Protein AF-V6HFZ4-F1 (afdb_monomer_lite)

Organism: NCBI:txid1049790

InterPro domains:
  IPR003615 HNH nuclease [PF13395] (368-417)
  IPR049465 CRISPR-associated endonuclease Cas9, alpha-helical lobe [PF21069] (20-249)

Radius of gyration: 40.61 Å; chains: 1; bounding box: 100×77×112 Å

Structure (mmCIF, N/CA/C/O backbone):
data_AF-V6HFZ4-F1
#
_entry.id   AF-V6HFZ4-F1
#
loop_
_atom_site.group_PDB
_atom_site.id
_atom_site.type_symbol
_atom_site.label_atom_id
_atom_site.label_alt_id
_atom_site.label_comp_id
_atom_site.label_asym_id
_atom_site.label_entity_id
_atom_site.label_seq_id
_atom_site.pdbx_PDB_ins_code
_atom_site.Cartn_x
_atom_site.Cartn_y
_atom_site.Cartn_z
_atom_site.occupancy
_atom_site.B_iso_or_equiv
_atom_site.auth_seq_id
_atom_site.auth_comp_id
_atom_site.auth_asym_id
_atom_site.auth_atom_id
_atom_site.pdbx_PDB_model_num
ATOM 1 N N . MET A 1 1 ? -16.846 11.298 42.045 1.00 61.78 1 MET A N 1
ATOM 2 C CA . MET A 1 1 ? -15.952 12.138 42.865 1.00 61.78 1 MET A CA 1
ATOM 3 C C . MET A 1 1 ? -15.802 13.552 42.299 1.00 61.78 1 MET A C 1
ATOM 5 O O . MET A 1 1 ? -14.779 14.173 42.524 1.00 61.78 1 MET A O 1
ATOM 9 N N . ASP A 1 2 ? -16.772 14.065 41.538 1.00 72.12 2 ASP A N 1
ATOM 10 C CA . ASP A 1 2 ? -16.707 15.423 40.982 1.00 72.12 2 ASP A CA 1
ATOM 11 C C . ASP A 1 2 ? -17.628 16.312 41.834 1.00 72.12 2 ASP A C 1
ATOM 13 O O . ASP A 1 2 ? -18.833 16.293 41.585 1.00 72.12 2 ASP A O 1
ATOM 17 N N . PRO A 1 3 ? -17.122 16.993 42.885 1.00 71.94 3 PRO A N 1
ATOM 18 C CA . PRO A 1 3 ? -17.957 17.796 43.787 1.00 71.94 3 PRO A CA 1
ATOM 19 C C . PRO A 1 3 ? -18.568 19.017 43.086 1.00 71.94 3 PRO A C 1
ATOM 21 O O . PRO A 1 3 ? -19.569 19.554 43.547 1.00 71.94 3 PRO A O 1
ATOM 24 N N . TRP A 1 4 ? -17.989 19.410 41.951 1.00 81.56 4 TRP A N 1
ATOM 25 C CA . TRP A 1 4 ? -18.422 20.523 41.111 1.00 81.56 4 TRP A CA 1
ATOM 26 C C . TRP A 1 4 ? -19.419 20.091 40.033 1.00 81.56 4 TRP A C 1
ATOM 28 O O . TRP A 1 4 ? -19.969 20.926 39.316 1.00 81.56 4 TRP A O 1
ATOM 38 N N . SER A 1 5 ? -19.647 18.779 39.893 1.00 81.69 5 SER A N 1
ATOM 39 C CA . SER A 1 5 ? -20.602 18.183 38.958 1.00 81.69 5 SER A CA 1
ATOM 40 C C . SER A 1 5 ? -20.500 18.740 37.528 1.00 81.69 5 SER A C 1
ATOM 42 O O . SER A 1 5 ? -21.497 18.770 36.808 1.00 81.69 5 SER A O 1
ATOM 44 N N . LEU A 1 6 ? -19.311 19.153 37.064 1.00 80.50 6 LEU A N 1
ATOM 45 C CA . LEU A 1 6 ? -19.141 19.936 35.828 1.00 80.50 6 LEU A CA 1
ATOM 46 C C . LEU A 1 6 ? -19.661 19.206 34.585 1.00 80.50 6 LEU A C 1
ATOM 48 O O . LEU A 1 6 ? -20.187 19.820 33.660 1.00 80.50 6 LEU A O 1
ATOM 52 N N . ARG A 1 7 ? -19.564 17.872 34.563 1.00 72.94 7 ARG A N 1
ATOM 53 C CA . ARG A 1 7 ? -20.151 17.057 33.483 1.00 72.94 7 ARG A CA 1
ATOM 54 C C . ARG A 1 7 ? -21.678 17.003 33.521 1.00 72.94 7 ARG A C 1
ATOM 56 O O . ARG A 1 7 ? -22.288 16.818 32.471 1.00 72.94 7 ARG A O 1
ATOM 63 N N . LEU A 1 8 ? -22.278 17.089 34.708 1.00 72.12 8 LEU A N 1
ATOM 64 C CA . LEU A 1 8 ? -23.730 17.097 34.896 1.00 72.12 8 LEU A CA 1
ATOM 65 C C . LEU A 1 8 ? -24.312 18.482 34.591 1.00 72.12 8 LEU A C 1
ATOM 67 O O . LEU A 1 8 ? -25.359 18.537 33.955 1.00 72.12 8 LEU A O 1
ATOM 71 N N . GLN A 1 9 ? -23.600 19.570 34.914 1.00 71.94 9 GLN A N 1
ATOM 72 C CA . GLN A 1 9 ? -23.996 20.951 34.581 1.00 71.94 9 GLN A CA 1
ATOM 73 C C . GLN A 1 9 ? -24.325 21.121 33.090 1.00 71.94 9 GLN A C 1
ATOM 75 O O . GLN A 1 9 ? -25.380 21.636 32.713 1.00 71.94 9 GLN A O 1
ATOM 80 N N . GLY A 1 10 ? -23.444 20.624 32.216 1.00 63.91 10 GLY A N 1
ATOM 81 C CA . GLY A 1 10 ? -23.644 20.667 30.766 1.00 63.91 10 GLY A CA 1
ATOM 82 C C . GLY A 1 10 ? -24.819 19.836 30.259 1.00 63.91 10 GLY A C 1
ATOM 83 O O . GLY A 1 10 ? -25.435 20.196 29.256 1.00 63.91 10 GLY A O 1
ATOM 84 N N . LYS A 1 11 ? -25.139 18.731 30.941 1.00 63.31 11 LYS A N 1
ATOM 85 C CA . LYS A 1 11 ? -26.280 17.872 30.598 1.00 63.31 11 LYS A CA 1
ATOM 86 C C . LYS A 1 11 ? -27.601 18.480 31.064 1.00 63.31 11 LYS A C 1
ATOM 88 O O . LYS A 1 11 ? -28.540 18.532 30.275 1.00 63.31 11 LYS A O 1
ATOM 93 N N . ALA A 1 12 ? -27.639 19.020 32.283 1.00 59.69 12 ALA A N 1
ATOM 94 C CA . ALA A 1 12 ? -28.817 19.660 32.860 1.00 59.69 12 ALA A CA 1
ATOM 95 C C . ALA A 1 12 ? -29.322 20.824 31.984 1.00 59.69 12 ALA A C 1
ATOM 97 O O . ALA A 1 12 ? -30.485 20.825 31.593 1.00 59.69 12 ALA A O 1
ATOM 98 N N . LYS A 1 13 ? -28.444 21.742 31.539 1.00 54.28 13 LYS A N 1
ATOM 99 C CA . LYS A 1 13 ? -28.825 22.858 30.637 1.00 54.28 13 LYS A CA 1
ATOM 100 C C . LYS A 1 13 ? -29.370 22.403 29.267 1.00 54.28 13 LYS A C 1
ATOM 102 O O . LYS A 1 13 ? -30.162 23.122 28.661 1.00 54.28 13 LYS A O 1
ATOM 107 N N . LYS A 1 14 ? -28.950 21.240 28.749 1.00 48.03 14 LYS A N 1
ATOM 108 C CA . LYS A 1 14 ? -29.333 20.736 27.411 1.00 48.03 14 LYS A CA 1
ATOM 109 C C . LYS A 1 14 ? -30.643 19.939 27.425 1.00 48.03 14 LYS A C 1
ATOM 111 O O . LYS A 1 14 ? -31.408 20.005 26.465 1.00 48.03 14 LYS A O 1
ATOM 116 N N . GLU A 1 15 ? -30.902 19.200 28.502 1.00 45.22 15 GLU A N 1
ATOM 117 C CA . GLU A 1 15 ? -32.034 18.268 28.618 1.00 45.22 15 GLU A CA 1
ATOM 118 C C . GLU A 1 15 ? -33.313 18.919 29.168 1.00 45.22 15 GLU A C 1
ATOM 120 O O . GLU A 1 15 ? -34.401 18.460 28.829 1.00 45.22 15 GLU A O 1
ATOM 125 N N . ILE A 1 16 ? -33.218 20.065 29.864 1.00 40.50 16 ILE A N 1
ATOM 126 C CA . ILE A 1 16 ? -34.384 20.881 30.279 1.00 40.50 16 ILE A CA 1
ATOM 127 C C . ILE A 1 16 ? -35.267 21.299 29.079 1.00 40.50 16 ILE A C 1
ATOM 129 O O . ILE A 1 16 ? -36.454 21.558 29.246 1.00 40.50 16 ILE A O 1
ATOM 133 N N . LYS A 1 17 ? -34.736 21.297 27.845 1.00 35.31 17 LYS A N 1
ATOM 134 C CA . LYS A 1 17 ? -35.502 21.589 26.618 1.00 35.31 17 LYS A CA 1
ATOM 135 C C . LYS A 1 17 ? -36.078 20.357 25.899 1.00 35.31 17 LYS A C 1
ATOM 137 O O . LYS A 1 17 ? -36.886 20.540 24.997 1.00 35.31 17 LYS A O 1
ATOM 142 N N . THR A 1 18 ? -35.683 19.122 26.238 1.00 34.88 18 THR A N 1
ATOM 143 C CA . THR A 1 18 ? -36.119 17.904 25.513 1.00 34.88 18 THR A CA 1
ATOM 144 C C . THR A 1 18 ? -36.121 16.630 26.387 1.00 34.88 18 THR A C 1
ATOM 146 O O . THR A 1 18 ? -35.253 15.769 26.242 1.00 34.88 18 THR A O 1
ATOM 149 N N . THR A 1 19 ? -37.178 16.449 27.197 1.00 38.59 19 THR A N 1
ATOM 150 C CA . THR A 1 19 ? -37.585 15.219 27.942 1.00 38.59 19 THR A CA 1
ATOM 151 C C . THR A 1 19 ? -36.626 14.642 29.010 1.00 38.59 19 THR A C 1
ATOM 153 O O . THR A 1 19 ? -35.408 14.702 28.889 1.00 38.59 19 THR A O 1
ATOM 156 N N . GLU A 1 20 ? -37.223 14.045 30.053 1.00 43.88 20 GLU A N 1
ATOM 157 C CA . GLU A 1 20 ? -36.659 13.555 31.331 1.00 43.88 20 GLU A CA 1
ATOM 158 C C . GLU A 1 20 ? -35.597 12.426 31.224 1.00 43.88 20 GLU A C 1
ATOM 160 O O . GLU A 1 20 ? -35.924 11.241 31.318 1.00 43.88 20 GLU A O 1
ATOM 165 N N . SER A 1 21 ? -34.305 12.754 31.082 1.00 46.66 21 SER A N 1
ATOM 166 C CA . SER A 1 21 ? -33.201 11.764 31.154 1.00 46.66 21 SER A CA 1
ATOM 167 C C . SER A 1 21 ? -32.282 11.864 32.379 1.00 46.66 21 SER A C 1
ATOM 169 O O . SER A 1 21 ? -31.552 10.911 32.659 1.00 46.66 21 SER A O 1
ATOM 171 N N . LEU A 1 22 ? -32.337 12.953 33.150 1.00 54.38 22 LEU A N 1
ATOM 172 C CA . LEU A 1 22 ? -31.628 13.089 34.429 1.00 54.38 22 LEU A CA 1
ATOM 173 C C . LEU A 1 22 ? -32.573 12.785 35.593 1.00 54.38 22 LEU A C 1
ATOM 175 O O . LEU A 1 22 ? -33.722 13.226 35.597 1.00 54.38 22 LEU A O 1
ATOM 179 N N . SER A 1 23 ? -32.098 12.043 36.598 1.00 62.12 23 SER A N 1
ATOM 180 C CA . SER A 1 23 ? -32.887 11.835 37.816 1.00 62.12 23 SER A CA 1
ATOM 181 C C . SER A 1 23 ? -33.080 13.168 38.553 1.00 62.12 23 SER A C 1
ATOM 183 O O . SER A 1 23 ? -32.221 14.050 38.472 1.00 62.12 23 SER A O 1
ATOM 185 N N . LYS A 1 24 ? -34.167 13.318 39.329 1.00 67.19 24 LYS A N 1
ATOM 186 C CA . LYS A 1 24 ? -34.349 14.483 40.226 1.00 67.19 24 LYS A CA 1
ATOM 187 C C . LYS A 1 24 ? -33.112 14.714 41.102 1.00 67.19 24 LYS A C 1
ATOM 189 O O . LYS A 1 24 ? -32.713 15.847 41.337 1.00 67.19 24 LYS A O 1
ATOM 194 N N . THR A 1 25 ? -32.462 13.630 41.515 1.00 71.06 25 THR A N 1
ATOM 195 C CA . THR A 1 25 ? -31.232 13.643 42.308 1.00 71.06 25 THR A CA 1
ATOM 196 C C . THR A 1 25 ? -30.029 14.197 41.538 1.00 71.06 25 THR A C 1
ATOM 198 O O . THR A 1 25 ? -29.188 14.866 42.129 1.00 71.06 25 THR A O 1
ATOM 201 N N . ASP A 1 26 ? -29.921 13.941 40.232 1.00 68.75 26 ASP A N 1
ATOM 202 C CA . ASP A 1 26 ? -28.838 14.476 39.396 1.00 68.75 26 ASP A CA 1
ATOM 203 C C . ASP A 1 26 ? -29.050 15.956 39.063 1.00 68.75 26 ASP A C 1
ATOM 205 O O . ASP A 1 26 ? -28.082 16.716 39.026 1.00 68.75 26 ASP A O 1
ATOM 209 N N . LEU A 1 27 ? -30.306 16.371 38.862 1.00 71.81 27 LEU A N 1
ATOM 210 C CA . LEU A 1 27 ? -30.671 17.778 38.687 1.00 71.81 27 LEU A CA 1
ATOM 211 C C . LEU A 1 27 ? -30.392 18.581 39.959 1.00 71.81 27 LEU A C 1
ATOM 213 O O . LEU A 1 27 ? -29.770 19.636 39.871 1.00 71.81 27 LEU A O 1
ATOM 217 N N . GLN A 1 28 ? -30.753 18.046 41.130 1.00 76.88 28 GLN A N 1
ATOM 218 C CA . GLN A 1 28 ? -30.432 18.673 42.412 1.00 76.88 28 GLN A CA 1
ATOM 219 C C . GLN A 1 28 ? -28.918 18.805 42.602 1.00 76.88 28 GLN A C 1
ATOM 221 O O . GLN A 1 28 ? -28.428 19.888 42.885 1.00 76.88 28 GLN A O 1
ATOM 226 N N . LYS A 1 29 ? -28.148 17.741 42.336 1.00 79.31 29 LYS A N 1
ATOM 227 C CA . LYS A 1 29 ? -26.677 17.787 42.417 1.00 79.31 29 LYS A CA 1
ATOM 228 C C . LYS A 1 29 ? -26.045 18.803 41.470 1.00 79.31 29 LYS A C 1
ATOM 230 O O . LYS A 1 29 ? -25.008 19.370 41.806 1.00 79.31 29 LYS A O 1
ATOM 235 N N . ALA A 1 30 ? -26.611 18.993 40.278 1.00 80.06 30 ALA A N 1
ATOM 236 C CA . ALA A 1 30 ? -26.171 20.042 39.367 1.00 80.06 30 ALA A CA 1
ATOM 237 C C . ALA A 1 30 ? -26.539 21.426 39.924 1.00 80.06 30 ALA A C 1
ATOM 239 O O . ALA A 1 30 ? -25.683 22.298 39.972 1.00 80.06 30 ALA A O 1
ATOM 240 N N . SER A 1 31 ? -27.754 21.620 40.432 1.00 80.38 31 SER A N 1
ATOM 241 C CA . SER A 1 31 ? -28.154 22.889 41.052 1.00 80.38 31 SER A CA 1
ATOM 242 C C . SER A 1 31 ? -27.264 23.252 42.247 1.00 80.38 31 SER A C 1
ATOM 244 O O . SER A 1 31 ? -26.671 24.325 42.265 1.00 80.38 31 SER A O 1
ATOM 246 N N . ASP A 1 32 ? -27.071 22.327 43.189 1.00 83.62 32 ASP A N 1
ATOM 247 C CA . ASP A 1 32 ? -26.247 22.539 44.387 1.00 83.62 32 ASP A CA 1
ATOM 248 C C . ASP A 1 32 ? -24.792 22.858 44.026 1.00 83.62 32 ASP A C 1
ATOM 250 O O . ASP A 1 32 ? -24.134 23.679 44.662 1.00 83.62 32 ASP A O 1
ATOM 254 N N . ALA A 1 33 ? -24.260 22.192 43.000 1.00 84.25 33 ALA A N 1
ATOM 255 C CA . ALA A 1 33 ? -22.911 22.461 42.529 1.00 84.25 33 ALA A CA 1
ATOM 256 C C . ALA A 1 33 ? -22.806 23.801 41.788 1.00 84.25 33 ALA A C 1
ATOM 258 O O . ALA A 1 33 ? -21.741 24.406 41.822 1.00 84.25 33 ALA A O 1
ATOM 259 N N . TYR A 1 34 ? -23.872 24.263 41.126 1.00 84.12 34 TYR A N 1
ATOM 260 C CA . TYR A 1 34 ? -23.897 25.572 40.472 1.00 84.12 34 TYR A CA 1
ATOM 261 C C . TYR A 1 34 ? -23.824 26.683 41.517 1.00 84.12 34 TYR A C 1
ATOM 263 O O . TYR A 1 34 ? -22.957 27.544 41.412 1.00 84.12 34 TYR A O 1
ATOM 271 N N . GLU A 1 35 ? -24.653 26.605 42.561 1.00 84.44 35 GLU A N 1
ATOM 272 C CA . GLU A 1 35 ? -24.649 27.582 43.657 1.00 84.44 35 GLU A CA 1
ATOM 273 C C . GLU A 1 35 ? -23.298 27.619 44.380 1.00 84.44 35 GLU A C 1
ATOM 275 O O . GLU A 1 35 ? -22.733 28.689 44.572 1.00 84.44 35 GLU A O 1
ATOM 280 N N . LYS A 1 36 ? -22.682 26.460 44.649 1.00 85.56 36 LYS A N 1
ATOM 281 C CA . LYS A 1 36 ? -21.321 26.407 45.218 1.00 85.56 36 LYS A CA 1
ATOM 282 C C . LYS A 1 36 ? -20.261 27.069 44.340 1.00 85.56 36 LYS A C 1
ATOM 284 O O . LYS A 1 36 ? -19.291 27.611 44.857 1.00 85.56 36 LYS A O 1
ATOM 289 N N . ILE A 1 37 ? -20.389 26.973 43.015 1.00 86.88 37 ILE A N 1
ATOM 290 C CA . ILE A 1 37 ? -19.472 27.661 42.097 1.00 86.88 37 ILE A CA 1
ATOM 291 C C . ILE A 1 37 ? -19.775 29.161 42.108 1.00 86.88 37 ILE A C 1
ATOM 293 O O . ILE A 1 37 ? -18.831 29.939 42.169 1.00 86.88 37 ILE A O 1
ATOM 297 N N . LYS A 1 38 ? -21.057 29.548 42.130 1.00 86.25 38 LYS A N 1
ATOM 298 C CA . LYS A 1 38 ? -21.535 30.937 42.190 1.00 86.25 38 LYS A CA 1
ATOM 299 C C . LYS A 1 38 ? -21.098 31.678 43.457 1.00 86.25 38 LYS A C 1
ATOM 301 O O . LYS A 1 38 ? -20.813 32.870 43.412 1.00 86.25 38 LYS A O 1
ATOM 306 N N . GLU A 1 39 ? -21.010 30.979 44.584 1.00 87.38 39 GLU A N 1
ATOM 307 C CA . GLU A 1 39 ? -20.476 31.531 45.835 1.00 87.38 39 GLU A CA 1
ATOM 308 C C . GLU A 1 39 ? -18.978 31.878 45.734 1.00 87.38 39 GLU A C 1
ATOM 310 O O . GLU A 1 39 ? -18.503 32.772 46.430 1.00 87.38 39 GLU A O 1
ATOM 315 N N . ILE A 1 40 ? -18.229 31.190 44.863 1.00 87.62 40 ILE A N 1
ATOM 316 C CA . ILE A 1 40 ? -16.777 31.371 44.684 1.00 87.62 40 ILE A CA 1
ATOM 317 C C . ILE A 1 40 ? -16.468 32.315 43.517 1.00 87.62 40 ILE A C 1
ATOM 319 O O . ILE A 1 40 ? -15.549 33.129 43.584 1.00 87.62 40 ILE A O 1
ATOM 323 N N . LEU A 1 41 ? -17.206 32.162 42.422 1.00 79.81 41 LEU A N 1
ATOM 324 C CA . LEU A 1 41 ? -17.080 32.895 41.173 1.00 79.81 41 LEU A CA 1
ATOM 325 C C . LEU A 1 41 ? -18.384 33.656 40.987 1.00 79.81 41 LEU A C 1
ATOM 327 O O . LEU A 1 41 ? -19.436 33.031 40.976 1.00 79.81 41 LEU A O 1
ATOM 331 N N . SER A 1 42 ? -18.338 34.975 40.802 1.00 86.00 42 SER A N 1
ATOM 332 C CA . SER A 1 42 ? -19.540 35.780 40.542 1.00 86.00 42 SER A CA 1
ATOM 333 C C . SER A 1 42 ? -20.468 35.127 39.495 1.00 86.00 42 SER A C 1
ATOM 335 O O . SER A 1 42 ? -20.034 34.317 38.674 1.00 86.00 42 SER A O 1
ATOM 337 N N . GLU A 1 43 ? -21.757 35.473 39.473 1.00 79.75 43 GLU A N 1
ATOM 338 C CA . GLU A 1 43 ? -22.726 34.830 38.568 1.00 79.75 43 GLU A CA 1
ATOM 339 C C . GLU A 1 43 ? -22.292 34.841 37.090 1.00 79.75 43 GLU A C 1
ATOM 341 O O . GLU A 1 43 ? -22.364 33.816 36.408 1.00 79.75 43 GLU A O 1
ATOM 346 N N . SER A 1 44 ? -21.751 35.971 36.623 1.00 81.50 44 SER A N 1
ATOM 347 C CA . SER A 1 44 ? -21.202 36.111 35.269 1.00 81.50 44 SER A CA 1
ATOM 348 C C . SER A 1 44 ? -20.023 35.161 35.018 1.00 81.50 44 SER A C 1
ATOM 350 O O . SER A 1 44 ? -19.966 34.491 33.982 1.00 81.50 44 SER A O 1
ATOM 352 N N . ASP A 1 45 ? -19.095 35.059 35.971 1.00 86.25 45 ASP A N 1
ATOM 353 C CA . ASP A 1 45 ? -17.903 34.214 35.844 1.00 86.25 45 ASP A CA 1
ATOM 354 C C . ASP A 1 45 ? -18.251 32.725 35.922 1.00 86.25 45 ASP A C 1
ATOM 356 O O . ASP A 1 45 ? -17.673 31.909 35.199 1.00 86.25 45 ASP A O 1
ATOM 360 N N . THR A 1 46 ? -19.244 32.366 36.737 1.00 84.44 46 THR A N 1
ATOM 361 C CA . THR A 1 46 ? -19.777 31.002 36.836 1.00 84.44 46 THR A CA 1
ATOM 362 C C . THR A 1 46 ? -20.339 30.531 35.499 1.00 84.44 46 THR A C 1
ATOM 364 O O . THR A 1 46 ? -20.010 29.436 35.026 1.00 84.44 46 THR A O 1
ATOM 367 N N . ASP A 1 47 ? -21.130 31.368 34.829 1.00 82.50 47 ASP A N 1
ATOM 368 C CA . ASP A 1 47 ? -21.695 31.034 33.525 1.00 82.50 47 ASP A CA 1
ATOM 369 C C . ASP A 1 47 ? -20.619 30.889 32.438 1.00 82.50 47 ASP A C 1
ATOM 371 O O . ASP A 1 47 ? -20.679 29.965 31.615 1.00 82.50 47 ASP A O 1
ATOM 375 N N . GLN A 1 48 ? -19.603 31.759 32.438 1.00 83.75 48 GLN A N 1
ATOM 376 C CA . GLN A 1 48 ? -18.458 31.641 31.530 1.00 83.75 48 GLN A CA 1
ATOM 377 C C . GLN A 1 48 ? -17.636 30.375 31.804 1.00 83.75 48 GLN A C 1
ATOM 379 O O . GLN A 1 48 ? -17.283 29.648 30.868 1.00 83.75 48 GLN A O 1
ATOM 384 N N . PHE A 1 49 ? -17.379 30.061 33.074 1.00 86.00 49 PHE A N 1
ATOM 385 C CA . PHE A 1 49 ? -16.646 28.869 33.485 1.00 86.00 49 PHE A CA 1
ATOM 386 C C . PHE A 1 49 ? -17.370 27.583 33.066 1.00 86.00 49 PHE A C 1
ATOM 388 O O . PHE A 1 49 ? -16.754 26.668 32.511 1.00 86.00 49 PHE A O 1
ATOM 395 N N . ILE A 1 50 ? -18.694 27.526 33.228 1.00 84.31 50 ILE A N 1
ATOM 396 C CA . ILE A 1 50 ? -19.504 26.385 32.782 1.00 84.31 50 ILE A CA 1
ATOM 397 C C . ILE A 1 50 ? -19.511 26.273 31.253 1.00 84.31 50 ILE A C 1
ATOM 399 O O . ILE A 1 50 ? -19.392 25.164 30.721 1.00 84.31 50 ILE A O 1
ATOM 403 N N . LYS A 1 51 ? -19.594 27.392 30.516 1.00 82.56 51 LYS A N 1
ATOM 404 C CA . LYS A 1 51 ? -19.448 27.392 29.047 1.00 82.56 51 LYS A CA 1
ATOM 405 C C . LYS A 1 51 ? -18.094 26.808 28.622 1.00 82.56 51 LYS A C 1
ATOM 407 O O . LYS A 1 51 ? -18.055 25.947 27.737 1.00 82.56 51 LYS A O 1
ATOM 412 N N . LEU A 1 52 ? -17.003 27.206 29.280 1.00 84.38 52 LEU A N 1
ATOM 413 C CA . LEU A 1 52 ? -15.661 26.670 29.036 1.00 84.38 52 LEU A CA 1
ATOM 414 C C . LEU A 1 52 ? -15.576 25.167 29.346 1.00 84.38 52 LEU A C 1
ATOM 416 O O . LEU A 1 52 ? -15.088 24.397 28.516 1.00 84.38 52 LEU A O 1
ATOM 420 N N . ALA A 1 53 ? -16.084 24.730 30.501 1.00 84.88 53 ALA A N 1
ATOM 421 C CA . ALA A 1 53 ? -16.095 23.323 30.903 1.00 84.88 53 ALA A CA 1
ATOM 422 C C . ALA A 1 53 ? -16.884 22.447 29.912 1.00 84.88 53 ALA A C 1
ATOM 424 O O . ALA A 1 53 ? -16.444 21.353 29.544 1.00 84.88 53 ALA A O 1
ATOM 425 N N . ASN A 1 54 ? -18.015 22.948 29.412 1.00 79.50 54 ASN A N 1
ATOM 426 C CA . ASN A 1 54 ? -18.808 22.266 28.393 1.00 79.50 54 ASN A CA 1
ATOM 427 C C . ASN A 1 54 ? -18.034 22.116 27.082 1.00 79.50 54 ASN A C 1
ATOM 429 O O . ASN A 1 54 ? -17.974 21.012 26.535 1.00 79.50 54 ASN A O 1
ATOM 433 N N . ARG A 1 55 ? -17.381 23.185 26.608 1.00 79.50 55 ARG A N 1
ATOM 434 C CA . ARG A 1 55 ? -16.512 23.129 25.423 1.00 79.50 55 ARG A CA 1
ATOM 435 C C . ARG A 1 55 ? -15.366 22.132 25.612 1.00 79.50 55 ARG A C 1
ATOM 437 O O . ARG A 1 55 ? -15.127 21.314 24.727 1.00 79.50 55 ARG A O 1
ATOM 444 N N . TYR A 1 56 ? -14.720 22.130 26.780 1.00 84.81 56 TYR A N 1
ATOM 445 C CA . TYR A 1 56 ? -13.669 21.169 27.124 1.00 84.81 56 TYR A CA 1
ATOM 446 C C . TYR A 1 56 ? -14.157 19.722 26.982 1.00 84.81 56 TYR A C 1
ATOM 448 O O . TYR A 1 56 ? -13.516 18.914 26.311 1.00 84.81 56 TYR A O 1
ATOM 456 N N . TYR A 1 57 ? -15.307 19.379 27.569 1.00 80.94 57 TYR A N 1
ATOM 457 C CA . TYR A 1 57 ? -15.820 18.009 27.513 1.00 80.94 57 TYR A CA 1
ATOM 458 C C . TYR A 1 57 ? -16.333 17.599 26.127 1.00 80.94 57 TYR A C 1
ATOM 460 O O . TYR A 1 57 ? -16.214 16.420 25.777 1.00 80.94 57 TYR A O 1
ATOM 468 N N . LEU A 1 58 ? -16.843 18.546 25.333 1.00 75.06 58 LEU A N 1
ATOM 469 C CA . LEU A 1 58 ? -17.179 18.322 23.925 1.00 75.06 58 LEU A CA 1
ATOM 470 C C . LEU A 1 58 ? -15.922 17.982 23.111 1.00 75.06 58 LEU A C 1
ATOM 472 O O . LEU A 1 58 ? -15.872 16.924 22.485 1.00 75.06 58 LEU A O 1
ATOM 476 N N . GLU A 1 59 ? -14.861 18.788 23.210 1.00 76.56 59 GLU A N 1
ATOM 477 C CA . GLU A 1 59 ? -13.601 18.513 22.506 1.00 76.56 59 GLU A CA 1
ATOM 478 C C . GLU A 1 59 ? -12.929 17.213 22.996 1.00 76.56 59 GLU A C 1
ATOM 480 O O . GLU A 1 59 ? -12.404 16.442 22.193 1.00 76.56 59 GLU A O 1
ATOM 485 N N . VAL A 1 60 ? -13.002 16.888 24.295 1.00 78.50 60 VAL A N 1
ATOM 486 C CA . VAL A 1 60 ? -12.551 15.587 24.835 1.00 78.50 60 VAL A CA 1
ATOM 487 C C . VAL A 1 60 ? -13.290 14.420 24.184 1.00 78.50 60 VAL A C 1
ATOM 489 O O . VAL A 1 60 ? -12.674 13.384 23.904 1.00 78.50 60 VAL A O 1
ATOM 492 N N . ALA A 1 61 ? -14.602 14.547 23.973 1.00 71.94 61 ALA A N 1
ATOM 493 C CA . ALA A 1 61 ? -15.390 13.520 23.303 1.00 71.94 61 ALA A CA 1
ATOM 494 C C . ALA A 1 61 ? -14.944 13.357 21.842 1.00 71.94 61 ALA A C 1
ATOM 496 O O . ALA A 1 61 ? -14.763 12.223 21.391 1.00 71.94 61 ALA A O 1
ATOM 497 N N . ASP A 1 62 ? -14.666 14.459 21.145 1.00 71.00 62 ASP A N 1
ATOM 498 C CA . ASP A 1 62 ? -14.157 14.437 19.773 1.00 71.00 62 ASP A CA 1
ATOM 499 C C . ASP A 1 62 ? -12.759 13.822 19.675 1.00 71.00 62 ASP A C 1
ATOM 501 O O . ASP A 1 62 ? -12.520 12.992 18.795 1.00 71.00 62 ASP A O 1
ATOM 505 N N . ILE A 1 63 ? -11.844 14.131 20.603 1.00 74.19 63 ILE A N 1
ATOM 506 C CA . ILE A 1 63 ? -10.507 13.512 20.655 1.00 74.19 63 ILE A CA 1
ATOM 507 C C . ILE A 1 63 ? -10.626 12.004 20.878 1.00 74.19 63 ILE A C 1
ATOM 509 O O . ILE A 1 63 ? -9.967 11.222 20.193 1.00 74.19 63 ILE A O 1
ATOM 513 N N . LYS A 1 64 ? -11.496 11.568 21.799 1.00 72.00 64 LYS A N 1
ATOM 514 C CA . LYS A 1 64 ? -11.728 10.138 22.072 1.00 72.00 64 LYS A CA 1
ATOM 515 C C . LYS A 1 64 ? -12.328 9.397 20.878 1.00 72.00 64 LYS A C 1
ATOM 517 O O . LYS A 1 64 ? -12.012 8.226 20.686 1.00 72.00 64 LYS A O 1
ATOM 522 N N . LYS A 1 65 ? -13.156 10.073 20.078 1.00 65.38 65 LYS A N 1
ATOM 523 C CA . LYS A 1 65 ? -13.681 9.566 18.800 1.00 65.38 65 LYS A CA 1
ATOM 524 C C . LYS A 1 65 ? -12.663 9.680 17.654 1.00 65.38 65 LYS A C 1
ATOM 526 O O . LYS A 1 65 ? -12.909 9.173 16.566 1.00 65.38 65 LYS A O 1
ATOM 531 N N . GLY A 1 66 ? -11.527 10.343 17.885 1.00 64.94 66 GLY A N 1
ATOM 532 C CA . GLY A 1 66 ? -10.513 10.634 16.875 1.00 64.94 66 GLY A CA 1
ATOM 533 C C . GLY A 1 66 ? -10.939 11.692 15.850 1.00 64.94 66 GLY A C 1
ATOM 534 O O . GLY A 1 66 ? -10.273 11.853 14.834 1.00 64.94 66 GLY A O 1
ATOM 535 N N . MET A 1 67 ? -12.028 12.418 16.091 1.00 62.28 67 MET A N 1
ATOM 536 C CA . MET A 1 67 ? -12.566 13.446 15.190 1.00 62.28 67 MET A CA 1
ATOM 537 C C . MET A 1 67 ? -11.916 14.815 15.399 1.00 62.28 67 MET A C 1
ATOM 539 O O . MET A 1 67 ? -12.154 15.745 14.632 1.00 62.28 67 MET A O 1
ATOM 543 N N . TRP A 1 68 ? -11.088 14.947 16.429 1.00 70.12 68 TRP A N 1
ATOM 544 C CA . TRP A 1 68 ? -10.377 16.177 16.729 1.00 70.12 68 TRP A CA 1
ATOM 545 C C . TRP A 1 68 ? -9.300 16.501 15.683 1.00 70.12 68 TRP A C 1
ATOM 547 O O . TRP A 1 68 ? -8.547 15.623 15.247 1.00 70.12 68 TRP A O 1
ATOM 557 N N . LEU A 1 69 ? -9.210 17.778 15.304 1.00 60.75 69 LEU A N 1
ATOM 558 C CA . LEU A 1 69 ? -8.148 18.314 14.458 1.00 60.75 69 LEU A CA 1
ATOM 559 C C . LEU A 1 69 ? -7.411 19.423 15.213 1.00 60.75 69 LEU A C 1
ATOM 561 O O . LEU A 1 69 ? -8.065 20.317 15.747 1.00 60.75 69 LEU A O 1
ATOM 565 N N . PRO A 1 70 ? -6.069 19.411 15.227 1.00 60.53 70 PRO A N 1
ATOM 566 C CA . PRO A 1 70 ? -5.322 20.547 15.735 1.00 60.53 70 PRO A CA 1
ATOM 567 C C . PRO A 1 70 ? -5.545 21.755 14.819 1.00 60.53 70 PRO A C 1
ATOM 569 O O . PRO A 1 70 ? -5.502 21.620 13.591 1.00 60.53 70 PRO A O 1
ATOM 572 N N . THR A 1 71 ? -5.713 22.937 15.408 1.00 54.81 71 THR A N 1
ATOM 573 C CA . THR A 1 71 ? -5.599 24.216 14.699 1.00 54.81 71 THR A CA 1
ATOM 574 C C . THR A 1 71 ? -4.253 24.244 13.966 1.00 54.81 71 THR A C 1
ATOM 576 O O . THR A 1 71 ? -3.234 23.819 14.517 1.00 54.81 71 THR A O 1
ATOM 579 N N . ALA A 1 72 ? -4.252 24.641 12.689 1.00 47.66 72 ALA A N 1
ATOM 580 C CA . ALA A 1 72 ? -3.089 24.497 11.815 1.00 47.66 72 ALA A CA 1
ATOM 581 C C . ALA A 1 72 ? -1.825 25.119 12.457 1.00 47.66 72 ALA A C 1
ATOM 583 O O . ALA A 1 72 ? -1.829 26.313 12.755 1.00 47.66 72 ALA A O 1
ATOM 584 N N . PRO A 1 73 ? -0.729 24.353 12.638 1.00 38.56 73 PRO A N 1
ATOM 585 C CA . PRO A 1 73 ? 0.476 24.818 13.337 1.00 38.56 73 PRO A CA 1
ATOM 586 C C . PRO A 1 73 ? 1.232 25.950 12.619 1.00 38.56 73 PRO A C 1
ATOM 588 O O . PRO A 1 73 ? 2.185 26.492 13.170 1.00 38.56 73 PRO A O 1
ATOM 591 N N . GLU A 1 74 ? 0.825 26.318 11.401 1.00 40.59 74 GLU A N 1
ATOM 592 C CA . GLU A 1 74 ? 1.429 27.412 10.633 1.00 40.59 74 GLU A CA 1
ATOM 593 C C . GLU A 1 74 ? 0.923 28.797 11.065 1.00 40.59 74 GLU A C 1
ATOM 595 O O . GLU A 1 74 ? 1.608 29.789 10.834 1.00 40.59 74 GLU A O 1
ATOM 600 N N . ARG A 1 75 ? -0.200 28.884 11.792 1.00 38.91 75 ARG A N 1
ATOM 601 C CA . ARG A 1 75 ? -0.609 30.130 12.453 1.00 38.91 75 ARG A CA 1
ATOM 602 C C . ARG A 1 75 ? 0.013 30.170 13.844 1.00 38.91 75 ARG A C 1
ATOM 604 O O . ARG A 1 75 ? -0.615 29.804 14.835 1.00 38.91 75 ARG A O 1
ATOM 611 N N . LYS A 1 76 ? 1.282 30.583 13.929 1.00 37.00 76 LYS A N 1
ATOM 612 C CA . LYS A 1 76 ? 1.861 31.020 15.210 1.00 37.00 76 LYS A CA 1
ATOM 613 C C . LYS A 1 76 ? 0.891 32.031 15.830 1.00 37.00 76 LYS A C 1
ATOM 615 O O . LYS A 1 76 ? 0.441 32.937 15.137 1.00 37.00 76 LYS A O 1
ATOM 620 N N . HIS A 1 77 ? 0.626 31.914 17.129 1.00 39.19 77 HIS A N 1
ATOM 621 C CA . HIS A 1 77 ? -0.254 32.784 17.931 1.00 39.19 77 HIS A CA 1
ATOM 622 C C . HIS A 1 77 ? 0.002 34.311 17.825 1.00 39.19 77 HIS A C 1
ATOM 624 O O . HIS A 1 77 ? -0.688 35.080 18.483 1.00 39.19 77 HIS A O 1
ATOM 630 N N . LYS A 1 78 ? 0.976 34.770 17.028 1.00 34.19 78 LYS A N 1
ATOM 631 C CA . LYS A 1 78 ? 1.336 36.182 16.855 1.00 34.19 78 LYS A CA 1
ATOM 632 C C . LYS A 1 78 ? 0.591 36.908 15.725 1.00 34.19 78 LYS A C 1
ATOM 634 O O . LYS A 1 78 ? 0.625 38.129 15.713 1.00 34.19 78 LYS A O 1
ATOM 639 N N . GLU A 1 79 ? -0.105 36.207 14.828 1.00 34.00 79 GLU A N 1
ATOM 640 C CA . GLU A 1 79 ? -0.819 36.830 13.693 1.00 34.00 79 GLU A CA 1
ATOM 641 C C . GLU A 1 79 ? -2.249 36.294 13.548 1.00 34.00 79 GLU A C 1
ATOM 643 O O . GLU A 1 79 ? -2.657 35.789 12.504 1.00 34.00 79 GLU A O 1
ATOM 648 N N . ILE A 1 80 ? -3.040 36.381 14.616 1.00 35.44 80 ILE A N 1
ATOM 649 C CA . ILE A 1 80 ? -4.496 36.376 14.458 1.00 35.44 80 ILE A CA 1
ATOM 650 C C . ILE A 1 80 ? -4.891 37.854 14.376 1.00 35.44 80 ILE A C 1
ATOM 652 O O . ILE A 1 80 ? -4.759 38.549 15.387 1.00 35.44 80 ILE A O 1
ATOM 656 N N . PRO A 1 81 ? -5.305 38.384 13.208 1.00 31.30 81 PRO A N 1
ATOM 657 C CA . PRO A 1 81 ? -5.810 39.748 13.150 1.00 31.30 81 PRO A CA 1
ATOM 658 C C . PRO A 1 81 ? -6.968 39.880 14.144 1.00 31.30 81 PRO A C 1
ATOM 660 O O . PRO A 1 81 ? -7.856 39.024 14.190 1.00 31.30 81 PRO A O 1
ATOM 663 N N . LYS A 1 82 ? -6.940 40.942 14.963 1.00 33.81 82 LYS A N 1
ATOM 664 C CA . LYS A 1 82 ? -7.932 41.214 16.022 1.00 33.81 82 LYS A CA 1
ATOM 665 C C . LYS A 1 82 ? -9.385 41.166 15.517 1.00 33.81 82 LYS A C 1
ATOM 667 O O . LYS A 1 82 ? -10.285 40.932 16.308 1.00 33.81 82 LYS A O 1
ATOM 672 N N . SER A 1 83 ? -9.606 41.287 14.207 1.00 33.31 83 SER A N 1
ATOM 673 C CA . SER A 1 83 ? -10.910 41.163 13.548 1.00 33.31 83 SER A CA 1
ATOM 674 C C . SER A 1 83 ? -11.518 39.749 13.532 1.00 33.31 83 SER A C 1
ATOM 676 O O . SER A 1 83 ? -12.642 39.599 13.072 1.00 33.31 83 SER A O 1
ATOM 678 N N . ILE A 1 84 ? -10.810 38.707 13.993 1.00 33.09 84 ILE A N 1
ATOM 679 C CA . ILE A 1 84 ? -11.317 37.314 14.053 1.00 33.09 84 ILE A CA 1
ATOM 680 C C . ILE A 1 84 ? -11.703 36.910 15.498 1.00 33.09 84 ILE A C 1
ATOM 682 O O . ILE A 1 84 ? -12.217 35.818 15.742 1.00 33.09 84 ILE A O 1
ATOM 686 N N . ALA A 1 85 ? -11.495 37.795 16.475 1.00 26.08 85 ALA A N 1
ATOM 687 C CA . ALA A 1 85 ? -11.726 37.539 17.894 1.00 26.08 85 ALA A CA 1
ATOM 688 C C . ALA A 1 85 ? -13.022 38.199 18.400 1.00 26.08 85 ALA A C 1
ATOM 690 O O . ALA A 1 85 ? -12.983 39.008 19.319 1.00 26.08 85 ALA A O 1
ATOM 691 N N . HIS A 1 86 ? -14.169 37.847 17.815 1.00 26.50 86 HIS A N 1
ATOM 692 C CA . HIS A 1 86 ? -15.474 38.160 18.402 1.00 26.50 86 HIS A CA 1
ATOM 693 C C . HIS A 1 86 ? -16.279 36.870 18.621 1.00 26.50 86 HIS A C 1
ATOM 695 O O . HIS A 1 86 ? -16.596 36.142 17.685 1.00 26.50 86 HIS A O 1
ATOM 701 N N . GLU A 1 87 ? -16.452 36.571 19.909 1.00 30.48 87 GLU A N 1
ATOM 702 C CA . GLU A 1 87 ? -17.437 35.771 20.663 1.00 30.48 87 GLU A CA 1
ATOM 703 C C . GLU A 1 87 ? -18.082 34.470 20.139 1.00 30.48 87 GLU A C 1
ATOM 705 O O . GLU A 1 87 ? -18.634 33.743 20.960 1.00 30.48 87 GLU A O 1
ATOM 710 N N . GLU A 1 88 ? -17.933 34.045 18.883 1.00 34.06 88 GLU A N 1
ATOM 711 C CA . GLU A 1 88 ? -18.589 32.810 18.398 1.00 34.06 88 GLU A CA 1
ATOM 712 C C . GLU A 1 88 ? -17.703 31.874 17.559 1.00 34.06 88 GLU A C 1
ATOM 714 O O . GLU A 1 88 ? -18.177 30.868 17.028 1.00 34.06 88 GLU A O 1
ATOM 719 N N . ASN A 1 89 ? -16.389 32.117 17.481 1.00 37.75 89 ASN A N 1
ATOM 720 C CA . ASN A 1 89 ? -15.491 31.235 16.728 1.00 37.75 89 ASN A CA 1
ATOM 721 C C . ASN A 1 89 ? -15.227 29.899 17.458 1.00 37.75 89 ASN A C 1
ATOM 723 O O . ASN A 1 89 ? -14.282 29.732 18.241 1.00 37.75 89 ASN A O 1
ATOM 727 N N . GLN A 1 90 ? -16.055 28.903 17.130 1.00 46.72 90 GLN A N 1
ATOM 728 C CA . GLN A 1 90 ? -15.876 27.477 17.442 1.00 46.72 90 GLN A CA 1
ATOM 729 C C . GLN A 1 90 ? -14.599 26.865 16.814 1.00 46.72 90 GLN A C 1
ATOM 731 O O . GLN A 1 90 ? -14.264 25.721 17.109 1.00 46.72 90 GLN A O 1
ATOM 736 N N . ASP A 1 91 ? -13.852 27.622 16.001 1.00 49.91 91 ASP A N 1
ATOM 737 C CA . ASP A 1 91 ? -12.739 27.127 15.175 1.00 49.91 91 ASP A CA 1
ATOM 738 C C . ASP A 1 91 ? -11.360 27.061 15.864 1.00 49.91 91 ASP A C 1
ATOM 740 O O . ASP A 1 91 ? -10.413 26.508 15.298 1.00 49.91 91 ASP A O 1
ATOM 744 N N . ILE A 1 92 ? -11.205 27.585 17.087 1.00 61.41 92 ILE A N 1
ATOM 745 C CA . ILE A 1 92 ? -9.947 27.477 17.854 1.00 61.41 92 ILE A CA 1
ATOM 746 C C . ILE A 1 92 ? -10.066 26.337 18.868 1.00 61.41 92 ILE A C 1
ATOM 748 O O . ILE A 1 92 ? -10.857 26.419 19.801 1.00 61.41 92 ILE A O 1
ATOM 752 N N . SER A 1 93 ? -9.284 25.268 18.724 1.00 71.69 93 SER A N 1
ATOM 753 C CA . SER A 1 93 ? -9.315 24.173 19.703 1.00 71.69 93 SER A CA 1
ATOM 754 C C . SER A 1 93 ? -8.760 24.602 21.069 1.00 71.69 93 SER A C 1
ATOM 756 O O . SER A 1 93 ? -7.739 25.286 21.137 1.00 71.69 93 SER A O 1
ATOM 758 N N . LEU A 1 94 ? -9.390 24.134 22.155 1.00 80.38 94 LEU A N 1
ATOM 759 C CA . LEU A 1 94 ? -8.859 24.224 23.524 1.00 80.38 94 LEU A CA 1
ATOM 760 C C . LEU A 1 94 ? -7.633 23.323 23.755 1.00 80.38 94 LEU A C 1
ATOM 762 O O . LEU A 1 94 ? -6.881 23.517 24.710 1.00 80.38 94 LEU A O 1
ATOM 766 N N . PHE A 1 95 ? -7.438 22.311 22.910 1.00 80.06 95 PHE A N 1
ATOM 767 C CA . PHE A 1 95 ? -6.373 21.325 23.039 1.00 80.06 95 PHE A CA 1
ATOM 768 C C . PHE A 1 95 ? -5.240 21.574 22.042 1.00 80.06 95 PHE A C 1
ATOM 770 O O . PHE A 1 95 ? -5.419 22.119 20.957 1.00 80.06 95 PHE A O 1
ATOM 777 N N . HIS A 1 96 ? -4.049 21.089 22.381 1.00 78.69 96 HIS A N 1
ATOM 778 C CA . HIS A 1 96 ? -2.927 20.983 21.454 1.00 78.69 96 HIS A CA 1
ATOM 779 C C . HIS A 1 96 ? -2.185 19.664 21.679 1.00 78.69 96 HIS A C 1
ATOM 781 O O . HIS A 1 96 ? -2.266 19.042 22.741 1.00 78.69 96 HIS A O 1
ATOM 787 N N . LYS A 1 97 ? -1.447 19.205 20.662 1.00 77.62 97 LYS A N 1
ATOM 788 C CA . LYS A 1 97 ? -0.597 18.018 20.809 1.00 77.62 97 LYS A CA 1
ATOM 789 C C . LYS A 1 97 ? 0.643 18.382 21.616 1.00 77.62 97 LYS A C 1
ATOM 791 O O . LYS A 1 97 ? 1.366 19.291 21.228 1.00 77.62 97 LYS A O 1
ATOM 796 N N . CYS A 1 98 ? 0.938 17.600 22.655 1.00 83.88 98 CYS A N 1
ATOM 797 C CA . CYS A 1 98 ? 2.152 17.754 23.464 1.00 83.88 98 CYS A CA 1
ATOM 798 C C . CYS A 1 98 ? 3.434 17.772 22.605 1.00 83.88 98 CYS A C 1
ATOM 800 O O . CYS A 1 98 ? 4.336 18.557 22.873 1.00 83.88 98 CYS A O 1
ATOM 802 N N . ASN A 1 99 ? 3.519 16.933 21.559 1.00 79.19 99 ASN A N 1
ATOM 803 C CA . ASN A 1 99 ? 4.627 16.864 20.585 1.00 79.19 99 ASN A CA 1
ATOM 804 C C . ASN A 1 99 ? 6.050 16.725 21.172 1.00 79.19 99 ASN A C 1
ATOM 806 O O . ASN A 1 99 ? 7.034 16.741 20.430 1.00 79.19 99 ASN A O 1
ATOM 810 N N . THR A 1 100 ? 6.190 16.515 22.480 1.00 86.31 100 THR A N 1
ATOM 811 C CA . THR A 1 100 ? 7.468 16.218 23.119 1.00 86.31 100 THR A CA 1
ATOM 812 C C . THR A 1 100 ? 7.923 14.810 22.744 1.00 86.31 100 THR A C 1
ATOM 814 O O . THR A 1 100 ? 7.155 13.847 22.816 1.00 86.31 100 THR A O 1
ATOM 817 N N . LYS A 1 101 ? 9.199 14.675 22.365 1.00 83.81 101 LYS A N 1
ATOM 818 C CA . LYS A 1 101 ? 9.797 13.381 22.020 1.00 83.81 101 LYS A CA 1
ATOM 819 C C . LYS A 1 101 ? 9.698 12.413 23.199 1.00 83.81 101 LYS A C 1
ATOM 821 O O . LYS A 1 101 ? 9.988 12.750 24.345 1.00 83.81 101 LYS A O 1
ATOM 826 N N . THR A 1 102 ? 9.315 11.182 22.903 1.00 85.88 102 THR A N 1
ATOM 827 C CA . THR A 1 102 ? 9.200 10.110 23.889 1.00 85.88 102 THR A CA 1
ATOM 828 C C . THR A 1 102 ? 10.562 9.478 24.164 1.00 85.88 102 THR A C 1
ATOM 830 O O . THR A 1 102 ? 11.335 9.248 23.234 1.00 85.88 102 THR A O 1
ATOM 833 N N . GLY A 1 103 ? 10.856 9.153 25.425 1.00 82.19 103 GLY A N 1
ATOM 834 C CA . GLY A 1 103 ? 12.074 8.422 25.789 1.00 82.19 103 GLY A CA 1
ATOM 835 C C . GLY A 1 103 ? 12.066 6.974 25.281 1.00 82.19 103 GLY A C 1
ATOM 836 O O . GLY A 1 103 ? 11.003 6.399 25.020 1.00 82.19 103 GLY A O 1
ATOM 837 N N . SER A 1 104 ? 13.249 6.369 25.133 1.00 87.44 104 SER A N 1
ATOM 838 C CA . SER A 1 104 ? 13.345 4.938 24.817 1.00 87.44 104 SER A CA 1
ATOM 839 C C . SER A 1 104 ? 12.794 4.105 25.974 1.00 87.44 104 SER A C 1
ATOM 841 O O . SER A 1 104 ? 12.929 4.482 27.142 1.00 87.44 104 SER A O 1
ATOM 843 N N . LYS A 1 105 ? 12.212 2.939 25.671 1.00 85.44 105 LYS A N 1
ATOM 844 C CA . LYS A 1 105 ? 11.699 2.039 26.719 1.00 85.44 105 LYS A CA 1
ATOM 845 C C . LYS A 1 105 ? 12.787 1.641 27.721 1.00 85.44 105 LYS A C 1
ATOM 847 O O . LYS A 1 105 ? 12.500 1.510 28.903 1.00 85.44 105 LYS A O 1
ATOM 852 N N . LYS A 1 106 ? 14.041 1.521 27.261 1.00 84.19 106 LYS A N 1
ATOM 853 C CA . LYS A 1 106 ? 15.212 1.231 28.104 1.00 84.19 106 LYS A CA 1
ATOM 854 C C . LYS A 1 106 ? 15.464 2.321 29.150 1.00 84.19 106 LYS A C 1
ATOM 856 O O . LYS A 1 106 ? 15.712 1.993 30.302 1.00 84.19 106 LYS A O 1
ATOM 861 N N . LYS A 1 107 ? 15.373 3.602 28.770 1.00 83.31 107 LYS A N 1
ATOM 862 C CA . LYS A 1 107 ? 15.578 4.729 29.699 1.00 83.31 107 LYS A CA 1
ATOM 863 C C . LYS A 1 107 ? 14.435 4.887 30.707 1.00 83.31 107 LYS A C 1
ATOM 865 O O . LYS A 1 107 ? 14.667 5.380 31.799 1.00 83.31 107 LYS A O 1
ATOM 870 N N . ASN A 1 108 ? 13.229 4.444 30.354 1.00 83.94 108 ASN A N 1
ATOM 871 C CA . ASN A 1 108 ? 12.025 4.585 31.182 1.00 83.94 108 ASN A CA 1
ATOM 872 C C . ASN A 1 108 ? 11.623 3.287 31.901 1.00 83.94 108 ASN A C 1
ATOM 874 O O . ASN A 1 108 ? 10.481 3.153 32.341 1.00 83.94 108 ASN A O 1
ATOM 878 N N . LEU A 1 109 ? 12.522 2.304 31.974 1.00 87.81 109 LEU A N 1
ATOM 879 C CA . LEU A 1 109 ? 12.185 0.957 32.417 1.00 87.81 109 LEU A CA 1
ATOM 880 C C . LEU A 1 109 ? 11.660 0.918 33.858 1.00 87.81 109 LEU A C 1
ATOM 882 O O . LEU A 1 109 ? 10.632 0.289 34.096 1.00 87.81 109 LEU A O 1
ATOM 886 N N . SER A 1 110 ? 12.316 1.621 34.784 1.00 89.25 110 SER A N 1
ATOM 887 C CA . SER A 1 110 ? 11.903 1.689 36.192 1.00 89.25 110 SER A CA 1
ATOM 888 C C . SER A 1 110 ? 10.472 2.202 36.332 1.00 89.25 110 SER A C 1
ATOM 890 O O . SER A 1 110 ? 9.652 1.590 37.011 1.00 89.25 110 SER A O 1
ATOM 892 N N . SER A 1 111 ? 10.123 3.264 35.603 1.00 85.12 111 SER A N 1
ATOM 893 C CA . SER A 1 111 ? 8.761 3.798 35.571 1.00 85.12 111 SER A CA 1
ATOM 894 C C . SER A 1 111 ? 7.775 2.840 34.902 1.00 85.12 111 SER A C 1
ATOM 896 O O . SER A 1 111 ? 6.630 2.748 35.328 1.00 85.12 111 SER A O 1
ATOM 898 N N . LEU A 1 112 ? 8.165 2.129 33.840 1.00 86.50 112 LEU A N 1
ATOM 899 C CA . LEU A 1 112 ? 7.281 1.172 33.162 1.00 86.50 112 LEU A CA 1
ATOM 900 C C . LEU A 1 112 ? 6.958 -0.034 34.050 1.00 86.50 112 LEU A C 1
ATOM 902 O O . LEU A 1 112 ? 5.797 -0.425 34.122 1.00 86.50 112 LEU A O 1
ATOM 906 N N . VAL A 1 113 ? 7.958 -0.582 34.741 1.00 90.56 113 VAL A N 1
ATOM 907 C CA . VAL A 1 113 ? 7.787 -1.677 35.706 1.00 90.56 113 VAL A CA 1
ATOM 908 C C . VAL A 1 113 ? 6.996 -1.197 36.922 1.00 90.56 113 VAL A C 1
ATOM 910 O O . VAL A 1 113 ? 6.018 -1.835 37.304 1.00 90.56 113 VAL A O 1
ATOM 913 N N . GLY A 1 114 ? 7.341 -0.024 37.461 1.00 88.50 114 GLY A N 1
ATOM 914 C CA . GLY A 1 114 ? 6.616 0.606 38.565 1.00 88.50 114 GLY A CA 1
ATOM 915 C C . GLY A 1 114 ? 5.132 0.818 38.268 1.00 88.50 114 GLY A C 1
ATOM 916 O O . GLY A 1 114 ? 4.291 0.543 39.112 1.00 88.50 114 GLY A O 1
ATOM 917 N N . ASN A 1 115 ? 4.778 1.186 37.033 1.00 83.88 115 ASN A N 1
ATOM 918 C CA . ASN A 1 115 ? 3.378 1.316 36.617 1.00 83.88 115 ASN A CA 1
ATOM 919 C C . ASN A 1 115 ? 2.597 -0.009 36.618 1.00 83.88 115 ASN A C 1
ATOM 921 O O . ASN A 1 115 ? 1.388 0.019 36.819 1.00 83.88 115 ASN A O 1
ATOM 925 N N . VAL A 1 116 ? 3.246 -1.151 36.364 1.00 87.31 116 VAL A N 1
ATOM 926 C CA . VAL A 1 116 ? 2.581 -2.469 36.411 1.00 87.31 116 VAL A CA 1
ATOM 927 C C . VAL A 1 116 ? 2.378 -2.922 37.855 1.00 87.31 116 VAL A C 1
ATOM 929 O O . VAL A 1 116 ? 1.357 -3.520 38.180 1.00 87.31 116 VAL A O 1
ATOM 932 N N . LEU A 1 117 ? 3.345 -2.617 38.718 1.00 89.00 117 LEU A N 1
ATOM 933 C CA . LEU A 1 117 ? 3.335 -2.986 40.135 1.00 89.00 117 LEU A CA 1
ATOM 934 C C . LEU A 1 117 ? 2.626 -1.957 41.029 1.00 89.00 117 LEU A C 1
ATOM 936 O O . LEU A 1 117 ? 2.448 -2.207 42.215 1.00 89.00 117 LEU A O 1
ATOM 940 N N . ASN A 1 118 ? 2.234 -0.815 40.459 1.00 83.56 118 ASN A N 1
ATOM 941 C CA . ASN A 1 118 ? 1.722 0.356 41.164 1.00 83.56 118 ASN A CA 1
ATOM 942 C C . ASN A 1 118 ? 2.664 0.871 42.274 1.00 83.56 118 ASN A C 1
ATOM 944 O O . ASN A 1 118 ? 2.235 1.189 43.378 1.00 83.56 118 ASN A O 1
ATOM 948 N N . VAL A 1 119 ? 3.963 0.962 41.972 1.00 85.19 119 VAL A N 1
ATOM 949 C CA . VAL A 1 119 ? 4.992 1.505 42.875 1.00 85.19 119 VAL A CA 1
ATOM 950 C C . VAL A 1 119 ? 5.897 2.498 42.149 1.00 85.19 119 VAL A C 1
ATOM 952 O O . VAL A 1 119 ? 6.092 2.420 40.932 1.00 85.19 119 VAL A O 1
ATOM 955 N N . LYS A 1 120 ? 6.503 3.422 42.897 1.00 85.88 120 LYS A N 1
ATOM 956 C CA . LYS A 1 120 ? 7.494 4.368 42.373 1.00 85.88 120 LYS A CA 1
ATOM 957 C C . LYS A 1 120 ? 8.892 3.952 42.822 1.00 85.88 120 LYS A C 1
ATOM 959 O O . LYS A 1 120 ? 9.269 4.168 43.967 1.00 85.88 120 LYS A O 1
ATOM 964 N N . PHE A 1 121 ? 9.664 3.368 41.912 1.00 88.06 121 PHE A N 1
ATOM 965 C CA . PHE A 1 121 ? 11.036 2.960 42.207 1.00 88.06 121 PHE A CA 1
ATOM 966 C C . PHE A 1 121 ? 12.000 4.153 42.284 1.00 88.06 121 PHE A C 1
ATOM 968 O O . PHE A 1 121 ? 11.990 5.018 41.404 1.00 88.06 121 PHE A O 1
ATOM 975 N N . SER A 1 122 ? 12.889 4.138 43.281 1.00 88.44 122 SER A N 1
ATOM 976 C CA . SER A 1 122 ? 14.177 4.837 43.203 1.00 88.44 122 SER A CA 1
ATOM 977 C C . SER A 1 122 ? 15.138 4.074 42.280 1.00 88.44 122 SER A C 1
ATOM 979 O O . SER A 1 122 ? 14.873 2.932 41.894 1.00 88.44 122 SER A O 1
ATOM 981 N N . GLN A 1 123 ? 16.258 4.699 41.908 1.00 86.62 123 GLN A N 1
ATOM 982 C CA . GLN A 1 123 ? 17.268 4.055 41.063 1.00 86.62 123 GLN A CA 1
ATOM 983 C C . GLN A 1 123 ? 17.801 2.767 41.719 1.00 86.62 123 GLN A C 1
ATOM 985 O O . GLN A 1 123 ? 17.814 1.719 41.072 1.00 86.62 123 GLN A O 1
ATOM 990 N N . ASP A 1 124 ? 18.143 2.828 43.007 1.00 90.88 124 ASP A N 1
ATOM 991 C CA . ASP A 1 124 ? 18.726 1.707 43.755 1.00 90.88 124 ASP A CA 1
ATOM 992 C C . ASP A 1 124 ? 17.703 0.599 44.017 1.00 90.88 124 ASP A C 1
ATOM 994 O O . ASP A 1 124 ? 17.970 -0.575 43.754 1.00 90.88 124 ASP A O 1
ATOM 998 N N . ALA A 1 125 ? 16.482 0.965 44.427 1.00 92.00 125 ALA A N 1
ATOM 999 C CA . ALA A 1 125 ? 15.402 -0.001 44.626 1.00 92.00 125 ALA A CA 1
ATOM 1000 C C . ALA A 1 125 ? 15.079 -0.756 43.330 1.00 92.00 125 ALA A C 1
ATOM 1002 O O . ALA A 1 125 ? 14.759 -1.944 43.363 1.00 92.00 125 ALA A O 1
ATOM 1003 N N . PHE A 1 126 ? 15.188 -0.088 42.177 1.00 94.56 126 PHE A N 1
ATOM 1004 C CA . PHE A 1 126 ? 14.972 -0.736 40.892 1.00 94.56 126 PHE A CA 1
ATOM 1005 C C . PHE A 1 126 ? 16.091 -1.719 40.526 1.00 94.56 126 PHE A C 1
ATOM 1007 O O . PHE A 1 126 ? 15.794 -2.807 40.037 1.00 94.56 126 PHE A O 1
ATOM 1014 N N . GLN A 1 127 ? 17.361 -1.377 40.771 1.00 93.31 127 GLN A N 1
ATOM 1015 C CA . GLN A 1 127 ? 18.469 -2.314 40.539 1.00 93.31 127 GLN A CA 1
ATOM 1016 C C . GLN A 1 127 ? 18.348 -3.548 41.437 1.00 93.31 127 GLN A C 1
ATOM 1018 O O . GLN A 1 127 ? 18.444 -4.674 40.948 1.00 93.31 127 GLN A O 1
ATOM 1023 N N . ASN A 1 128 ? 18.016 -3.350 42.714 1.00 94.25 128 ASN A N 1
ATOM 1024 C CA . ASN A 1 128 ? 17.764 -4.448 43.645 1.00 94.25 128 ASN A CA 1
ATOM 1025 C C . ASN A 1 128 ? 16.585 -5.315 43.188 1.00 94.25 128 ASN A C 1
ATOM 1027 O O . ASN A 1 128 ? 16.682 -6.541 43.184 1.00 94.25 128 ASN A O 1
ATOM 1031 N N . PHE A 1 129 ? 15.498 -4.703 42.712 1.00 96.06 129 PHE A N 1
ATOM 1032 C CA . PHE A 1 129 ? 14.374 -5.439 42.138 1.00 96.06 129 PHE A CA 1
ATOM 1033 C C . PHE A 1 129 ? 14.788 -6.317 40.944 1.00 96.06 129 PHE A C 1
ATOM 1035 O O . PHE A 1 129 ? 14.339 -7.457 40.846 1.00 96.06 129 PHE A O 1
ATOM 1042 N N . LEU A 1 130 ? 15.660 -5.833 40.050 1.00 94.44 130 LEU A N 1
ATOM 1043 C CA . LEU A 1 130 ? 16.145 -6.620 38.907 1.00 94.44 130 LEU A CA 1
ATOM 1044 C C . LEU A 1 130 ? 16.976 -7.838 39.331 1.00 94.44 130 LEU A C 1
ATOM 1046 O O . LEU A 1 130 ? 16.886 -8.884 38.689 1.00 94.44 130 LEU A O 1
ATOM 1050 N N . ILE A 1 131 ? 17.745 -7.727 40.415 1.00 95.00 131 ILE A N 1
ATOM 1051 C CA . ILE A 1 131 ? 18.470 -8.863 40.997 1.00 95.00 131 ILE A CA 1
ATOM 1052 C C . ILE A 1 131 ? 17.459 -9.891 41.525 1.00 95.00 131 ILE A C 1
ATOM 1054 O O . ILE A 1 131 ? 17.470 -11.050 41.097 1.00 95.00 131 ILE A O 1
ATOM 1058 N N . LEU A 1 132 ? 16.514 -9.445 42.362 1.00 94.62 132 LEU A N 1
ATOM 1059 C CA . LEU A 1 132 ? 15.465 -10.283 42.966 1.00 94.62 132 LEU A CA 1
ATOM 1060 C C . LEU A 1 132 ? 14.537 -10.928 41.917 1.00 94.62 132 LEU A C 1
ATOM 1062 O O . LEU A 1 132 ? 14.030 -12.028 42.120 1.00 94.62 132 LEU A O 1
ATOM 1066 N N . TRP A 1 133 ? 14.351 -10.291 40.759 1.00 95.62 133 TRP A N 1
ATOM 1067 C CA . TRP A 1 133 ? 13.604 -10.842 39.623 1.00 95.62 133 TRP A CA 1
ATOM 1068 C C . TRP A 1 133 ? 14.217 -12.144 39.078 1.00 95.62 133 TRP A C 1
ATOM 1070 O O . TRP A 1 133 ? 13.510 -13.016 38.563 1.00 95.62 133 TRP A O 1
ATOM 1080 N N . THR A 1 134 ? 15.538 -12.290 39.189 1.00 94.50 134 THR A N 1
ATOM 1081 C CA . THR A 1 134 ? 16.279 -13.468 38.713 1.00 94.50 134 THR A CA 1
ATOM 1082 C C . THR A 1 134 ? 16.673 -14.442 39.822 1.00 94.50 134 THR A C 1
ATOM 1084 O O . THR A 1 134 ? 17.034 -15.580 39.517 1.00 94.50 134 THR A O 1
ATOM 1087 N N . GLU A 1 135 ? 16.539 -14.034 41.086 1.00 94.38 135 GLU A N 1
ATOM 1088 C CA . GLU A 1 135 ? 16.785 -14.860 42.270 1.00 94.38 135 GLU A CA 1
ATOM 1089 C C . GLU A 1 135 ? 15.857 -16.086 42.290 1.00 94.38 135 GLU A C 1
ATOM 1091 O O . GLU A 1 135 ? 14.654 -15.998 42.018 1.00 94.38 135 GLU A O 1
ATOM 1096 N N . LYS A 1 136 ? 16.424 -17.255 42.602 1.00 94.06 136 LYS A N 1
ATOM 1097 C CA . LYS A 1 136 ? 15.667 -18.504 42.748 1.00 94.06 136 LYS A CA 1
ATOM 1098 C C . LYS A 1 136 ? 14.989 -18.531 44.115 1.00 94.06 136 LYS A C 1
ATOM 1100 O O . LYS A 1 136 ? 15.640 -18.250 45.114 1.00 94.06 136 LYS A O 1
ATOM 1105 N N . PHE A 1 137 ? 13.709 -18.890 44.153 1.00 91.38 137 PHE A N 1
ATOM 1106 C CA . PHE A 1 137 ? 12.931 -18.932 45.400 1.00 91.38 137 PHE A CA 1
ATOM 1107 C C . PHE A 1 137 ? 11.981 -20.136 45.506 1.00 91.38 137 PHE A C 1
ATOM 1109 O O . PHE A 1 137 ? 11.526 -20.447 46.599 1.00 91.38 137 PHE A O 1
ATOM 1116 N N . ASP A 1 138 ? 11.694 -20.824 44.398 1.00 80.12 138 ASP A N 1
ATOM 1117 C CA . ASP A 1 138 ? 10.851 -22.026 44.358 1.00 80.12 138 ASP A CA 1
ATOM 1118 C C . ASP A 1 138 ? 11.634 -23.146 43.658 1.00 80.12 138 ASP A C 1
ATOM 1120 O O . ASP A 1 138 ? 11.579 -23.328 42.437 1.00 80.12 138 ASP A O 1
ATOM 1124 N N . GLY A 1 139 ? 12.509 -23.813 44.417 1.00 86.69 139 GLY A N 1
ATOM 1125 C CA . GLY A 1 139 ? 13.478 -24.769 43.883 1.00 86.69 139 GLY A CA 1
ATOM 1126 C C . GLY A 1 139 ? 14.432 -24.125 42.867 1.00 86.69 139 GLY A C 1
ATOM 1127 O O . GLY A 1 139 ? 15.258 -23.279 43.206 1.00 86.69 139 GLY A O 1
ATOM 1128 N N . ARG A 1 140 ? 14.342 -24.530 41.591 1.00 87.19 140 ARG A N 1
ATOM 1129 C CA . ARG A 1 140 ? 15.147 -23.951 40.495 1.00 87.19 140 ARG A CA 1
ATOM 1130 C C . ARG A 1 140 ? 14.486 -22.738 39.826 1.00 87.19 140 ARG A C 1
ATOM 1132 O O . ARG A 1 140 ? 15.105 -22.148 38.938 1.00 87.19 140 ARG A O 1
ATOM 1139 N N . SER A 1 141 ? 13.273 -22.368 40.235 1.00 91.81 141 SER A N 1
ATOM 1140 C CA . SER A 1 141 ? 12.484 -21.307 39.615 1.00 91.81 141 SER A CA 1
ATOM 1141 C C . SER A 1 141 ? 12.723 -19.934 40.251 1.00 91.81 141 SER A C 1
ATOM 1143 O O . SER A 1 141 ? 12.800 -19.783 41.470 1.00 91.81 141 SER A O 1
ATOM 1145 N N . SER A 1 142 ? 12.813 -18.922 39.389 1.00 96.19 142 SER A N 1
ATOM 1146 C CA . SER A 1 142 ? 12.807 -17.485 39.696 1.00 96.19 142 SER A CA 1
ATOM 1147 C C . SER A 1 142 ? 11.571 -16.794 39.114 1.00 96.19 142 SER A C 1
ATOM 1149 O O . SER A 1 142 ? 10.902 -17.363 38.241 1.00 96.19 142 SER A O 1
ATOM 1151 N N . LEU A 1 143 ? 11.298 -15.548 39.527 1.00 96.06 143 LEU A N 1
ATOM 1152 C CA . LEU A 1 143 ? 10.197 -14.739 38.978 1.00 96.06 143 LEU A CA 1
ATOM 1153 C C . LEU A 1 143 ? 10.299 -14.641 37.452 1.00 96.06 143 LEU A C 1
ATOM 1155 O O . LEU A 1 143 ? 9.312 -14.849 36.750 1.00 96.06 143 LEU A O 1
ATOM 1159 N N . ASN A 1 144 ? 11.514 -14.445 36.935 1.00 96.19 144 ASN A N 1
ATOM 1160 C CA . ASN A 1 144 ? 11.793 -14.461 35.504 1.00 96.19 144 ASN A CA 1
ATOM 1161 C C . ASN A 1 144 ? 11.349 -15.766 34.818 1.00 96.19 144 ASN A C 1
ATOM 1163 O O . ASN A 1 144 ? 10.693 -15.728 33.780 1.00 96.19 144 ASN A O 1
ATOM 1167 N N . SER A 1 145 ? 11.700 -16.926 35.384 1.00 96.06 145 SER A N 1
ATOM 1168 C CA . SER A 1 145 ? 11.372 -18.229 34.784 1.00 96.06 145 SER A CA 1
ATOM 1169 C C . SER A 1 145 ? 9.872 -18.546 34.821 1.00 96.06 145 SER A C 1
ATOM 1171 O O . SER A 1 145 ? 9.331 -19.069 33.846 1.00 96.06 145 SER A O 1
ATOM 1173 N N . LEU A 1 146 ? 9.184 -18.177 35.908 1.00 96.25 146 LEU A N 1
ATOM 1174 C CA . LEU A 1 146 ? 7.738 -18.360 36.040 1.00 96.25 146 LEU A CA 1
ATOM 1175 C C . LEU A 1 146 ? 6.990 -17.436 35.075 1.00 96.25 146 LEU A C 1
ATOM 1177 O O . LEU A 1 146 ? 6.097 -17.884 34.357 1.00 96.25 146 LEU A O 1
ATOM 1181 N N . ALA A 1 147 ? 7.407 -16.171 34.992 1.00 96.12 147 ALA A N 1
ATOM 1182 C CA . ALA A 1 147 ? 6.821 -15.190 34.090 1.00 96.12 147 ALA A CA 1
ATOM 1183 C C . ALA A 1 147 ? 7.054 -15.539 32.609 1.00 96.12 147 ALA A C 1
ATOM 1185 O O . ALA A 1 147 ? 6.142 -15.387 31.795 1.00 96.12 147 ALA A O 1
ATOM 1186 N N . LYS A 1 148 ? 8.228 -16.093 32.272 1.00 95.88 148 LYS A N 1
ATOM 1187 C CA . LYS A 1 148 ? 8.507 -16.671 30.950 1.00 95.88 148 LYS A CA 1
ATOM 1188 C C . LYS A 1 148 ? 7.523 -17.793 30.612 1.00 95.88 148 LYS A C 1
ATOM 1190 O O . LYS A 1 148 ? 6.897 -17.749 29.559 1.00 95.88 148 LYS A O 1
ATOM 1195 N N . SER A 1 149 ? 7.343 -18.755 31.522 1.00 94.50 149 SER A N 1
ATOM 1196 C CA . SER A 1 149 ? 6.410 -19.871 31.315 1.00 94.50 149 SER A CA 1
ATOM 1197 C C . SER A 1 149 ? 4.966 -19.397 31.129 1.00 94.50 149 SER A C 1
ATOM 1199 O O . SER A 1 149 ? 4.230 -20.008 30.358 1.00 94.50 149 SER A O 1
ATOM 1201 N N . ILE A 1 150 ? 4.552 -18.330 31.822 1.00 94.75 150 ILE A N 1
ATOM 1202 C CA . ILE A 1 150 ? 3.229 -17.718 31.634 1.00 94.75 150 ILE A CA 1
ATOM 1203 C C . ILE A 1 150 ? 3.105 -17.144 30.218 1.00 94.75 150 ILE A C 1
ATOM 1205 O O . ILE A 1 150 ? 2.116 -17.412 29.538 1.00 94.75 150 ILE A O 1
ATOM 1209 N N . GLU A 1 151 ? 4.095 -16.375 29.757 1.00 94.38 151 GLU A N 1
ATOM 1210 C CA . GLU A 1 151 ? 4.043 -15.723 28.444 1.00 94.38 151 GLU A CA 1
ATOM 1211 C C . GLU A 1 151 ? 4.098 -16.714 27.274 1.00 94.38 151 GLU A C 1
ATOM 1213 O O . GLU A 1 151 ? 3.372 -16.545 26.291 1.00 94.38 151 GLU A O 1
ATOM 1218 N N . GLU A 1 152 ? 4.909 -17.769 27.377 1.00 93.12 152 GLU A N 1
ATOM 1219 C CA . GLU A 1 152 ? 5.009 -18.810 26.346 1.00 93.12 152 GLU A CA 1
ATOM 1220 C C . GLU A 1 152 ? 3.655 -19.492 26.105 1.00 93.12 152 GLU A C 1
ATOM 1222 O O . GLU A 1 152 ? 3.219 -19.593 24.962 1.00 93.12 152 GLU A O 1
ATOM 1227 N N . ILE A 1 153 ? 2.932 -19.856 27.168 1.00 90.12 153 ILE A N 1
ATOM 1228 C CA . ILE A 1 153 ? 1.604 -20.480 27.051 1.00 90.12 153 ILE A CA 1
ATOM 1229 C C . ILE A 1 153 ? 0.561 -19.453 26.580 1.00 90.12 153 ILE A C 1
ATOM 1231 O O . ILE A 1 153 ? -0.220 -19.715 25.662 1.00 90.12 153 ILE A O 1
ATOM 1235 N N . ARG A 1 154 ? 0.571 -18.245 27.161 1.00 90.19 154 ARG A N 1
ATOM 1236 C CA . ARG A 1 154 ? -0.395 -17.177 26.852 1.00 90.19 154 ARG A CA 1
ATOM 1237 C C . ARG A 1 154 ? -0.326 -16.718 25.394 1.00 90.19 154 ARG A C 1
ATOM 1239 O O . ARG A 1 154 ? -1.350 -16.364 24.816 1.00 90.19 154 ARG A O 1
ATOM 1246 N N . SER A 1 155 ? 0.874 -16.651 24.819 1.00 84.38 155 SER A N 1
ATOM 1247 C CA . SER A 1 155 ? 1.097 -16.107 23.473 1.00 84.38 155 SER A CA 1
ATOM 1248 C C . SER A 1 155 ? 0.664 -17.046 22.342 1.00 84.38 155 SER A C 1
ATOM 1250 O O . SER A 1 155 ? 0.356 -16.564 21.252 1.00 84.38 155 SER A O 1
ATOM 1252 N N . ILE A 1 156 ? 0.597 -18.357 22.598 1.00 77.69 156 ILE A N 1
ATOM 1253 C CA . ILE A 1 156 ? 0.193 -19.376 21.615 1.00 77.69 156 ILE A CA 1
ATOM 1254 C C . ILE A 1 156 ? -1.337 -19.450 21.477 1.00 77.69 156 ILE A C 1
ATOM 1256 O O . ILE A 1 156 ? -1.856 -19.747 20.400 1.00 77.69 156 ILE A O 1
ATOM 1260 N N . GLN A 1 157 ? -2.075 -19.153 22.547 1.00 73.94 157 GLN A N 1
ATOM 1261 C CA . GLN A 1 157 ? -3.529 -19.290 22.580 1.00 73.94 157 GLN A CA 1
ATOM 1262 C C . GLN A 1 157 ? -4.261 -18.046 22.049 1.00 73.94 157 GLN A C 1
ATOM 1264 O O . GLN A 1 157 ? -4.181 -16.955 22.617 1.00 73.94 157 GLN A O 1
ATOM 1269 N N . ASN A 1 158 ? -5.066 -18.222 20.996 1.00 64.50 158 ASN A N 1
ATOM 1270 C CA . ASN A 1 158 ? -5.841 -17.135 20.380 1.00 64.50 158 ASN A CA 1
ATOM 1271 C C . ASN A 1 158 ? -6.931 -16.554 21.303 1.00 64.50 158 ASN A C 1
ATOM 1273 O O . ASN A 1 158 ? -7.274 -15.377 21.177 1.00 64.50 158 ASN A O 1
ATOM 1277 N N . GLU A 1 159 ? -7.471 -17.350 22.233 1.00 72.62 159 GLU A N 1
ATOM 1278 C CA . GLU A 1 159 ? -8.567 -16.954 23.128 1.00 72.62 159 GLU A CA 1
ATOM 1279 C C . GLU A 1 159 ? -8.233 -17.149 24.617 1.00 72.62 159 GLU A C 1
ATOM 1281 O O . GLU A 1 159 ? -9.129 -17.330 25.440 1.00 72.62 159 GLU A O 1
ATOM 1286 N N . PHE A 1 160 ? -6.953 -17.015 24.987 1.00 81.81 160 PHE A N 1
ATOM 1287 C CA . PHE A 1 160 ? -6.450 -17.231 26.353 1.00 81.81 160 PHE A CA 1
ATOM 1288 C C . PHE A 1 160 ? -7.316 -16.596 27.462 1.00 81.81 160 PHE A C 1
ATOM 1290 O O . PHE A 1 160 ? -7.573 -17.224 28.480 1.00 81.81 160 PHE A O 1
ATOM 1297 N N . VAL A 1 161 ? -7.815 -15.362 27.272 1.00 78.12 161 VAL A N 1
ATOM 1298 C CA . VAL A 1 161 ? -8.688 -14.665 28.254 1.00 78.12 161 VAL A CA 1
ATOM 1299 C C . VAL A 1 161 ? -9.885 -15.522 28.658 1.00 78.12 161 VAL A C 1
ATOM 1301 O O . VAL A 1 161 ? -10.311 -15.530 29.812 1.00 78.12 161 VAL A O 1
ATOM 1304 N N . VAL A 1 162 ? -10.455 -16.206 27.678 1.00 70.81 162 VAL A N 1
ATOM 1305 C CA . VAL A 1 162 ? -11.679 -16.979 27.814 1.00 70.81 162 VAL A CA 1
ATOM 1306 C C . VAL A 1 162 ? -11.348 -18.301 28.472 1.00 70.81 162 VAL A C 1
ATOM 1308 O O . VAL A 1 162 ? -11.985 -18.644 29.461 1.00 70.81 162 VAL A O 1
ATOM 1311 N N . GLU A 1 163 ? -10.345 -19.009 27.959 1.00 79.50 163 GLU A N 1
ATOM 1312 C CA . GLU A 1 163 ? -9.893 -20.280 28.528 1.00 79.50 163 GLU A CA 1
ATOM 1313 C C . GLU A 1 163 ? -9.504 -20.111 30.000 1.00 79.50 163 GLU A C 1
ATOM 1315 O O . GLU A 1 163 ? -9.946 -20.876 30.856 1.00 79.50 163 GLU A O 1
ATOM 1320 N N . TYR A 1 164 ? -8.787 -19.031 30.317 1.00 84.12 164 TYR A N 1
ATOM 1321 C CA . TYR A 1 164 ? -8.436 -18.663 31.684 1.00 84.12 164 TYR A CA 1
ATOM 1322 C C . TYR A 1 164 ? -9.676 -18.356 32.539 1.00 84.12 164 TYR A C 1
ATOM 1324 O O . TYR A 1 164 ? -9.772 -18.811 33.674 1.00 84.12 164 TYR A O 1
ATOM 1332 N N . SER A 1 165 ? -10.676 -17.651 31.995 1.00 76.00 165 SER A N 1
ATOM 1333 C CA . SER A 1 165 ? -11.934 -17.376 32.711 1.00 76.00 165 SER A CA 1
ATOM 1334 C C . SER A 1 165 ? -12.741 -18.652 32.989 1.00 76.00 165 SER A C 1
ATOM 1336 O O . SER A 1 165 ? -13.293 -18.805 34.078 1.00 76.00 165 SER A O 1
ATOM 1338 N N . ILE A 1 166 ? -12.799 -19.582 32.029 1.00 77.69 166 ILE A N 1
ATOM 1339 C CA . ILE A 1 166 ? -13.459 -20.888 32.188 1.00 77.69 166 ILE A CA 1
ATOM 1340 C C . ILE A 1 166 ? -12.747 -21.703 33.266 1.00 77.69 166 ILE A C 1
ATOM 1342 O O . ILE A 1 166 ? -13.404 -22.276 34.134 1.00 77.69 166 ILE A O 1
ATOM 1346 N N . LEU A 1 167 ? -11.413 -21.719 33.247 1.00 83.69 167 LEU A N 1
ATOM 1347 C CA . LEU A 1 167 ? -10.619 -22.388 34.268 1.00 83.69 167 LEU A CA 1
ATOM 1348 C C . LEU A 1 167 ? -10.930 -21.841 35.668 1.00 83.69 167 LEU A C 1
ATOM 1350 O O . LEU A 1 167 ? -11.165 -22.629 36.578 1.00 83.69 167 LEU A O 1
ATOM 1354 N N . LEU A 1 168 ? -10.987 -20.516 35.847 1.00 82.25 168 LEU A N 1
ATOM 1355 C CA . LEU A 1 168 ? -11.328 -19.916 37.143 1.00 82.25 168 LEU A CA 1
ATOM 1356 C C . LEU A 1 168 ? -12.711 -20.367 37.645 1.00 82.25 168 LEU A C 1
ATOM 1358 O O . LEU A 1 168 ? -12.873 -20.621 38.838 1.00 82.25 168 LEU A O 1
ATOM 1362 N N . LYS A 1 169 ? -13.697 -20.519 36.748 1.00 76.75 169 LYS A N 1
ATOM 1363 C CA . LYS A 1 169 ? -15.021 -21.065 37.099 1.00 76.75 169 LYS A CA 1
ATOM 1364 C C . LYS A 1 169 ? -14.943 -22.536 37.509 1.00 76.75 169 LYS A C 1
ATOM 1366 O O . LYS A 1 169 ? -15.531 -22.910 38.518 1.00 76.75 169 LYS A O 1
ATOM 1371 N N . LYS A 1 170 ? -14.191 -23.353 36.769 1.00 80.81 170 LYS A N 1
ATOM 1372 C CA . LYS A 1 170 ? -13.969 -24.771 37.093 1.00 80.81 170 LYS A CA 1
ATOM 1373 C C . LYS A 1 170 ? -13.273 -24.957 38.440 1.00 80.81 170 LYS A C 1
ATOM 1375 O O . LYS A 1 170 ? -13.692 -25.799 39.222 1.00 80.81 170 LYS A O 1
ATOM 1380 N N . ILE A 1 171 ? -12.280 -24.121 38.748 1.00 83.31 171 ILE A N 1
ATOM 1381 C CA . ILE A 1 171 ? -11.597 -24.115 40.050 1.00 83.31 171 ILE A CA 1
ATOM 1382 C C . ILE A 1 171 ? -12.590 -23.837 41.183 1.00 83.31 171 ILE A C 1
ATOM 1384 O O . ILE A 1 171 ? -12.593 -24.575 42.162 1.00 83.31 171 ILE A O 1
ATOM 1388 N N . LYS A 1 172 ? -13.477 -22.840 41.035 1.00 80.44 172 LYS A N 1
ATOM 1389 C CA . LYS A 1 172 ? -14.525 -22.550 42.034 1.00 80.44 172 LYS A CA 1
ATOM 1390 C C . LYS A 1 172 ? -15.496 -23.720 42.248 1.00 80.44 172 LYS A C 1
ATOM 1392 O O . LYS A 1 172 ? -16.021 -23.863 43.343 1.00 80.44 172 LYS A O 1
ATOM 1397 N N . LYS A 1 173 ? -15.727 -24.541 41.219 1.00 79.06 173 LYS A N 1
ATOM 1398 C CA . LYS A 1 173 ? -16.585 -25.737 41.274 1.00 79.06 173 LYS A CA 1
ATOM 1399 C C . LYS A 1 173 ? -15.852 -27.019 41.697 1.00 79.06 173 LYS A C 1
ATOM 1401 O O . LYS A 1 173 ? -16.487 -28.056 41.817 1.00 79.06 173 LYS A O 1
ATOM 1406 N N . GLY A 1 174 ? -14.530 -26.976 41.888 1.00 81.19 174 GLY A N 1
ATOM 1407 C CA . GLY A 1 174 ? -13.712 -28.163 42.176 1.00 81.19 174 GLY A CA 1
ATOM 1408 C C . GLY A 1 174 ? -13.414 -29.064 40.964 1.00 81.19 174 GLY A C 1
ATOM 1409 O O . GLY A 1 174 ? -12.783 -30.105 41.114 1.00 81.19 174 GLY A O 1
ATOM 1410 N N . GLU A 1 175 ? -13.795 -28.664 39.749 1.00 81.75 175 GLU A N 1
ATOM 1411 C CA . GLU A 1 175 ? -13.687 -29.452 38.509 1.00 81.75 175 GLU A CA 1
ATOM 1412 C C . GLU A 1 175 ? -12.341 -29.216 37.785 1.00 81.75 175 GLU A C 1
ATOM 1414 O O . GLU A 1 175 ? -12.288 -28.741 36.645 1.00 81.75 175 GLU A O 1
ATOM 1419 N N . ILE A 1 176 ? -11.218 -29.472 38.462 1.00 81.56 176 ILE A N 1
ATOM 1420 C CA . ILE A 1 176 ? -9.883 -29.074 37.981 1.00 81.56 176 ILE A CA 1
ATOM 1421 C C . ILE A 1 176 ? -9.203 -30.189 37.177 1.00 81.56 176 ILE A C 1
ATOM 1423 O O . ILE A 1 176 ? -8.869 -31.242 37.717 1.00 81.56 176 ILE A O 1
ATOM 1427 N N . ASP A 1 177 ? -8.857 -29.897 35.922 1.00 80.12 177 ASP A N 1
ATOM 1428 C CA . ASP A 1 177 ? -7.884 -30.688 35.164 1.00 80.12 177 ASP A CA 1
ATOM 1429 C C . ASP A 1 177 ? -6.460 -30.162 35.408 1.00 80.12 177 ASP A C 1
ATOM 1431 O O . ASP A 1 177 ? -6.041 -29.143 34.853 1.00 80.12 177 ASP A O 1
ATOM 1435 N N . LYS A 1 178 ? -5.703 -30.875 36.250 1.00 81.75 178 LYS A N 1
ATOM 1436 C CA . LYS A 1 178 ? -4.330 -30.503 36.628 1.00 81.75 178 LYS A CA 1
ATOM 1437 C C . LYS A 1 178 ? -3.311 -30.656 35.490 1.00 81.75 178 LYS A C 1
ATOM 1439 O O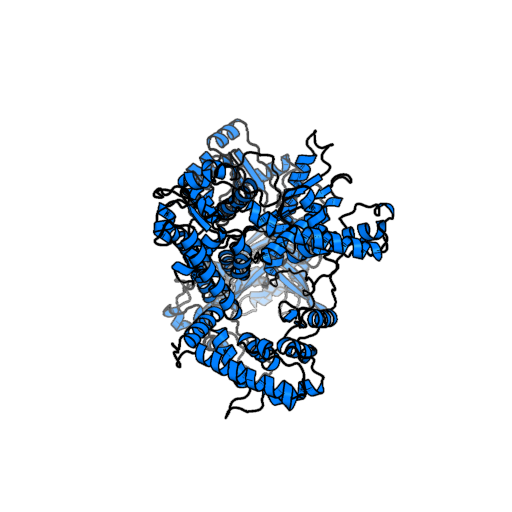 . LYS A 1 178 ? -2.205 -30.140 35.624 1.00 81.75 178 LYS A O 1
ATOM 1444 N N . LYS A 1 179 ? -3.650 -31.348 34.393 1.00 81.19 179 LYS A N 1
ATOM 1445 C CA . LYS A 1 179 ? -2.765 -31.512 33.224 1.00 81.19 179 LYS A CA 1
ATOM 1446 C C . LYS A 1 179 ? -2.887 -30.364 32.217 1.00 81.19 179 LYS A C 1
ATOM 1448 O O . LYS A 1 179 ? -2.109 -30.308 31.271 1.00 81.19 179 LYS A O 1
ATOM 1453 N N . ASN A 1 180 ? -3.834 -29.448 32.412 1.00 82.81 180 ASN A N 1
ATOM 1454 C CA . ASN A 1 180 ? -4.089 -28.341 31.498 1.00 82.81 180 ASN A CA 1
ATOM 1455 C C . ASN A 1 180 ? -2.987 -27.258 31.569 1.00 82.81 180 ASN A C 1
ATOM 1457 O O . ASN A 1 180 ? -2.672 -26.746 32.645 1.00 82.81 180 ASN A O 1
ATOM 1461 N N . ASP A 1 181 ? -2.448 -26.833 30.422 1.00 85.62 181 ASP A N 1
ATOM 1462 C CA . ASP A 1 181 ? -1.422 -25.777 30.349 1.00 85.62 181 ASP A CA 1
ATOM 1463 C C . ASP A 1 181 ? -1.886 -24.436 30.950 1.00 85.62 181 ASP A C 1
ATOM 1465 O O . ASP A 1 181 ? -1.113 -23.726 31.597 1.00 85.62 181 ASP A O 1
ATOM 1469 N N . VAL A 1 182 ? -3.170 -24.092 30.821 1.00 86.94 182 VAL A N 1
ATOM 1470 C CA . VAL A 1 182 ? -3.764 -22.890 31.428 1.00 86.94 182 VAL A CA 1
ATOM 1471 C C . VAL A 1 182 ? -3.807 -23.012 32.957 1.00 86.94 182 VAL A C 1
ATOM 1473 O O . VAL A 1 182 ? -3.646 -22.013 33.662 1.00 86.94 182 VAL A O 1
ATOM 1476 N N . TYR A 1 183 ? -3.949 -24.230 33.498 1.00 90.00 183 TYR A N 1
ATOM 1477 C CA . TYR A 1 183 ? -3.854 -24.474 34.942 1.00 90.00 183 TYR A CA 1
ATOM 1478 C C . TYR A 1 183 ? -2.439 -24.226 35.466 1.00 90.00 183 TYR A C 1
ATOM 1480 O O . TYR A 1 183 ? -2.267 -23.567 36.494 1.00 90.00 183 TYR A O 1
ATOM 1488 N N . LYS A 1 184 ? -1.415 -24.629 34.708 1.00 90.56 184 LYS A N 1
ATOM 1489 C CA . LYS A 1 184 ? -0.020 -24.277 35.007 1.00 90.56 184 LYS A CA 1
ATOM 1490 C C . LYS A 1 184 ? 0.195 -22.757 35.022 1.00 90.56 184 LYS A C 1
ATOM 1492 O O . LYS A 1 184 ? 0.885 -22.244 35.903 1.00 90.56 184 LYS A O 1
ATOM 1497 N N . VAL A 1 185 ? -0.434 -22.013 34.105 1.00 91.88 185 VAL A N 1
ATOM 1498 C CA . VAL A 1 185 ? -0.399 -20.537 34.110 1.00 91.88 185 VAL A CA 1
ATOM 1499 C C . VAL A 1 185 ? -1.031 -19.954 35.376 1.00 91.88 185 VAL A C 1
ATOM 1501 O O . VAL A 1 185 ? -0.457 -19.041 35.971 1.00 91.88 185 VAL A O 1
ATOM 1504 N N . TYR A 1 186 ? -2.175 -20.482 35.815 1.00 92.31 186 TYR A N 1
ATOM 1505 C CA . TYR A 1 186 ? -2.818 -20.073 37.068 1.00 92.31 186 TYR A CA 1
ATOM 1506 C C . TYR A 1 186 ? -1.902 -20.303 38.282 1.00 92.31 186 TYR A C 1
ATOM 1508 O O . TYR A 1 186 ? -1.675 -19.376 39.061 1.00 92.31 186 TYR A O 1
ATOM 1516 N N . GLN A 1 187 ? -1.296 -21.490 38.399 1.00 92.62 187 GLN A N 1
ATOM 1517 C CA . GLN A 1 187 ? -0.361 -21.802 39.488 1.00 92.62 187 GLN A CA 1
ATOM 1518 C C . GLN A 1 187 ? 0.854 -20.868 39.491 1.00 92.62 187 GLN A C 1
ATOM 1520 O O . GLN A 1 187 ? 1.203 -20.294 40.523 1.00 92.62 187 GLN A O 1
ATOM 1525 N N . ASN A 1 188 ? 1.476 -20.670 38.327 1.00 94.50 188 ASN A N 1
ATOM 1526 C CA . ASN A 1 188 ? 2.628 -19.782 38.194 1.00 94.50 188 ASN A CA 1
ATOM 1527 C C . ASN A 1 188 ? 2.263 -18.323 38.487 1.00 94.50 188 ASN A C 1
ATOM 1529 O O . ASN A 1 188 ? 3.100 -17.587 39.006 1.00 94.50 188 ASN A O 1
ATOM 1533 N N . THR A 1 189 ? 1.034 -17.905 38.172 1.00 94.38 189 THR A N 1
ATOM 1534 C CA . THR A 1 189 ? 0.521 -16.565 38.485 1.00 94.38 189 THR A CA 1
ATOM 1535 C C . THR A 1 189 ? 0.467 -16.366 39.993 1.00 94.38 189 THR A C 1
ATOM 1537 O O . THR A 1 189 ? 1.102 -15.441 40.483 1.00 94.38 189 THR A O 1
ATOM 1540 N N . ILE A 1 190 ? -0.185 -17.272 40.730 1.00 93.19 190 ILE A N 1
ATOM 1541 C CA . ILE A 1 190 ? -0.291 -17.193 42.197 1.00 93.19 190 ILE A CA 1
ATOM 1542 C C . ILE A 1 190 ? 1.092 -17.114 42.845 1.00 93.19 190 ILE A C 1
ATOM 1544 O O . ILE A 1 190 ? 1.369 -16.152 43.561 1.00 93.19 190 ILE A O 1
ATOM 1548 N N . LYS A 1 191 ? 1.976 -18.065 42.515 1.00 94.56 191 LYS A N 1
ATOM 1549 C CA . LYS A 1 191 ? 3.347 -18.121 43.045 1.00 94.56 191 LYS A CA 1
ATOM 1550 C C . LYS A 1 191 ? 4.127 -16.837 42.772 1.00 94.56 191 LYS A C 1
ATOM 1552 O O . LYS A 1 191 ? 4.799 -16.301 43.650 1.00 94.56 191 LYS A O 1
ATOM 1557 N N . SER A 1 192 ? 4.036 -16.330 41.543 1.00 95.06 192 SER A N 1
ATOM 1558 C CA . SER A 1 192 ? 4.742 -15.111 41.147 1.00 95.06 192 SER A CA 1
ATOM 1559 C C . SER A 1 192 ? 4.196 -13.889 41.877 1.00 95.06 192 SER A C 1
ATOM 1561 O O . SER A 1 192 ? 4.968 -13.037 42.303 1.00 95.06 192 SER A O 1
ATOM 1563 N N . SER A 1 193 ? 2.877 -13.794 42.043 1.00 94.00 193 SER A N 1
ATOM 1564 C CA . SER A 1 193 ? 2.245 -12.678 42.743 1.00 94.00 193 SER A CA 1
ATOM 1565 C C . SER A 1 193 ? 2.547 -12.687 44.239 1.00 94.00 193 SER A C 1
ATOM 1567 O O . SER A 1 193 ? 2.800 -11.630 44.799 1.00 94.00 193 SER A O 1
ATOM 1569 N N . GLU A 1 194 ? 2.581 -13.850 44.887 1.00 93.62 194 GLU A N 1
ATOM 1570 C CA . GLU A 1 194 ? 2.994 -13.964 46.297 1.00 93.62 194 GLU A CA 1
ATOM 1571 C C . GLU A 1 194 ? 4.436 -13.512 46.485 1.00 93.62 194 GLU A C 1
ATOM 1573 O O . GLU A 1 194 ? 4.717 -12.649 47.316 1.00 93.62 194 GLU A O 1
ATOM 1578 N N . ARG A 1 195 ? 5.345 -14.003 45.636 1.00 94.38 195 ARG A N 1
ATOM 1579 C CA . ARG A 1 195 ? 6.746 -13.590 45.698 1.00 94.38 195 ARG A CA 1
ATOM 1580 C C . ARG A 1 195 ? 6.939 -12.109 45.374 1.00 94.38 195 ARG A C 1
ATOM 1582 O O . ARG A 1 195 ? 7.775 -11.468 46.001 1.00 94.38 195 ARG A O 1
ATOM 1589 N N . LEU A 1 196 ? 6.201 -11.552 44.412 1.00 94.56 196 LEU A N 1
ATOM 1590 C CA . LEU A 1 196 ? 6.268 -10.122 44.091 1.00 94.56 196 LEU A CA 1
ATOM 1591 C C . LEU A 1 196 ? 5.811 -9.258 45.267 1.00 94.56 196 LEU A C 1
ATOM 1593 O O . LEU A 1 196 ? 6.471 -8.272 45.577 1.00 94.56 196 LEU A O 1
ATOM 1597 N N . GLU A 1 197 ? 4.716 -9.626 45.930 1.00 94.12 197 GLU A N 1
ATOM 1598 C CA . GLU A 1 197 ? 4.243 -8.914 47.118 1.00 94.12 197 GLU A CA 1
ATOM 1599 C C . GLU A 1 197 ? 5.280 -8.960 48.244 1.00 94.12 197 GLU A C 1
ATOM 1601 O O . GLU A 1 197 ? 5.625 -7.912 48.792 1.00 94.12 197 GLU A O 1
ATOM 1606 N N . GLN A 1 198 ? 5.840 -10.143 48.507 1.00 92.94 198 GLN A N 1
ATOM 1607 C CA . GLN A 1 198 ? 6.907 -10.334 49.484 1.00 92.94 198 GLN A CA 1
ATOM 1608 C C . GLN A 1 198 ? 8.130 -9.456 49.171 1.00 92.94 198 GLN A C 1
ATOM 1610 O O . GLN A 1 198 ? 8.615 -8.713 50.020 1.00 92.94 198 GLN A O 1
ATOM 1615 N N . VAL A 1 199 ? 8.617 -9.497 47.925 1.00 93.69 199 VAL A N 1
ATOM 1616 C CA . VAL A 1 199 ? 9.766 -8.699 47.475 1.00 93.69 199 VAL A CA 1
ATOM 1617 C C . VAL A 1 199 ? 9.502 -7.204 47.649 1.00 93.69 199 VAL A C 1
ATOM 1619 O O . VAL A 1 199 ? 10.372 -6.478 48.124 1.00 93.69 199 VAL A O 1
ATOM 1622 N N . LEU A 1 200 ? 8.313 -6.726 47.283 1.00 93.62 200 LEU A N 1
ATOM 1623 C CA . LEU A 1 200 ? 7.997 -5.303 47.353 1.00 93.62 200 LEU A CA 1
ATOM 1624 C C . LEU A 1 200 ? 7.849 -4.808 48.799 1.00 93.62 200 LEU A C 1
ATOM 1626 O O . LEU A 1 200 ? 8.380 -3.745 49.115 1.00 93.62 200 LEU A O 1
ATOM 1630 N N . LYS A 1 201 ? 7.170 -5.564 49.670 1.00 92.62 201 LYS A N 1
ATOM 1631 C CA . LYS A 1 201 ? 6.936 -5.173 51.070 1.00 92.62 201 LYS A CA 1
ATOM 1632 C C . LYS A 1 201 ? 8.169 -5.396 51.942 1.00 92.62 201 LYS A C 1
ATOM 1634 O O . LYS A 1 201 ? 8.692 -4.452 52.522 1.00 92.62 201 LYS A O 1
ATOM 1639 N N . GLU A 1 202 ? 8.655 -6.632 52.000 1.00 91.12 202 GLU A N 1
ATOM 1640 C CA . GLU A 1 202 ? 9.662 -7.060 52.980 1.00 91.12 202 GLU A CA 1
ATOM 1641 C C . GLU A 1 202 ? 11.087 -6.716 52.543 1.00 91.12 202 GLU A C 1
ATOM 1643 O O . GLU A 1 202 ? 11.925 -6.373 53.370 1.00 91.12 202 GLU A O 1
ATOM 1648 N N . ARG A 1 203 ? 11.387 -6.810 51.239 1.00 90.31 203 ARG A N 1
ATOM 1649 C CA . ARG A 1 203 ? 12.766 -6.662 50.727 1.00 90.31 203 ARG A CA 1
ATOM 1650 C C . ARG A 1 203 ? 13.057 -5.264 50.185 1.00 90.31 203 ARG A C 1
ATOM 1652 O O . ARG A 1 203 ? 14.215 -4.864 50.153 1.00 90.31 203 ARG A O 1
ATOM 1659 N N . LEU A 1 204 ? 12.030 -4.540 49.734 1.00 91.50 204 LEU A N 1
ATOM 1660 C CA . LEU A 1 204 ? 12.157 -3.202 49.139 1.00 91.50 204 LEU A CA 1
ATOM 1661 C C . LEU A 1 204 ? 11.437 -2.097 49.936 1.00 91.50 204 LEU A C 1
ATOM 1663 O O . LEU A 1 204 ? 11.595 -0.927 49.597 1.00 91.50 204 LEU A O 1
ATOM 1667 N N . GLY A 1 205 ? 10.684 -2.441 50.989 1.00 88.69 205 GLY A N 1
ATOM 1668 C CA . GLY A 1 205 ? 10.130 -1.481 51.950 1.00 88.69 205 GLY A CA 1
ATOM 1669 C C . GLY A 1 205 ? 8.915 -0.674 51.475 1.00 88.69 205 GLY A C 1
ATOM 1670 O O . GLY A 1 205 ? 8.624 0.380 52.043 1.00 88.69 205 GLY A O 1
ATOM 1671 N N . PHE A 1 206 ? 8.194 -1.117 50.440 1.00 87.88 206 PHE A N 1
ATOM 1672 C CA . PHE A 1 206 ? 6.977 -0.432 49.993 1.00 87.88 206 PHE A CA 1
ATOM 1673 C C . PHE A 1 206 ? 5.794 -0.725 50.932 1.00 87.88 206 PHE A C 1
ATOM 1675 O O . PHE A 1 206 ? 5.387 -1.873 51.087 1.00 87.88 206 PHE A O 1
ATOM 1682 N N . GLN A 1 207 ? 5.193 0.324 51.502 1.00 78.62 207 GLN A N 1
ATOM 1683 C CA . GLN A 1 207 ? 4.117 0.206 52.501 1.00 78.62 207 GLN A CA 1
ATOM 1684 C C . GLN A 1 207 ? 2.739 -0.122 51.886 1.00 78.62 207 GLN A C 1
ATOM 1686 O O . GLN A 1 207 ? 1.998 -0.947 52.409 1.00 78.62 207 GLN A O 1
ATOM 1691 N N . ASN A 1 208 ? 2.416 0.452 50.719 1.00 73.75 208 ASN A N 1
ATOM 1692 C CA . ASN A 1 208 ? 1.082 0.367 50.099 1.00 73.75 208 ASN A CA 1
ATOM 1693 C C . ASN A 1 208 ? 1.052 -0.558 48.870 1.00 73.75 208 ASN A C 1
ATOM 1695 O O . ASN A 1 208 ? 0.654 -0.157 47.775 1.00 73.75 208 ASN A O 1
ATOM 1699 N N . VAL A 1 209 ? 1.513 -1.802 49.026 1.00 81.62 209 VAL A N 1
ATOM 1700 C CA . VAL A 1 209 ? 1.518 -2.795 47.937 1.00 81.62 209 VAL A CA 1
ATOM 1701 C C . VAL A 1 209 ? 0.218 -3.591 47.950 1.00 81.62 209 VAL A C 1
ATOM 1703 O O . VAL A 1 209 ? -0.080 -4.285 48.921 1.00 81.62 209 VAL A O 1
ATOM 1706 N N . SER A 1 210 ? -0.523 -3.548 46.840 1.00 81.81 210 SER A N 1
ATOM 1707 C CA . SER A 1 210 ? -1.710 -4.381 46.637 1.00 81.81 210 SER A CA 1
ATOM 1708 C C . SER A 1 210 ? -1.442 -5.464 45.596 1.00 81.81 210 SER A C 1
ATOM 1710 O O . SER A 1 210 ? -1.173 -5.174 44.428 1.00 81.81 210 SER A O 1
ATOM 1712 N N . LYS A 1 211 ? -1.589 -6.731 46.001 1.00 82.88 211 LYS A N 1
ATOM 1713 C CA . LYS A 1 211 ? -1.463 -7.898 45.113 1.00 82.88 211 LYS A CA 1
ATOM 1714 C C . LYS A 1 211 ? -2.431 -7.824 43.920 1.00 82.88 211 LYS A C 1
ATOM 1716 O O . LYS A 1 211 ? -2.135 -8.357 42.855 1.00 82.88 211 LYS A O 1
ATOM 1721 N N . SER A 1 212 ? -3.559 -7.117 44.054 1.00 79.00 212 SER A N 1
ATOM 1722 C CA . SER A 1 212 ? -4.593 -6.986 43.011 1.00 79.00 212 SER A CA 1
ATOM 1723 C C . SER A 1 212 ? -4.080 -6.444 41.663 1.00 79.00 212 SER A C 1
ATOM 1725 O O . SER A 1 212 ? -4.595 -6.843 40.618 1.00 79.00 212 SER A O 1
ATOM 1727 N N . TYR A 1 213 ? -3.025 -5.617 41.648 1.00 79.31 213 TYR A N 1
ATOM 1728 C CA . TYR A 1 213 ? -2.462 -5.041 40.414 1.00 79.31 213 TYR A CA 1
ATOM 1729 C C . TYR A 1 213 ? -1.717 -6.056 39.538 1.00 79.31 213 TYR A C 1
ATOM 1731 O O . TYR A 1 213 ? -1.676 -5.930 38.308 1.00 79.31 213 TYR A O 1
ATOM 1739 N N . PHE A 1 214 ? -1.126 -7.077 40.157 1.00 88.06 214 PHE A N 1
ATOM 1740 C CA . PHE A 1 214 ? -0.268 -8.048 39.478 1.00 88.06 214 PHE A CA 1
ATOM 1741 C C . PHE A 1 214 ? -0.656 -9.509 39.734 1.00 88.06 214 PHE A C 1
ATOM 1743 O O . PHE A 1 214 ? 0.020 -10.403 39.229 1.00 88.06 214 PHE A O 1
ATOM 1750 N N . ASN A 1 215 ? -1.770 -9.773 40.430 1.00 89.50 215 ASN A N 1
ATOM 1751 C CA . ASN A 1 215 ? -2.373 -11.106 40.572 1.00 89.50 215 ASN A CA 1
ATOM 1752 C C . ASN A 1 215 ? -3.138 -11.556 39.329 1.00 89.50 215 ASN A C 1
ATOM 1754 O O . ASN A 1 215 ? -4.302 -11.952 39.386 1.00 89.50 215 ASN A O 1
ATOM 1758 N N . ASN A 1 216 ? -2.507 -11.420 38.170 1.00 89.44 216 ASN A N 1
ATOM 1759 C CA . ASN A 1 216 ? -3.069 -11.862 36.911 1.00 89.44 216 ASN A CA 1
ATOM 1760 C C . ASN A 1 216 ? -1.939 -12.186 35.919 1.00 89.44 216 ASN A C 1
ATOM 1762 O O . ASN A 1 216 ? -0.877 -11.552 35.952 1.00 89.44 216 ASN A O 1
ATOM 1766 N N . PRO A 1 217 ? -2.169 -13.134 34.996 1.00 90.88 217 PRO A N 1
ATOM 1767 C CA . PRO A 1 217 ? -1.140 -13.580 34.063 1.00 90.88 217 PRO A CA 1
ATOM 1768 C C . PRO A 1 217 ? -0.677 -12.474 33.105 1.00 90.88 217 PRO A C 1
ATOM 1770 O O . PRO A 1 217 ? 0.455 -12.519 32.633 1.00 90.88 217 PRO A O 1
ATOM 1773 N N . TYR A 1 218 ? -1.503 -11.458 32.824 1.00 90.88 218 TYR A N 1
ATOM 1774 C CA . TYR A 1 218 ? -1.151 -10.375 31.898 1.00 90.88 218 TYR A CA 1
ATOM 1775 C C . TYR A 1 218 ? -0.131 -9.409 32.487 1.00 90.88 218 TYR A C 1
ATOM 1777 O O . TYR A 1 218 ? 0.826 -9.066 31.799 1.00 90.88 218 TYR A O 1
ATOM 1785 N N . SER A 1 219 ? -0.308 -8.987 33.741 1.00 91.00 219 SER A N 1
ATOM 1786 C CA . SER A 1 219 ? 0.647 -8.117 34.430 1.00 91.00 219 SER A CA 1
ATOM 1787 C C . SER A 1 219 ? 2.004 -8.811 34.555 1.00 91.00 219 SER A C 1
ATOM 1789 O O . SER A 1 219 ? 3.028 -8.215 34.235 1.00 91.00 219 SER A O 1
ATOM 1791 N N . ILE A 1 220 ? 2.029 -10.095 34.926 1.00 95.25 220 ILE A N 1
ATOM 1792 C CA . ILE A 1 220 ? 3.281 -10.858 35.055 1.00 95.25 220 ILE A CA 1
ATOM 1793 C C . ILE A 1 220 ? 3.956 -11.067 33.692 1.00 95.25 220 ILE A C 1
ATOM 1795 O O . ILE A 1 220 ? 5.156 -10.828 33.550 1.00 95.25 220 ILE A O 1
ATOM 1799 N N . ALA A 1 221 ? 3.192 -11.431 32.660 1.00 93.69 221 ALA A N 1
ATOM 1800 C CA . ALA A 1 221 ? 3.694 -11.502 31.289 1.00 93.69 221 ALA A CA 1
ATOM 1801 C C . ALA A 1 221 ? 4.230 -10.149 30.789 1.00 93.69 221 ALA A C 1
ATOM 1803 O O . ALA A 1 221 ? 5.243 -10.079 30.089 1.00 93.69 221 ALA A O 1
ATOM 1804 N N . GLN A 1 222 ? 3.565 -9.048 31.149 1.00 91.81 222 GLN A N 1
ATOM 1805 C CA . GLN A 1 222 ? 4.020 -7.702 30.827 1.00 91.81 222 GLN A CA 1
ATOM 1806 C C . GLN A 1 222 ? 5.347 -7.384 31.525 1.00 91.81 222 GLN A C 1
ATOM 1808 O O . GLN A 1 222 ? 6.222 -6.806 30.885 1.00 91.81 222 GLN A O 1
ATOM 1813 N N . LEU A 1 223 ? 5.528 -7.785 32.788 1.00 94.50 223 LEU A N 1
ATOM 1814 C CA . LEU A 1 223 ? 6.803 -7.653 33.501 1.00 94.50 223 LEU A CA 1
ATOM 1815 C C . LEU A 1 223 ? 7.914 -8.443 32.809 1.00 94.50 223 LEU A C 1
ATOM 1817 O O . LEU A 1 223 ? 8.979 -7.881 32.578 1.00 94.50 223 LEU A O 1
ATOM 1821 N N . TYR A 1 224 ? 7.661 -9.685 32.392 1.00 95.25 224 TYR A N 1
ATOM 1822 C CA . TYR A 1 224 ? 8.632 -10.473 31.624 1.00 95.25 224 TYR A CA 1
ATOM 1823 C C . TYR A 1 224 ? 9.049 -9.775 30.325 1.00 95.25 224 TYR A C 1
ATOM 1825 O O . TYR A 1 224 ? 10.237 -9.567 30.082 1.00 95.25 224 TYR A O 1
ATOM 1833 N N . ASN A 1 225 ? 8.075 -9.330 29.530 1.00 91.69 225 ASN A N 1
ATOM 1834 C CA . ASN A 1 225 ? 8.330 -8.608 28.284 1.00 91.69 225 ASN A CA 1
ATOM 1835 C C . ASN A 1 225 ? 9.047 -7.265 28.509 1.00 91.69 225 ASN A C 1
ATOM 1837 O O . ASN A 1 225 ? 9.828 -6.823 27.667 1.00 91.69 225 ASN A O 1
ATOM 1841 N N . LEU A 1 226 ? 8.785 -6.596 29.636 1.00 90.94 226 LEU A N 1
ATOM 1842 C CA . LEU A 1 226 ? 9.482 -5.372 30.009 1.00 90.94 226 LEU A CA 1
ATOM 1843 C C . LEU A 1 226 ? 10.888 -5.651 30.523 1.00 90.94 226 LEU A C 1
ATOM 1845 O O . LEU A 1 226 ? 11.765 -4.859 30.232 1.00 90.94 226 LEU A O 1
ATOM 1849 N N . ILE A 1 227 ? 11.139 -6.697 31.300 1.00 91.94 227 ILE A N 1
ATOM 1850 C CA . ILE A 1 227 ? 12.409 -6.865 32.018 1.00 91.94 227 ILE A CA 1
ATOM 1851 C C . ILE A 1 227 ? 13.400 -7.710 31.213 1.00 91.94 227 ILE A C 1
ATOM 1853 O O . ILE A 1 227 ? 14.569 -7.328 31.118 1.00 91.94 227 ILE A O 1
ATOM 1857 N N . SER A 1 228 ? 12.920 -8.796 30.605 1.00 89.38 228 SER A N 1
ATOM 1858 C CA . SER A 1 228 ? 13.731 -9.941 30.175 1.00 89.38 228 SER A CA 1
ATOM 1859 C C . SER A 1 228 ? 13.797 -10.164 28.659 1.00 89.38 228 SER A C 1
ATOM 1861 O O . SER A 1 228 ? 14.558 -11.018 28.210 1.00 89.38 228 SER A O 1
ATOM 1863 N N . VAL A 1 229 ? 13.016 -9.426 27.866 1.00 88.50 229 VAL A N 1
ATOM 1864 C CA . VAL A 1 229 ? 13.000 -9.492 26.390 1.00 88.50 229 VAL A CA 1
ATOM 1865 C C . VAL A 1 229 ? 13.630 -8.220 25.804 1.00 88.50 229 VAL A C 1
ATOM 1867 O O . VAL A 1 229 ? 13.684 -7.189 26.478 1.00 88.50 229 VAL A O 1
ATOM 1870 N N . ASP A 1 230 ? 14.129 -8.261 24.562 1.00 72.81 230 ASP A N 1
ATOM 1871 C CA . ASP A 1 230 ? 14.660 -7.066 23.892 1.00 72.81 230 ASP A CA 1
ATOM 1872 C C . ASP A 1 230 ? 13.580 -5.973 23.734 1.00 72.81 230 ASP A C 1
ATOM 1874 O O . ASP A 1 230 ? 12.482 -6.193 23.221 1.00 72.81 230 ASP A O 1
ATOM 1878 N N . ARG A 1 231 ? 13.911 -4.760 24.191 1.00 69.69 231 ARG A N 1
ATOM 1879 C CA . ARG A 1 231 ? 12.997 -3.619 24.371 1.00 69.69 231 ARG A CA 1
ATOM 1880 C C . ARG A 1 231 ? 13.231 -2.519 23.343 1.00 69.69 231 ARG A C 1
ATOM 1882 O O . ARG A 1 231 ? 13.225 -1.329 23.688 1.00 69.69 231 ARG A O 1
ATOM 1889 N N . SER A 1 232 ? 13.462 -2.879 22.090 1.00 75.81 232 SER A N 1
ATOM 1890 C CA . SER A 1 232 ? 13.598 -1.873 21.040 1.00 75.81 232 SER A CA 1
ATOM 1891 C C . SER A 1 232 ? 12.351 -0.960 20.968 1.00 75.81 232 SER A C 1
ATOM 1893 O O . SER A 1 232 ? 11.209 -1.348 21.255 1.00 75.81 232 SER A O 1
ATOM 1895 N N . GLY A 1 233 ? 12.586 0.319 20.659 1.00 82.06 233 GLY A N 1
ATOM 1896 C CA . GLY A 1 233 ? 11.545 1.337 20.492 1.00 82.06 233 GLY A CA 1
ATOM 1897 C C . GLY A 1 233 ? 11.342 2.307 21.665 1.00 82.06 233 GLY A C 1
ATOM 1898 O O . GLY A 1 233 ? 12.091 2.357 22.646 1.00 82.06 233 GLY A O 1
ATOM 1899 N N . PHE A 1 234 ? 10.302 3.128 21.527 1.00 85.25 234 PHE A N 1
ATOM 1900 C CA . PHE A 1 234 ? 10.015 4.270 22.396 1.00 85.25 234 PHE A CA 1
ATOM 1901 C C . PHE A 1 234 ? 8.727 4.075 23.205 1.00 85.25 234 PHE A C 1
ATOM 1903 O O . PHE A 1 234 ? 7.848 3.293 22.823 1.00 85.25 234 PHE A O 1
ATOM 1910 N N . SER A 1 235 ? 8.619 4.774 24.338 1.00 84.12 235 SER A N 1
ATOM 1911 C CA . SER A 1 235 ? 7.348 4.920 25.061 1.00 84.12 235 SER A CA 1
ATOM 1912 C C . SER A 1 235 ? 6.302 5.603 24.168 1.00 84.12 235 SER A C 1
ATOM 1914 O O . SER A 1 235 ? 6.648 6.373 23.281 1.00 84.12 235 SER A O 1
ATOM 1916 N N . LYS A 1 236 ? 5.007 5.346 24.400 1.00 79.81 236 LYS A N 1
ATOM 1917 C CA . LYS A 1 236 ? 3.919 5.988 23.628 1.00 79.81 236 LYS A CA 1
ATOM 1918 C C . LYS A 1 236 ? 3.683 7.456 23.998 1.00 79.81 236 LYS A C 1
ATOM 1920 O O . LYS A 1 236 ? 3.132 8.199 23.198 1.00 79.81 236 LYS A O 1
ATOM 1925 N N . VAL A 1 237 ? 4.058 7.843 25.214 1.00 84.69 237 VAL A N 1
ATOM 1926 C CA . VAL A 1 237 ? 3.877 9.186 25.777 1.00 84.69 237 VAL A CA 1
ATOM 1927 C C . VAL A 1 237 ? 5.221 9.721 26.267 1.00 84.69 237 VAL A C 1
ATOM 1929 O O . VAL A 1 237 ? 6.139 8.939 26.539 1.00 84.69 237 VAL A O 1
ATOM 1932 N N . CYS A 1 238 ? 5.364 11.047 26.331 1.00 86.50 238 CYS A N 1
ATOM 1933 C CA . CYS A 1 238 ? 6.560 11.674 26.890 1.00 86.50 238 CYS A CA 1
ATOM 1934 C C . CYS A 1 238 ? 6.617 11.459 28.413 1.00 86.50 238 CYS A C 1
ATOM 1936 O O . CYS A 1 238 ? 5.638 11.022 29.021 1.00 86.50 238 CYS A O 1
ATOM 1938 N N . ARG A 1 239 ? 7.765 11.759 29.031 1.00 83.00 239 ARG A N 1
ATOM 1939 C CA . ARG A 1 239 ? 7.980 11.530 30.468 1.00 83.00 239 ARG A CA 1
ATOM 1940 C C . ARG A 1 239 ? 6.958 12.277 31.336 1.00 83.00 239 ARG A C 1
ATOM 1942 O O . ARG A 1 239 ? 6.334 11.647 32.178 1.00 83.00 239 ARG A O 1
ATOM 1949 N N . SER A 1 240 ? 6.723 13.561 31.071 1.00 86.00 240 SER A N 1
ATOM 1950 C CA . SER A 1 240 ? 5.773 14.382 31.836 1.00 86.00 240 SER A CA 1
ATOM 1951 C C . SER A 1 240 ? 4.342 13.843 31.744 1.00 86.00 240 SER A C 1
ATOM 1953 O O . SER A 1 240 ? 3.689 13.630 32.760 1.00 86.00 240 SER A O 1
ATOM 1955 N N . CYS A 1 241 ? 3.880 13.502 30.534 1.00 87.38 241 CYS A N 1
ATOM 1956 C CA . CYS A 1 241 ? 2.584 12.845 30.348 1.00 87.38 241 CYS A CA 1
ATOM 1957 C C . CYS A 1 241 ? 2.520 11.477 31.041 1.00 87.38 241 CYS A C 1
ATOM 1959 O O . CYS A 1 241 ? 1.453 11.057 31.484 1.00 87.38 241 CYS A O 1
ATOM 1961 N N . GLN A 1 242 ? 3.629 10.737 31.115 1.00 84.50 242 GLN A N 1
ATOM 1962 C CA . GLN A 1 242 ? 3.674 9.453 31.814 1.00 84.50 242 GLN A CA 1
ATOM 1963 C C . GLN A 1 242 ? 3.515 9.631 33.329 1.00 84.50 242 GLN A C 1
ATOM 1965 O O . GLN A 1 242 ? 2.751 8.884 33.935 1.00 84.50 242 GLN A O 1
ATOM 1970 N N . GLU A 1 243 ? 4.196 10.615 33.917 1.00 82.25 243 GLU A N 1
ATOM 1971 C CA . GLU A 1 243 ? 4.115 10.944 35.346 1.00 82.25 243 GLU A CA 1
ATOM 1972 C C . GLU A 1 243 ? 2.712 11.445 35.730 1.00 82.25 243 GLU A C 1
ATOM 1974 O O . GLU A 1 243 ? 2.125 10.946 36.689 1.00 82.25 243 GLU A O 1
ATOM 1979 N N . GLU A 1 244 ? 2.106 12.325 34.930 1.00 87.50 244 GLU A N 1
ATOM 1980 C CA . GLU A 1 244 ? 0.727 12.773 35.166 1.00 87.50 244 GLU A CA 1
ATOM 1981 C C . GLU A 1 244 ? -0.277 11.618 35.032 1.00 87.50 244 GLU A C 1
ATOM 1983 O O . GLU A 1 244 ? -1.167 11.458 35.862 1.00 87.50 244 GLU A O 1
ATOM 1988 N N . ASN A 1 245 ? -0.137 10.765 34.010 1.00 86.56 245 ASN A N 1
ATOM 1989 C CA . ASN A 1 245 ? -1.011 9.599 33.861 1.00 86.56 245 ASN A CA 1
ATOM 1990 C C . ASN A 1 245 ? -0.843 8.579 34.991 1.00 86.56 245 ASN A C 1
ATOM 1992 O O . ASN A 1 245 ? -1.808 7.871 35.286 1.00 86.56 245 ASN A O 1
ATOM 1996 N N . HIS A 1 246 ? 0.345 8.485 35.593 1.00 80.31 246 HIS A N 1
ATOM 1997 C CA . HIS A 1 246 ? 0.570 7.676 36.787 1.00 80.31 246 HIS A CA 1
ATOM 1998 C C . HIS A 1 246 ? -0.242 8.234 37.958 1.00 80.31 246 HIS A C 1
ATOM 2000 O O . HIS A 1 246 ? -1.088 7.513 38.472 1.00 80.31 246 HIS A O 1
ATOM 2006 N N . TRP A 1 247 ? -0.100 9.531 38.264 1.00 84.25 247 TRP A N 1
ATOM 2007 C CA . TRP A 1 247 ? -0.892 10.208 39.300 1.00 84.25 247 TRP A CA 1
ATOM 2008 C C . TRP A 1 247 ? -2.404 10.039 39.083 1.00 84.25 247 TRP A C 1
ATOM 2010 O O . TRP A 1 247 ? -3.102 9.545 39.959 1.00 84.25 247 TRP A O 1
ATOM 2020 N N . ARG A 1 248 ? -2.902 10.306 37.867 1.00 86.62 248 ARG A N 1
ATOM 2021 C CA . ARG A 1 248 ? -4.323 10.119 37.511 1.00 86.62 248 ARG A CA 1
ATOM 2022 C C . ARG A 1 248 ? -4.821 8.693 37.777 1.00 86.62 248 ARG A C 1
ATOM 2024 O O . ARG A 1 248 ? -5.995 8.507 38.076 1.00 86.62 248 ARG A O 1
ATOM 2031 N N . SER A 1 249 ? -3.950 7.694 37.625 1.00 80.00 249 SER A N 1
ATOM 2032 C CA . SER A 1 249 ? -4.294 6.274 37.776 1.00 80.00 249 SER A CA 1
ATOM 2033 C C . SER A 1 249 ? -4.116 5.747 39.202 1.00 80.00 249 SER A C 1
ATOM 2035 O O . SER A 1 249 ? -4.500 4.604 39.449 1.00 80.00 249 SER A O 1
ATOM 2037 N N . THR A 1 250 ? -3.551 6.538 40.119 1.00 75.12 250 THR A N 1
ATOM 2038 C CA . THR A 1 250 ? -3.460 6.192 41.541 1.00 75.12 250 THR A CA 1
ATOM 2039 C C . THR A 1 250 ? -4.865 5.971 42.089 1.00 75.12 250 THR A C 1
ATOM 2041 O O . THR A 1 250 ? -5.770 6.762 41.808 1.00 75.12 250 THR A O 1
ATOM 2044 N N . LEU A 1 251 ? -5.064 4.883 42.834 1.00 74.00 251 LEU A N 1
ATOM 2045 C CA . LEU A 1 251 ? -6.345 4.609 43.476 1.00 74.00 251 LEU A CA 1
ATOM 2046 C C . LEU A 1 251 ? -6.456 5.404 44.777 1.00 74.00 251 LEU A C 1
ATOM 2048 O O . LEU A 1 251 ? -5.491 5.500 45.533 1.00 74.00 251 LEU A O 1
ATOM 2052 N N . ILE A 1 252 ? -7.637 5.954 45.018 1.00 75.31 252 ILE A N 1
ATOM 2053 C CA . ILE A 1 252 ? -8.055 6.517 46.296 1.00 75.31 252 ILE A CA 1
ATOM 2054 C C . ILE A 1 252 ? -9.271 5.747 46.792 1.00 75.31 252 ILE A C 1
ATOM 2056 O O . ILE A 1 252 ? -10.099 5.310 45.987 1.00 75.31 252 ILE A O 1
ATOM 2060 N N . ASP A 1 253 ? -9.360 5.567 48.104 1.00 72.69 253 ASP A N 1
ATOM 2061 C CA . ASP A 1 253 ? -10.512 4.923 48.719 1.00 72.69 253 ASP A CA 1
ATOM 2062 C C . ASP A 1 253 ? -11.713 5.864 48.689 1.00 72.69 253 ASP A C 1
ATOM 2064 O O . ASP A 1 253 ? -11.614 7.064 48.944 1.00 72.69 253 ASP A O 1
ATOM 2068 N N . THR A 1 254 ? -12.855 5.305 48.307 1.00 68.75 254 THR A N 1
ATOM 2069 C CA . THR A 1 254 ? -14.125 6.018 48.192 1.00 68.75 254 THR A CA 1
ATOM 2070 C C . THR A 1 254 ? -15.230 5.145 48.761 1.00 68.75 254 THR A C 1
ATOM 2072 O O . THR A 1 254 ? -15.069 3.928 48.854 1.00 68.75 254 THR A O 1
ATOM 2075 N N . ASP A 1 255 ? -16.403 5.727 49.000 1.00 60.09 255 ASP A N 1
ATOM 2076 C CA . ASP A 1 255 ? -17.610 4.995 49.416 1.00 60.09 255 ASP A CA 1
ATOM 2077 C C . ASP A 1 255 ? -18.034 3.893 48.421 1.00 60.09 255 ASP A C 1
ATOM 2079 O O . ASP A 1 255 ? -18.876 3.052 48.720 1.00 60.09 255 ASP A O 1
ATOM 2083 N N . ARG A 1 256 ? -17.465 3.890 47.207 1.00 53.91 256 ARG A N 1
ATOM 2084 C CA . ARG A 1 256 ? -17.691 2.892 46.148 1.00 53.91 256 ARG A CA 1
ATOM 2085 C C . ARG A 1 256 ? -16.490 1.960 45.946 1.00 53.91 256 ARG A C 1
ATOM 2087 O O . ARG A 1 256 ? -16.369 1.346 44.886 1.00 53.91 256 ARG A O 1
ATOM 2094 N N . GLY A 1 257 ? -15.588 1.898 46.924 1.00 63.59 257 GLY A N 1
ATOM 2095 C CA . GLY A 1 257 ? -14.314 1.187 46.857 1.00 63.59 257 GLY A CA 1
ATOM 2096 C C . GLY A 1 257 ? -13.194 1.989 46.176 1.00 63.59 257 GLY A C 1
ATOM 2097 O O . GLY A 1 257 ? -13.372 3.171 45.863 1.00 63.59 257 GLY A O 1
ATOM 2098 N N . PRO A 1 258 ? -12.030 1.363 45.930 1.00 65.56 258 PRO A N 1
ATOM 2099 C CA . PRO A 1 258 ? -10.869 2.027 45.343 1.00 65.56 258 PRO A CA 1
ATOM 2100 C C . PRO A 1 258 ? -11.149 2.531 43.919 1.00 65.56 258 PRO A C 1
ATOM 2102 O O . PRO A 1 258 ? -11.449 1.744 43.017 1.00 65.56 258 PRO A O 1
ATOM 2105 N N . GLN A 1 259 ? -11.019 3.839 43.680 1.00 70.56 259 GLN A N 1
ATOM 2106 C CA . GLN A 1 259 ? -11.197 4.449 42.356 1.00 70.56 259 GLN A CA 1
ATOM 2107 C C . GLN A 1 259 ? -9.979 5.258 41.931 1.00 70.56 259 GLN A C 1
ATOM 2109 O O . GLN A 1 259 ? -9.317 5.888 42.746 1.00 70.56 259 GLN A O 1
ATOM 2114 N N . ALA A 1 260 ? -9.691 5.272 40.628 1.00 77.19 260 ALA A N 1
ATOM 2115 C CA . ALA A 1 260 ? -8.635 6.120 40.088 1.00 77.19 260 ALA A CA 1
ATOM 2116 C C . ALA A 1 260 ? -8.972 7.600 40.312 1.00 77.19 260 ALA A C 1
ATOM 2118 O O . ALA A 1 260 ? -10.114 8.012 40.091 1.00 77.19 260 ALA A O 1
ATOM 2119 N N . GLN A 1 261 ? -7.970 8.399 40.680 1.00 82.62 261 GLN A N 1
ATOM 2120 C CA . GLN A 1 261 ? -8.132 9.837 40.912 1.00 82.62 261 GLN A CA 1
ATOM 2121 C C . GLN A 1 261 ? -8.750 10.563 39.710 1.00 82.62 261 GLN A C 1
ATOM 2123 O O . GLN A 1 261 ? -9.624 11.414 39.872 1.00 82.62 261 GLN A O 1
ATOM 2128 N N . ALA A 1 262 ? -8.327 10.222 38.489 1.00 85.56 262 ALA A N 1
ATOM 2129 C CA . ALA A 1 262 ? -8.870 10.806 37.271 1.00 85.56 262 ALA A CA 1
ATOM 2130 C C . ALA A 1 262 ? -8.728 9.880 36.055 1.00 85.56 262 ALA A C 1
ATOM 2132 O O . ALA A 1 262 ? -7.911 8.963 35.995 1.00 85.56 262 ALA A O 1
ATOM 2133 N N . SER A 1 263 ? -9.487 10.164 34.995 1.00 82.94 263 SER A N 1
ATOM 2134 C CA . SER A 1 263 ? -9.223 9.529 33.703 1.00 82.94 263 SER A CA 1
ATOM 2135 C C . SER A 1 263 ? -7.856 9.957 33.166 1.00 82.94 263 SER A C 1
ATOM 2137 O O . SER A 1 263 ? -7.510 11.139 33.256 1.00 82.94 263 SER A O 1
ATOM 2139 N N . LYS A 1 264 ? -7.133 9.020 32.538 1.00 84.69 264 LYS A N 1
ATOM 2140 C CA . LYS A 1 264 ? -5.908 9.304 31.775 1.00 84.69 264 LYS A CA 1
ATOM 2141 C C . LYS A 1 264 ? -6.126 10.423 30.756 1.00 84.69 264 LYS A C 1
ATOM 2143 O O . LYS A 1 264 ? -7.241 10.618 30.262 1.00 84.69 264 LYS A O 1
ATOM 2148 N N . GLN A 1 265 ? -5.043 11.123 30.436 1.00 87.62 265 GLN A N 1
ATOM 2149 C CA . GLN A 1 265 ? -5.027 12.162 29.414 1.00 87.62 265 GLN A CA 1
ATOM 2150 C C . GLN A 1 265 ? -5.570 11.625 28.086 1.00 87.62 265 GLN A C 1
ATOM 2152 O O . GLN A 1 265 ? -5.318 10.479 27.700 1.00 87.62 265 GLN A O 1
ATOM 2157 N N . VAL A 1 266 ? -6.319 12.470 27.380 1.00 83.06 266 VAL A N 1
ATOM 2158 C CA . VAL A 1 266 ? -6.754 12.169 26.017 1.00 83.06 266 VAL A CA 1
ATOM 2159 C C . VAL A 1 266 ? -5.549 12.137 25.079 1.00 83.06 266 VAL A C 1
ATOM 2161 O O . VAL A 1 266 ? -4.571 12.854 25.274 1.00 83.06 266 VAL A O 1
ATOM 2164 N N . SER A 1 267 ? -5.607 11.290 24.056 1.00 77.06 267 SER A N 1
ATOM 2165 C CA . SER A 1 267 ? -4.531 11.167 23.073 1.00 77.06 267 SER A CA 1
ATOM 2166 C C . SER A 1 267 ? -5.118 11.131 21.676 1.00 77.06 267 SER A C 1
ATOM 2168 O O . SER A 1 267 ? -6.083 10.406 21.436 1.00 77.06 267 SER A O 1
ATOM 2170 N N . ASP A 1 268 ? -4.525 11.900 20.766 1.00 71.56 268 ASP A N 1
ATOM 2171 C CA . ASP A 1 268 ? -4.885 11.852 19.358 1.00 71.56 268 ASP A CA 1
ATOM 2172 C C . ASP A 1 268 ? -4.082 10.754 18.656 1.00 71.56 268 ASP A C 1
ATOM 2174 O O . ASP A 1 268 ? -2.849 10.787 18.631 1.00 71.56 268 ASP A O 1
ATOM 2178 N N . THR A 1 269 ? -4.773 9.778 18.074 1.00 62.88 269 THR A N 1
ATOM 2179 C CA . THR A 1 269 ? -4.131 8.673 17.354 1.00 62.88 269 THR A CA 1
ATOM 2180 C C . THR A 1 269 ? -4.411 8.752 15.855 1.00 62.88 269 THR A C 1
ATOM 2182 O O . THR A 1 269 ? -5.483 9.175 15.421 1.00 62.88 269 THR A O 1
ATOM 2185 N N . GLY A 1 270 ? -3.435 8.323 15.050 1.00 60.34 270 GLY A N 1
ATOM 2186 C CA . GLY A 1 270 ? -3.697 7.810 13.704 1.00 60.34 270 GLY A CA 1
ATOM 2187 C C . GLY A 1 270 ? -2.797 8.355 12.600 1.00 60.34 270 GLY A C 1
ATOM 2188 O O . GLY A 1 270 ? -3.142 9.336 11.956 1.00 60.34 270 GLY A O 1
ATOM 2189 N N . ARG A 1 271 ? -1.702 7.639 12.323 1.00 58.34 271 ARG A N 1
ATOM 2190 C CA . ARG A 1 271 ? -1.189 7.371 10.969 1.00 58.34 271 ARG A CA 1
ATOM 2191 C C . ARG A 1 271 ? -0.989 5.852 10.892 1.00 58.34 271 ARG A C 1
ATOM 2193 O O . ARG A 1 271 ? -0.450 5.301 11.856 1.00 58.34 271 ARG A O 1
ATOM 2200 N N . PRO A 1 272 ? -1.403 5.156 9.820 1.00 59.25 272 PRO A N 1
ATOM 2201 C CA . PRO A 1 272 ? -1.029 3.763 9.618 1.00 59.25 272 PRO A CA 1
ATOM 2202 C C . PRO A 1 272 ? 0.497 3.633 9.676 1.00 59.25 272 PRO A C 1
ATOM 2204 O O . PRO A 1 272 ? 1.208 4.421 9.056 1.00 59.25 272 PRO A O 1
ATOM 2207 N N . PHE A 1 273 ? 1.013 2.648 10.417 1.00 60.06 273 PHE A N 1
ATOM 2208 C CA . PHE A 1 273 ? 2.461 2.386 10.483 1.00 60.06 273 PHE A CA 1
ATOM 2209 C C . PHE A 1 273 ? 3.048 1.994 9.121 1.00 60.06 273 PHE A C 1
ATOM 2211 O O . PHE A 1 273 ? 4.244 2.126 8.881 1.00 60.06 273 PHE A O 1
ATOM 2218 N N . ASP A 1 274 ? 2.191 1.519 8.226 1.00 72.81 274 ASP A N 1
ATOM 2219 C CA . ASP A 1 274 ? 2.531 1.134 6.872 1.00 72.81 274 ASP A CA 1
ATOM 2220 C C . ASP A 1 274 ? 2.565 2.346 5.930 1.00 72.81 274 ASP A C 1
ATOM 2222 O O . ASP A 1 274 ? 1.536 2.955 5.630 1.00 72.81 274 ASP A O 1
ATOM 2226 N N . GLY A 1 275 ? 3.761 2.669 5.432 1.00 77.56 275 GLY A N 1
ATOM 2227 C CA . GLY A 1 275 ? 3.973 3.779 4.508 1.00 77.56 275 GLY A CA 1
ATOM 2228 C C . GLY A 1 275 ? 3.266 3.610 3.160 1.00 77.56 275 GLY A C 1
ATOM 2229 O O . GLY A 1 275 ? 2.745 4.595 2.641 1.00 77.56 275 GLY A O 1
ATOM 2230 N N . GLN A 1 276 ? 3.193 2.389 2.615 1.00 78.12 276 GLN A N 1
ATOM 2231 C CA . GLN A 1 276 ? 2.506 2.145 1.339 1.00 78.12 276 GLN A CA 1
ATOM 2232 C C . GLN A 1 276 ? 1.001 2.357 1.489 1.00 78.12 276 GLN A C 1
ATOM 2234 O O . GLN A 1 276 ? 0.389 3.043 0.671 1.00 78.12 276 GLN A O 1
ATOM 2239 N N . LEU A 1 277 ? 0.423 1.836 2.575 1.00 81.75 277 LEU A N 1
ATOM 2240 C CA . LEU A 1 277 ? -0.983 2.060 2.887 1.00 81.75 277 LEU A CA 1
ATOM 2241 C C . LEU A 1 277 ? -1.274 3.544 3.135 1.00 81.75 277 LEU A C 1
ATOM 2243 O O . LEU A 1 277 ? -2.241 4.072 2.597 1.00 81.75 277 LEU A O 1
ATOM 2247 N N . ALA A 1 278 ? -0.427 4.242 3.896 1.00 81.81 278 ALA A N 1
ATOM 2248 C CA . ALA A 1 278 ? -0.600 5.673 4.129 1.00 81.81 278 ALA A CA 1
ATOM 2249 C C . ALA A 1 278 ? -0.603 6.469 2.811 1.00 81.81 278 ALA A C 1
ATOM 2251 O O . ALA A 1 278 ? -1.489 7.292 2.608 1.00 81.81 278 ALA A O 1
ATOM 2252 N N . MET A 1 279 ? 0.322 6.176 1.887 1.00 82.62 279 MET A N 1
ATOM 2253 C CA . MET A 1 279 ? 0.365 6.815 0.565 1.00 82.62 279 MET A CA 1
ATOM 2254 C C . MET A 1 279 ? -0.880 6.518 -0.277 1.00 82.62 279 MET A C 1
ATOM 2256 O O . MET A 1 279 ? -1.385 7.410 -0.960 1.00 82.62 279 MET A O 1
ATOM 2260 N N . LEU A 1 280 ? -1.376 5.279 -0.234 1.00 83.69 280 LEU A N 1
ATOM 2261 C CA . LEU A 1 280 ? -2.597 4.889 -0.932 1.00 83.69 280 LEU A CA 1
ATOM 2262 C C . LEU A 1 280 ? -3.812 5.643 -0.378 1.00 83.69 280 LEU A C 1
ATOM 2264 O O . LEU A 1 280 ? -4.547 6.249 -1.153 1.00 83.69 280 LEU A O 1
ATOM 2268 N N . LEU A 1 281 ? -3.989 5.674 0.946 1.00 86.06 281 LEU A N 1
ATOM 2269 C CA . LEU A 1 281 ? -5.081 6.404 1.598 1.00 86.06 281 LEU A CA 1
ATOM 2270 C C . LEU A 1 281 ? -4.986 7.912 1.352 1.00 86.06 281 LEU A C 1
ATOM 2272 O O . LEU A 1 281 ? -6.003 8.549 1.096 1.00 86.06 281 LEU A O 1
ATOM 2276 N N . ASP A 1 282 ? -3.777 8.481 1.362 1.00 86.81 282 ASP A N 1
ATOM 2277 C CA . ASP A 1 282 ? -3.554 9.888 1.021 1.00 86.81 282 ASP A CA 1
ATOM 2278 C C . ASP A 1 282 ? -3.992 10.193 -0.417 1.00 86.81 282 ASP A C 1
ATOM 2280 O O . ASP A 1 282 ? -4.604 11.230 -0.682 1.00 86.81 282 ASP A O 1
ATOM 2284 N N . ARG A 1 283 ? -3.700 9.283 -1.353 1.00 86.81 283 ARG A N 1
ATOM 2285 C CA . ARG A 1 283 ? -4.086 9.423 -2.756 1.00 86.81 283 ARG A CA 1
ATOM 2286 C C . ARG A 1 283 ? -5.590 9.234 -2.965 1.00 86.81 283 ARG A C 1
ATOM 2288 O O . ARG A 1 283 ? -6.167 10.003 -3.729 1.00 86.81 283 ARG A O 1
ATOM 2295 N N . ILE A 1 284 ? -6.209 8.273 -2.276 1.00 88.12 284 ILE A N 1
ATOM 2296 C CA . ILE A 1 284 ? -7.667 8.069 -2.262 1.00 88.12 284 ILE A CA 1
ATOM 2297 C C . ILE A 1 284 ? -8.357 9.330 -1.733 1.00 88.12 284 ILE A C 1
ATOM 2299 O O . ILE A 1 284 ? -9.222 9.878 -2.409 1.00 88.12 284 ILE A O 1
ATOM 2303 N N . ALA A 1 285 ? -7.925 9.843 -0.575 1.00 88.88 285 ALA A N 1
ATOM 2304 C CA . ALA A 1 285 ? -8.468 11.066 0.011 1.00 88.88 285 ALA A CA 1
ATOM 2305 C C . ALA A 1 285 ? -8.366 12.255 -0.952 1.00 88.88 285 ALA A C 1
ATOM 2307 O O . ALA A 1 285 ? -9.322 13.010 -1.108 1.00 88.88 285 ALA A O 1
ATOM 2308 N N . PHE A 1 286 ? -7.222 12.405 -1.626 1.00 88.38 286 PHE A N 1
ATOM 2309 C CA . PHE A 1 286 ? -7.023 13.459 -2.616 1.00 88.38 286 PHE A CA 1
ATOM 2310 C C . PHE A 1 286 ? -8.008 13.369 -3.786 1.00 88.38 286 PHE A C 1
ATOM 2312 O O . PHE A 1 286 ? -8.596 14.384 -4.150 1.00 88.38 286 PHE A O 1
ATOM 2319 N N . GLU A 1 287 ? -8.203 12.186 -4.377 1.00 87.94 287 GLU A N 1
ATOM 2320 C CA . GLU A 1 287 ? -9.136 12.035 -5.501 1.00 87.94 287 GLU A CA 1
ATOM 2321 C C . GLU A 1 287 ? -10.598 12.211 -5.065 1.00 87.94 287 GLU A C 1
ATOM 2323 O O . GLU A 1 287 ? -11.341 12.903 -5.758 1.00 87.94 287 GLU A O 1
ATOM 2328 N N . ILE A 1 288 ? -10.993 11.705 -3.887 1.00 89.06 288 ILE A N 1
ATOM 2329 C CA . ILE A 1 288 ? -12.334 11.943 -3.317 1.00 89.06 288 ILE A CA 1
ATOM 2330 C C . ILE A 1 288 ? -12.598 13.447 -3.181 1.00 89.06 288 ILE A C 1
ATOM 2332 O O . ILE A 1 288 ? -13.608 13.950 -3.670 1.00 89.06 288 ILE A O 1
ATOM 2336 N N . VAL A 1 289 ? -11.673 14.181 -2.551 1.00 87.50 289 VAL A N 1
ATOM 2337 C CA . VAL A 1 289 ? -11.827 15.626 -2.330 1.00 87.50 289 VAL A CA 1
ATOM 2338 C C . VAL A 1 289 ? -11.828 16.397 -3.643 1.00 87.50 289 VAL A C 1
ATOM 2340 O O . VAL A 1 289 ? -12.623 17.317 -3.807 1.00 87.50 289 VAL A O 1
ATOM 2343 N N . LYS A 1 290 ? -10.989 16.006 -4.606 1.00 86.38 290 LYS A N 1
ATOM 2344 C CA . LYS A 1 290 ? -10.964 16.622 -5.935 1.00 86.38 290 LYS A CA 1
ATOM 2345 C C . LYS A 1 290 ? -12.306 16.473 -6.660 1.00 86.38 290 LYS A C 1
ATOM 2347 O O . LYS A 1 290 ? -12.786 17.451 -7.224 1.00 86.38 290 LYS A O 1
ATOM 2352 N N . LEU A 1 291 ? -12.909 15.283 -6.654 1.00 87.06 291 LEU A N 1
ATOM 2353 C CA . LEU A 1 291 ? -14.213 15.055 -7.290 1.00 87.06 291 LEU A CA 1
ATOM 2354 C C . LEU A 1 291 ? -15.326 15.822 -6.577 1.00 87.06 291 LEU A C 1
ATOM 2356 O O . LEU A 1 291 ? -16.105 16.511 -7.230 1.00 87.06 291 LEU A O 1
ATOM 2360 N N . LYS A 1 292 ? -15.358 15.753 -5.241 1.00 86.12 292 LYS A N 1
ATOM 2361 C CA . LYS A 1 292 ? -16.364 16.455 -4.439 1.00 86.12 292 LYS A CA 1
ATOM 2362 C C . LYS A 1 292 ? -16.261 17.973 -4.605 1.00 86.12 292 LYS A C 1
ATOM 2364 O O . LYS A 1 292 ? -17.276 18.651 -4.657 1.00 86.12 292 LYS A O 1
ATOM 2369 N N . ARG A 1 293 ? -15.049 18.508 -4.768 1.00 80.94 293 ARG A N 1
ATOM 2370 C CA . ARG A 1 293 ? -14.826 19.920 -5.099 1.00 80.94 293 ARG A CA 1
ATOM 2371 C C . ARG A 1 293 ? -15.470 20.304 -6.432 1.00 80.94 293 ARG A C 1
ATOM 2373 O O . ARG A 1 293 ? -16.206 21.278 -6.467 1.00 80.94 293 ARG A O 1
ATOM 2380 N N . ILE A 1 294 ? -15.224 19.537 -7.496 1.00 83.69 294 ILE A N 1
ATOM 2381 C CA . ILE A 1 294 ? -15.819 19.797 -8.821 1.00 83.69 294 ILE A CA 1
ATOM 2382 C C . ILE A 1 294 ? -17.353 19.777 -8.738 1.00 83.69 294 ILE A C 1
ATOM 2384 O O . ILE A 1 294 ? -18.027 20.569 -9.390 1.00 83.69 294 ILE A O 1
ATOM 2388 N N . GLU A 1 295 ? -17.916 18.874 -7.936 1.00 84.38 295 GLU A N 1
ATOM 2389 C CA . GLU A 1 295 ? -19.356 18.805 -7.681 1.00 84.38 295 GLU A CA 1
ATOM 2390 C C . GLU A 1 295 ? -19.875 20.057 -6.960 1.00 84.38 295 GLU A C 1
ATOM 2392 O O . GLU A 1 295 ? -20.840 20.659 -7.422 1.00 84.38 295 GLU A O 1
ATOM 2397 N N . ILE A 1 296 ? -19.201 20.501 -5.894 1.00 78.88 296 ILE A N 1
ATOM 2398 C CA . ILE A 1 296 ? -19.549 21.732 -5.166 1.00 78.88 296 ILE A CA 1
ATOM 2399 C C . ILE A 1 296 ? -19.458 22.955 -6.090 1.00 78.88 296 ILE A C 1
ATOM 2401 O O . ILE A 1 296 ? -20.392 23.746 -6.145 1.00 78.88 296 ILE A O 1
ATOM 2405 N N . GLU A 1 297 ? -18.385 23.092 -6.872 1.00 77.69 297 GLU A N 1
ATOM 2406 C CA . GLU A 1 297 ? -18.211 24.191 -7.838 1.00 77.69 297 GLU A CA 1
ATOM 2407 C C . GLU A 1 297 ? -19.341 24.223 -8.885 1.00 77.69 297 GLU A C 1
ATOM 2409 O O . GLU A 1 297 ? -19.847 25.292 -9.237 1.00 77.69 297 GLU A O 1
ATOM 2414 N N . ARG A 1 298 ? -19.794 23.055 -9.358 1.00 80.06 298 ARG A N 1
ATOM 2415 C CA . ARG A 1 298 ? -20.949 22.948 -10.268 1.00 80.06 298 ARG A CA 1
ATOM 2416 C C . ARG A 1 298 ? -22.261 23.349 -9.601 1.00 80.06 298 ARG A C 1
ATOM 2418 O O . ARG A 1 298 ? -23.066 24.036 -10.217 1.00 80.06 298 ARG A O 1
ATOM 2425 N N . LEU A 1 299 ? -22.478 22.947 -8.350 1.00 76.25 299 LEU A N 1
ATOM 2426 C CA . LEU A 1 299 ? -23.669 23.344 -7.595 1.00 76.25 299 LEU A CA 1
ATOM 2427 C C . LEU A 1 299 ? -23.709 24.862 -7.377 1.00 76.25 299 LEU A C 1
ATOM 2429 O O . LEU A 1 299 ? -24.761 25.477 -7.532 1.00 76.25 299 LEU A O 1
ATOM 2433 N N . LEU A 1 300 ? -22.556 25.470 -7.088 1.00 73.56 300 LEU A N 1
ATOM 2434 C CA . LEU A 1 300 ? -22.427 26.908 -6.844 1.00 73.56 300 LEU A CA 1
ATOM 2435 C C . LEU A 1 300 ? -22.462 27.764 -8.118 1.00 73.56 300 LEU A C 1
ATOM 2437 O O . LEU A 1 300 ? -22.716 28.959 -8.029 1.00 73.56 300 LEU A O 1
ATOM 2441 N N . SER A 1 301 ? -22.215 27.205 -9.302 1.00 70.56 301 SER A N 1
ATOM 2442 C CA . SER A 1 301 ? -22.276 27.956 -10.571 1.00 70.56 301 SER A CA 1
ATOM 2443 C C . SER A 1 301 ? -23.686 28.034 -11.175 1.00 70.56 301 SER A C 1
ATOM 2445 O O . SER A 1 301 ? -23.922 28.836 -12.079 1.00 70.56 301 SER A O 1
ATOM 2447 N N . ASN A 1 302 ? -24.648 27.261 -10.663 1.00 66.88 302 ASN A N 1
ATOM 2448 C CA . ASN A 1 302 ? -26.044 27.320 -11.097 1.00 66.88 302 ASN A CA 1
ATOM 2449 C C . ASN A 1 302 ? -26.770 28.532 -10.481 1.00 66.88 302 ASN A C 1
ATOM 2451 O O . ASN A 1 302 ? -26.708 28.727 -9.276 1.00 66.88 302 ASN A O 1
ATOM 2455 N N . LYS A 1 303 ? -27.511 29.305 -11.295 1.00 51.28 303 LYS A N 1
ATOM 2456 C CA . LYS A 1 303 ? -28.080 30.660 -11.042 1.00 51.28 303 LYS A CA 1
ATOM 2457 C C . LYS A 1 303 ? -28.890 30.926 -9.741 1.00 51.28 303 LYS A C 1
ATOM 2459 O O . LYS A 1 303 ? -29.308 32.060 -9.544 1.00 51.28 303 LYS A O 1
ATOM 2464 N N . ASN A 1 304 ? -29.075 29.960 -8.838 1.00 55.16 304 ASN A N 1
ATOM 2465 C CA . ASN A 1 304 ? -29.767 30.108 -7.540 1.00 55.16 304 ASN A CA 1
ATOM 2466 C C . ASN A 1 304 ? -28.828 30.020 -6.313 1.00 55.16 304 ASN A C 1
ATOM 2468 O O . ASN A 1 304 ? -29.285 29.908 -5.177 1.00 55.16 304 ASN A O 1
ATOM 2472 N N . SER A 1 305 ? -27.515 30.043 -6.526 1.00 55.75 305 SER A N 1
ATOM 2473 C CA . SER A 1 305 ? -26.482 29.734 -5.529 1.00 55.75 305 SER A CA 1
ATOM 2474 C C . SER A 1 305 ? -25.996 30.912 -4.674 1.00 55.75 305 SER A C 1
ATOM 2476 O O . SER A 1 305 ? -25.260 30.690 -3.716 1.00 55.75 305 SER A O 1
ATOM 2478 N N . SER A 1 306 ? -26.431 32.149 -4.941 1.00 57.09 306 SER A N 1
ATOM 2479 C CA . SER A 1 306 ? -26.044 33.345 -4.167 1.00 57.09 306 SER A CA 1
ATOM 2480 C C . SER A 1 306 ? -26.576 33.381 -2.724 1.00 57.09 306 SER A C 1
ATOM 2482 O O . SER A 1 306 ? -26.216 34.282 -1.974 1.00 57.09 306 SER A O 1
ATOM 2484 N N . LYS A 1 307 ? -27.405 32.406 -2.321 1.00 62.66 307 LYS A N 1
ATOM 2485 C CA . LYS A 1 307 ? -27.959 32.253 -0.960 1.00 62.66 307 LYS A CA 1
ATOM 2486 C C . LYS A 1 307 ? -27.330 31.113 -0.147 1.00 62.66 307 LYS A C 1
ATOM 2488 O O . LYS A 1 307 ? -27.749 30.870 0.980 1.00 62.66 307 LYS A O 1
ATOM 2493 N N . ILE A 1 308 ? -26.387 30.359 -0.718 1.00 68.44 308 ILE A N 1
ATOM 2494 C CA . ILE A 1 308 ? -25.772 29.220 -0.027 1.00 68.44 308 ILE A CA 1
ATOM 2495 C C . ILE A 1 308 ? -24.572 29.734 0.770 1.00 68.44 308 ILE A C 1
ATOM 2497 O O . ILE A 1 308 ? -23.524 30.013 0.198 1.00 68.44 308 ILE A O 1
ATOM 2501 N N . GLU A 1 309 ? -24.728 29.850 2.088 1.00 68.31 309 GLU A N 1
ATOM 2502 C CA . GLU A 1 309 ? -23.661 30.281 3.007 1.00 68.31 309 GLU A CA 1
ATOM 2503 C C . GLU A 1 309 ? -22.894 29.096 3.613 1.00 68.31 309 GLU A C 1
ATOM 2505 O O . GLU A 1 309 ? -21.722 29.220 3.973 1.00 68.31 309 GLU A O 1
ATOM 2510 N N . VAL A 1 310 ? -23.536 27.924 3.703 1.00 72.38 310 VAL A N 1
ATOM 2511 C CA . VAL A 1 310 ? -22.984 26.734 4.364 1.00 72.38 310 VAL A CA 1
ATOM 2512 C C . VAL A 1 310 ? -23.171 25.487 3.502 1.00 72.38 310 VAL A C 1
ATOM 2514 O O . VAL A 1 310 ? -24.266 25.215 3.016 1.00 72.38 310 VAL A O 1
ATOM 2517 N N . VAL A 1 311 ? -22.106 24.693 3.362 1.00 73.81 311 VAL A N 1
ATOM 2518 C CA . VAL A 1 311 ? -22.153 23.342 2.775 1.00 73.81 311 VAL A CA 1
ATOM 2519 C C . VAL A 1 311 ? -21.748 22.328 3.832 1.00 73.81 311 VAL A C 1
ATOM 2521 O O . VAL A 1 311 ? -20.631 22.390 4.347 1.00 73.81 311 VAL A O 1
ATOM 2524 N N . GLU A 1 312 ? -22.631 21.375 4.125 1.00 75.00 312 GLU A N 1
ATOM 2525 C CA . GLU A 1 312 ? -22.363 20.282 5.059 1.00 75.00 312 GLU A CA 1
ATOM 2526 C C . GLU A 1 312 ? -21.981 18.999 4.318 1.00 75.00 312 GLU A C 1
ATOM 2528 O O . GLU A 1 312 ? -22.702 18.534 3.436 1.00 75.00 312 GLU A O 1
ATOM 2533 N N . ILE A 1 313 ? -20.827 18.422 4.668 1.00 76.12 313 ILE A N 1
ATOM 2534 C CA . ILE A 1 313 ? -20.313 17.198 4.035 1.00 76.12 313 ILE A CA 1
ATOM 2535 C C . ILE A 1 313 ? -20.178 16.090 5.089 1.00 76.12 313 ILE A C 1
ATOM 2537 O O . ILE A 1 313 ? -19.151 16.019 5.770 1.00 76.12 313 ILE A O 1
ATOM 2541 N N . PRO A 1 314 ? -21.186 15.220 5.236 1.00 75.06 314 PRO A N 1
ATOM 2542 C CA . PRO A 1 314 ? -21.115 14.047 6.101 1.00 75.06 314 PRO A CA 1
ATOM 2543 C C . PRO A 1 314 ? -20.187 12.985 5.497 1.00 75.06 314 PRO A C 1
ATOM 2545 O O . PRO A 1 314 ? -20.148 12.788 4.279 1.00 75.06 314 PRO A O 1
ATOM 2548 N N . LEU A 1 315 ? -19.432 12.282 6.346 1.00 76.88 315 LEU A N 1
ATOM 2549 C CA . LEU A 1 315 ? -18.520 11.218 5.915 1.00 76.88 315 LEU A CA 1
ATOM 2550 C C . LEU A 1 315 ? -18.921 9.874 6.525 1.00 76.88 315 LEU A C 1
ATOM 2552 O O . LEU A 1 315 ? -18.795 9.663 7.733 1.00 76.88 315 LEU A O 1
ATOM 2556 N N . LEU A 1 316 ? -19.369 8.966 5.656 1.00 78.69 316 LEU A N 1
ATOM 2557 C CA . LEU A 1 316 ? -19.741 7.592 5.987 1.00 78.69 316 LEU A CA 1
ATOM 2558 C C . LEU A 1 316 ? -18.651 6.649 5.472 1.00 78.69 316 LEU A C 1
ATOM 2560 O O . LEU A 1 316 ? -18.334 6.659 4.282 1.00 78.69 316 LEU A O 1
ATOM 2564 N N . ILE A 1 317 ? -18.036 5.869 6.362 1.00 77.94 317 ILE A N 1
ATOM 2565 C CA . ILE A 1 317 ? -16.919 4.981 6.007 1.00 77.94 317 ILE A CA 1
ATOM 2566 C C . ILE A 1 317 ? -17.152 3.595 6.595 1.00 77.94 317 ILE A C 1
ATOM 2568 O O . ILE A 1 317 ? -17.428 3.457 7.783 1.00 77.94 317 ILE A O 1
ATOM 2572 N N . GLU A 1 318 ? -16.959 2.580 5.760 1.00 78.94 318 GLU A N 1
ATOM 2573 C CA . GLU A 1 318 ? -17.118 1.163 6.077 1.00 78.94 318 GLU A CA 1
ATOM 2574 C C . GLU A 1 318 ? -15.856 0.390 5.658 1.00 78.94 318 GLU A C 1
ATOM 2576 O O . GLU A 1 318 ? -15.205 0.737 4.673 1.00 78.94 318 GLU A O 1
ATOM 2581 N N . GLU A 1 319 ? -15.461 -0.631 6.426 1.00 76.12 319 GLU A N 1
ATOM 2582 C CA . GLU A 1 319 ? -14.294 -1.475 6.114 1.00 76.12 319 GLU A CA 1
ATOM 2583 C C . GLU A 1 319 ? -14.510 -2.927 6.563 1.00 76.12 319 GLU A C 1
ATOM 2585 O O . GLU A 1 319 ? -14.562 -3.226 7.760 1.00 76.12 319 GLU A O 1
ATOM 2590 N N . ASN A 1 320 ? -14.470 -3.871 5.618 1.00 74.88 320 ASN A N 1
ATOM 2591 C CA . ASN A 1 320 ? -14.255 -5.277 5.956 1.00 74.88 320 ASN A CA 1
ATOM 2592 C C . ASN A 1 320 ? -12.765 -5.532 6.237 1.00 74.88 320 ASN A C 1
ATOM 2594 O O . ASN A 1 320 ? -11.988 -5.856 5.340 1.00 74.88 320 ASN A O 1
ATOM 2598 N N . SER A 1 321 ? -12.376 -5.412 7.508 1.00 70.56 321 SER A N 1
ATOM 2599 C CA . SER A 1 321 ? -10.973 -5.535 7.936 1.00 70.56 321 SER A CA 1
ATOM 2600 C C . SER A 1 321 ? -10.298 -6.877 7.600 1.00 70.56 321 SER A C 1
ATOM 2602 O O . SER A 1 321 ? -9.070 -6.921 7.492 1.00 70.56 321 SER A O 1
ATOM 2604 N N . PHE A 1 322 ? -11.055 -7.971 7.435 1.00 70.81 322 PHE A N 1
ATOM 2605 C CA . PHE A 1 322 ? -10.493 -9.275 7.062 1.00 70.81 322 PHE A CA 1
ATOM 2606 C C . PHE A 1 322 ? -10.161 -9.318 5.567 1.00 70.81 322 PHE A C 1
ATOM 2608 O O . PHE A 1 322 ? -9.010 -9.600 5.222 1.00 70.81 322 PHE A O 1
ATOM 2615 N N . ASN A 1 323 ? -11.112 -8.935 4.706 1.00 73.31 323 ASN A N 1
ATOM 2616 C CA . ASN A 1 323 ? -10.880 -8.825 3.259 1.00 73.31 323 ASN A CA 1
ATOM 2617 C C . ASN A 1 323 ? -9.771 -7.817 2.962 1.00 73.31 323 ASN A C 1
ATOM 2619 O O . ASN A 1 323 ? -8.819 -8.136 2.257 1.00 73.31 323 ASN A O 1
ATOM 2623 N N . PHE A 1 324 ? -9.815 -6.653 3.613 1.00 78.62 324 PHE A N 1
ATOM 2624 C CA . PHE A 1 324 ? -8.809 -5.610 3.453 1.00 78.62 324 PHE A CA 1
ATOM 2625 C C . PHE A 1 324 ? -7.385 -6.109 3.751 1.00 78.62 324 PHE A C 1
ATOM 2627 O O . PHE A 1 324 ? -6.445 -5.817 3.013 1.00 78.62 324 PHE A O 1
ATOM 2634 N N . ARG A 1 325 ? -7.192 -6.900 4.818 1.00 76.19 325 ARG A N 1
ATOM 2635 C CA . ARG A 1 325 ? -5.874 -7.473 5.154 1.00 76.19 325 ARG A CA 1
ATOM 2636 C C . ARG A 1 325 ? -5.410 -8.508 4.136 1.00 76.19 325 ARG A C 1
ATOM 2638 O O . ARG A 1 325 ? -4.215 -8.559 3.843 1.00 76.19 325 ARG A O 1
ATOM 2645 N N . TYR A 1 326 ? -6.326 -9.336 3.643 1.00 79.19 326 TYR A N 1
ATOM 2646 C CA . TYR A 1 326 ? -6.035 -10.332 2.617 1.00 79.19 326 TYR A CA 1
ATOM 2647 C C . TYR A 1 326 ? -5.640 -9.662 1.290 1.00 79.19 326 TYR A C 1
ATOM 2649 O O . TYR A 1 326 ? -4.558 -9.928 0.767 1.00 79.19 326 TYR A O 1
ATOM 2657 N N . GLU A 1 327 ? -6.432 -8.702 0.814 1.00 77.25 327 GLU A N 1
ATOM 2658 C CA . GLU A 1 327 ? -6.160 -7.927 -0.404 1.00 77.25 327 GLU A CA 1
ATOM 2659 C C . GLU A 1 327 ? -4.870 -7.105 -0.293 1.00 77.25 327 GLU A C 1
ATOM 2661 O O . GLU A 1 327 ? -4.064 -7.058 -1.224 1.00 77.25 327 GLU A O 1
ATOM 2666 N N . LEU A 1 328 ? -4.595 -6.511 0.873 1.00 80.62 328 LEU A N 1
ATOM 2667 C CA . LEU A 1 328 ? -3.335 -5.808 1.112 1.00 80.62 328 LEU A CA 1
ATOM 2668 C C . LEU A 1 328 ? -2.127 -6.758 1.039 1.00 80.62 328 LEU A C 1
ATOM 2670 O O . LEU A 1 328 ? -1.060 -6.363 0.565 1.00 80.62 328 LEU A O 1
ATOM 2674 N N . ALA A 1 329 ? -2.270 -8.008 1.488 1.00 81.38 329 ALA A N 1
ATOM 2675 C CA . ALA A 1 329 ? -1.224 -9.021 1.362 1.00 81.38 329 ALA A CA 1
ATOM 2676 C C . ALA A 1 329 ? -0.999 -9.448 -0.100 1.00 81.38 329 ALA A C 1
ATOM 2678 O O . ALA A 1 329 ? 0.149 -9.700 -0.488 1.00 81.38 329 ALA A O 1
ATOM 2679 N N . GLU A 1 330 ? -2.061 -9.488 -0.911 1.00 77.94 330 GLU A N 1
ATOM 2680 C CA . GLU A 1 330 ? -1.985 -9.683 -2.363 1.00 77.94 330 GLU A CA 1
ATOM 2681 C C . GLU A 1 330 ? -1.238 -8.534 -3.048 1.00 77.94 330 GLU A C 1
ATOM 2683 O O . GLU A 1 330 ? -0.239 -8.779 -3.731 1.00 77.94 330 GLU A O 1
ATOM 2688 N N . LEU A 1 331 ? -1.630 -7.284 -2.777 1.00 76.56 331 LEU A N 1
ATOM 2689 C CA . LEU A 1 331 ? -0.989 -6.081 -3.323 1.00 76.56 331 LEU A CA 1
ATOM 2690 C C . LEU A 1 331 ? 0.502 -6.003 -2.979 1.00 76.56 331 LEU A C 1
ATOM 2692 O O . LEU A 1 331 ? 1.330 -5.656 -3.822 1.00 76.56 331 LEU A O 1
ATOM 2696 N N . LYS A 1 332 ? 0.859 -6.375 -1.747 1.00 78.50 332 LYS A N 1
ATOM 2697 C CA . LYS A 1 332 ? 2.250 -6.421 -1.278 1.00 78.50 332 LYS A CA 1
ATOM 2698 C C . LYS A 1 332 ? 3.034 -7.638 -1.757 1.00 78.50 332 LYS A C 1
ATOM 2700 O O . LYS A 1 332 ? 4.218 -7.740 -1.444 1.00 78.50 332 LYS A O 1
ATOM 2705 N N . LYS A 1 333 ? 2.394 -8.563 -2.481 1.00 84.50 333 LYS A N 1
ATOM 2706 C CA . LYS A 1 333 ? 2.994 -9.814 -2.967 1.00 84.50 333 LYS A CA 1
ATOM 2707 C C . LYS A 1 333 ? 3.678 -10.607 -1.846 1.00 84.50 333 LYS A C 1
ATOM 2709 O O . LYS A 1 333 ? 4.785 -11.112 -2.017 1.00 84.50 333 LYS A O 1
ATOM 2714 N N . LEU A 1 334 ? 3.019 -10.704 -0.687 1.00 83.94 334 LEU A N 1
ATOM 2715 C CA . LEU A 1 334 ? 3.529 -11.488 0.442 1.00 83.94 334 LEU A CA 1
ATOM 2716 C C . LEU A 1 334 ? 3.581 -12.991 0.110 1.00 83.94 334 LEU A C 1
ATOM 2718 O O . LEU A 1 334 ? 3.030 -13.450 -0.891 1.00 83.94 334 LEU A O 1
ATOM 2722 N N . SER A 1 335 ? 4.243 -13.777 0.963 1.00 87.62 335 SER A N 1
ATOM 2723 C CA . SER A 1 335 ? 4.389 -15.221 0.752 1.00 87.62 335 SER A CA 1
ATOM 2724 C C . SER A 1 335 ? 3.040 -15.952 0.733 1.00 87.62 335 SER A C 1
ATOM 2726 O O . SER A 1 335 ? 2.110 -15.600 1.464 1.00 87.62 335 SER A O 1
ATOM 2728 N N . LYS A 1 336 ? 2.958 -17.027 -0.065 1.00 87.44 336 LYS A N 1
ATOM 2729 C CA . LYS A 1 336 ? 1.750 -17.858 -0.213 1.00 87.44 336 LYS A CA 1
ATOM 2730 C C . LYS A 1 336 ? 1.194 -18.328 1.139 1.00 87.44 336 LYS A C 1
ATOM 2732 O O . LYS A 1 336 ? 0.026 -18.107 1.424 1.00 87.44 336 LYS A O 1
ATOM 2737 N N . LYS A 1 337 ? 2.060 -18.827 2.033 1.00 85.81 337 LYS A N 1
ATOM 2738 C CA . LYS A 1 337 ? 1.682 -19.261 3.393 1.00 85.81 337 LYS A CA 1
ATOM 2739 C C . LYS A 1 337 ? 0.938 -18.176 4.181 1.00 85.81 337 LYS A C 1
ATOM 2741 O O . LYS A 1 337 ? -0.013 -18.476 4.898 1.00 85.81 337 LYS A O 1
ATOM 2746 N N . LYS A 1 338 ? 1.370 -16.913 4.074 1.00 80.50 338 LYS A N 1
ATOM 2747 C CA . LYS A 1 338 ? 0.729 -15.808 4.798 1.00 80.50 338 LYS A CA 1
ATOM 2748 C C . LYS A 1 338 ? -0.630 -15.451 4.197 1.00 80.50 338 LYS A C 1
ATOM 2750 O O . LYS A 1 338 ? -1.554 -15.148 4.947 1.00 80.50 338 LYS A O 1
ATOM 2755 N N . LYS A 1 339 ? -0.742 -15.508 2.870 1.00 82.75 339 LYS A N 1
ATOM 2756 C CA . LYS A 1 339 ? -1.989 -15.282 2.129 1.00 82.75 339 LYS A CA 1
ATOM 2757 C C . LYS A 1 339 ? -3.031 -16.354 2.454 1.00 82.75 339 LYS A C 1
ATOM 2759 O O . LYS A 1 339 ? -4.151 -16.000 2.802 1.00 82.75 339 LYS A O 1
ATOM 2764 N N . ASP A 1 340 ? -2.636 -17.626 2.468 1.00 84.38 340 ASP A N 1
ATOM 2765 C CA . ASP A 1 340 ? -3.519 -18.751 2.809 1.00 84.38 340 ASP A CA 1
ATOM 2766 C C . ASP A 1 340 ? -4.031 -18.653 4.258 1.00 84.38 340 ASP A C 1
ATOM 2768 O O . ASP A 1 340 ? -5.218 -18.843 4.517 1.00 84.38 340 ASP A O 1
ATOM 2772 N N . GLN A 1 341 ? -3.163 -18.265 5.205 1.00 84.44 341 GLN A N 1
ATOM 2773 C CA . GLN A 1 341 ? -3.563 -18.014 6.595 1.00 84.44 341 GLN A CA 1
ATOM 2774 C C . GLN A 1 341 ? -4.631 -16.913 6.696 1.00 84.44 341 GLN A C 1
ATOM 2776 O O . GLN A 1 341 ? -5.608 -17.069 7.424 1.00 84.44 341 GLN A O 1
ATOM 2781 N N . LEU A 1 342 ? -4.441 -15.795 5.986 1.00 81.25 342 LEU A N 1
ATOM 2782 C CA . LEU A 1 342 ? -5.386 -14.676 5.995 1.00 81.25 342 LEU A CA 1
ATOM 2783 C C . LEU A 1 342 ? -6.709 -15.040 5.317 1.00 81.25 342 LEU A C 1
ATOM 2785 O O . LEU A 1 342 ? -7.759 -14.661 5.828 1.00 81.25 342 LEU A O 1
ATOM 2789 N N . LYS A 1 343 ? -6.664 -15.807 4.221 1.00 81.56 343 LYS A N 1
ATOM 2790 C CA . LYS A 1 343 ? -7.860 -16.311 3.537 1.00 81.56 343 LYS A CA 1
ATOM 2791 C C . LYS A 1 343 ? -8.710 -17.175 4.468 1.00 81.56 343 LYS A C 1
ATOM 2793 O O . LYS A 1 343 ? -9.901 -16.927 4.606 1.00 81.56 343 LYS A O 1
ATOM 2798 N N . LYS A 1 344 ? -8.084 -18.106 5.195 1.00 82.38 344 LYS A N 1
ATOM 2799 C CA . LYS A 1 344 ? -8.784 -18.926 6.192 1.00 82.38 344 LYS A CA 1
ATOM 2800 C C . LYS A 1 344 ? -9.460 -18.070 7.272 1.00 82.38 344 LYS A C 1
ATOM 2802 O O . LYS A 1 344 ? -10.588 -18.341 7.662 1.00 82.38 344 LYS A O 1
ATOM 2807 N N . SER A 1 345 ? -8.809 -16.992 7.719 1.00 75.25 345 SER A N 1
ATOM 2808 C CA . SER A 1 345 ? -9.415 -16.058 8.679 1.00 75.25 345 SER A CA 1
ATOM 2809 C C . SER A 1 345 ? -10.636 -15.306 8.128 1.00 75.25 345 SER A C 1
ATOM 2811 O O . SER A 1 345 ? -11.512 -14.954 8.914 1.00 75.25 345 SER A O 1
ATOM 2813 N N . VAL A 1 346 ? -10.700 -15.045 6.817 1.00 73.62 346 VAL A N 1
ATOM 2814 C CA . VAL A 1 346 ? -11.892 -14.474 6.157 1.00 73.62 346 VAL A CA 1
ATOM 2815 C C . VAL A 1 346 ? -13.045 -15.484 6.190 1.00 73.62 346 VAL A C 1
ATOM 2817 O O . VAL A 1 346 ? -14.140 -15.152 6.633 1.00 73.62 346 VAL A O 1
ATOM 2820 N N . GLU A 1 347 ? -12.784 -16.735 5.807 1.00 75.75 347 GLU A N 1
ATOM 2821 C CA . GLU A 1 347 ? -13.790 -17.810 5.771 1.00 75.75 347 GLU A CA 1
ATOM 2822 C C . GLU A 1 347 ? -14.354 -18.128 7.173 1.00 75.75 347 GLU A C 1
ATOM 2824 O O . GLU A 1 347 ? -15.568 -18.249 7.370 1.00 75.75 347 GLU A O 1
ATOM 2829 N N . GLU A 1 348 ? -13.484 -18.193 8.185 1.00 73.44 348 GLU A N 1
ATOM 2830 C CA . GLU A 1 348 ? -13.883 -18.362 9.589 1.00 73.44 348 GLU A CA 1
ATOM 2831 C C . GLU A 1 348 ? -14.736 -17.186 10.094 1.00 73.44 348 GLU A C 1
ATOM 2833 O O . GLU A 1 348 ? -15.651 -17.375 10.902 1.00 73.44 348 GLU A O 1
ATOM 2838 N N . PHE A 1 349 ? -14.452 -15.965 9.629 1.00 68.62 349 PHE A N 1
ATOM 2839 C CA . PHE A 1 349 ? -15.219 -14.775 9.989 1.00 68.62 349 PHE A CA 1
ATOM 2840 C C . PHE A 1 349 ? -16.644 -14.825 9.430 1.00 68.62 349 PHE A C 1
ATOM 2842 O O . PHE A 1 349 ? -17.595 -14.631 10.194 1.00 68.62 349 PHE A O 1
ATOM 2849 N N . ASP A 1 350 ? -16.798 -15.130 8.141 1.00 67.81 350 ASP A N 1
ATOM 2850 C CA . ASP A 1 350 ? -18.113 -15.226 7.496 1.00 67.81 350 ASP A CA 1
ATOM 2851 C C . ASP A 1 350 ? -18.977 -16.312 8.158 1.00 67.81 350 ASP A C 1
ATOM 2853 O O . ASP A 1 350 ? -20.158 -16.099 8.446 1.00 67.81 350 ASP A O 1
ATOM 2857 N N . THR A 1 351 ? -18.360 -17.440 8.521 1.00 71.06 351 THR A N 1
ATOM 2858 C CA . THR A 1 351 ? -19.024 -18.529 9.254 1.00 71.06 351 THR A CA 1
ATOM 2859 C C . THR A 1 351 ? -19.517 -18.071 10.632 1.00 71.06 351 THR A C 1
ATOM 2861 O O . THR A 1 351 ? -20.673 -18.297 11.000 1.00 71.06 351 THR A O 1
ATOM 2864 N N . LYS A 1 352 ? -18.674 -17.364 11.402 1.00 67.62 352 LYS A N 1
ATOM 2865 C CA . LYS A 1 352 ? -19.060 -16.834 12.722 1.00 67.62 352 LYS A CA 1
ATOM 2866 C C . LYS A 1 352 ? -20.216 -15.837 12.624 1.00 67.62 352 LYS A C 1
ATOM 2868 O O . LYS A 1 352 ? -21.104 -15.864 13.478 1.00 67.62 352 LYS A O 1
ATOM 2873 N N . LEU A 1 353 ? -20.231 -14.979 11.604 1.00 65.62 353 LEU A N 1
ATOM 2874 C CA . LEU A 1 353 ? -21.299 -13.998 11.403 1.00 65.62 353 LEU A CA 1
ATOM 2875 C C . LEU A 1 353 ? -22.651 -14.672 11.127 1.00 65.62 353 LEU A C 1
ATOM 2877 O O . LEU A 1 353 ? -23.646 -14.302 11.753 1.00 65.62 353 LEU A O 1
ATOM 2881 N N . ASN A 1 354 ? -22.673 -15.692 10.263 1.00 67.12 354 ASN A N 1
ATOM 2882 C CA . ASN A 1 354 ? -23.880 -16.478 9.992 1.00 67.12 354 ASN A CA 1
ATOM 2883 C C . ASN A 1 354 ? -24.397 -17.168 11.263 1.00 67.12 354 ASN A C 1
ATOM 2885 O O . ASN A 1 354 ? -25.574 -17.027 11.598 1.00 67.12 354 ASN A O 1
ATOM 2889 N N . SER A 1 355 ? -23.500 -17.770 12.054 1.00 74.50 355 SER A N 1
ATOM 2890 C CA . SER A 1 355 ? -23.881 -18.439 13.307 1.00 74.50 355 SER A CA 1
ATOM 2891 C C . SER A 1 355 ? -24.561 -17.496 14.312 1.00 74.50 355 SER A C 1
ATOM 2893 O O . SER A 1 355 ? -25.450 -17.904 15.055 1.00 74.50 355 SER A O 1
ATOM 2895 N N . LYS A 1 356 ? -24.180 -16.209 14.345 1.00 76.81 356 LYS A N 1
ATOM 2896 C CA . LYS A 1 356 ? -24.813 -15.207 15.217 1.00 76.81 356 LYS A CA 1
ATOM 2897 C C . LYS A 1 356 ? -26.268 -14.957 14.823 1.00 76.81 356 LYS A C 1
ATOM 2899 O O . LYS A 1 356 ? -27.122 -14.870 15.700 1.00 76.81 356 LYS A O 1
ATOM 2904 N N . GLN A 1 357 ? -26.551 -14.832 13.525 1.00 75.69 357 GLN A N 1
ATOM 2905 C CA . GLN A 1 357 ? -27.915 -14.610 13.037 1.00 75.69 357 GLN A CA 1
ATOM 2906 C C . GLN A 1 357 ? -28.820 -15.793 13.390 1.00 75.69 357 GLN A C 1
ATOM 2908 O O . GLN A 1 357 ? -29.920 -15.596 13.900 1.00 75.69 357 GLN A O 1
ATOM 2913 N N . GLU A 1 358 ? -28.329 -17.014 13.183 1.00 82.38 358 GLU A N 1
ATOM 2914 C CA . GLU A 1 358 ? -29.047 -18.245 13.522 1.00 82.38 358 GLU A CA 1
ATOM 2915 C C . GLU A 1 358 ? -29.342 -18.336 15.023 1.00 82.38 358 GLU A C 1
ATOM 2917 O O . GLU A 1 358 ? -30.476 -18.617 15.405 1.00 82.38 358 GLU A O 1
ATOM 2922 N N . ARG A 1 359 ? -28.371 -17.998 15.887 1.00 83.88 359 ARG A N 1
ATOM 2923 C CA . ARG A 1 359 ? -28.582 -17.969 17.345 1.00 83.88 359 ARG A CA 1
ATOM 2924 C C . ARG A 1 359 ? -29.660 -16.982 17.785 1.00 83.88 359 ARG A C 1
ATOM 2926 O O . ARG A 1 359 ? -30.433 -17.305 18.682 1.00 83.88 359 ARG A O 1
ATOM 2933 N N . ILE A 1 360 ? -29.713 -15.790 17.187 1.00 85.69 360 ILE A N 1
ATOM 2934 C CA . ILE A 1 360 ? -30.732 -14.785 17.531 1.00 85.69 360 ILE A CA 1
ATOM 2935 C C . ILE A 1 360 ? -32.123 -15.284 17.129 1.00 85.69 360 ILE A C 1
ATOM 2937 O O . ILE A 1 360 ? -33.050 -15.182 17.926 1.00 85.69 360 ILE A O 1
ATOM 2941 N N . LYS A 1 361 ? -32.257 -15.879 15.935 1.00 87.38 361 LYS A N 1
ATOM 2942 C CA . LYS A 1 361 ? -33.522 -16.469 15.467 1.00 87.38 361 LYS A CA 1
ATOM 2943 C C . LYS A 1 361 ? -33.985 -17.616 16.364 1.00 87.38 361 LYS A C 1
ATOM 2945 O O . LYS A 1 361 ? -35.137 -17.637 16.784 1.00 87.38 361 LYS A O 1
ATOM 2950 N N . ALA A 1 362 ? -33.073 -18.531 16.695 1.00 87.44 362 ALA A N 1
ATOM 2951 C CA . ALA A 1 362 ? -33.362 -19.674 17.556 1.00 87.44 362 ALA A CA 1
ATOM 2952 C C . ALA A 1 362 ? -33.788 -19.250 18.971 1.00 87.44 362 ALA A C 1
ATOM 2954 O O . ALA A 1 362 ? -34.616 -19.914 19.589 1.00 87.44 362 ALA A O 1
ATOM 2955 N N . ALA A 1 363 ? -33.266 -18.129 19.482 1.00 88.56 363 ALA A N 1
ATOM 2956 C CA . ALA A 1 363 ? -33.592 -17.669 20.826 1.00 88.56 363 ALA A CA 1
ATOM 2957 C C . ALA A 1 363 ? -35.061 -17.257 21.005 1.00 88.56 363 ALA A C 1
ATOM 2959 O O . ALA A 1 363 ? -35.593 -17.414 22.104 1.00 88.56 363 ALA A O 1
ATOM 2960 N N . SER A 1 364 ? -35.723 -16.801 19.937 1.00 88.69 364 SER A N 1
ATOM 2961 C CA . SER A 1 364 ? -37.159 -16.499 19.963 1.00 88.69 364 SER A CA 1
ATOM 2962 C C . SER A 1 364 ? -38.046 -17.752 19.933 1.00 88.69 364 SER A C 1
ATOM 2964 O O . SER A 1 364 ? -39.262 -17.634 20.030 1.00 88.69 364 SER A O 1
ATOM 2966 N N . ARG A 1 365 ? -37.457 -18.955 19.803 1.00 91.75 365 ARG A N 1
ATOM 2967 C CA . ARG A 1 365 ? -38.160 -20.253 19.837 1.00 91.75 365 ARG A CA 1
ATOM 2968 C C . ARG A 1 365 ? -39.373 -20.292 18.893 1.00 91.75 365 ARG A C 1
ATOM 2970 O O . ARG A 1 365 ? -40.455 -20.731 19.262 1.00 91.75 365 ARG A O 1
ATOM 2977 N N . GLU A 1 366 ? -39.168 -19.781 17.677 1.00 90.94 366 GLU A N 1
ATOM 2978 C CA . GLU A 1 366 ? -40.157 -19.674 16.588 1.00 90.94 366 GLU A CA 1
ATOM 2979 C C . GLU A 1 366 ? -41.374 -18.774 16.854 1.00 90.94 366 GLU A C 1
ATOM 2981 O O . GLU A 1 366 ? -42.205 -18.617 15.958 1.00 90.94 366 GLU A O 1
ATOM 2986 N N . LEU A 1 367 ? -41.485 -18.138 18.023 1.00 93.19 367 LEU A N 1
ATOM 2987 C CA . LEU A 1 367 ? -42.588 -17.239 18.357 1.00 93.19 367 LEU A CA 1
ATOM 2988 C C . LEU A 1 367 ? -42.164 -15.775 18.334 1.00 93.19 367 LEU A C 1
ATOM 2990 O O . LEU A 1 367 ? -41.065 -15.409 18.746 1.00 93.19 367 LEU A O 1
ATOM 2994 N N . CYS A 1 368 ? -43.065 -14.912 17.872 1.00 93.25 368 CYS A N 1
ATOM 2995 C CA . CYS A 1 368 ? -42.859 -13.478 17.944 1.00 93.25 368 CYS A CA 1
ATOM 2996 C C . CYS A 1 368 ? -42.990 -13.002 19.400 1.00 93.25 368 CYS A C 1
ATOM 2998 O O . CYS A 1 368 ? -44.050 -13.207 19.991 1.00 93.25 368 CYS A O 1
ATOM 3000 N N . PRO A 1 369 ? -41.986 -12.292 19.951 1.00 93.88 369 PRO A N 1
ATOM 3001 C CA . PRO A 1 369 ? -42.035 -11.775 21.319 1.00 93.88 369 PRO A CA 1
ATOM 3002 C C . PRO A 1 369 ? -43.169 -10.775 21.555 1.00 93.88 369 PRO A C 1
ATOM 3004 O O . PRO A 1 369 ? -43.629 -10.636 22.681 1.00 93.88 369 PRO A O 1
ATOM 3007 N N . TYR A 1 370 ? -43.624 -10.093 20.500 1.00 94.25 370 TYR A N 1
ATOM 3008 C CA . TYR A 1 370 ? -44.619 -9.020 20.587 1.00 94.25 370 TYR A CA 1
ATOM 3009 C C . TYR A 1 370 ? -46.045 -9.473 20.265 1.00 94.25 370 TYR A C 1
ATOM 3011 O O . TYR A 1 370 ? -46.988 -8.808 20.666 1.00 94.25 370 TYR A O 1
ATOM 3019 N N . THR A 1 371 ? -46.223 -10.562 19.508 1.00 91.69 371 THR A N 1
ATOM 3020 C CA . THR A 1 371 ? -47.556 -10.992 19.036 1.00 91.69 371 THR A CA 1
ATOM 3021 C C . THR A 1 371 ? -47.906 -12.437 19.379 1.00 91.69 371 THR A C 1
ATOM 3023 O O . THR A 1 371 ? -49.012 -12.873 19.069 1.00 91.69 371 THR A O 1
ATOM 3026 N N . GLY A 1 372 ? -46.960 -13.229 19.899 1.00 88.56 372 GLY A N 1
ATOM 3027 C CA . GLY A 1 372 ? -47.170 -14.643 20.235 1.00 88.56 372 GLY A CA 1
ATOM 3028 C C . GLY A 1 372 ? -47.393 -15.581 19.047 1.00 88.56 372 GLY A C 1
ATOM 3029 O O . GLY A 1 372 ? -47.488 -16.795 19.226 1.00 88.56 372 GLY A O 1
ATOM 3030 N N . LYS A 1 373 ? -47.490 -15.050 17.821 1.00 92.31 373 LYS A N 1
ATOM 3031 C CA . LYS A 1 373 ? -47.676 -15.823 16.585 1.00 92.31 373 LYS A CA 1
ATOM 3032 C C . LYS A 1 373 ? -46.358 -16.480 16.158 1.00 92.31 373 LYS A C 1
ATOM 3034 O O . LYS A 1 373 ? -45.278 -15.943 16.412 1.00 92.31 373 LYS A O 1
ATOM 3039 N N . LYS A 1 374 ? -46.442 -17.609 15.444 1.00 90.75 374 LYS A N 1
ATOM 3040 C CA . LYS A 1 374 ? -45.271 -18.235 14.806 1.00 90.75 374 LYS A CA 1
ATOM 3041 C C . LYS A 1 374 ? -44.644 -17.301 13.765 1.00 90.75 374 LYS A C 1
ATOM 3043 O O . LYS A 1 374 ? -45.358 -16.686 12.976 1.00 90.75 374 LYS A O 1
ATOM 3048 N N . ILE A 1 375 ? -43.315 -17.221 13.739 1.00 86.75 375 ILE A N 1
ATOM 3049 C CA . ILE A 1 375 ? -42.567 -16.387 12.791 1.00 86.75 375 ILE A CA 1
ATOM 3050 C C . ILE A 1 375 ? -42.275 -17.194 11.517 1.00 86.75 375 ILE A C 1
ATOM 3052 O O . ILE A 1 375 ? -41.404 -18.058 11.521 1.00 86.75 375 ILE A O 1
ATOM 3056 N N . SER A 1 376 ? -42.965 -16.893 10.412 1.00 74.94 376 SER A N 1
ATOM 3057 C CA . SER A 1 376 ? -42.647 -17.441 9.078 1.00 74.94 376 SER A CA 1
ATOM 3058 C C . SER A 1 376 ? -41.577 -16.609 8.354 1.00 74.94 376 SER A C 1
ATOM 3060 O O . SER A 1 376 ? -40.594 -17.147 7.850 1.00 74.94 376 SER A O 1
ATOM 3062 N N . LYS A 1 377 ? -41.741 -15.280 8.362 1.00 75.00 377 LYS A N 1
ATOM 3063 C CA . LYS A 1 377 ? -40.735 -14.265 8.019 1.00 75.00 377 LYS A CA 1
ATOM 3064 C C . LYS A 1 377 ? -40.693 -13.217 9.133 1.00 75.00 377 LYS A C 1
ATOM 3066 O O . LYS A 1 377 ? -41.730 -12.799 9.647 1.00 75.00 377 LYS A O 1
ATOM 3071 N N . GLY A 1 378 ? -39.496 -12.793 9.511 1.00 75.00 378 GLY A N 1
ATOM 3072 C CA . GLY A 1 378 ? -39.286 -11.888 10.637 1.00 75.00 378 GLY A CA 1
ATOM 3073 C C . GLY A 1 378 ? -37.983 -11.114 10.534 1.00 75.00 378 GLY A C 1
ATOM 3074 O O . GLY A 1 378 ? -37.114 -11.456 9.729 1.00 75.00 378 GLY A O 1
ATOM 3075 N N . GLU A 1 379 ? -37.851 -10.114 11.394 1.00 76.06 379 GLU A N 1
ATOM 3076 C CA . GLU A 1 379 ? -36.764 -9.142 11.461 1.00 76.06 379 GLU A CA 1
ATOM 3077 C C . GLU A 1 379 ? -36.051 -9.244 12.816 1.00 76.06 379 GLU A C 1
ATOM 3079 O O . GLU A 1 379 ? -36.623 -9.698 13.811 1.00 76.06 379 GLU A O 1
ATOM 3084 N N . ILE A 1 380 ? -34.777 -8.852 12.863 1.00 81.00 380 ILE A N 1
ATOM 3085 C CA . ILE A 1 380 ? -34.042 -8.736 14.128 1.00 81.00 380 ILE A CA 1
ATOM 3086 C C . ILE A 1 380 ? -34.239 -7.311 14.650 1.00 81.00 380 ILE A C 1
ATOM 3088 O O . ILE A 1 380 ? -33.659 -6.374 14.103 1.00 81.00 380 ILE A O 1
ATOM 3092 N N . ASP A 1 381 ? -35.037 -7.167 15.703 1.00 82.50 381 ASP A N 1
ATOM 3093 C CA . ASP A 1 381 ? -35.311 -5.894 16.367 1.00 82.50 381 ASP A CA 1
ATOM 3094 C C . ASP A 1 381 ? -34.301 -5.596 17.487 1.00 82.50 381 ASP A C 1
ATOM 3096 O O . ASP A 1 381 ? -33.684 -6.492 18.078 1.00 82.50 381 ASP A O 1
ATOM 3100 N N . HIS A 1 382 ? -34.165 -4.306 17.792 1.00 84.19 382 HIS A N 1
ATOM 3101 C CA . HIS A 1 382 ? -33.484 -3.788 18.965 1.00 84.19 382 HIS A CA 1
ATOM 3102 C C . HIS A 1 382 ? -34.480 -3.605 20.115 1.00 84.19 382 HIS A C 1
ATOM 3104 O O . HIS A 1 382 ? -35.325 -2.707 20.076 1.00 84.19 382 HIS A O 1
ATOM 3110 N N . ILE A 1 383 ? -34.319 -4.392 21.186 1.00 88.75 383 ILE A N 1
ATOM 3111 C CA . ILE A 1 383 ? -35.168 -4.315 22.390 1.00 88.75 383 ILE A CA 1
ATOM 3112 C C . ILE A 1 383 ? -35.230 -2.872 22.897 1.00 88.75 383 ILE A C 1
ATOM 3114 O O . ILE A 1 383 ? -36.308 -2.290 23.011 1.00 88.75 383 ILE A O 1
ATOM 3118 N N . LEU A 1 384 ? -34.057 -2.277 23.129 1.00 84.81 384 LEU A N 1
ATOM 3119 C CA . LEU A 1 384 ? -33.914 -0.844 23.343 1.00 84.81 384 LEU A CA 1
ATOM 3120 C C . LEU A 1 384 ? -33.701 -0.139 22.001 1.00 84.81 384 LEU A C 1
ATOM 3122 O O . LEU A 1 384 ? -32.686 -0.416 21.347 1.00 84.81 384 LEU A O 1
ATOM 3126 N N . PRO A 1 385 ? -34.578 0.811 21.622 1.00 77.94 385 PRO A N 1
ATOM 3127 C CA . PRO A 1 385 ? -34.486 1.515 20.350 1.00 77.94 385 PRO A CA 1
ATOM 3128 C C . PRO A 1 385 ? -33.108 2.141 20.101 1.00 77.94 385 PRO A C 1
ATOM 3130 O O . PRO A 1 385 ? -32.448 2.675 21.001 1.00 77.94 385 PRO A O 1
ATOM 3133 N N . ARG A 1 386 ? -32.667 2.120 18.840 1.00 64.94 386 ARG A N 1
ATOM 3134 C CA . ARG A 1 386 ? -31.361 2.675 18.442 1.00 64.94 386 ARG A CA 1
ATOM 3135 C C . ARG A 1 386 ? -31.262 4.163 18.720 1.00 64.94 386 ARG A C 1
ATOM 3137 O O . ARG A 1 386 ? -30.263 4.584 19.286 1.00 64.94 386 ARG A O 1
ATOM 3144 N N . SER A 1 387 ? -32.306 4.918 18.390 1.00 62.81 387 SER A N 1
ATOM 3145 C CA . SER A 1 387 ? -32.409 6.356 18.656 1.00 62.81 387 SER A CA 1
ATOM 3146 C C . SER A 1 387 ? -32.185 6.671 20.137 1.00 62.81 387 SER A C 1
ATOM 3148 O O . SER A 1 387 ? -31.412 7.565 20.481 1.00 62.81 387 SER A O 1
ATOM 3150 N N . TRP A 1 388 ? -32.774 5.863 21.020 1.00 71.06 388 TRP A N 1
ATOM 3151 C CA . TRP A 1 388 ? -32.587 5.973 22.461 1.00 71.06 388 TRP A CA 1
ATOM 3152 C C . TRP A 1 388 ? -31.142 5.662 22.874 1.00 71.06 388 TRP A C 1
ATOM 3154 O O . TRP A 1 388 ? -30.492 6.466 23.540 1.00 71.06 388 TRP A O 1
ATOM 3164 N N . THR A 1 389 ? -30.591 4.528 22.425 1.00 63.06 389 THR A N 1
ATOM 3165 C CA . THR A 1 389 ? -29.218 4.123 22.792 1.00 63.06 389 THR A CA 1
ATOM 3166 C C . THR A 1 389 ? -28.148 5.057 22.214 1.00 63.06 389 THR A C 1
ATOM 3168 O O . THR A 1 389 ? -27.171 5.357 22.895 1.00 63.06 389 THR A O 1
ATOM 3171 N N . GLN A 1 390 ? -28.343 5.597 21.011 1.00 57.69 390 GLN A N 1
ATOM 3172 C CA . GLN A 1 390 ? -27.472 6.605 20.406 1.00 57.69 390 GLN A CA 1
ATOM 3173 C C . GLN A 1 390 ? -27.533 7.933 21.155 1.00 57.69 390 GLN A C 1
ATOM 3175 O O . GLN A 1 390 ? -26.479 8.509 21.422 1.00 57.69 390 GLN A O 1
ATOM 3180 N N . LYS A 1 391 ? -28.726 8.393 21.553 1.00 60.84 391 LYS A N 1
ATOM 3181 C CA . LYS A 1 391 ? -28.873 9.588 22.398 1.00 60.84 391 LYS A CA 1
ATOM 3182 C C . LYS A 1 391 ? -28.150 9.400 23.737 1.00 60.84 391 LYS A C 1
ATOM 3184 O O . LYS A 1 391 ? -27.426 10.291 24.170 1.00 60.84 391 LYS A O 1
ATOM 3189 N N . GLN A 1 392 ? -28.279 8.219 24.345 1.00 61.22 392 GLN A N 1
ATOM 3190 C CA . GLN A 1 392 ? -27.730 7.933 25.672 1.00 61.22 392 GLN A CA 1
ATOM 3191 C C . GLN A 1 392 ? -26.214 7.665 25.678 1.00 61.22 392 GLN A C 1
ATOM 3193 O O . GLN A 1 392 ? -25.500 8.126 26.572 1.00 61.22 392 GLN A O 1
ATOM 3198 N N . PHE A 1 393 ? -25.703 6.915 24.697 1.00 55.38 393 PHE A N 1
ATOM 3199 C CA . PHE A 1 393 ? -24.321 6.410 24.674 1.00 55.38 393 PHE A CA 1
ATOM 3200 C C . PHE A 1 393 ? -23.467 6.982 23.537 1.00 55.38 393 PHE A C 1
ATOM 3202 O O . PHE A 1 393 ? -22.269 6.706 23.467 1.00 55.38 393 PHE A O 1
ATOM 3209 N N . GLY A 1 394 ? -24.053 7.763 22.629 1.00 49.72 394 GLY A N 1
ATOM 3210 C CA . GLY A 1 394 ? -23.389 8.249 21.417 1.00 49.72 394 GLY A CA 1
ATOM 3211 C C . GLY A 1 394 ? -23.152 7.169 20.354 1.00 49.72 394 GLY A C 1
ATOM 3212 O O . GLY A 1 394 ? -22.436 7.429 19.391 1.00 49.72 394 GLY A O 1
ATOM 3213 N N . THR A 1 395 ? -23.699 5.960 20.535 1.00 52.97 395 THR A N 1
ATOM 3214 C CA . THR A 1 395 ? -23.616 4.824 19.602 1.00 52.97 395 THR A CA 1
ATOM 3215 C C . THR A 1 395 ? -24.806 3.885 19.801 1.00 52.97 395 THR A C 1
ATOM 3217 O O . THR A 1 395 ? -25.330 3.781 20.908 1.00 52.97 395 THR A O 1
ATOM 3220 N N . ALA A 1 396 ? -25.210 3.161 18.755 1.00 60.09 396 ALA A N 1
ATOM 3221 C CA . ALA A 1 396 ? -26.234 2.125 18.876 1.00 60.09 396 ALA A CA 1
ATOM 3222 C C . ALA A 1 396 ? -25.696 0.913 19.661 1.00 60.09 396 ALA A C 1
ATOM 3224 O O . ALA A 1 396 ? -24.572 0.454 19.420 1.00 60.09 396 ALA A O 1
ATOM 3225 N N . LEU A 1 397 ? -26.497 0.373 20.584 1.00 69.56 397 LEU A N 1
ATOM 3226 C CA . LEU A 1 397 ? -26.169 -0.850 21.327 1.00 69.56 397 LEU A CA 1
ATOM 3227 C C . LEU A 1 397 ? -26.450 -2.087 20.455 1.00 69.56 397 LEU A C 1
ATOM 3229 O O . LEU A 1 397 ? -27.534 -2.662 20.498 1.00 69.56 397 LEU A O 1
ATOM 3233 N N . ASN A 1 398 ? -25.450 -2.518 19.684 1.00 66.94 398 ASN A N 1
ATOM 3234 C CA . ASN A 1 398 ? -25.524 -3.687 18.788 1.00 66.94 398 ASN A CA 1
ATOM 3235 C C . ASN A 1 398 ? -25.063 -5.009 19.442 1.00 66.94 398 ASN A C 1
ATOM 3237 O O . ASN A 1 398 ? -24.623 -5.944 18.759 1.00 66.94 398 ASN A O 1
ATOM 3241 N N . ALA A 1 399 ? -25.120 -5.088 20.774 1.00 75.06 399 ALA A N 1
ATOM 3242 C CA . ALA A 1 399 ? -24.831 -6.318 21.505 1.00 75.06 399 ALA A CA 1
ATOM 3243 C C . ALA A 1 399 ? -25.915 -7.369 21.222 1.00 75.06 399 ALA A C 1
ATOM 3245 O O . ALA A 1 399 ? -27.087 -7.023 21.145 1.00 75.06 399 ALA A O 1
ATOM 3246 N N . GLU A 1 400 ? -25.546 -8.651 21.118 1.00 81.31 400 GLU A N 1
ATOM 3247 C CA . GLU A 1 400 ? -26.503 -9.753 20.872 1.00 81.31 400 GLU A CA 1
ATOM 3248 C C . GLU A 1 400 ? -27.610 -9.829 21.942 1.00 81.31 400 GLU A C 1
ATOM 3250 O O . GLU A 1 400 ? -28.723 -10.255 21.644 1.00 81.31 400 GLU A O 1
ATOM 3255 N N . ALA A 1 401 ? -27.328 -9.338 23.155 1.00 86.88 401 ALA A N 1
ATOM 3256 C CA . ALA A 1 401 ? -28.299 -9.187 24.235 1.00 86.88 401 ALA A CA 1
ATOM 3257 C C . ALA A 1 401 ? -29.415 -8.177 23.925 1.00 86.88 401 ALA A C 1
ATOM 3259 O O . ALA A 1 401 ? -30.518 -8.348 24.412 1.00 86.88 401 ALA A O 1
ATOM 3260 N N . ASN A 1 402 ? -29.151 -7.140 23.123 1.00 87.62 402 ASN A N 1
ATOM 3261 C CA . ASN A 1 402 ? -30.152 -6.144 22.724 1.00 87.62 402 ASN A CA 1
ATOM 3262 C C . ASN A 1 402 ? -30.881 -6.524 21.427 1.00 87.62 402 ASN A C 1
ATOM 3264 O O . ASN A 1 402 ? -31.697 -5.749 20.947 1.00 87.62 402 ASN A O 1
ATOM 3268 N N . LEU A 1 403 ? -30.565 -7.683 20.843 1.00 87.44 403 LEU A N 1
ATOM 3269 C CA . LEU A 1 403 ? -31.152 -8.154 19.594 1.00 87.44 403 LEU A CA 1
ATOM 3270 C C . LEU A 1 403 ? -32.135 -9.289 19.872 1.00 87.44 403 LEU A C 1
ATOM 3272 O O . LEU A 1 403 ? -31.796 -10.243 20.582 1.00 87.44 403 LEU A O 1
ATOM 3276 N N . ILE A 1 404 ? -33.323 -9.202 19.280 1.00 89.75 404 ILE A N 1
ATOM 3277 C CA . ILE A 1 404 ? -34.388 -10.199 19.402 1.00 89.75 404 ILE A CA 1
ATOM 3278 C C . ILE A 1 404 ? -35.058 -10.421 18.046 1.00 89.75 404 ILE A C 1
ATOM 3280 O O . ILE A 1 404 ? -35.199 -9.486 17.266 1.00 89.75 404 ILE A O 1
ATOM 3284 N N . TYR A 1 405 ? -35.430 -11.660 17.724 1.00 91.19 405 TYR A N 1
ATOM 3285 C CA . TYR A 1 405 ? -36.094 -11.959 16.456 1.00 91.19 405 TYR A CA 1
ATOM 3286 C C . TYR A 1 405 ? -37.612 -11.849 16.611 1.00 91.19 405 TYR A C 1
ATOM 3288 O O . TYR A 1 405 ? -38.184 -12.496 17.489 1.00 91.19 405 TYR A O 1
ATOM 3296 N N . ALA A 1 406 ? -38.260 -11.042 15.775 1.00 88.81 406 ALA A N 1
ATOM 3297 C CA . ALA A 1 406 ? -39.696 -10.793 15.825 1.00 88.81 406 ALA A CA 1
ATOM 3298 C C . ALA A 1 406 ? -40.337 -10.863 14.436 1.00 88.81 406 ALA A C 1
ATOM 3300 O O . ALA A 1 406 ? -39.661 -10.759 13.417 1.00 88.81 406 ALA A O 1
ATOM 3301 N N . SER A 1 407 ? -41.657 -11.048 14.380 1.00 86.75 407 SER A N 1
ATOM 3302 C CA . SER A 1 407 ? -42.400 -10.903 13.124 1.00 86.75 407 SER A CA 1
ATOM 3303 C C . SER A 1 407 ? -42.336 -9.452 12.635 1.00 86.75 407 SER A C 1
ATOM 3305 O O . SER A 1 407 ? -42.262 -8.531 13.451 1.00 86.75 407 SER A O 1
ATOM 3307 N N . ARG A 1 408 ? -42.394 -9.240 11.315 1.00 80.00 408 ARG A N 1
ATOM 3308 C CA . ARG A 1 408 ? -42.418 -7.891 10.722 1.00 80.00 408 ARG A CA 1
ATOM 3309 C C . ARG A 1 408 ? -43.586 -7.054 11.262 1.00 80.00 408 ARG A C 1
ATOM 3311 O O . ARG A 1 408 ? -43.374 -5.925 11.682 1.00 80.00 408 ARG A O 1
ATOM 3318 N N . GLU A 1 409 ? -44.778 -7.649 11.350 1.00 81.81 409 GLU A N 1
ATOM 3319 C CA . GLU A 1 409 ? -45.983 -7.044 11.950 1.00 81.81 409 GLU A CA 1
ATOM 3320 C C . GLU A 1 409 ? -45.727 -6.579 13.394 1.00 81.81 409 GLU A C 1
ATOM 3322 O O . GLU A 1 409 ? -45.988 -5.426 13.742 1.00 81.81 409 GLU A O 1
ATOM 3327 N N . GLY A 1 410 ? -45.168 -7.460 14.231 1.00 84.12 410 GLY A N 1
ATOM 3328 C CA . GLY A 1 410 ? -44.868 -7.143 15.626 1.00 84.12 410 GLY A CA 1
ATOM 3329 C C . GLY A 1 410 ? -43.800 -6.058 15.770 1.00 84.12 410 GLY A C 1
ATOM 3330 O O . GLY A 1 410 ? -43.949 -5.154 16.588 1.00 84.12 410 GLY A O 1
ATOM 3331 N N . ASN A 1 411 ? -42.737 -6.121 14.964 1.00 83.00 411 ASN A N 1
ATOM 3332 C CA . ASN A 1 411 ? -41.654 -5.140 14.998 1.00 83.00 411 ASN A CA 1
ATOM 3333 C C . ASN A 1 411 ? -42.128 -3.742 14.568 1.00 83.00 411 ASN A C 1
ATOM 3335 O O . ASN A 1 411 ? -41.888 -2.754 15.261 1.00 83.00 411 ASN A O 1
ATOM 3339 N N . GLN A 1 412 ? -42.865 -3.664 13.457 1.00 78.50 412 GLN A N 1
ATOM 3340 C CA . GLN A 1 412 ? -43.449 -2.414 12.966 1.00 78.50 412 GLN A CA 1
ATOM 3341 C C . GLN A 1 412 ? -44.429 -1.819 13.978 1.00 78.50 412 GLN A C 1
ATOM 3343 O O . GLN A 1 412 ? -44.398 -0.615 14.228 1.00 78.50 412 GLN A O 1
ATOM 3348 N N . SER A 1 413 ? -45.233 -2.672 14.621 1.00 81.75 413 SER A N 1
ATOM 3349 C CA . SER A 1 413 ? -46.119 -2.252 15.704 1.00 81.75 413 SER A CA 1
ATOM 3350 C C . SER A 1 413 ? -45.320 -1.657 16.861 1.00 81.75 413 SER A C 1
ATOM 3352 O O . SER A 1 413 ? -45.645 -0.563 17.312 1.00 81.75 413 SER A O 1
ATOM 3354 N N . LYS A 1 414 ? -44.239 -2.296 17.327 1.00 85.50 414 LYS A N 1
ATOM 3355 C CA . LYS A 1 414 ? -43.384 -1.742 18.391 1.00 85.50 414 LYS A CA 1
ATOM 3356 C C . LYS A 1 414 ? -42.775 -0.392 17.999 1.00 85.50 414 LYS A C 1
ATOM 3358 O O . LYS A 1 414 ? -42.897 0.584 18.751 1.00 85.50 414 LYS A O 1
ATOM 3363 N N . GLY A 1 415 ? -42.144 -0.319 16.829 1.00 77.88 415 GLY A N 1
ATOM 3364 C CA . GLY A 1 415 ? -41.439 0.867 16.351 1.00 77.88 415 GLY A CA 1
ATOM 3365 C C . GLY A 1 415 ? -40.348 1.340 17.324 1.00 77.88 415 GLY A C 1
ATOM 3366 O O . GLY A 1 415 ? -39.647 0.550 17.954 1.00 77.88 415 GLY A O 1
ATOM 3367 N N . ASN A 1 416 ? -40.218 2.659 17.494 1.00 74.19 416 ASN A N 1
ATOM 3368 C CA . ASN A 1 416 ? -39.235 3.275 18.401 1.00 74.19 416 ASN A CA 1
ATOM 3369 C C . ASN A 1 416 ? -39.688 3.332 19.875 1.00 74.19 416 ASN A C 1
ATOM 3371 O O . ASN A 1 416 ? -39.119 4.099 20.654 1.00 74.19 416 ASN A O 1
ATOM 3375 N N . ARG A 1 417 ? -40.722 2.575 20.264 1.00 81.88 417 ARG A N 1
ATOM 3376 C CA . ARG A 1 417 ? -41.218 2.544 21.646 1.00 81.88 417 ARG A CA 1
ATOM 3377 C C . ARG A 1 417 ? -40.364 1.624 22.511 1.00 81.88 417 ARG A C 1
ATOM 3379 O O . ARG A 1 417 ? -39.848 0.605 22.052 1.00 81.88 417 ARG A O 1
ATOM 3386 N N . GLU A 1 418 ? -40.227 1.993 23.776 1.00 85.38 418 GLU A N 1
ATOM 3387 C CA . GLU A 1 418 ? -39.629 1.131 24.789 1.00 85.38 418 GLU A CA 1
ATOM 3388 C C . GLU A 1 418 ? -40.704 0.192 25.329 1.00 85.38 418 GLU A C 1
ATOM 3390 O O . GLU A 1 418 ? -41.694 0.659 25.882 1.00 85.38 418 GLU A O 1
ATOM 3395 N N . TYR A 1 419 ? -40.511 -1.112 25.153 1.00 92.50 419 TYR A N 1
ATOM 3396 C CA . TYR A 1 419 ? -41.383 -2.132 25.733 1.00 92.50 419 TYR A CA 1
ATOM 3397 C C . TYR A 1 419 ? -40.850 -2.554 27.108 1.00 92.50 419 TYR A C 1
ATOM 3399 O O . TYR A 1 419 ? -39.635 -2.556 27.347 1.00 92.50 419 TYR A O 1
ATOM 3407 N N . GLY A 1 420 ? -41.766 -2.914 27.999 1.00 91.44 420 GLY A N 1
ATOM 3408 C CA . GLY A 1 420 ? -41.540 -3.631 29.246 1.00 91.44 420 GLY A CA 1
ATOM 3409 C C . GLY A 1 420 ? -41.896 -5.116 29.132 1.00 91.44 420 GLY A C 1
ATOM 3410 O O . GLY A 1 420 ? -42.292 -5.592 28.072 1.00 91.44 420 GLY A O 1
ATOM 3411 N N . LEU A 1 421 ? -41.757 -5.867 30.232 1.00 92.50 421 LEU A N 1
ATOM 3412 C CA . LEU A 1 421 ? -42.131 -7.291 30.249 1.00 92.50 421 LEU A CA 1
ATOM 3413 C C . LEU A 1 421 ? -43.630 -7.509 29.999 1.00 92.50 421 LEU A C 1
ATOM 3415 O O . LEU A 1 421 ? -43.987 -8.481 29.347 1.00 92.50 421 LEU A O 1
ATOM 3419 N N . ASN A 1 422 ? -44.480 -6.590 30.466 1.00 91.88 422 ASN A N 1
ATOM 3420 C CA . ASN A 1 422 ? -45.933 -6.646 30.265 1.00 91.88 422 ASN A CA 1
ATOM 3421 C C . ASN A 1 422 ? -46.357 -6.425 28.804 1.00 91.88 422 ASN A C 1
ATOM 3423 O O . ASN A 1 422 ? -47.480 -6.757 28.447 1.00 91.88 422 ASN A O 1
ATOM 3427 N N . ASP A 1 423 ? -45.476 -5.868 27.969 1.00 93.31 423 ASP A N 1
ATOM 3428 C CA . ASP A 1 423 ? -45.738 -5.669 26.539 1.00 93.31 423 ASP A CA 1
ATOM 3429 C C . ASP A 1 423 ? -45.350 -6.902 25.698 1.00 93.31 423 ASP A C 1
ATOM 3431 O O . ASP A 1 423 ? -45.488 -6.893 24.473 1.00 93.31 423 ASP A O 1
ATOM 3435 N N . LEU A 1 424 ? -44.807 -7.950 26.330 1.00 94.25 424 LEU A N 1
ATOM 3436 C CA . LEU A 1 424 ? -44.460 -9.210 25.676 1.00 94.25 424 LEU A CA 1
ATOM 3437 C C . LEU A 1 424 ? -45.621 -10.201 25.755 1.00 94.25 424 LEU A C 1
ATOM 3439 O O . LEU A 1 424 ? -46.343 -10.260 26.745 1.00 94.25 424 LEU A O 1
ATOM 3443 N N . ASP A 1 425 ? -45.770 -11.022 24.718 1.00 95.94 425 ASP A N 1
ATOM 3444 C CA . ASP A 1 425 ? -46.875 -11.977 24.640 1.00 95.94 425 ASP A CA 1
ATOM 3445 C C . ASP A 1 425 ? -46.734 -13.120 25.665 1.00 95.94 425 ASP A C 1
ATOM 3447 O O . ASP A 1 425 ? -45.664 -13.721 25.815 1.00 95.94 425 ASP A O 1
ATOM 3451 N N . GLU A 1 426 ? -47.834 -13.473 26.339 1.00 94.62 426 GLU A N 1
ATOM 3452 C CA . GLU A 1 426 ? -47.861 -14.517 27.372 1.00 94.62 426 GLU A CA 1
ATOM 3453 C C . GLU A 1 426 ? -47.376 -15.884 26.861 1.00 94.62 426 GLU A C 1
ATOM 3455 O O . GLU A 1 426 ? -46.698 -16.613 27.591 1.00 94.62 426 GLU A O 1
ATOM 3460 N N . LYS A 1 427 ? -47.690 -16.252 25.607 1.00 94.06 427 LYS A N 1
ATOM 3461 C CA . LYS A 1 427 ? -47.260 -17.533 25.018 1.00 94.06 427 LYS A CA 1
ATOM 3462 C C . LYS A 1 427 ? -45.759 -17.541 24.790 1.00 94.06 427 LYS A C 1
ATOM 3464 O O . LYS A 1 427 ? -45.111 -18.559 25.031 1.00 94.06 427 LYS A O 1
ATOM 3469 N N . TYR A 1 428 ? -45.212 -16.410 24.347 1.00 95.12 428 TYR A N 1
ATOM 3470 C CA . TYR A 1 428 ? -43.773 -16.236 24.209 1.00 95.12 428 TYR A CA 1
ATOM 3471 C C . TYR A 1 428 ? -43.084 -16.346 25.576 1.00 95.12 428 TYR A C 1
ATOM 3473 O O . TYR A 1 428 ? -42.179 -17.165 25.730 1.00 95.12 428 TYR A O 1
ATOM 3481 N N . LEU A 1 429 ? -43.551 -15.605 26.587 1.00 94.62 429 LEU A N 1
ATOM 3482 C CA . LEU A 1 429 ? -42.978 -15.638 27.937 1.00 94.62 429 LEU A CA 1
ATOM 3483 C C . LEU A 1 429 ? -42.991 -17.049 28.544 1.00 94.62 429 LEU A C 1
ATOM 3485 O O . LEU A 1 429 ? -41.957 -17.506 29.037 1.00 94.62 429 LEU A O 1
ATOM 3489 N N . ASN A 1 430 ? -44.107 -17.773 28.410 1.00 93.75 430 ASN A N 1
ATOM 3490 C CA . ASN A 1 430 ? -44.233 -19.144 28.902 1.00 93.75 430 ASN A CA 1
ATOM 3491 C C . ASN A 1 430 ? -43.247 -20.112 28.230 1.00 93.75 430 ASN A C 1
ATOM 3493 O O . ASN A 1 430 ? -42.698 -20.993 28.883 1.00 93.75 430 ASN A O 1
ATOM 3497 N N . ILE A 1 431 ? -42.970 -19.931 26.938 1.00 93.75 431 ILE A N 1
ATOM 3498 C CA . ILE A 1 431 ? -42.005 -20.755 26.199 1.00 93.75 431 ILE A CA 1
ATOM 3499 C C . ILE A 1 431 ? -40.547 -20.435 26.565 1.00 93.75 431 ILE A C 1
ATOM 3501 O O . ILE A 1 431 ? -39.695 -21.326 26.537 1.00 93.75 431 ILE A O 1
ATOM 3505 N N . ILE A 1 432 ? -40.238 -19.183 26.914 1.00 93.31 432 ILE A N 1
ATOM 3506 C CA . ILE A 1 432 ? -38.885 -18.787 27.327 1.00 93.31 432 ILE A CA 1
ATOM 3507 C C . ILE A 1 432 ? -38.596 -19.229 28.766 1.00 93.31 432 ILE A C 1
ATOM 3509 O O . ILE A 1 432 ? -37.553 -19.835 29.014 1.00 93.31 432 ILE A O 1
ATOM 3513 N N . PHE A 1 433 ? -39.501 -18.915 29.698 1.00 92.81 433 PHE A N 1
ATOM 3514 C CA . PHE A 1 433 ? -39.265 -19.011 31.143 1.00 92.81 433 PHE A CA 1
ATOM 3515 C C . PHE A 1 433 ? -40.027 -20.149 31.837 1.00 92.81 433 PHE A C 1
ATOM 3517 O O . PHE A 1 433 ? -39.820 -20.368 33.027 1.00 92.81 433 PHE A O 1
ATOM 3524 N N . GLY A 1 434 ? -40.902 -20.869 31.129 1.00 91.94 434 GLY A N 1
ATOM 3525 C CA . GLY A 1 434 ? -41.749 -21.920 31.709 1.00 91.94 434 GLY A CA 1
ATOM 3526 C C . GLY A 1 434 ? -42.929 -21.397 32.536 1.00 91.94 434 GLY A C 1
ATOM 3527 O O . GLY A 1 434 ? -43.613 -22.183 33.184 1.00 91.94 434 GLY A O 1
ATOM 3528 N N . THR A 1 435 ? -43.154 -20.081 32.546 1.00 91.56 435 THR A N 1
ATOM 3529 C CA . THR A 1 435 ? -44.288 -19.415 33.196 1.00 91.56 435 THR A CA 1
ATOM 3530 C C . THR A 1 435 ? -44.642 -18.136 32.440 1.00 91.56 435 THR A C 1
ATOM 3532 O O . THR A 1 435 ? -43.793 -17.561 31.758 1.00 91.56 435 THR A O 1
ATOM 3535 N N . LYS A 1 436 ? -45.888 -17.676 32.573 1.00 90.06 436 LYS A N 1
ATOM 3536 C CA . LYS A 1 436 ? -46.356 -16.377 32.066 1.00 90.06 436 LYS A CA 1
ATOM 3537 C C . LYS A 1 436 ? -46.456 -15.293 33.145 1.00 90.06 436 LYS A C 1
ATOM 3539 O O . LYS A 1 436 ? -46.739 -14.143 32.829 1.00 90.06 436 LYS A O 1
ATOM 3544 N N . GLU A 1 437 ? -46.238 -15.645 34.414 1.00 93.19 437 GLU A N 1
ATOM 3545 C CA . GLU A 1 437 ? -46.331 -14.699 35.529 1.00 93.19 437 GLU A CA 1
ATOM 3546 C C . GLU A 1 437 ? -45.136 -13.740 35.550 1.00 93.19 437 GLU A C 1
ATOM 3548 O O . GLU A 1 437 ? -44.013 -14.117 35.900 1.00 93.19 437 GLU A O 1
ATOM 3553 N N . VAL A 1 438 ? -45.390 -12.474 35.211 1.00 91.31 438 VAL A N 1
ATOM 3554 C CA . VAL A 1 438 ? -44.350 -11.447 35.048 1.00 91.31 438 VAL A CA 1
ATOM 3555 C C . VAL A 1 438 ? -43.532 -11.228 36.324 1.00 91.31 438 VAL A C 1
ATOM 3557 O O . VAL A 1 438 ? -42.312 -11.105 36.234 1.00 91.31 438 VAL A O 1
ATOM 3560 N N . ASP A 1 439 ? -44.141 -11.269 37.512 1.00 90.56 439 ASP A N 1
ATOM 3561 C CA . ASP A 1 439 ? -43.421 -11.077 38.781 1.00 90.56 439 ASP A CA 1
ATOM 3562 C C . ASP A 1 439 ? -42.425 -12.203 39.088 1.00 90.56 439 ASP A C 1
ATOM 3564 O O . ASP A 1 439 ? -41.364 -11.967 39.674 1.00 90.56 439 ASP A O 1
ATOM 3568 N N . SER A 1 440 ? -42.761 -13.436 38.702 1.00 90.88 440 SER A N 1
ATOM 3569 C CA . SER A 1 440 ? -41.875 -14.597 38.840 1.00 90.88 440 SER A CA 1
ATOM 3570 C C . SER A 1 440 ? -40.705 -14.498 37.858 1.00 90.88 440 SER A C 1
ATOM 3572 O O . SER A 1 440 ? -39.541 -14.664 38.235 1.00 90.88 440 SER A O 1
ATOM 3574 N N . ILE A 1 441 ? -41.002 -14.110 36.612 1.00 94.19 441 ILE A N 1
ATOM 3575 C CA . ILE A 1 441 ? -39.998 -13.866 35.569 1.00 94.19 441 ILE A CA 1
ATOM 3576 C C . ILE A 1 441 ? -39.045 -12.744 35.997 1.00 94.19 441 ILE A C 1
ATOM 3578 O O . ILE A 1 441 ? -37.828 -12.904 35.920 1.00 94.19 441 ILE A O 1
ATOM 3582 N N . GLN A 1 442 ? -39.574 -11.624 36.493 1.00 94.50 442 GLN A N 1
ATOM 3583 C CA . GLN A 1 442 ? -38.782 -10.477 36.926 1.00 94.50 442 GLN A CA 1
ATOM 3584 C C . GLN A 1 442 ? -37.839 -10.834 38.084 1.00 94.50 442 GLN A C 1
ATOM 3586 O O . GLN A 1 442 ? -36.681 -10.412 38.061 1.00 94.50 442 GLN A O 1
ATOM 3591 N N . ARG A 1 443 ? -38.294 -11.642 39.055 1.00 92.62 443 ARG A N 1
ATOM 3592 C CA . ARG A 1 443 ? -37.445 -12.161 40.144 1.00 92.62 443 ARG A CA 1
ATOM 3593 C C . ARG A 1 443 ? -36.302 -13.027 39.614 1.00 92.62 443 ARG A C 1
ATOM 3595 O O . ARG A 1 443 ? -35.145 -12.713 39.875 1.00 92.62 443 ARG A O 1
ATOM 3602 N N . ASN A 1 444 ? -36.601 -14.024 38.779 1.00 94.62 444 ASN A N 1
ATOM 3603 C CA . ASN A 1 444 ? -35.582 -14.888 38.166 1.00 94.62 444 ASN A CA 1
ATOM 3604 C C . ASN A 1 444 ? -34.548 -14.086 37.347 1.00 94.62 444 ASN A C 1
ATOM 3606 O O . ASN A 1 444 ? -33.337 -14.326 37.431 1.00 94.62 444 ASN A O 1
ATOM 3610 N N . ILE A 1 445 ? -35.013 -13.094 36.578 1.00 95.81 445 ILE A N 1
ATOM 3611 C CA . ILE A 1 445 ? -34.126 -12.194 35.838 1.00 95.81 445 ILE A CA 1
ATOM 3612 C C . ILE A 1 445 ? -33.233 -11.415 36.809 1.00 95.81 445 ILE A C 1
ATOM 3614 O O . ILE A 1 445 ? -32.019 -11.408 36.614 1.00 95.81 445 ILE A O 1
ATOM 3618 N N . SER A 1 446 ? -33.795 -10.791 37.849 1.00 92.75 446 SER A N 1
ATOM 3619 C CA . SER A 1 446 ? -33.027 -9.998 38.819 1.00 92.75 446 SER A CA 1
ATOM 3620 C C . SER A 1 446 ? -31.948 -10.832 39.514 1.00 92.75 446 SER A C 1
ATOM 3622 O O . SER A 1 446 ? -30.781 -10.444 39.485 1.00 92.75 446 SER A O 1
ATOM 3624 N N . ASP A 1 447 ? -32.302 -12.011 40.029 1.00 92.12 447 ASP A N 1
ATOM 3625 C CA . ASP A 1 447 ? -31.370 -12.914 40.716 1.00 92.12 447 ASP A CA 1
ATOM 3626 C C . ASP A 1 447 ? -30.223 -13.351 39.795 1.00 92.12 447 ASP A C 1
ATOM 3628 O O . ASP A 1 447 ? -29.053 -13.414 40.186 1.00 92.12 447 ASP A O 1
ATOM 3632 N N . THR A 1 448 ? -30.545 -13.613 38.524 1.00 93.06 448 THR A N 1
ATOM 3633 C CA . THR A 1 448 ? -29.543 -13.966 37.516 1.00 93.06 448 THR A CA 1
ATOM 3634 C C . THR A 1 448 ? -28.611 -12.791 37.217 1.00 93.06 448 THR A C 1
ATOM 3636 O O . THR A 1 448 ? -27.397 -12.987 37.128 1.00 93.06 448 THR A O 1
ATOM 3639 N N . ILE A 1 449 ? -29.141 -11.571 37.070 1.00 90.94 449 ILE A N 1
ATOM 3640 C CA . ILE A 1 449 ? -28.330 -10.369 36.826 1.00 90.94 449 ILE A CA 1
ATOM 3641 C C . ILE A 1 449 ? -27.413 -10.072 38.013 1.00 90.94 449 ILE A C 1
ATOM 3643 O O . ILE A 1 449 ? -26.237 -9.787 37.794 1.00 90.94 449 ILE A O 1
ATOM 3647 N N . ASP A 1 450 ? -27.907 -10.192 39.244 1.00 87.94 450 ASP A N 1
ATOM 3648 C CA . ASP A 1 450 ? -27.112 -9.952 40.450 1.00 87.94 450 ASP A CA 1
ATOM 3649 C C . ASP A 1 450 ? -25.978 -10.969 40.589 1.00 87.94 450 ASP A C 1
ATOM 3651 O O . ASP A 1 450 ? -24.828 -10.595 40.836 1.00 87.94 450 ASP A O 1
ATOM 3655 N N . ARG A 1 451 ? -26.251 -12.249 40.305 1.00 85.88 451 ARG A N 1
ATOM 3656 C CA . ARG A 1 451 ? -25.205 -13.277 40.233 1.00 85.88 451 ARG A CA 1
ATOM 3657 C C . ARG A 1 451 ? -24.148 -12.939 39.179 1.00 85.88 451 ARG A C 1
ATOM 3659 O O . ARG A 1 451 ? -22.952 -13.023 39.459 1.00 85.88 451 ARG A O 1
ATOM 3666 N N . LEU A 1 452 ? -24.569 -12.549 37.973 1.00 84.69 452 LEU A N 1
ATOM 3667 C CA . LEU A 1 452 ? -23.648 -12.190 36.889 1.00 84.69 452 LEU A CA 1
ATOM 3668 C C . LEU A 1 452 ? -22.813 -10.945 37.223 1.00 84.69 452 LEU A C 1
ATOM 3670 O O . LEU A 1 452 ? -21.641 -10.886 36.843 1.00 84.69 452 LEU A O 1
ATOM 3674 N N . ASP A 1 453 ? -23.381 -9.964 37.925 1.00 80.44 453 ASP A N 1
ATOM 3675 C CA . ASP A 1 453 ? -22.672 -8.745 38.321 1.00 80.44 453 ASP A CA 1
ATOM 3676 C C . ASP A 1 453 ? -21.592 -9.031 39.373 1.00 80.44 453 ASP A C 1
ATOM 3678 O O . ASP A 1 453 ? -20.448 -8.594 39.221 1.00 80.44 453 ASP A O 1
ATOM 3682 N N . ILE A 1 454 ? -21.895 -9.888 40.354 1.00 77.00 454 ILE A N 1
ATOM 3683 C CA . ILE A 1 454 ? -20.904 -10.406 41.310 1.00 77.00 454 ILE A CA 1
ATOM 3684 C C . ILE A 1 454 ? -19.786 -11.161 40.568 1.00 77.00 454 ILE A C 1
ATOM 3686 O O . ILE A 1 454 ? -18.594 -10.955 40.821 1.00 77.00 454 ILE A O 1
ATOM 3690 N N . GLU A 1 455 ? -20.139 -12.015 39.602 1.00 71.31 455 GLU A N 1
ATOM 3691 C CA . GLU A 1 455 ? -19.159 -12.771 38.814 1.00 71.31 455 GLU A CA 1
ATOM 3692 C C . GLU A 1 455 ? -18.251 -11.884 37.950 1.00 71.31 455 GLU A C 1
ATOM 3694 O O . GLU A 1 455 ? -17.081 -12.240 37.728 1.00 71.31 455 GLU A O 1
ATOM 3699 N N . ARG A 1 456 ? -18.748 -10.726 37.493 1.00 68.81 456 ARG A N 1
ATOM 3700 C CA . ARG A 1 456 ? -18.008 -9.774 36.648 1.00 68.81 456 ARG A CA 1
ATOM 3701 C C . ARG A 1 456 ? -16.717 -9.290 37.301 1.00 68.81 456 ARG A C 1
ATOM 3703 O O . ARG A 1 456 ? -15.741 -9.034 36.596 1.00 68.81 456 ARG A O 1
ATOM 3710 N N . GLY A 1 457 ? -16.674 -9.211 38.633 1.00 59.88 457 GLY A N 1
ATOM 3711 C CA . GLY A 1 457 ? -15.464 -8.850 39.381 1.00 59.88 457 GLY A CA 1
ATOM 3712 C C . GLY A 1 457 ? -14.297 -9.826 39.177 1.00 59.88 457 GLY A C 1
ATOM 3713 O O . GLY A 1 457 ? -13.143 -9.464 39.384 1.00 59.88 457 GLY A O 1
ATOM 3714 N N . THR A 1 458 ? -14.580 -11.053 38.723 1.00 53.25 458 THR A N 1
ATOM 3715 C CA . THR A 1 458 ? -13.575 -12.115 38.538 1.00 53.25 458 THR A CA 1
ATOM 3716 C C . THR A 1 458 ? -13.493 -12.663 37.115 1.00 53.25 458 THR A C 1
ATOM 3718 O O . THR A 1 458 ? -12.472 -13.239 36.746 1.00 53.25 458 THR A O 1
ATOM 3721 N N . THR A 1 459 ? -14.536 -12.493 36.296 1.00 59.59 459 THR A N 1
ATOM 3722 C CA . THR A 1 459 ? -14.600 -13.064 34.944 1.00 59.59 459 THR A CA 1
ATOM 3723 C C . THR A 1 459 ? -15.209 -12.097 33.941 1.00 59.59 459 THR A C 1
ATOM 3725 O O . THR A 1 459 ? -16.129 -11.339 34.240 1.00 59.59 459 THR A O 1
ATOM 3728 N N . ARG A 1 460 ? -14.708 -12.131 32.702 1.00 65.81 460 ARG A N 1
ATOM 3729 C CA . ARG A 1 460 ? -15.313 -11.363 31.615 1.00 65.81 460 ARG A CA 1
ATOM 3730 C C . ARG A 1 460 ? -16.567 -12.084 31.126 1.00 65.81 460 ARG A C 1
ATOM 3732 O O . ARG A 1 460 ? -16.462 -13.166 30.553 1.00 65.81 460 ARG A O 1
ATOM 3739 N N . ILE A 1 461 ? -17.725 -11.452 31.283 1.00 71.12 461 ILE A N 1
ATOM 3740 C CA . ILE A 1 461 ? -18.986 -11.966 30.743 1.00 71.12 461 ILE A CA 1
ATOM 3741 C C . ILE A 1 461 ? -18.981 -11.847 29.212 1.00 71.12 461 ILE A C 1
ATOM 3743 O O . ILE A 1 461 ? -18.712 -10.783 28.644 1.00 71.12 461 ILE A O 1
ATOM 3747 N N . VAL A 1 462 ? -19.255 -12.961 28.530 1.00 74.44 462 VAL A N 1
ATOM 3748 C CA . VAL A 1 462 ? -19.397 -13.025 27.072 1.00 74.44 462 VAL A CA 1
ATOM 3749 C C . VAL A 1 462 ? -20.743 -13.669 26.759 1.00 74.44 462 VAL A C 1
ATOM 3751 O O . VAL A 1 462 ? -20.949 -14.837 27.069 1.00 74.44 462 VAL A O 1
ATOM 3754 N N . PHE A 1 463 ? -21.656 -12.888 26.175 1.00 80.25 463 PHE A N 1
ATOM 3755 C CA . PHE A 1 463 ? -23.059 -13.271 25.981 1.00 80.25 463 PHE A CA 1
ATOM 3756 C C . PHE A 1 463 ? -23.246 -14.634 25.297 1.00 80.25 463 PHE A C 1
ATOM 3758 O O . PHE A 1 463 ? -24.010 -15.455 25.783 1.00 80.25 463 PHE A O 1
ATOM 3765 N N . ASP A 1 464 ? -22.524 -14.916 24.211 1.00 75.00 464 ASP A N 1
ATOM 3766 C CA . ASP A 1 464 ? -22.649 -16.171 23.453 1.00 75.00 464 ASP A CA 1
ATOM 3767 C C . ASP A 1 464 ? -22.114 -17.410 24.195 1.00 75.00 464 ASP A C 1
ATOM 3769 O O . ASP A 1 464 ? -22.357 -18.532 23.756 1.00 75.00 464 ASP A O 1
ATOM 3773 N N . ARG A 1 465 ? -21.430 -17.214 25.329 1.00 76.19 465 ARG A N 1
ATOM 3774 C CA . ARG A 1 465 ? -20.872 -18.269 26.191 1.00 76.19 465 ARG A CA 1
ATOM 3775 C C . ARG A 1 465 ? -21.630 -18.471 27.495 1.00 76.19 465 ARG A C 1
ATOM 3777 O O . ARG A 1 465 ? -21.253 -19.341 28.278 1.00 76.19 465 ARG A O 1
ATOM 3784 N N . LEU A 1 466 ? -22.650 -17.658 27.747 1.00 82.44 466 LEU A N 1
ATOM 3785 C CA . LEU A 1 466 ? -23.550 -17.852 28.875 1.00 82.44 466 LEU A CA 1
ATOM 3786 C C . LEU A 1 466 ? -24.436 -19.079 28.639 1.00 82.44 466 LEU A C 1
ATOM 3788 O O . LEU A 1 466 ? -24.742 -19.432 27.493 1.00 82.44 466 LEU A O 1
ATOM 3792 N N . ALA A 1 467 ? -24.873 -19.716 29.727 1.00 83.00 467 ALA A N 1
ATOM 3793 C CA . ALA A 1 467 ? -25.844 -20.799 29.628 1.00 83.00 467 ALA A CA 1
ATOM 3794 C C . ALA A 1 467 ? -27.145 -20.293 28.959 1.00 83.00 467 ALA A C 1
ATOM 3796 O O . ALA A 1 467 ? -27.438 -19.098 29.031 1.00 83.00 467 ALA A O 1
ATOM 3797 N N . PRO A 1 468 ? -27.948 -21.156 28.303 1.00 86.50 468 PRO A N 1
ATOM 3798 C CA . PRO A 1 468 ? -29.186 -20.738 27.636 1.00 86.50 468 PRO A CA 1
ATOM 3799 C C . PRO A 1 468 ? -30.098 -19.862 28.510 1.00 86.50 468 PRO A C 1
ATOM 3801 O O . PRO A 1 468 ? -30.415 -18.749 28.103 1.00 86.50 468 PRO A O 1
ATOM 3804 N N . ASN A 1 469 ? -30.385 -20.293 29.743 1.00 89.50 469 ASN A N 1
ATOM 3805 C CA . ASN A 1 469 ? -31.193 -19.525 30.697 1.00 89.50 469 ASN A CA 1
ATOM 3806 C C . ASN A 1 469 ? -30.573 -18.155 31.036 1.00 89.50 469 ASN A C 1
ATOM 3808 O O . ASN A 1 469 ? -31.256 -17.140 31.057 1.00 89.50 469 ASN A O 1
ATOM 3812 N N . GLU A 1 470 ? -29.255 -18.088 31.236 1.00 90.44 470 GLU A N 1
ATOM 3813 C CA . GLU A 1 470 ? -28.566 -16.826 31.537 1.00 90.44 470 GLU A CA 1
ATOM 3814 C C . GLU A 1 470 ? -28.608 -15.845 30.360 1.00 90.44 470 GLU A C 1
ATOM 3816 O O . GLU A 1 470 ? -28.722 -14.637 30.567 1.00 90.44 470 GLU A O 1
ATOM 3821 N N . ARG A 1 471 ? -28.544 -16.351 29.120 1.00 91.69 471 ARG A N 1
ATOM 3822 C CA . ARG A 1 471 ? -28.717 -15.533 27.908 1.00 91.69 471 ARG A CA 1
ATOM 3823 C C . ARG A 1 471 ? -30.126 -14.976 27.814 1.00 91.69 471 ARG A C 1
ATOM 3825 O O . ARG A 1 471 ? -30.278 -13.798 27.489 1.00 91.69 471 ARG A O 1
ATOM 3832 N N . ASP A 1 472 ? -31.126 -15.803 28.102 1.00 93.38 472 ASP A N 1
ATOM 3833 C CA . ASP A 1 472 ? -32.521 -15.381 28.105 1.00 93.38 472 ASP A CA 1
ATOM 3834 C C . ASP A 1 472 ? -32.759 -14.328 29.191 1.00 93.38 472 ASP A C 1
ATOM 3836 O O . ASP A 1 472 ? -33.227 -13.238 28.862 1.00 93.38 472 ASP A O 1
ATOM 3840 N N . CYS A 1 473 ? -32.331 -14.558 30.436 1.00 94.88 473 CYS A N 1
ATOM 3841 C CA . CYS A 1 473 ? -32.439 -13.563 31.506 1.00 94.88 473 CYS A CA 1
ATOM 3842 C C . CYS A 1 473 ? -31.720 -12.251 31.159 1.00 94.88 473 CYS A C 1
ATOM 3844 O O . CYS A 1 473 ? -32.299 -11.175 31.294 1.00 94.88 473 CYS A O 1
ATOM 3846 N N . LEU A 1 474 ? -30.479 -12.312 30.658 1.00 92.50 474 LEU A N 1
ATOM 3847 C CA . LEU A 1 474 ? -29.696 -11.113 30.340 1.00 92.50 474 LEU A CA 1
ATOM 3848 C C . LEU A 1 474 ? -30.278 -10.307 29.169 1.00 92.50 474 LEU A C 1
ATOM 3850 O O . LEU A 1 474 ? -30.225 -9.078 29.195 1.00 92.50 474 LEU A O 1
ATOM 3854 N N . ARG A 1 475 ? -30.850 -10.975 28.158 1.00 93.44 475 ARG A N 1
ATOM 3855 C CA . ARG A 1 475 ? -31.594 -10.317 27.073 1.00 93.44 475 ARG A CA 1
ATOM 3856 C C . ARG A 1 475 ? -32.857 -9.645 27.612 1.00 93.44 475 ARG A C 1
ATOM 3858 O O . ARG A 1 475 ? -33.090 -8.469 27.340 1.00 93.44 475 ARG A O 1
ATOM 3865 N N . HIS A 1 476 ? -33.655 -10.372 28.393 1.00 96.00 476 HIS A N 1
ATOM 3866 C CA . HIS A 1 476 ? -34.954 -9.881 28.852 1.00 96.00 476 HIS A CA 1
ATOM 3867 C C . HIS A 1 476 ? -34.854 -8.845 29.981 1.00 96.00 476 HIS A C 1
ATOM 3869 O O . HIS A 1 476 ? -35.761 -8.034 30.148 1.00 96.00 476 HIS A O 1
ATOM 3875 N N . ALA A 1 477 ? -33.717 -8.765 30.677 1.00 95.00 477 ALA A N 1
ATOM 3876 C CA . ALA A 1 477 ? -33.425 -7.690 31.624 1.00 95.00 477 ALA A CA 1
ATOM 3877 C C . ALA A 1 477 ? -33.485 -6.285 30.995 1.00 95.00 477 ALA A C 1
ATOM 3879 O O . ALA A 1 477 ? -33.708 -5.305 31.703 1.00 95.00 477 ALA A O 1
ATOM 3880 N N . LEU A 1 478 ? -33.335 -6.160 29.670 1.00 92.69 478 LEU A N 1
ATOM 3881 C CA . LEU A 1 478 ? -33.466 -4.878 28.969 1.00 92.69 478 LEU A CA 1
ATOM 3882 C C . LEU A 1 478 ? -34.907 -4.336 28.952 1.00 92.69 478 LEU A C 1
ATOM 3884 O O . LEU A 1 478 ? -35.086 -3.115 28.895 1.00 92.69 478 LEU A O 1
ATOM 3888 N N . PHE A 1 479 ? -35.913 -5.206 29.088 1.00 93.75 479 PHE A N 1
ATOM 3889 C CA . PHE A 1 479 ? -37.317 -4.816 29.270 1.00 93.75 479 PHE A CA 1
ATOM 3890 C C . PHE A 1 479 ? -37.604 -4.297 30.695 1.00 93.75 479 PHE A C 1
ATOM 3892 O O . PHE A 1 479 ? -38.664 -3.734 30.944 1.00 93.75 479 PHE A O 1
ATOM 3899 N N . ILE A 1 480 ? -36.662 -4.417 31.642 1.00 92.56 480 ILE A N 1
ATOM 3900 C CA . ILE A 1 480 ? -36.824 -3.948 33.026 1.00 92.56 480 ILE A CA 1
ATOM 3901 C C . ILE A 1 480 ? -35.969 -2.696 33.250 1.00 92.56 480 ILE A C 1
ATOM 3903 O O . ILE A 1 480 ? -34.747 -2.768 33.400 1.00 92.56 480 ILE A O 1
ATOM 3907 N N . LYS A 1 481 ? -36.607 -1.519 33.314 1.00 87.06 481 LYS A N 1
ATOM 3908 C CA . LYS A 1 481 ? -35.918 -0.212 33.382 1.00 87.06 481 LYS A CA 1
ATOM 3909 C C . LYS A 1 481 ? -34.912 -0.105 34.539 1.00 87.06 481 LYS A C 1
ATOM 3911 O O . LYS A 1 481 ? -33.835 0.456 34.339 1.00 87.06 481 LYS A O 1
ATOM 3916 N N . SER A 1 482 ? -35.225 -0.670 35.707 1.00 85.12 482 SER A N 1
ATOM 3917 C CA . SER A 1 482 ? -34.360 -0.648 36.899 1.00 85.12 482 SER A CA 1
ATOM 3918 C C . SER A 1 482 ? -33.093 -1.507 36.770 1.00 85.12 482 SER A C 1
ATOM 3920 O O . SER A 1 482 ? -32.087 -1.186 37.399 1.00 85.12 482 SER A O 1
ATOM 3922 N N . LEU A 1 483 ? -33.094 -2.551 35.930 1.00 87.31 483 LEU A N 1
ATOM 3923 C CA . LEU A 1 483 ? -31.942 -3.445 35.741 1.00 87.31 483 LEU A CA 1
ATOM 3924 C C . LEU A 1 483 ? -30.990 -2.983 34.633 1.00 87.31 483 LEU A C 1
ATOM 3926 O O . LEU A 1 483 ? -29.818 -3.367 34.626 1.00 87.31 483 LEU A O 1
ATOM 3930 N N . ARG A 1 484 ? -31.452 -2.125 33.715 1.00 86.19 484 ARG A N 1
ATOM 3931 C CA . ARG A 1 484 ? -30.652 -1.636 32.578 1.00 86.19 484 ARG A CA 1
ATOM 3932 C C . ARG A 1 484 ? -29.263 -1.107 32.967 1.00 86.19 484 ARG A C 1
ATOM 3934 O O . ARG A 1 484 ? -28.318 -1.479 32.274 1.00 86.19 484 ARG A O 1
ATOM 3941 N N . PRO A 1 485 ? -29.076 -0.307 34.042 1.00 79.81 485 PRO A N 1
ATOM 3942 C CA . PRO A 1 485 ? -27.746 0.147 34.446 1.00 79.81 485 PRO A CA 1
ATOM 3943 C C . PRO A 1 485 ? -26.771 -1.012 34.679 1.00 79.81 485 PRO A C 1
ATOM 3945 O O . PRO A 1 485 ? -25.700 -1.005 34.078 1.00 79.81 485 PRO A O 1
ATOM 3948 N N . LYS A 1 486 ? -27.180 -2.038 35.445 1.00 81.75 486 LYS A N 1
ATOM 3949 C CA . LYS A 1 486 ? -26.386 -3.254 35.701 1.00 81.75 486 LYS A CA 1
ATOM 3950 C C . LYS A 1 486 ? -26.102 -4.016 34.405 1.00 81.75 486 LYS A C 1
ATOM 3952 O O . LYS A 1 486 ? -24.965 -4.396 34.144 1.00 81.75 486 LYS A O 1
ATOM 3957 N N . VAL A 1 487 ? -27.104 -4.167 33.536 1.00 83.56 487 VAL A N 1
ATOM 3958 C CA . VAL A 1 487 ? -26.948 -4.843 32.235 1.00 83.56 487 VAL A CA 1
ATOM 3959 C C . VAL A 1 487 ? -25.943 -4.120 31.334 1.00 83.56 487 VAL A C 1
ATOM 3961 O O . VAL A 1 487 ? -25.067 -4.756 30.750 1.00 83.56 487 VAL A O 1
ATOM 3964 N N . PHE A 1 488 ? -26.007 -2.791 31.221 1.00 78.56 488 PHE A N 1
ATOM 3965 C CA . PHE A 1 488 ? -25.029 -2.030 30.433 1.00 78.56 488 PHE A CA 1
ATOM 3966 C C . PHE A 1 488 ? -23.621 -2.155 30.993 1.00 78.56 488 PHE A C 1
ATOM 3968 O O . PHE A 1 488 ? -22.648 -2.195 30.243 1.00 78.56 488 PHE A O 1
ATOM 3975 N N . GLU A 1 489 ? -23.516 -2.247 32.307 1.00 75.06 489 GLU A N 1
ATOM 3976 C CA . GLU A 1 489 ? -22.274 -2.458 33.020 1.00 75.06 489 GLU A CA 1
ATOM 3977 C C . GLU A 1 489 ? -21.671 -3.849 32.732 1.00 75.06 489 GLU A C 1
ATOM 3979 O O . GLU A 1 489 ? -20.494 -3.944 32.362 1.00 75.06 489 GLU A O 1
ATOM 3984 N N . LEU A 1 490 ? -22.498 -4.900 32.724 1.00 77.62 490 LEU A N 1
ATOM 3985 C CA . LEU A 1 490 ? -22.142 -6.252 32.270 1.00 77.62 490 LEU A CA 1
ATOM 3986 C C . LEU A 1 490 ? -21.719 -6.285 30.788 1.00 77.62 490 LEU A C 1
ATOM 3988 O O . LEU A 1 490 ? -20.785 -6.999 30.413 1.00 77.62 490 LEU A O 1
ATOM 3992 N N . LEU A 1 491 ? -22.365 -5.480 29.937 1.00 71.62 491 LEU A N 1
ATOM 3993 C CA . LEU A 1 491 ? -22.109 -5.399 28.491 1.00 71.62 491 LEU A CA 1
ATOM 3994 C C . LEU A 1 491 ? -21.043 -4.353 28.103 1.00 71.62 491 LEU A C 1
ATOM 3996 O O . LEU A 1 491 ? -20.656 -4.261 26.933 1.00 71.62 491 LEU A O 1
ATOM 4000 N N . SER A 1 492 ? -20.511 -3.587 29.060 1.00 60.94 492 SER A N 1
ATOM 4001 C CA . SER A 1 492 ? -19.613 -2.437 28.839 1.00 60.94 492 SER A CA 1
ATOM 4002 C C . SER A 1 492 ? -18.338 -2.782 28.056 1.00 60.94 492 SER A C 1
ATOM 4004 O O . SER A 1 492 ? -17.829 -1.983 27.265 1.00 60.94 492 SER A O 1
ATOM 4006 N N . GLY A 1 493 ? -17.843 -4.016 28.193 1.00 55.06 493 GLY A N 1
ATOM 4007 C CA . GLY A 1 493 ? -16.702 -4.533 27.434 1.00 55.06 493 GLY A CA 1
ATOM 4008 C C . GLY A 1 493 ? -16.987 -4.821 25.952 1.00 55.06 493 GLY A C 1
ATOM 4009 O O . GLY A 1 493 ? -16.036 -4.990 25.183 1.00 55.06 493 GLY A O 1
ATOM 4010 N N . GLN A 1 494 ? -18.262 -4.896 25.556 1.00 53.88 494 GLN A N 1
ATOM 4011 C CA . GLN A 1 494 ? -18.744 -5.090 24.180 1.00 53.88 494 GLN A CA 1
ATOM 4012 C C . GLN A 1 494 ? -19.216 -3.774 23.531 1.00 53.88 494 GLN A C 1
ATOM 4014 O O . GLN A 1 494 ? -19.328 -3.695 22.312 1.00 53.88 494 GLN A O 1
ATOM 4019 N N . LEU A 1 495 ? -19.428 -2.733 24.343 1.00 46.81 495 LEU A N 1
ATOM 4020 C CA . LEU A 1 495 ? -19.991 -1.426 23.984 1.00 46.81 495 LEU A CA 1
ATOM 4021 C C . LEU A 1 495 ? -19.000 -0.417 23.372 1.00 46.81 495 LEU A C 1
ATOM 4023 O O . LEU A 1 495 ? -19.389 0.688 22.998 1.00 46.81 495 LEU A O 1
ATOM 4027 N N . LYS A 1 496 ? -17.707 -0.748 23.270 1.00 47.03 496 LYS A N 1
ATOM 4028 C CA . LYS A 1 496 ? -16.715 0.176 22.697 1.00 47.03 496 LYS A CA 1
ATOM 4029 C C . LYS A 1 496 ? -16.876 0.241 21.179 1.00 47.03 496 LYS A C 1
ATOM 4031 O O . LYS A 1 496 ? -16.552 -0.731 20.500 1.00 47.03 496 LYS A O 1
ATOM 4036 N N . ALA A 1 497 ? -17.294 1.399 20.664 1.00 41.53 497 ALA A N 1
ATOM 4037 C CA . ALA A 1 497 ? -17.229 1.717 19.241 1.00 41.53 497 ALA A CA 1
ATOM 4038 C C . ALA A 1 497 ? -15.796 1.469 18.731 1.00 41.53 497 ALA A C 1
ATOM 4040 O O . ALA A 1 497 ? -14.844 2.153 19.117 1.00 41.53 497 ALA A O 1
ATOM 4041 N N . ARG A 1 498 ? -15.628 0.422 17.918 1.00 50.78 498 ARG A N 1
ATOM 4042 C CA . ARG A 1 498 ? -14.354 0.051 17.298 1.00 50.78 498 ARG A CA 1
ATOM 4043 C C . ARG A 1 498 ? -14.184 0.868 16.023 1.00 50.78 498 ARG A C 1
ATOM 4045 O O . ARG A 1 498 ? -14.419 0.360 14.938 1.00 50.78 498 ARG A O 1
ATOM 4052 N N . VAL A 1 499 ? -13.766 2.124 16.139 1.00 53.47 499 VAL A N 1
ATOM 4053 C CA . VAL A 1 499 ? -13.276 2.842 14.954 1.00 53.47 499 VAL A CA 1
ATOM 4054 C C . VAL A 1 499 ? -11.910 2.262 14.584 1.00 53.47 499 VAL A C 1
ATOM 4056 O O . VAL A 1 499 ? -10.995 2.231 15.414 1.00 53.47 499 VAL A O 1
ATOM 4059 N N . ASN A 1 500 ? -11.764 1.761 13.356 1.00 66.81 500 ASN A N 1
ATOM 4060 C CA . ASN A 1 500 ? -10.483 1.265 12.856 1.00 66.81 500 ASN A CA 1
ATOM 4061 C C . ASN A 1 500 ? -9.531 2.450 12.599 1.00 66.81 500 ASN A C 1
ATOM 4063 O O . ASN A 1 500 ? -9.918 3.468 12.025 1.00 66.81 500 ASN A O 1
ATOM 4067 N N . GLY A 1 501 ? -8.259 2.321 12.992 1.00 72.75 501 GLY A N 1
ATOM 4068 C CA . GLY A 1 501 ? -7.238 3.347 12.754 1.00 72.75 501 GLY A CA 1
ATOM 4069 C C . GLY A 1 501 ? -7.021 3.683 11.271 1.00 72.75 501 GLY A C 1
ATOM 4070 O O . GLY A 1 501 ? -6.640 4.810 10.959 1.00 72.75 501 GLY A O 1
ATOM 4071 N N . THR A 1 502 ? -7.296 2.741 10.361 1.00 77.31 502 THR A N 1
ATOM 4072 C CA . THR A 1 502 ? -7.269 2.953 8.904 1.00 77.31 502 THR A CA 1
ATOM 4073 C C . THR A 1 502 ? -8.392 3.887 8.450 1.00 77.31 502 THR A C 1
ATOM 4075 O O . THR A 1 502 ? -8.111 4.914 7.827 1.00 77.31 502 THR A O 1
ATOM 4078 N N . GLN A 1 503 ? -9.643 3.585 8.818 1.00 77.88 503 GLN A N 1
ATOM 4079 C CA . GLN A 1 503 ? -10.808 4.427 8.516 1.00 77.88 503 GLN A CA 1
ATOM 4080 C C . GLN A 1 503 ? -10.624 5.840 9.084 1.00 77.88 503 GLN A C 1
ATOM 4082 O O . GLN A 1 503 ? -10.837 6.831 8.384 1.00 77.88 503 GLN A O 1
ATOM 4087 N N . LEU A 1 504 ? -10.148 5.934 10.330 1.00 76.56 504 LEU A N 1
ATOM 4088 C CA . LEU A 1 504 ? -9.916 7.211 10.997 1.00 76.56 504 LEU A CA 1
ATOM 4089 C C . LEU A 1 504 ? -8.881 8.076 10.268 1.00 76.56 504 LEU A C 1
ATOM 4091 O O . LEU A 1 504 ? -9.065 9.285 10.131 1.00 76.56 504 LEU A O 1
ATOM 4095 N N . TYR A 1 505 ? -7.791 7.471 9.790 1.00 80.50 505 TYR A N 1
ATOM 4096 C CA . TYR A 1 505 ? -6.772 8.196 9.034 1.00 80.50 505 TYR A CA 1
ATOM 4097 C C . TYR A 1 505 ? -7.322 8.751 7.719 1.00 80.50 505 TYR A C 1
ATOM 4099 O O . TYR A 1 505 ? -7.107 9.926 7.417 1.00 80.50 505 TYR A O 1
ATOM 4107 N N . LEU A 1 506 ? -8.062 7.931 6.964 1.00 83.62 506 LEU A N 1
ATOM 4108 C CA . LEU A 1 506 ? -8.699 8.356 5.718 1.00 83.62 506 LEU A CA 1
ATOM 4109 C C . LEU A 1 506 ? -9.662 9.527 5.964 1.00 83.62 506 LEU A C 1
ATOM 4111 O O . LEU A 1 506 ? -9.566 10.552 5.290 1.00 83.62 506 LEU A O 1
ATOM 4115 N N . ALA A 1 507 ? -10.518 9.410 6.981 1.00 79.44 507 ALA A N 1
ATOM 4116 C CA . ALA A 1 507 ? -11.469 10.442 7.386 1.00 79.44 507 ALA A CA 1
ATOM 4117 C C . ALA A 1 507 ? -10.778 11.775 7.721 1.00 79.44 507 ALA A C 1
ATOM 4119 O O . ALA A 1 507 ? -11.124 12.826 7.175 1.00 79.44 507 ALA A O 1
ATOM 4120 N N . LYS A 1 508 ? -9.737 11.727 8.566 1.00 77.44 508 LYS A N 1
ATOM 4121 C CA . LYS A 1 508 ? -8.923 12.901 8.917 1.00 77.44 508 LYS A CA 1
ATOM 4122 C C . LYS A 1 508 ? -8.276 13.529 7.693 1.00 77.44 508 LYS A C 1
ATOM 4124 O O . LYS A 1 508 ? -8.205 14.755 7.598 1.00 77.44 508 LYS A O 1
ATOM 4129 N N . ARG A 1 509 ? -7.793 12.706 6.759 1.00 82.62 509 ARG A N 1
ATOM 4130 C CA . ARG A 1 509 ? -7.124 13.196 5.557 1.00 82.62 509 ARG A CA 1
ATOM 4131 C C . ARG A 1 509 ? -8.095 13.885 4.606 1.00 82.62 509 ARG A C 1
ATOM 4133 O O . ARG A 1 509 ? -7.768 14.972 4.137 1.00 82.62 509 ARG A O 1
ATOM 4140 N N . ILE A 1 510 ? -9.278 13.308 4.386 1.00 83.06 510 ILE A N 1
ATOM 4141 C CA . ILE A 1 510 ? -10.357 13.921 3.598 1.00 83.06 510 ILE A CA 1
ATOM 4142 C C . ILE A 1 510 ? -10.741 15.271 4.208 1.00 83.06 510 ILE A C 1
ATOM 4144 O O . ILE A 1 510 ? -10.683 16.283 3.514 1.00 83.06 510 ILE A O 1
ATOM 4148 N N . ARG A 1 511 ? -11.026 15.327 5.517 1.00 77.88 511 ARG A N 1
ATOM 4149 C CA . ARG A 1 511 ? -11.376 16.588 6.193 1.00 77.88 511 ARG A CA 1
ATOM 4150 C C . ARG A 1 511 ? -10.267 17.627 6.102 1.00 77.88 511 ARG A C 1
ATOM 4152 O O . ARG A 1 511 ? -10.535 18.770 5.759 1.00 77.88 511 ARG A O 1
ATOM 4159 N N . SER A 1 512 ? -9.018 17.235 6.359 1.00 77.06 512 SER A N 1
ATOM 4160 C CA . SER A 1 512 ? -7.871 18.142 6.243 1.00 77.06 512 SER A CA 1
ATOM 4161 C C . SER A 1 512 ? -7.739 18.723 4.834 1.00 77.06 512 SER A C 1
ATOM 4163 O O . SER A 1 512 ? -7.433 19.904 4.698 1.00 77.06 512 SER A O 1
ATOM 4165 N N . LEU A 1 513 ? -7.967 17.919 3.793 1.00 79.50 513 LEU A N 1
ATOM 4166 C CA . LEU A 1 513 ? -7.914 18.372 2.405 1.00 79.50 513 LEU A CA 1
ATOM 4167 C C . LEU A 1 513 ? -9.124 19.237 2.022 1.00 79.50 513 LEU A C 1
ATOM 4169 O O . LEU A 1 513 ? -8.938 20.189 1.274 1.00 79.50 513 LEU A O 1
ATOM 4173 N N . LEU A 1 514 ? -10.328 18.957 2.531 1.00 76.56 514 LEU A N 1
ATOM 4174 C CA . LEU A 1 514 ? -11.500 19.822 2.333 1.00 76.56 514 LEU A CA 1
ATOM 4175 C C . LEU A 1 514 ? -11.267 21.210 2.947 1.00 76.56 514 LEU A C 1
ATOM 4177 O O . LEU A 1 514 ? -11.447 22.212 2.265 1.00 76.56 514 LEU A O 1
ATOM 4181 N N . LEU A 1 515 ? -10.778 21.261 4.191 1.00 71.75 515 LEU A N 1
ATOM 4182 C CA . LEU A 1 515 ? -10.505 22.512 4.908 1.00 71.75 515 LEU A CA 1
ATOM 4183 C C . LEU A 1 515 ? -9.363 23.317 4.274 1.00 71.75 515 LEU A C 1
ATOM 4185 O O . LEU A 1 515 ? -9.501 24.514 4.070 1.00 71.75 515 LEU A O 1
ATOM 4189 N N . LYS A 1 516 ? -8.252 22.670 3.885 1.00 68.25 516 LYS A N 1
ATOM 4190 C CA . LYS A 1 516 ? -7.135 23.351 3.198 1.00 68.25 516 LYS A CA 1
ATOM 4191 C C . LYS A 1 516 ? -7.522 23.982 1.859 1.00 68.25 516 LYS A C 1
ATOM 4193 O O . LYS A 1 516 ? -6.793 24.832 1.370 1.00 68.25 516 LYS A O 1
ATOM 4198 N N . ASN A 1 517 ? -8.605 23.523 1.237 1.00 61.53 517 ASN A N 1
ATOM 4199 C CA . ASN A 1 517 ? -9.062 24.032 -0.051 1.00 61.53 517 ASN A CA 1
ATOM 4200 C C . ASN A 1 517 ? -10.185 25.079 0.079 1.00 61.53 517 ASN A C 1
ATOM 4202 O O . ASN A 1 517 ? -10.677 25.523 -0.956 1.00 61.53 517 ASN A O 1
ATOM 4206 N N . GLN A 1 518 ? -10.579 25.486 1.295 1.00 59.34 518 GLN A N 1
ATOM 4207 C CA . GLN A 1 518 ? -11.587 26.538 1.499 1.00 59.34 518 GLN A CA 1
ATOM 4208 C C . GLN A 1 518 ? -11.166 27.880 0.882 1.00 59.34 518 GLN A C 1
ATOM 4210 O O . GLN A 1 518 ? -12.019 28.569 0.339 1.00 59.34 518 GLN A O 1
ATOM 4215 N N . ASP A 1 519 ? -9.864 28.193 0.842 1.00 53.59 519 ASP A N 1
ATOM 4216 C CA . ASP A 1 519 ? -9.333 29.432 0.244 1.00 53.59 519 ASP A CA 1
ATOM 4217 C C . ASP A 1 519 ? -9.651 29.592 -1.262 1.00 53.59 519 ASP A C 1
ATOM 4219 O O . ASP A 1 519 ? -9.530 30.686 -1.810 1.00 53.59 519 ASP A O 1
ATOM 4223 N N . PHE A 1 520 ? -10.045 28.513 -1.954 1.00 51.03 520 PHE A N 1
ATOM 4224 C CA . PHE A 1 520 ? -10.389 28.533 -3.383 1.00 51.03 520 PHE A CA 1
ATOM 4225 C C . PHE A 1 520 ? -11.865 28.819 -3.673 1.00 51.03 520 PHE A C 1
ATOM 4227 O O . PHE A 1 520 ? -12.208 29.081 -4.825 1.00 51.03 520 PHE A O 1
ATOM 4234 N N . ILE A 1 521 ? -12.738 28.726 -2.671 1.00 54.47 521 ILE A N 1
ATOM 4235 C CA . ILE A 1 521 ? -14.163 29.016 -2.813 1.00 54.47 521 ILE A CA 1
ATOM 4236 C C . ILE A 1 521 ? -14.378 30.420 -2.240 1.00 54.47 521 ILE A C 1
ATOM 4238 O O . ILE A 1 521 ? -13.698 30.808 -1.295 1.00 54.47 521 ILE A O 1
ATOM 4242 N N . THR A 1 522 ? -15.231 31.226 -2.873 1.00 52.81 522 THR A N 1
ATOM 4243 C CA . THR A 1 522 ? -15.498 32.633 -2.514 1.00 52.81 522 THR A CA 1
ATOM 4244 C C . THR A 1 522 ? -15.496 32.865 -0.999 1.00 52.81 522 THR A C 1
ATOM 4246 O O . THR A 1 522 ? -16.084 32.067 -0.274 1.00 52.81 522 THR A O 1
ATOM 4249 N N . LYS A 1 523 ? -14.893 33.976 -0.531 1.00 55.28 523 LYS A N 1
ATOM 4250 C CA . LYS A 1 523 ? -14.701 34.345 0.896 1.00 55.28 523 LYS A CA 1
ATOM 4251 C C . LYS A 1 523 ? -15.945 34.204 1.804 1.00 55.28 523 LYS A C 1
ATOM 4253 O O . LYS A 1 523 ? -15.797 34.253 3.018 1.00 55.28 523 LYS A O 1
ATOM 4258 N N . SER A 1 524 ? -17.140 34.070 1.232 1.00 55.94 524 SER A N 1
ATOM 4259 C CA . SER A 1 524 ? -18.442 33.967 1.894 1.00 55.94 524 SER A CA 1
ATOM 4260 C C . SER A 1 524 ? -18.975 32.541 2.125 1.00 55.94 524 SER A C 1
ATOM 4262 O O . SER A 1 524 ? -19.976 32.412 2.820 1.00 55.94 524 SER A O 1
ATOM 4264 N N . LEU A 1 525 ? -18.365 31.473 1.581 1.00 63.22 525 LEU A N 1
ATOM 4265 C CA . LEU A 1 525 ? -18.872 30.101 1.764 1.00 63.22 525 LEU A CA 1
ATOM 4266 C C . LEU A 1 525 ? -18.139 29.343 2.880 1.00 63.22 525 LEU A C 1
ATOM 4268 O O . LEU A 1 525 ? -16.932 29.115 2.802 1.00 63.22 525 LEU A O 1
ATOM 4272 N N . ILE A 1 526 ? -18.887 28.838 3.863 1.00 65.00 526 ILE A N 1
ATOM 4273 C CA . ILE A 1 526 ? -18.364 28.016 4.958 1.00 65.00 526 ILE A CA 1
ATOM 4274 C C . ILE A 1 526 ? -18.618 26.531 4.659 1.00 65.00 526 ILE A C 1
ATOM 4276 O O . ILE A 1 526 ? -19.749 26.048 4.700 1.00 65.00 526 ILE A O 1
ATOM 4280 N N . ILE A 1 527 ? -17.556 25.756 4.409 1.00 64.50 527 ILE A N 1
ATOM 4281 C CA . ILE A 1 527 ? -17.669 24.286 4.382 1.00 64.50 527 ILE A CA 1
ATOM 4282 C C . ILE A 1 527 ? -17.626 23.766 5.818 1.00 64.50 527 ILE A C 1
ATOM 4284 O O . ILE A 1 527 ? -16.576 23.811 6.463 1.00 64.50 527 ILE A O 1
ATOM 4288 N N . LYS A 1 528 ? -18.735 23.198 6.288 1.00 65.62 528 LYS A N 1
ATOM 4289 C CA . LYS A 1 528 ? -18.785 22.435 7.535 1.00 65.62 528 LYS A CA 1
ATOM 4290 C C . LYS A 1 528 ? -18.652 20.946 7.223 1.00 65.62 528 LYS A C 1
ATOM 4292 O O . LYS A 1 528 ? -19.262 20.407 6.305 1.00 65.62 528 LYS A O 1
ATOM 4297 N N . VAL A 1 529 ? -17.856 20.250 8.025 1.00 61.84 529 VAL A N 1
ATOM 4298 C CA . VAL A 1 529 ? -17.771 18.780 8.014 1.00 61.84 529 VAL A CA 1
ATOM 4299 C C . VAL A 1 529 ? -18.265 18.316 9.386 1.00 61.84 529 VAL A C 1
ATOM 4301 O O . VAL A 1 529 ? -17.436 18.063 10.265 1.00 61.84 529 VAL A O 1
ATOM 4304 N N . PRO A 1 530 ? -19.592 18.351 9.627 1.00 51.09 530 PRO A N 1
ATOM 4305 C CA . PRO A 1 530 ? -20.151 18.295 10.976 1.00 51.09 530 PRO A CA 1
ATOM 4306 C C . PRO A 1 530 ? -20.176 16.881 11.575 1.00 51.09 530 PRO A C 1
ATOM 4308 O O . PRO A 1 530 ? -20.164 16.756 12.798 1.00 51.09 530 PRO A O 1
ATOM 4311 N N . SER A 1 531 ? -20.179 15.816 10.759 1.00 58.47 531 SER A N 1
ATOM 4312 C CA . SER A 1 531 ? -20.327 14.440 11.253 1.00 58.47 531 SER A CA 1
ATOM 4313 C C . SER A 1 531 ? -19.470 13.398 10.519 1.00 58.47 531 SER A C 1
ATOM 4315 O O . SER A 1 531 ? -19.293 13.416 9.299 1.00 58.47 531 SER A O 1
ATOM 4317 N N . PHE A 1 532 ? -18.936 12.461 11.311 1.00 63.88 532 PHE A N 1
ATOM 4318 C CA . PHE A 1 532 ? -18.304 11.222 10.862 1.00 63.88 532 PHE A CA 1
ATOM 4319 C C . PHE A 1 532 ? -19.069 10.045 11.452 1.00 63.88 532 PHE A C 1
ATOM 4321 O O . PHE A 1 532 ? -19.151 9.921 12.677 1.00 63.88 532 PHE A O 1
ATOM 4328 N N . SER A 1 533 ? -19.546 9.153 10.592 1.00 61.34 533 SER A N 1
ATOM 4329 C CA . SER A 1 533 ? -20.094 7.867 11.007 1.00 61.34 533 SER A CA 1
ATOM 4330 C C . SER A 1 533 ? -19.203 6.759 10.457 1.00 61.34 533 SER A C 1
ATOM 4332 O O . SER A 1 533 ? -19.011 6.622 9.247 1.00 61.34 533 SER A O 1
ATOM 4334 N N . PHE A 1 534 ? -18.624 5.977 11.366 1.00 66.00 534 PHE A N 1
ATOM 4335 C CA . PHE A 1 534 ? -17.863 4.786 11.015 1.00 66.00 534 PHE A CA 1
ATOM 4336 C C . PHE A 1 534 ? -18.753 3.571 11.204 1.00 66.00 534 PHE A C 1
ATOM 4338 O O . PHE A 1 534 ? -19.273 3.344 12.298 1.00 66.00 534 PHE A O 1
ATOM 4345 N N . TYR A 1 535 ? -18.890 2.790 10.146 1.00 62.28 535 TYR A N 1
ATOM 4346 C CA . TYR A 1 535 ? -19.614 1.536 10.168 1.00 62.28 535 TYR A CA 1
ATOM 4347 C C . TYR A 1 535 ? -18.597 0.390 10.240 1.00 62.28 535 TYR A C 1
ATOM 4349 O O . TYR A 1 535 ? -17.433 0.520 9.833 1.00 62.28 535 TYR A O 1
ATOM 4357 N N . GLU A 1 536 ? -19.015 -0.701 10.882 1.00 59.81 536 GLU A N 1
ATOM 4358 C CA . GLU A 1 536 ? -18.291 -1.969 10.858 1.00 59.81 536 GLU A CA 1
ATOM 4359 C C . GLU A 1 536 ? -19.251 -3.028 10.295 1.00 59.81 536 GLU A C 1
ATOM 4361 O O . GLU A 1 536 ? -20.389 -3.103 10.771 1.00 59.81 536 GLU A O 1
ATOM 4366 N N . PRO A 1 537 ? -18.809 -3.935 9.401 1.00 57.34 537 PRO A N 1
ATOM 4367 C CA . PRO A 1 537 ? -19.711 -4.891 8.751 1.00 57.34 537 PRO A CA 1
ATOM 4368 C C . PRO A 1 537 ? -20.294 -5.931 9.718 1.00 57.34 537 PRO A C 1
ATOM 4370 O O . PRO A 1 537 ? -21.110 -6.763 9.333 1.00 57.34 537 PRO A O 1
ATOM 4373 N N . ARG A 1 538 ? -19.847 -5.925 10.983 1.00 52.41 538 ARG A N 1
ATOM 4374 C CA . ARG A 1 538 ? -20.338 -6.793 12.063 1.00 52.41 538 ARG A CA 1
ATOM 4375 C C . ARG A 1 538 ? -21.710 -6.385 12.597 1.00 52.41 538 ARG A C 1
ATOM 4377 O O . ARG A 1 538 ? -22.270 -7.127 13.412 1.00 52.41 538 ARG A O 1
ATOM 4384 N N . THR A 1 539 ? -22.225 -5.213 12.224 1.00 56.38 539 THR A N 1
ATOM 4385 C CA . THR A 1 539 ? -23.610 -4.861 12.542 1.00 56.38 539 THR A CA 1
ATOM 4386 C C . THR A 1 539 ? -24.531 -5.797 11.768 1.00 56.38 539 THR A C 1
ATOM 4388 O O . THR A 1 539 ? -24.268 -6.147 10.622 1.00 56.38 539 THR A O 1
ATOM 4391 N N . VAL A 1 540 ? -25.583 -6.287 12.424 1.00 56.22 540 VAL A N 1
ATOM 4392 C CA . VAL A 1 540 ? -26.494 -7.280 11.827 1.00 56.22 540 VAL A CA 1
ATOM 4393 C C . VAL A 1 540 ? -27.225 -6.704 10.604 1.00 56.22 540 VAL A C 1
ATOM 4395 O O . VAL A 1 540 ? -27.629 -7.460 9.726 1.00 56.22 540 VAL A O 1
ATOM 4398 N N . ASP A 1 541 ? -27.287 -5.377 10.511 1.00 65.69 541 ASP A N 1
ATOM 4399 C CA . ASP A 1 541 ? -28.076 -4.623 9.543 1.00 65.69 541 ASP A CA 1
ATOM 4400 C C . ASP A 1 541 ? -27.498 -4.608 8.129 1.00 65.69 541 ASP A C 1
ATOM 4402 O O . ASP A 1 541 ? -28.216 -4.944 7.199 1.00 65.69 541 ASP A O 1
ATOM 4406 N N . LEU A 1 542 ? -26.212 -4.292 7.928 1.00 71.56 542 LEU A N 1
ATOM 4407 C CA . LEU A 1 542 ? -25.650 -4.183 6.569 1.00 71.56 542 LEU A CA 1
ATOM 4408 C C . LEU A 1 542 ? -25.701 -5.516 5.793 1.00 71.56 542 LEU A C 1
ATOM 4410 O O . LEU A 1 542 ? -26.146 -5.526 4.642 1.00 71.56 542 LEU A O 1
ATOM 4414 N N . PRO A 1 543 ? -25.313 -6.667 6.383 1.00 72.44 543 PRO A N 1
ATOM 4415 C CA . PRO A 1 543 ? -25.483 -7.960 5.730 1.00 72.44 543 PRO A CA 1
ATOM 4416 C C . PRO A 1 543 ? -26.954 -8.334 5.520 1.00 72.44 543 PRO A C 1
ATOM 4418 O O . PRO A 1 543 ? -27.257 -9.003 4.536 1.00 72.44 543 PRO A O 1
ATOM 4421 N N . TYR A 1 544 ? -27.852 -7.933 6.429 1.00 72.56 544 TYR A N 1
ATOM 4422 C CA . TYR A 1 544 ? -29.290 -8.177 6.299 1.00 72.56 544 TYR A CA 1
ATOM 4423 C C . TYR A 1 544 ? -29.895 -7.365 5.154 1.00 72.56 544 TYR A C 1
ATOM 4425 O O . TYR A 1 544 ? -30.464 -7.962 4.253 1.00 72.56 544 TYR A O 1
ATOM 4433 N N . MET A 1 545 ? -29.677 -6.048 5.116 1.00 77.50 545 MET A N 1
ATOM 4434 C CA . MET A 1 545 ? -30.113 -5.166 4.027 1.00 77.50 545 MET A CA 1
ATOM 4435 C C . MET A 1 545 ? -29.633 -5.690 2.675 1.00 77.50 545 MET A C 1
ATOM 4437 O O . MET A 1 545 ? -30.373 -5.700 1.698 1.00 77.50 545 MET A O 1
ATOM 4441 N N . ARG A 1 546 ? -28.401 -6.208 2.618 1.00 80.31 546 ARG A N 1
ATOM 4442 C CA . ARG A 1 546 ? -27.876 -6.803 1.391 1.00 80.31 546 ARG A CA 1
ATOM 4443 C C . ARG A 1 546 ? -28.538 -8.135 1.014 1.00 80.31 546 ARG A C 1
ATOM 4445 O O . ARG A 1 546 ? -28.668 -8.411 -0.176 1.00 80.31 546 ARG A O 1
ATOM 4452 N N . LYS A 1 547 ? -28.947 -8.960 1.987 1.00 79.25 547 LYS A N 1
ATOM 4453 C CA . LYS A 1 547 ? -29.764 -10.165 1.740 1.00 79.25 547 LYS A CA 1
ATOM 4454 C C . LYS A 1 547 ? -31.177 -9.782 1.283 1.00 79.25 547 LYS A C 1
ATOM 4456 O O . LYS A 1 547 ? -31.648 -10.350 0.308 1.00 79.25 547 LYS A O 1
ATOM 4461 N N . GLU A 1 548 ? -31.785 -8.782 1.912 1.00 78.88 548 GLU A N 1
ATOM 4462 C CA . GLU A 1 548 ? -33.116 -8.266 1.572 1.00 78.88 548 GLU A CA 1
ATOM 4463 C C . GLU A 1 548 ? -33.154 -7.691 0.151 1.00 78.88 548 GLU A C 1
ATOM 4465 O O . GLU A 1 548 ? -34.015 -8.034 -0.654 1.00 78.88 548 GLU A O 1
ATOM 4470 N N . LEU A 1 549 ? -32.159 -6.877 -0.217 1.00 82.62 549 LEU A N 1
ATOM 4471 C CA . LEU A 1 549 ? -31.988 -6.389 -1.587 1.00 82.62 549 LEU A CA 1
ATOM 4472 C C . LEU A 1 549 ? -31.889 -7.552 -2.589 1.00 82.62 549 LEU A C 1
ATOM 4474 O O . LEU A 1 549 ? -32.423 -7.471 -3.697 1.00 82.62 549 LEU A O 1
ATOM 4478 N N . ALA A 1 550 ? -31.228 -8.643 -2.194 1.00 83.25 550 ALA A N 1
ATOM 4479 C CA . ALA A 1 550 ? -31.050 -9.821 -3.028 1.00 83.25 550 ALA A CA 1
ATOM 4480 C C . ALA A 1 550 ? -32.317 -10.683 -3.178 1.00 83.25 550 ALA A C 1
ATOM 4482 O O . ALA A 1 550 ? -32.370 -11.469 -4.119 1.00 83.25 550 ALA A O 1
ATOM 4483 N N . GLU A 1 551 ? -33.350 -10.528 -2.339 1.00 80.75 551 GLU A N 1
ATOM 4484 C CA . GLU A 1 551 ? -34.613 -11.266 -2.518 1.00 80.75 551 GLU A CA 1
ATOM 4485 C C . GLU A 1 551 ? -35.288 -10.899 -3.851 1.00 80.75 551 GLU A C 1
ATOM 4487 O O . GLU A 1 551 ? -35.674 -11.782 -4.617 1.00 80.75 551 GLU A O 1
ATOM 4492 N N . LYS A 1 552 ? -35.368 -9.599 -4.175 1.00 77.50 552 LYS A N 1
ATOM 4493 C CA . LYS A 1 552 ? -35.913 -9.101 -5.456 1.00 77.50 552 LYS A CA 1
ATOM 4494 C C . LYS A 1 552 ? -34.851 -9.003 -6.553 1.00 77.50 552 LYS A C 1
ATOM 4496 O O . LYS A 1 552 ? -35.157 -9.156 -7.736 1.00 77.50 552 LYS A O 1
ATOM 4501 N N . PHE A 1 553 ? -33.590 -8.774 -6.176 1.00 77.50 553 PHE A N 1
ATOM 4502 C CA . PHE A 1 553 ? -32.470 -8.630 -7.108 1.00 77.50 553 PHE A CA 1
ATOM 4503 C C . PHE A 1 553 ? -31.324 -9.610 -6.780 1.00 77.50 553 PHE A C 1
ATOM 4505 O O . PHE A 1 553 ? -30.270 -9.172 -6.312 1.00 77.50 553 PHE A O 1
ATOM 4512 N N . PRO A 1 554 ? -31.465 -10.924 -7.066 1.00 76.19 554 PRO A N 1
ATOM 4513 C CA . PRO A 1 554 ? -30.518 -11.968 -6.630 1.00 76.19 554 PRO A CA 1
ATOM 4514 C C . PRO A 1 554 ? -29.045 -11.704 -6.962 1.00 76.19 554 PRO A C 1
ATOM 4516 O O . PRO A 1 554 ? -28.139 -12.043 -6.206 1.00 76.19 554 PRO A O 1
ATOM 4519 N N . ASN A 1 555 ? -28.797 -11.021 -8.073 1.00 68.81 555 ASN A N 1
ATOM 4520 C CA . ASN A 1 555 ? -27.472 -10.626 -8.538 1.00 68.81 555 ASN A CA 1
ATOM 4521 C C . ASN A 1 555 ? -26.762 -9.558 -7.681 1.00 68.81 555 ASN A C 1
ATOM 4523 O O . ASN A 1 555 ? -25.568 -9.343 -7.859 1.00 68.81 555 ASN A O 1
ATOM 4527 N N . LEU A 1 556 ? -27.483 -8.839 -6.814 1.00 75.69 556 LEU A N 1
ATOM 4528 C CA . LEU A 1 556 ? -26.918 -7.836 -5.898 1.00 75.69 556 LEU A CA 1
ATOM 4529 C C . LEU A 1 556 ? -26.450 -8.462 -4.572 1.00 75.69 556 LEU A C 1
ATOM 4531 O O . LEU A 1 556 ? -25.794 -7.802 -3.753 1.00 75.69 556 LEU A O 1
ATOM 4535 N N . GLY A 1 557 ? -26.735 -9.755 -4.384 1.00 74.38 557 GLY A N 1
ATOM 4536 C CA . GLY A 1 557 ? -26.194 -10.560 -3.297 1.00 74.38 557 GLY A CA 1
ATOM 4537 C C . GLY A 1 557 ? -24.663 -10.605 -3.307 1.00 74.38 557 GLY A C 1
ATOM 4538 O O . GLY A 1 557 ? -23.999 -10.268 -4.290 1.00 74.38 557 GLY A O 1
ATOM 4539 N N . LYS A 1 558 ? -24.067 -10.999 -2.177 1.00 75.06 558 LYS A N 1
ATOM 4540 C CA . LYS A 1 558 ? -22.611 -11.190 -2.105 1.00 75.06 558 LYS A CA 1
ATOM 4541 C C . LYS A 1 558 ? -22.209 -12.423 -2.917 1.00 75.06 558 LYS A C 1
ATOM 4543 O O . LYS A 1 558 ? -22.706 -13.515 -2.663 1.00 75.06 558 LYS A O 1
ATOM 4548 N N . GLN A 1 559 ? -21.282 -12.236 -3.851 1.00 69.12 559 GLN A N 1
ATOM 4549 C CA . GLN A 1 559 ? -20.692 -13.300 -4.668 1.00 69.12 559 GLN A CA 1
ATOM 4550 C C . GLN A 1 559 ? -19.314 -13.706 -4.120 1.00 69.12 559 GLN A C 1
ATOM 4552 O O . GLN A 1 559 ? -18.690 -12.932 -3.393 1.00 69.12 559 GLN A O 1
ATOM 4557 N N . ASN A 1 560 ? -18.829 -14.906 -4.458 1.00 64.44 560 ASN A N 1
ATOM 4558 C CA . ASN A 1 560 ? -17.471 -15.352 -4.132 1.00 64.44 560 ASN A CA 1
ATOM 4559 C C . ASN A 1 560 ? -16.792 -15.938 -5.387 1.00 64.44 560 ASN A C 1
ATOM 4561 O O . ASN A 1 560 ? -17.256 -16.972 -5.873 1.00 64.44 560 ASN A O 1
ATOM 4565 N N . PRO A 1 561 ? -15.715 -15.321 -5.914 1.00 61.97 561 PRO A N 1
ATOM 4566 C CA . PRO A 1 561 ? -15.064 -14.090 -5.442 1.00 61.97 561 PRO A CA 1
ATOM 4567 C C . PRO A 1 561 ? -15.955 -12.845 -5.593 1.00 61.97 561 PRO A C 1
ATOM 4569 O O . PRO A 1 561 ? -16.839 -12.808 -6.445 1.00 61.97 561 PRO A O 1
ATOM 4572 N N . GLN A 1 562 ? -15.743 -11.830 -4.747 1.00 64.81 562 GLN A N 1
ATOM 4573 C CA . GLN A 1 562 ? -16.517 -10.585 -4.807 1.00 64.81 562 GLN A CA 1
ATOM 4574 C C . GLN A 1 562 ? -16.049 -9.716 -5.985 1.00 64.81 562 GLN A C 1
ATOM 4576 O O . GLN A 1 562 ? -14.875 -9.350 -6.019 1.00 64.81 562 GLN A O 1
ATOM 4581 N N . PRO A 1 563 ? -16.936 -9.347 -6.927 1.00 65.75 563 PRO A N 1
ATOM 4582 C CA . PRO A 1 563 ? -16.589 -8.434 -8.011 1.00 65.75 563 PRO A CA 1
ATOM 4583 C C . PRO A 1 563 ? -16.440 -6.993 -7.507 1.00 65.75 563 PRO A C 1
ATOM 4585 O O . PRO A 1 563 ? -17.074 -6.602 -6.530 1.00 65.75 563 PRO A O 1
ATOM 4588 N N . THR A 1 564 ? -15.688 -6.153 -8.224 1.00 67.50 564 THR A N 1
ATOM 4589 C CA . THR A 1 564 ? -15.507 -4.724 -7.890 1.00 67.50 564 THR A CA 1
ATOM 4590 C C . THR A 1 564 ? -16.838 -3.981 -7.650 1.00 67.50 564 THR A C 1
ATOM 4592 O O . THR A 1 564 ? -16.947 -3.187 -6.712 1.00 67.50 564 THR A O 1
ATOM 4595 N N . GLY A 1 565 ? -17.876 -4.257 -8.454 1.00 71.00 565 GLY A N 1
ATOM 4596 C CA . GLY A 1 565 ? -19.213 -3.662 -8.290 1.00 71.00 565 GLY A CA 1
ATOM 4597 C C . GLY A 1 565 ? -19.878 -3.970 -6.939 1.00 71.00 565 GLY A C 1
ATOM 4598 O O . GLY A 1 565 ? -20.664 -3.166 -6.438 1.00 71.00 565 GLY A O 1
ATOM 4599 N N . SER A 1 566 ? -19.495 -5.077 -6.293 1.00 76.69 566 SER A N 1
ATOM 4600 C CA . SER A 1 566 ? -19.965 -5.482 -4.965 1.00 76.69 566 SER A CA 1
ATOM 4601 C C . SER A 1 566 ? -19.643 -4.451 -3.879 1.00 76.69 566 SER A C 1
ATOM 4603 O O . SER A 1 566 ? -20.452 -4.252 -2.973 1.00 76.69 566 SER A O 1
ATOM 4605 N N . HIS A 1 567 ? -18.492 -3.775 -3.961 1.00 79.44 567 HIS A N 1
ATOM 4606 C CA . HIS A 1 567 ? -18.082 -2.781 -2.961 1.00 79.44 567 HIS A CA 1
ATOM 4607 C C . HIS A 1 567 ? -18.920 -1.499 -3.033 1.00 79.44 567 HIS A C 1
ATOM 4609 O O . HIS A 1 567 ? -19.143 -0.843 -2.018 1.00 79.44 567 HIS A O 1
ATOM 4615 N N . ILE A 1 568 ? -19.415 -1.156 -4.227 1.00 82.25 568 ILE A N 1
ATOM 4616 C CA . ILE A 1 568 ? -20.301 -0.003 -4.429 1.00 82.25 568 ILE A CA 1
ATOM 4617 C C . ILE A 1 568 ? -21.661 -0.274 -3.782 1.00 82.25 568 ILE A C 1
ATOM 4619 O O . ILE A 1 568 ? -22.220 0.622 -3.156 1.00 82.25 568 ILE A O 1
ATOM 4623 N N . ILE A 1 569 ? -22.161 -1.512 -3.877 1.00 82.75 569 ILE A N 1
ATOM 4624 C CA . ILE A 1 569 ? -23.400 -1.926 -3.205 1.00 82.75 569 ILE A CA 1
ATOM 4625 C C . ILE A 1 569 ? -23.245 -1.781 -1.691 1.00 82.75 569 ILE A C 1
ATOM 4627 O O . ILE A 1 569 ? -24.101 -1.172 -1.063 1.00 82.75 569 ILE A O 1
ATOM 4631 N N . ASP A 1 570 ? -22.144 -2.266 -1.103 1.00 81.75 570 ASP A N 1
ATOM 4632 C CA . ASP A 1 570 ? -21.902 -2.106 0.340 1.00 81.75 570 ASP A CA 1
ATOM 4633 C C . ASP A 1 570 ? -21.877 -0.622 0.751 1.00 81.75 570 ASP A C 1
ATOM 4635 O O . ASP A 1 570 ? -22.513 -0.246 1.734 1.00 81.75 570 ASP A O 1
ATOM 4639 N N . ALA A 1 571 ? -21.217 0.244 -0.027 1.00 84.19 571 ALA A N 1
ATOM 4640 C CA . ALA A 1 571 ? -21.203 1.686 0.231 1.00 84.19 571 ALA A CA 1
ATOM 4641 C C . ALA A 1 571 ? -22.599 2.333 0.108 1.00 84.19 571 ALA A C 1
ATOM 4643 O O . ALA A 1 571 ? -22.954 3.191 0.917 1.00 84.19 571 ALA A O 1
ATOM 4644 N N . ALA A 1 572 ? -23.412 1.905 -0.861 1.00 84.88 572 ALA A N 1
ATOM 4645 C CA . ALA A 1 572 ? -24.794 2.359 -1.010 1.00 84.88 572 ALA A CA 1
ATOM 4646 C C . ALA A 1 572 ? -25.681 1.893 0.156 1.00 84.88 572 ALA A C 1
ATOM 4648 O O . ALA A 1 572 ? -26.495 2.670 0.646 1.00 84.88 572 ALA A O 1
ATOM 4649 N N . MET A 1 573 ? -25.489 0.667 0.656 1.00 84.69 573 MET A N 1
ATOM 4650 C CA . MET A 1 573 ? -26.206 0.170 1.837 1.00 84.69 573 MET A CA 1
ATOM 4651 C C . MET A 1 573 ? -25.843 0.957 3.096 1.00 84.69 573 MET A C 1
ATOM 4653 O O . MET A 1 573 ? -26.712 1.212 3.922 1.00 84.69 573 MET A O 1
ATOM 4657 N N . VAL A 1 574 ? -24.591 1.402 3.232 1.00 81.19 574 VAL A N 1
ATOM 4658 C CA . VAL A 1 574 ? -24.182 2.303 4.322 1.00 81.19 574 VAL A CA 1
ATOM 4659 C C . VAL A 1 574 ? -24.899 3.650 4.229 1.00 81.19 574 VAL A C 1
ATOM 4661 O O . VAL A 1 574 ? -25.357 4.160 5.248 1.00 81.19 574 VAL A O 1
ATOM 4664 N N . MET A 1 575 ? -25.035 4.211 3.024 1.00 80.69 575 MET A N 1
ATOM 4665 C CA . MET A 1 575 ? -25.802 5.442 2.811 1.00 80.69 575 MET A CA 1
ATOM 4666 C C . MET A 1 575 ? -27.281 5.248 3.156 1.00 80.69 575 MET A C 1
ATOM 4668 O O . MET A 1 575 ? -27.822 6.028 3.935 1.00 80.69 575 MET A O 1
ATOM 4672 N N . ALA A 1 576 ? -27.908 4.191 2.631 1.00 79.25 576 ALA A N 1
ATOM 4673 C CA . ALA A 1 576 ? -29.296 3.843 2.930 1.00 79.25 576 ALA A CA 1
ATOM 4674 C C . ALA A 1 576 ? -29.510 3.716 4.441 1.00 79.25 576 ALA A C 1
ATOM 4676 O O . ALA A 1 576 ? -30.394 4.340 5.016 1.00 79.25 576 ALA A O 1
ATOM 4677 N N . TYR A 1 577 ? -28.617 2.987 5.110 1.00 75.44 577 TYR A N 1
ATOM 4678 C CA . TYR A 1 577 ? -28.660 2.816 6.552 1.00 75.44 577 TYR A CA 1
ATOM 4679 C C . TYR A 1 577 ? -28.572 4.156 7.292 1.00 75.44 577 TYR A C 1
ATOM 4681 O O . TYR A 1 577 ? -29.333 4.393 8.229 1.00 75.44 577 TYR A O 1
ATOM 4689 N N . ALA A 1 578 ? -27.640 5.027 6.899 1.00 72.75 578 ALA A N 1
ATOM 4690 C CA . ALA A 1 578 ? -27.412 6.304 7.565 1.00 72.75 578 ALA A CA 1
ATOM 4691 C C . ALA A 1 578 ? -28.608 7.261 7.439 1.00 72.75 578 ALA A C 1
ATOM 4693 O O . ALA A 1 578 ? -28.928 7.941 8.412 1.00 72.75 578 ALA A O 1
ATOM 4694 N N . VAL A 1 579 ? -29.271 7.274 6.277 1.00 72.25 579 VAL A N 1
ATOM 4695 C CA . VAL A 1 579 ? -30.469 8.086 6.012 1.00 72.25 579 VAL A CA 1
ATOM 4696 C C . VAL A 1 579 ? -31.673 7.570 6.804 1.00 72.25 579 VAL A C 1
ATOM 4698 O O . VAL A 1 579 ? -32.286 8.340 7.535 1.00 72.25 579 VAL A O 1
ATOM 4701 N N . GLU A 1 580 ? -31.960 6.268 6.746 1.00 66.25 580 GLU A N 1
ATOM 4702 C CA . GLU A 1 580 ? -33.152 5.676 7.381 1.00 66.25 580 GLU A CA 1
ATOM 4703 C C . GLU A 1 580 ? -33.102 5.691 8.918 1.00 66.25 580 GLU A C 1
ATOM 4705 O O . GLU A 1 580 ? -34.124 5.727 9.602 1.00 66.25 580 GLU A O 1
ATOM 4710 N N . THR A 1 581 ? -31.900 5.651 9.500 1.00 58.31 581 THR A N 1
ATOM 4711 C CA . THR A 1 581 ? -31.728 5.565 10.962 1.00 58.31 581 THR A CA 1
ATOM 4712 C C . THR A 1 581 ? -31.387 6.895 11.631 1.00 58.31 581 THR A C 1
ATOM 4714 O O . THR A 1 581 ? -31.142 6.902 12.839 1.00 58.31 581 THR A O 1
ATOM 4717 N N . ASP A 1 582 ? -31.310 7.993 10.867 1.00 54.16 582 ASP A N 1
ATOM 4718 C CA . ASP A 1 582 ? -30.777 9.299 11.302 1.00 54.16 582 ASP A CA 1
ATOM 4719 C C . ASP A 1 582 ? -29.396 9.180 11.998 1.00 54.16 582 ASP A C 1
ATOM 4721 O O . ASP A 1 582 ? -28.967 10.009 12.808 1.00 54.16 582 ASP A O 1
ATOM 4725 N N . SER A 1 583 ? -28.661 8.097 11.702 1.00 50.56 583 SER A N 1
ATOM 4726 C CA . SER A 1 583 ? -27.390 7.764 12.346 1.00 50.56 583 SER A CA 1
ATOM 4727 C C . SER A 1 583 ? -26.251 8.580 11.736 1.00 50.56 583 SER A C 1
ATOM 4729 O O . SER A 1 583 ? -25.386 8.092 11.016 1.00 50.56 583 SER A O 1
ATOM 4731 N N . GLY A 1 584 ? -26.246 9.874 12.029 1.00 46.72 584 GLY A N 1
ATOM 4732 C CA . GLY A 1 584 ? -25.251 10.812 11.510 1.00 46.72 584 GLY A CA 1
ATOM 4733 C C . GLY A 1 584 ? -25.644 12.282 11.604 1.00 46.72 584 GLY A C 1
ATOM 4734 O O . GLY A 1 584 ? -24.915 13.107 11.050 1.00 46.72 584 GLY A O 1
ATOM 4735 N N . ASN A 1 585 ? -26.763 12.607 12.274 1.00 48.47 585 ASN A N 1
ATOM 4736 C CA . ASN A 1 585 ? -27.444 13.906 12.171 1.00 48.47 585 ASN A CA 1
ATOM 4737 C C . ASN A 1 585 ? -27.737 14.274 10.706 1.00 48.47 585 ASN A C 1
ATOM 4739 O O . ASN A 1 585 ? -27.655 15.436 10.314 1.00 48.47 585 ASN A O 1
ATOM 4743 N N . LEU A 1 586 ? -28.014 13.265 9.879 1.00 51.09 586 LEU A N 1
ATOM 4744 C CA . LEU A 1 586 ? -28.334 13.429 8.471 1.00 51.09 586 LEU A CA 1
ATOM 4745 C C . LEU A 1 586 ? -29.826 13.709 8.368 1.00 51.09 586 LEU A C 1
ATOM 4747 O O . LEU A 1 586 ? -30.597 12.867 7.920 1.00 51.09 586 LEU A O 1
ATOM 4751 N N . SER A 1 587 ? -30.240 14.903 8.789 1.00 45.22 587 SER A N 1
ATOM 4752 C CA . SER A 1 587 ? -31.614 15.359 8.625 1.00 45.22 587 SER A CA 1
ATOM 4753 C C . SER A 1 587 ? -31.891 15.672 7.148 1.00 45.22 587 SER A C 1
ATOM 4755 O O . SER A 1 587 ? -32.071 16.827 6.763 1.00 45.22 587 SER A O 1
ATOM 4757 N N . PHE A 1 588 ? -31.913 14.655 6.286 1.00 42.78 588 PHE A N 1
ATOM 4758 C CA . PHE A 1 588 ? -32.337 14.777 4.892 1.00 42.78 588 PHE A CA 1
ATOM 4759 C C . PHE A 1 588 ? -33.865 14.831 4.807 1.00 42.78 588 PHE A C 1
ATOM 4761 O O . PHE A 1 588 ? -34.464 13.993 4.159 1.00 42.78 588 PHE A O 1
ATOM 4768 N N . GLY A 1 589 ? -34.514 15.788 5.473 1.00 38.38 589 GLY A N 1
ATOM 4769 C CA . GLY A 1 589 ? -35.869 16.249 5.136 1.00 38.38 589 GLY A CA 1
ATOM 4770 C C . GLY A 1 589 ? -37.046 15.254 5.042 1.00 38.38 589 GLY A C 1
ATOM 4771 O O . GLY A 1 589 ? -38.157 15.736 4.851 1.00 38.38 589 GLY A O 1
ATOM 4772 N N . SER A 1 590 ? -36.904 13.934 5.199 1.00 37.09 590 SER A N 1
ATOM 4773 C CA . SER A 1 590 ? -38.028 12.993 5.164 1.00 37.09 590 SER A CA 1
ATOM 4774 C C . SER A 1 590 ? -38.435 12.609 6.579 1.00 37.09 590 SER A C 1
ATOM 4776 O O . SER A 1 590 ? -37.919 11.679 7.201 1.00 37.09 590 SER A O 1
ATOM 4778 N N . LYS A 1 591 ? -39.411 13.358 7.092 1.00 41.38 591 LYS A N 1
ATOM 4779 C CA . LYS A 1 591 ? -40.324 12.857 8.112 1.00 41.38 591 LYS A CA 1
ATOM 4780 C C . LYS A 1 591 ? -41.248 11.845 7.438 1.00 41.38 591 LYS A C 1
ATOM 4782 O O . LYS A 1 591 ? -42.322 12.229 7.021 1.00 41.38 591 LYS A O 1
ATOM 4787 N N . ASP A 1 592 ? -40.827 10.594 7.354 1.00 38.88 592 ASP A N 1
ATOM 4788 C CA . ASP A 1 592 ? -41.760 9.479 7.486 1.00 38.88 592 ASP A CA 1
ATOM 4789 C C . ASP A 1 592 ? -41.018 8.329 8.149 1.00 38.88 592 ASP A C 1
ATOM 4791 O O . ASP A 1 592 ? -40.209 7.609 7.575 1.00 38.88 592 ASP A O 1
ATOM 4795 N N . LYS A 1 593 ? -41.234 8.245 9.459 1.00 46.31 593 LYS A N 1
ATOM 4796 C CA . LYS A 1 593 ? -40.806 7.115 10.267 1.00 46.31 593 LYS A CA 1
ATOM 4797 C C . LYS A 1 593 ? -41.611 5.906 9.787 1.00 46.31 593 LYS A C 1
ATOM 4799 O O . LYS A 1 593 ? -42.831 6.013 9.772 1.00 46.31 593 LYS A O 1
ATOM 4804 N N . SER A 1 594 ? -40.945 4.770 9.557 1.00 42.12 594 SER A N 1
ATOM 4805 C CA . SER A 1 594 ? -41.475 3.388 9.649 1.00 42.12 594 SER A CA 1
ATOM 4806 C C . SER A 1 594 ? -41.564 2.507 8.395 1.00 42.12 594 SER A C 1
ATOM 4808 O O . SER A 1 594 ? -42.049 1.382 8.522 1.00 42.12 594 SER A O 1
ATOM 4810 N N . GLU A 1 595 ? -41.019 2.880 7.237 1.00 44.56 595 GLU A N 1
ATOM 4811 C CA . GLU A 1 595 ? -40.831 1.872 6.184 1.00 44.56 595 GLU A CA 1
ATOM 4812 C C . GLU A 1 595 ? -39.552 1.071 6.476 1.00 44.56 595 GLU A C 1
ATOM 4814 O O . GLU A 1 595 ? -38.444 1.595 6.490 1.00 44.56 595 GLU A O 1
ATOM 4819 N N . GLY A 1 596 ? -39.706 -0.210 6.829 1.00 54.78 596 GLY A N 1
ATOM 4820 C CA . GLY A 1 596 ? -38.567 -1.119 6.976 1.00 54.78 596 GLY A CA 1
ATOM 4821 C C . GLY A 1 596 ? -37.753 -1.191 5.681 1.00 54.78 596 GLY A C 1
ATOM 4822 O O . GLY A 1 596 ? -38.264 -0.894 4.606 1.00 54.78 596 GLY A O 1
ATOM 4823 N N . PHE A 1 597 ? -36.493 -1.621 5.769 1.00 64.44 597 PHE A N 1
ATOM 4824 C CA . PHE A 1 597 ? -35.685 -1.847 4.572 1.00 64.44 597 PHE A CA 1
ATOM 4825 C C . PHE A 1 597 ? -36.351 -2.930 3.716 1.00 64.44 597 PHE A C 1
ATOM 4827 O O . PHE A 1 597 ? -36.353 -4.093 4.105 1.00 64.44 597 PHE A O 1
ATOM 4834 N N . ASP A 1 598 ? -36.907 -2.558 2.568 1.00 73.12 598 ASP A N 1
ATOM 4835 C CA . ASP A 1 598 ? -37.396 -3.490 1.555 1.00 73.12 598 ASP A CA 1
ATOM 4836 C C . ASP A 1 598 ? -36.521 -3.388 0.300 1.00 73.12 598 ASP A C 1
ATOM 4838 O O . ASP A 1 598 ? -35.768 -2.429 0.100 1.00 73.12 598 ASP A O 1
ATOM 4842 N N . SER A 1 599 ? -36.574 -4.399 -0.567 1.00 75.62 599 SER A N 1
ATOM 4843 C CA . SER A 1 599 ? -35.683 -4.444 -1.729 1.00 75.62 599 SER A CA 1
ATOM 4844 C C . SER A 1 599 ? -35.850 -3.245 -2.678 1.00 75.62 599 SER A C 1
ATOM 4846 O O . SER A 1 599 ? -34.897 -2.876 -3.363 1.00 75.62 599 SER A O 1
ATOM 4848 N N . GLU A 1 600 ? -37.039 -2.645 -2.763 1.00 76.69 600 GLU A N 1
ATOM 4849 C CA . GLU A 1 600 ? -37.347 -1.538 -3.667 1.00 76.69 600 GLU A CA 1
ATOM 4850 C C . GLU A 1 600 ? -36.853 -0.200 -3.116 1.00 76.69 600 GLU A C 1
ATOM 4852 O O . GLU A 1 600 ? -36.180 0.531 -3.849 1.00 76.69 600 GLU A O 1
ATOM 4857 N N . SER A 1 601 ? -37.071 0.076 -1.828 1.00 77.00 601 SER A N 1
ATOM 4858 C CA . SER A 1 601 ? -36.506 1.250 -1.149 1.00 77.00 601 SER A CA 1
ATOM 4859 C C . SER A 1 601 ? -34.973 1.229 -1.169 1.00 77.00 601 SER A C 1
ATOM 4861 O O . SER A 1 601 ? -34.345 2.210 -1.579 1.00 77.00 601 SER A O 1
ATOM 4863 N N . LEU A 1 602 ? -34.352 0.079 -0.882 1.00 80.31 602 LEU A N 1
ATOM 4864 C CA . LEU A 1 602 ? -32.893 -0.092 -0.938 1.00 80.31 602 LEU A CA 1
ATOM 4865 C C . LEU A 1 602 ? -32.307 0.128 -2.341 1.00 80.31 602 LEU A C 1
ATOM 4867 O O . LEU A 1 602 ? -31.200 0.656 -2.478 1.00 80.31 602 LEU A O 1
ATOM 4871 N N . SER A 1 603 ? -33.034 -0.252 -3.395 1.00 81.06 603 SER A N 1
ATOM 4872 C CA . SER A 1 603 ? -32.555 -0.110 -4.775 1.00 81.06 603 SER A CA 1
ATOM 4873 C C . SER A 1 603 ? -32.376 1.350 -5.215 1.00 81.06 603 SER A C 1
ATOM 4875 O O . SER A 1 603 ? -31.529 1.625 -6.067 1.00 81.06 603 SER A O 1
ATOM 4877 N N . ARG A 1 604 ? -33.097 2.299 -4.595 1.00 83.12 604 ARG A N 1
ATOM 4878 C CA . ARG A 1 604 ? -33.034 3.742 -4.909 1.00 83.12 604 ARG A CA 1
ATOM 4879 C C . ARG A 1 604 ? -31.692 4.382 -4.542 1.00 83.12 604 ARG A C 1
ATOM 4881 O O . ARG A 1 604 ? -31.323 5.396 -5.126 1.00 83.12 604 ARG A O 1
ATOM 4888 N N . PHE A 1 605 ? -30.947 3.782 -3.613 1.00 82.75 605 PHE A N 1
ATOM 4889 C CA . PHE A 1 605 ? -29.628 4.263 -3.189 1.00 82.75 605 PHE A CA 1
ATOM 4890 C C . PHE A 1 605 ? -28.488 3.813 -4.112 1.00 82.75 605 PHE A C 1
ATOM 4892 O O . PHE A 1 605 ? -27.356 4.282 -3.973 1.00 82.75 605 PHE A O 1
ATOM 4899 N N . LEU A 1 606 ? -28.751 2.897 -5.050 1.00 82.62 606 LEU A N 1
ATOM 4900 C CA . LEU A 1 606 ? -27.734 2.422 -5.982 1.00 82.62 606 LEU A CA 1
ATOM 4901 C C . LEU A 1 606 ? -27.410 3.511 -7.021 1.00 82.62 606 LEU A C 1
ATOM 4903 O O . LEU A 1 606 ? -28.320 4.035 -7.666 1.00 82.62 606 LEU A O 1
ATOM 4907 N N . PRO A 1 607 ? -26.126 3.845 -7.241 1.00 80.06 607 PRO A N 1
ATOM 4908 C CA . PRO A 1 607 ? -25.763 4.880 -8.199 1.00 80.06 607 PRO A CA 1
ATOM 4909 C C . PRO A 1 607 ? -26.084 4.466 -9.639 1.00 80.06 607 PRO A C 1
ATOM 4911 O O . PRO A 1 607 ? -25.805 3.346 -10.068 1.00 80.06 607 PRO A O 1
ATOM 4914 N N . SER A 1 608 ? -26.610 5.416 -10.412 1.00 75.19 608 SER A N 1
ATOM 4915 C CA . SER A 1 608 ? -26.893 5.257 -11.844 1.00 75.19 608 SER A CA 1
ATOM 4916 C C . SER A 1 608 ? -25.680 5.530 -12.741 1.00 75.19 608 SER A C 1
ATOM 4918 O O . SER A 1 608 ? -25.634 5.046 -13.872 1.00 75.19 608 SER A O 1
ATOM 4920 N N . ASN A 1 609 ? -24.695 6.282 -12.234 1.00 78.50 609 ASN A N 1
ATOM 4921 C CA . ASN A 1 609 ? -23.458 6.638 -12.924 1.00 78.50 609 ASN A CA 1
ATOM 4922 C C . ASN A 1 609 ? -22.252 6.258 -12.068 1.00 78.50 609 ASN A C 1
ATOM 4924 O O . ASN A 1 609 ? -22.163 6.646 -10.902 1.00 78.50 609 ASN A O 1
ATOM 4928 N N . ILE A 1 610 ? -21.320 5.508 -12.648 1.00 80.19 610 ILE A N 1
ATOM 4929 C CA . ILE A 1 610 ? -20.180 4.941 -11.938 1.00 80.19 610 ILE A CA 1
ATOM 4930 C C . ILE A 1 610 ? -18.918 5.185 -12.749 1.00 80.19 610 ILE A C 1
ATOM 4932 O O . ILE A 1 610 ? -18.728 4.638 -13.836 1.00 80.19 610 ILE A O 1
ATOM 4936 N N . GLN A 1 611 ? -18.035 5.991 -12.171 1.00 80.19 611 GLN A N 1
ATOM 4937 C CA . GLN A 1 611 ? -16.742 6.314 -12.743 1.00 80.19 611 GLN A CA 1
ATOM 4938 C C . GLN A 1 611 ? -15.643 5.491 -12.067 1.00 80.19 611 GLN A C 1
ATOM 4940 O O . GLN A 1 611 ? -15.478 5.535 -10.848 1.00 80.19 611 GLN A O 1
ATOM 4945 N N . PHE A 1 612 ? -14.851 4.788 -12.873 1.00 78.75 612 PHE A N 1
ATOM 4946 C CA . PHE A 1 612 ? -13.689 4.038 -12.412 1.00 78.75 612 PHE A CA 1
ATOM 4947 C C . PHE A 1 612 ? -12.451 4.913 -12.484 1.00 78.75 612 PHE A C 1
ATOM 4949 O O . PHE A 1 612 ? -12.075 5.414 -13.541 1.00 78.75 612 PHE A O 1
ATOM 4956 N N . LEU A 1 613 ? -11.794 5.087 -11.341 1.00 76.88 613 LEU A N 1
ATOM 4957 C CA . LEU A 1 613 ? -10.546 5.828 -11.258 1.00 76.88 613 LEU A CA 1
ATOM 4958 C C . LEU A 1 613 ? -9.411 4.871 -10.936 1.00 76.88 613 LEU A C 1
ATOM 4960 O O . LEU A 1 613 ? -9.272 4.386 -9.815 1.00 76.88 613 LEU A O 1
ATOM 4964 N N . SER A 1 614 ? -8.557 4.629 -11.928 1.00 72.81 614 SER A N 1
ATOM 4965 C CA . SER A 1 614 ? -7.315 3.901 -11.701 1.00 72.81 614 SER A CA 1
ATOM 4966 C C . SER A 1 614 ? -6.347 4.772 -10.901 1.00 72.81 614 SER A C 1
ATOM 4968 O O . SER A 1 614 ? -5.795 5.760 -11.399 1.00 72.81 614 SER A O 1
ATOM 4970 N N . ILE A 1 615 ? -6.119 4.402 -9.641 1.00 73.81 615 ILE A N 1
ATOM 4971 C CA . ILE A 1 615 ? -5.137 5.069 -8.790 1.00 73.81 615 ILE A CA 1
ATOM 4972 C C . ILE A 1 615 ? -3.737 4.602 -9.199 1.00 73.81 615 ILE A C 1
ATOM 4974 O O . ILE A 1 615 ? -3.184 3.650 -8.656 1.00 73.81 615 ILE A O 1
ATOM 4978 N N . LYS A 1 616 ? -3.152 5.301 -10.174 1.00 72.50 616 LYS A N 1
ATOM 4979 C CA . LYS A 1 616 ? -1.776 5.087 -10.635 1.00 72.50 616 LYS A CA 1
ATOM 4980 C C . LYS A 1 616 ? -0.940 6.360 -10.548 1.00 72.50 616 LYS A C 1
ATOM 4982 O O . LYS A 1 616 ? -1.457 7.479 -10.529 1.00 72.50 616 LYS A O 1
ATOM 4987 N N . SER A 1 617 ? 0.380 6.187 -10.488 1.00 71.31 617 SER A N 1
ATOM 4988 C CA . SER A 1 617 ? 1.314 7.308 -10.646 1.00 71.31 617 SER A CA 1
ATOM 4989 C C . SER A 1 617 ? 1.112 7.962 -12.017 1.00 71.31 617 SER A C 1
ATOM 4991 O O . SER A 1 617 ? 0.952 7.243 -13.003 1.00 71.31 617 SER A O 1
ATOM 4993 N N . LYS A 1 618 ? 1.156 9.298 -12.094 1.00 76.38 618 LYS A N 1
ATOM 4994 C CA . LYS A 1 618 ? 1.105 10.021 -13.377 1.00 76.38 618 LYS A CA 1
ATOM 4995 C C . LYS A 1 618 ? 2.207 9.541 -14.304 1.00 76.38 618 LYS A C 1
ATOM 4997 O O . LYS A 1 618 ? 3.330 9.353 -13.835 1.00 76.38 618 LYS A O 1
ATOM 5002 N N . ASP A 1 619 ? 1.921 9.367 -15.588 1.00 77.00 619 ASP A N 1
ATOM 5003 C CA . ASP A 1 619 ? 2.935 8.979 -16.566 1.00 77.00 619 ASP A CA 1
ATOM 5004 C C . ASP A 1 619 ? 4.059 10.016 -16.654 1.00 77.00 619 ASP A C 1
ATOM 5006 O O . ASP A 1 619 ? 3.911 11.166 -16.237 1.00 77.00 619 ASP A O 1
ATOM 5010 N N . LYS A 1 620 ? 5.232 9.585 -17.133 1.00 81.62 620 LYS A N 1
ATOM 5011 C CA . LYS A 1 620 ? 6.418 10.455 -17.216 1.00 81.62 620 LYS A CA 1
ATOM 5012 C C . LYS A 1 620 ? 6.134 11.706 -18.057 1.00 81.62 620 LYS A C 1
ATOM 5014 O O . LYS A 1 620 ? 6.632 12.771 -17.721 1.00 81.62 620 LYS A O 1
ATOM 5019 N N . THR A 1 621 ? 5.292 11.564 -19.080 1.00 80.44 621 THR A N 1
ATOM 5020 C CA . THR A 1 621 ? 4.864 12.630 -19.992 1.00 80.44 621 THR A CA 1
ATOM 5021 C C . THR A 1 621 ? 3.959 13.677 -19.350 1.00 80.44 621 THR A C 1
ATOM 5023 O O . THR A 1 621 ? 3.963 14.814 -19.796 1.00 80.44 621 THR A O 1
ATOM 5026 N N . ASP A 1 622 ? 3.239 13.323 -18.282 1.00 75.94 622 ASP A N 1
ATOM 5027 C CA . ASP A 1 622 ? 2.258 14.199 -17.618 1.00 75.94 622 ASP A CA 1
ATOM 5028 C C . ASP A 1 622 ? 2.725 14.656 -16.221 1.00 75.94 622 ASP A C 1
ATOM 5030 O O . ASP A 1 622 ? 1.982 15.272 -15.444 1.00 75.94 622 ASP A O 1
ATOM 5034 N N . SER A 1 623 ? 3.949 14.284 -15.840 1.00 79.75 623 SER A N 1
ATOM 5035 C CA . SER A 1 623 ? 4.533 14.602 -14.542 1.00 79.75 623 SER A CA 1
ATOM 5036 C C . SER A 1 623 ? 5.292 15.920 -14.607 1.00 79.75 623 SER A C 1
ATOM 5038 O O . SER A 1 623 ? 6.188 16.078 -15.425 1.00 79.75 623 SER A O 1
ATOM 5040 N N . LYS A 1 624 ? 5.042 16.813 -13.641 1.00 78.06 624 LYS A N 1
ATOM 5041 C CA . LYS A 1 624 ? 5.889 18.000 -13.413 1.00 78.06 624 LYS A CA 1
ATOM 5042 C C . LYS A 1 624 ? 7.323 17.638 -12.996 1.00 78.06 624 LYS A C 1
ATOM 5044 O O . LYS A 1 624 ? 8.217 18.467 -13.079 1.00 78.06 624 LYS A O 1
ATOM 5049 N N . TYR A 1 625 ? 7.539 16.410 -12.514 1.00 82.94 625 TYR A N 1
ATOM 5050 C CA . TYR A 1 625 ? 8.827 15.928 -12.011 1.00 82.94 625 TYR A CA 1
ATOM 5051 C C . TYR A 1 625 ? 9.184 14.578 -12.661 1.00 82.94 625 TYR A C 1
ATOM 5053 O O . TYR A 1 625 ? 9.113 13.537 -11.995 1.00 82.94 625 TYR A O 1
ATOM 5061 N N . PRO A 1 626 ? 9.516 14.545 -13.965 1.00 80.69 626 PRO A N 1
ATOM 5062 C CA . PRO A 1 626 ? 9.781 13.298 -14.690 1.00 80.69 626 PRO A CA 1
ATOM 5063 C C . PRO A 1 626 ? 11.009 12.540 -14.158 1.00 80.69 626 PRO A C 1
ATOM 5065 O O . PRO A 1 626 ? 11.034 11.314 -14.221 1.00 80.69 626 PRO A O 1
ATOM 5068 N N . TYR A 1 627 ? 11.972 13.238 -13.541 1.00 81.94 627 TYR A N 1
ATOM 5069 C CA . TYR A 1 627 ? 13.176 12.662 -12.917 1.00 81.94 627 TYR A CA 1
ATOM 5070 C C . TYR A 1 627 ? 12.903 11.791 -11.680 1.00 81.94 627 TYR A C 1
ATOM 5072 O O . TYR A 1 627 ? 13.781 11.052 -11.248 1.00 81.94 627 TYR A O 1
ATOM 5080 N N . LYS A 1 628 ? 11.696 11.850 -11.093 1.00 84.31 628 LYS A N 1
ATOM 5081 C CA . LYS A 1 628 ? 11.296 10.939 -10.002 1.00 84.31 628 LYS A CA 1
ATOM 5082 C C . LYS A 1 628 ? 10.990 9.521 -10.498 1.00 84.31 628 LYS A C 1
ATOM 5084 O O . LYS A 1 628 ? 10.737 8.636 -9.685 1.00 84.31 628 LYS A O 1
ATOM 5089 N N . LYS A 1 629 ? 10.970 9.313 -11.818 1.00 86.50 629 LYS A N 1
ATOM 5090 C CA . LYS A 1 629 ? 10.838 8.007 -12.465 1.00 86.50 629 LYS A CA 1
ATOM 5091 C C . LYS A 1 629 ? 12.160 7.630 -13.142 1.00 86.50 629 LYS A C 1
ATOM 5093 O O . LYS A 1 629 ? 12.849 8.529 -13.626 1.00 86.50 629 LYS A O 1
ATOM 5098 N N . PRO A 1 630 ? 12.500 6.331 -13.237 1.00 88.94 630 PRO A N 1
ATOM 5099 C CA . PRO A 1 630 ? 13.683 5.902 -13.974 1.00 88.94 630 PRO A CA 1
ATOM 5100 C C . PRO A 1 630 ? 13.648 6.419 -15.417 1.00 88.94 630 PRO A C 1
ATOM 5102 O O . PRO A 1 630 ? 12.614 6.378 -16.086 1.00 88.94 630 PRO A O 1
ATOM 5105 N N . LEU A 1 631 ? 14.768 6.968 -15.892 1.00 88.12 631 LEU A N 1
ATOM 5106 C CA . LEU A 1 631 ? 14.881 7.519 -17.249 1.00 88.12 631 LEU A CA 1
ATOM 5107 C C . LEU A 1 631 ? 15.314 6.469 -18.268 1.00 88.12 631 LEU A C 1
ATOM 5109 O O . LEU A 1 631 ? 14.827 6.477 -19.400 1.00 88.12 631 LEU A O 1
ATOM 5113 N N . PHE A 1 632 ? 16.193 5.570 -17.838 1.00 90.75 632 PHE A N 1
ATOM 5114 C CA . PHE A 1 632 ? 16.786 4.503 -18.625 1.00 90.75 632 PHE A CA 1
ATOM 5115 C C . PHE A 1 632 ? 16.637 3.182 -17.878 1.00 90.75 632 PHE A C 1
ATOM 5117 O O . PHE A 1 632 ? 16.546 3.167 -16.651 1.00 90.75 632 PHE A O 1
ATOM 5124 N N . LYS A 1 633 ? 16.635 2.079 -18.623 1.00 92.12 633 LYS A N 1
ATOM 5125 C CA . LYS A 1 633 ? 16.753 0.733 -18.054 1.00 92.12 633 LYS A CA 1
ATOM 5126 C C . LYS A 1 633 ? 18.206 0.474 -17.653 1.00 92.12 633 LYS A C 1
ATOM 5128 O O . LYS A 1 633 ? 19.111 1.011 -18.284 1.00 92.12 633 LYS A O 1
ATOM 5133 N N . ASP A 1 634 ? 18.433 -0.409 -16.685 1.00 87.25 634 ASP A N 1
ATOM 5134 C CA . ASP A 1 634 ? 19.781 -0.674 -16.149 1.00 87.25 634 ASP A CA 1
ATOM 5135 C C . ASP A 1 634 ? 20.751 -1.307 -17.170 1.00 87.25 634 ASP A C 1
ATOM 5137 O O . ASP A 1 634 ? 21.970 -1.192 -17.043 1.00 87.25 634 ASP A O 1
ATOM 5141 N N . GLY A 1 635 ? 20.224 -1.971 -18.205 1.00 87.94 635 GLY A N 1
ATOM 5142 C CA . GLY A 1 635 ? 21.018 -2.670 -19.217 1.00 87.94 635 GLY A CA 1
ATOM 5143 C C . GLY A 1 635 ? 21.799 -1.735 -20.149 1.00 87.94 635 GLY A C 1
ATOM 5144 O O . GLY A 1 635 ? 21.213 -0.885 -20.822 1.00 87.94 635 GLY A O 1
ATOM 5145 N N . VAL A 1 636 ? 23.113 -1.966 -20.245 1.00 92.00 636 VAL A N 1
ATOM 5146 C CA . VAL A 1 636 ? 24.028 -1.258 -21.156 1.00 92.00 636 VAL A CA 1
ATOM 5147 C C . VAL A 1 636 ? 24.268 -2.079 -22.419 1.00 92.00 636 VAL A C 1
ATOM 5149 O O . VAL A 1 636 ? 24.568 -3.273 -22.355 1.00 92.00 636 VAL A O 1
ATOM 5152 N N . PHE A 1 637 ? 24.195 -1.423 -23.571 1.00 94.19 637 PHE A N 1
ATOM 5153 C CA . PHE A 1 637 ? 24.478 -2.013 -24.873 1.00 94.19 637 PHE A CA 1
ATOM 5154 C C . PHE A 1 637 ? 25.898 -1.660 -25.323 1.00 94.19 637 PHE A C 1
ATOM 5156 O O . PHE A 1 637 ? 26.398 -0.554 -25.112 1.00 94.19 637 PHE A O 1
ATOM 5163 N N . GLY A 1 638 ? 26.565 -2.623 -25.950 1.00 92.50 638 GLY A N 1
ATOM 5164 C CA . GLY A 1 638 ? 27.868 -2.438 -26.565 1.00 92.50 638 GLY A CA 1
ATOM 5165 C C . GLY A 1 638 ? 27.728 -1.954 -28.001 1.00 92.50 638 GLY A C 1
ATOM 5166 O O . GLY A 1 638 ? 27.119 -2.620 -28.826 1.00 92.50 638 GLY A O 1
ATOM 5167 N N . GLU A 1 639 ? 28.351 -0.828 -28.319 1.00 93.31 639 GLU A N 1
ATOM 5168 C CA . GLU A 1 639 ? 28.447 -0.317 -29.691 1.00 93.31 639 GLU A CA 1
ATOM 5169 C C . GLU A 1 639 ? 29.717 -0.839 -30.374 1.00 93.31 639 GLU A C 1
ATOM 5171 O O . GLU A 1 639 ? 30.811 -0.776 -29.791 1.00 93.31 639 GLU A O 1
ATOM 5176 N N . ARG A 1 640 ? 29.580 -1.388 -31.585 1.00 93.50 640 ARG A N 1
ATOM 5177 C CA . ARG A 1 640 ? 30.658 -2.004 -32.369 1.00 93.50 640 ARG A CA 1
ATOM 5178 C C . ARG A 1 640 ? 30.567 -1.562 -33.827 1.00 93.50 640 ARG A C 1
ATOM 5180 O O . ARG A 1 640 ? 29.478 -1.375 -34.341 1.00 93.50 640 ARG A O 1
ATOM 5187 N N . PHE A 1 641 ? 31.708 -1.437 -34.489 1.00 95.19 641 PHE A N 1
ATOM 5188 C CA . PHE A 1 641 ? 31.773 -1.120 -35.913 1.00 95.19 641 PHE A CA 1
ATOM 5189 C C . PHE A 1 641 ? 32.294 -2.330 -36.673 1.00 95.19 641 PHE A C 1
ATOM 5191 O O . PHE A 1 641 ? 33.179 -3.033 -36.174 1.00 95.19 641 PHE A O 1
ATOM 5198 N N . LEU A 1 642 ? 31.753 -2.569 -37.862 1.00 95.75 642 LEU A N 1
ATOM 5199 C CA . LEU A 1 642 ? 32.339 -3.541 -38.775 1.00 95.75 642 LEU A CA 1
ATOM 5200 C C . LEU A 1 642 ? 33.692 -3.028 -39.291 1.00 95.75 642 LEU A C 1
ATOM 5202 O O . LEU A 1 642 ? 33.819 -1.831 -39.560 1.00 95.75 642 LEU A O 1
ATOM 5206 N N . PRO A 1 643 ? 34.710 -3.897 -39.409 1.00 95.06 643 PRO A N 1
ATOM 5207 C CA . PRO A 1 643 ? 35.972 -3.510 -40.017 1.00 95.06 643 PRO A CA 1
ATOM 5208 C C . PRO A 1 643 ? 35.823 -3.290 -41.524 1.00 95.06 643 PRO A C 1
ATOM 5210 O O . PRO A 1 643 ? 34.955 -3.879 -42.173 1.00 95.06 643 PRO A O 1
ATOM 5213 N N . ILE A 1 644 ? 36.731 -2.484 -42.071 1.00 95.25 644 ILE A N 1
ATOM 5214 C CA . ILE A 1 644 ? 36.922 -2.349 -43.514 1.00 95.25 644 ILE A CA 1
ATOM 5215 C C . ILE A 1 644 ? 38.040 -3.299 -43.942 1.00 95.25 644 ILE A C 1
ATOM 5217 O O . ILE A 1 644 ? 39.083 -3.367 -43.290 1.00 95.25 644 ILE A O 1
ATOM 5221 N N . LEU A 1 645 ? 37.818 -4.046 -45.017 1.00 94.69 645 LEU A N 1
ATOM 5222 C CA . LEU A 1 645 ? 38.780 -4.970 -45.601 1.00 94.69 645 LEU A CA 1
ATOM 5223 C C . LEU A 1 645 ? 39.258 -4.401 -46.934 1.00 94.69 645 LEU A C 1
ATOM 5225 O O . LEU A 1 645 ? 38.439 -4.108 -47.805 1.00 94.69 645 LEU A O 1
ATOM 5229 N N . ILE A 1 646 ? 40.571 -4.264 -47.095 1.00 92.69 646 ILE A N 1
ATOM 5230 C CA . ILE A 1 646 ? 41.174 -3.980 -48.402 1.00 92.69 646 ILE A CA 1
ATOM 5231 C C . ILE A 1 646 ? 41.726 -5.302 -48.916 1.00 92.69 646 ILE A C 1
ATOM 5233 O O . ILE A 1 646 ? 42.595 -5.889 -48.271 1.00 92.69 646 ILE A O 1
ATOM 5237 N N . ALA A 1 647 ? 41.167 -5.779 -50.024 1.00 87.75 647 ALA A N 1
ATOM 5238 C CA . ALA A 1 647 ? 41.546 -7.026 -50.672 1.00 87.75 647 ALA A CA 1
ATOM 5239 C C . ALA A 1 647 ? 42.336 -6.740 -51.956 1.00 87.75 647 ALA A C 1
ATOM 5241 O O . ALA A 1 647 ? 42.398 -5.601 -52.418 1.00 87.75 647 ALA A O 1
ATOM 5242 N N . GLU A 1 648 ? 42.910 -7.782 -52.555 1.00 79.44 648 GLU A N 1
ATOM 5243 C CA . GLU A 1 648 ? 43.596 -7.684 -53.855 1.00 79.44 648 GLU A CA 1
ATOM 5244 C C . GLU A 1 648 ? 42.690 -7.130 -54.965 1.00 79.44 648 GLU A C 1
ATOM 5246 O O . GLU A 1 648 ? 43.156 -6.419 -55.853 1.00 79.44 648 GLU A O 1
ATOM 5251 N N . LYS A 1 649 ? 41.389 -7.443 -54.891 1.00 73.81 649 LYS A N 1
ATOM 5252 C CA . LYS A 1 649 ? 40.339 -6.980 -55.802 1.00 73.81 649 LYS A CA 1
ATOM 5253 C C . LYS A 1 649 ? 39.245 -6.272 -54.998 1.00 73.81 649 LYS A C 1
ATOM 5255 O O . LYS A 1 649 ? 38.283 -6.896 -54.560 1.00 73.81 649 LYS A O 1
ATOM 5260 N N . GLY A 1 650 ? 39.424 -4.971 -54.772 1.00 84.31 650 GLY A N 1
ATOM 5261 C CA . GLY A 1 650 ? 38.393 -4.090 -54.217 1.00 84.31 650 GLY A CA 1
ATOM 5262 C C . GLY A 1 650 ? 38.361 -3.962 -52.688 1.00 84.31 650 GLY A C 1
ATOM 5263 O O . GLY A 1 650 ? 39.296 -4.312 -51.964 1.00 84.31 650 GLY A O 1
ATOM 5264 N N . LEU A 1 651 ? 37.266 -3.382 -52.192 1.00 91.75 651 LEU A N 1
ATOM 5265 C CA . LEU A 1 651 ? 37.046 -3.044 -50.784 1.00 91.75 651 LEU A CA 1
ATOM 5266 C C . LEU A 1 651 ? 35.785 -3.742 -50.268 1.00 91.75 651 LEU A C 1
ATOM 5268 O O . LEU A 1 651 ? 34.764 -3.796 -50.952 1.00 91.75 651 LEU A O 1
ATOM 5272 N N . ARG A 1 652 ? 35.842 -4.269 -49.042 1.00 93.06 652 ARG A N 1
ATOM 5273 C CA . ARG A 1 652 ? 34.718 -4.974 -48.407 1.00 93.06 652 ARG A CA 1
ATOM 5274 C C . ARG A 1 652 ? 34.475 -4.483 -46.982 1.00 93.06 652 ARG A C 1
ATOM 5276 O O . ARG A 1 652 ? 35.373 -3.950 -46.335 1.00 93.06 652 ARG A O 1
ATOM 5283 N N . VAL A 1 653 ? 33.273 -4.703 -46.461 1.00 93.81 653 VAL A N 1
ATOM 5284 C CA . VAL A 1 653 ? 32.911 -4.430 -45.060 1.00 93.81 653 VAL A CA 1
ATOM 5285 C C . VAL A 1 653 ? 32.530 -5.736 -44.377 1.00 93.81 653 VAL A C 1
ATOM 5287 O O . VAL A 1 653 ? 31.586 -6.404 -44.795 1.00 93.81 653 VAL A O 1
ATOM 5290 N N . GLY A 1 654 ? 33.260 -6.120 -43.330 1.00 94.25 654 GLY A N 1
ATOM 5291 C CA . GLY A 1 654 ? 33.027 -7.374 -42.611 1.00 94.25 654 GLY A CA 1
ATOM 5292 C C . GLY A 1 654 ? 34.269 -7.924 -41.922 1.00 94.25 654 GLY A C 1
ATOM 5293 O O . GLY A 1 654 ? 35.240 -7.205 -41.706 1.00 94.25 654 GLY A O 1
ATOM 5294 N N . TYR A 1 655 ? 34.224 -9.197 -41.528 1.00 93.50 655 TYR A N 1
ATOM 5295 C CA . TYR A 1 655 ? 35.274 -9.810 -40.699 1.00 93.50 655 TYR A CA 1
ATOM 5296 C C . TYR A 1 655 ? 36.296 -10.619 -41.509 1.00 93.50 655 TYR A C 1
ATOM 5298 O O . TYR A 1 655 ? 37.479 -10.632 -41.168 1.00 93.50 655 TYR A O 1
ATOM 5306 N N . THR A 1 656 ? 35.841 -11.287 -42.570 1.00 92.75 656 THR A N 1
ATOM 5307 C CA . THR A 1 656 ? 36.641 -12.106 -43.499 1.00 92.75 656 THR A CA 1
ATOM 5308 C C . THR A 1 656 ? 36.075 -11.957 -44.912 1.00 92.75 656 THR A C 1
ATOM 5310 O O . THR A 1 656 ? 34.960 -11.458 -45.063 1.00 92.75 656 THR A O 1
ATOM 5313 N N . LEU A 1 657 ? 36.791 -12.405 -45.949 1.00 89.88 657 LEU A N 1
ATOM 5314 C CA . LEU A 1 657 ? 36.290 -12.346 -47.332 1.00 89.88 657 LEU A CA 1
ATOM 5315 C C . LEU A 1 657 ? 34.943 -13.075 -47.497 1.00 89.88 657 LEU A C 1
ATOM 5317 O O . LEU A 1 657 ? 34.015 -12.506 -48.060 1.00 89.88 657 LEU A O 1
ATOM 5321 N N . GLU A 1 658 ? 34.799 -14.260 -46.897 1.00 90.12 658 GLU A N 1
ATOM 5322 C CA . GLU A 1 658 ? 33.557 -15.056 -46.903 1.00 90.12 658 GLU A CA 1
ATOM 5323 C C . GLU A 1 658 ? 32.422 -14.445 -46.061 1.00 90.12 658 GLU A C 1
ATOM 5325 O O . GLU A 1 658 ? 31.246 -14.700 -46.308 1.00 90.12 658 GLU A O 1
ATOM 5330 N N . ASN A 1 659 ? 32.759 -13.639 -45.048 1.00 93.75 659 ASN A N 1
ATOM 5331 C CA . ASN A 1 659 ? 31.810 -13.000 -44.134 1.00 93.75 659 ASN A CA 1
ATOM 5332 C C . ASN A 1 659 ? 31.944 -11.470 -44.193 1.00 93.75 659 ASN A C 1
ATOM 5334 O O . ASN A 1 659 ? 32.227 -10.797 -43.190 1.00 93.75 659 ASN A O 1
ATOM 5338 N N . SER A 1 660 ? 31.793 -10.937 -45.403 1.00 93.38 660 SER A N 1
ATOM 5339 C CA . SER A 1 660 ? 31.821 -9.508 -45.707 1.00 93.38 660 SER A CA 1
ATOM 5340 C C . SER A 1 660 ? 31.000 -9.183 -46.952 1.00 93.38 660 SER A C 1
ATOM 5342 O O . SER A 1 660 ? 30.781 -10.036 -47.813 1.00 93.38 660 SER A O 1
ATOM 5344 N N . LEU A 1 661 ? 30.578 -7.926 -47.053 1.00 92.88 661 LEU A N 1
ATOM 5345 C CA . LEU A 1 661 ? 29.887 -7.379 -48.216 1.00 92.88 661 LEU A CA 1
ATOM 5346 C C . LEU A 1 661 ? 30.866 -6.566 -49.060 1.00 92.88 661 LEU A C 1
ATOM 5348 O O . LEU A 1 661 ? 31.636 -5.775 -48.515 1.00 92.88 661 LEU A O 1
ATOM 5352 N N . GLU A 1 662 ? 30.833 -6.762 -50.372 1.00 90.06 662 GLU A N 1
ATOM 5353 C CA . GLU A 1 662 ? 31.602 -5.957 -51.320 1.00 90.06 662 GLU A CA 1
ATOM 5354 C C . GLU A 1 662 ? 31.021 -4.553 -51.437 1.00 90.06 662 GLU A C 1
ATOM 5356 O O . GLU A 1 662 ? 29.803 -4.376 -51.382 1.00 90.06 662 GLU A O 1
ATOM 5361 N N . VAL A 1 663 ? 31.893 -3.556 -51.575 1.00 87.50 663 VAL A N 1
ATOM 5362 C CA . VAL A 1 663 ? 31.485 -2.174 -51.805 1.00 87.50 663 VAL A CA 1
ATOM 5363 C C . VAL A 1 663 ? 31.556 -1.883 -53.300 1.00 87.50 663 VAL A C 1
ATOM 5365 O O . VAL A 1 663 ? 32.636 -1.667 -53.842 1.00 87.50 663 VAL A O 1
ATOM 5368 N N . ASN A 1 664 ? 30.393 -1.842 -53.951 1.00 75.75 664 ASN A N 1
ATOM 5369 C CA . ASN A 1 664 ? 30.260 -1.574 -55.385 1.00 75.75 664 ASN A CA 1
ATOM 5370 C C . ASN A 1 664 ? 30.199 -0.060 -55.659 1.00 75.75 664 ASN A C 1
ATOM 5372 O O . ASN A 1 664 ? 29.208 0.437 -56.198 1.00 75.75 664 ASN A O 1
ATOM 5376 N N . SER A 1 665 ? 31.208 0.703 -55.233 1.00 65.12 665 SER A N 1
ATOM 5377 C CA . SER A 1 665 ? 31.331 2.104 -55.653 1.00 65.12 665 SER A CA 1
ATOM 5378 C C . SER A 1 665 ? 32.073 2.196 -56.987 1.00 65.12 665 SER A C 1
ATOM 5380 O O . SER A 1 665 ? 33.013 1.443 -57.227 1.00 65.12 665 SER A O 1
ATOM 5382 N N . GLU A 1 666 ? 31.670 3.142 -57.844 1.00 67.31 666 GLU A N 1
ATOM 5383 C CA . GLU A 1 666 ? 32.373 3.468 -59.102 1.00 67.31 666 GLU A CA 1
ATOM 5384 C C . GLU A 1 666 ? 33.861 3.784 -58.854 1.00 67.31 666 GLU A C 1
ATOM 5386 O O . GLU A 1 666 ? 34.697 3.538 -59.718 1.00 67.31 666 GLU A O 1
ATOM 5391 N N . ASN A 1 667 ? 34.201 4.235 -57.637 1.00 69.75 667 ASN A N 1
ATOM 5392 C CA . ASN A 1 667 ? 35.564 4.319 -57.130 1.00 69.75 667 ASN A CA 1
ATOM 5393 C C . ASN A 1 667 ? 35.659 3.860 -55.646 1.00 69.75 667 ASN A C 1
ATOM 5395 O O . ASN A 1 667 ? 35.188 4.564 -54.746 1.00 69.75 667 ASN A O 1
ATOM 5399 N N . PRO A 1 668 ? 36.242 2.686 -55.329 1.00 81.00 668 PRO A N 1
ATOM 5400 C CA . PRO A 1 668 ? 36.466 2.216 -53.948 1.00 81.00 668 PRO A CA 1
ATOM 5401 C C . PRO A 1 668 ? 37.378 3.118 -53.104 1.00 81.00 668 PRO A C 1
ATOM 5403 O O . PRO A 1 668 ? 37.257 3.157 -51.875 1.00 81.00 668 PRO A O 1
ATOM 5406 N N . GLU A 1 669 ? 38.272 3.867 -53.753 1.00 86.25 669 GLU A N 1
ATOM 5407 C CA . GLU A 1 669 ? 39.181 4.806 -53.094 1.00 86.25 669 GLU A CA 1
ATOM 5408 C C . GLU A 1 669 ? 38.426 5.980 -52.460 1.00 86.25 669 GLU A C 1
ATOM 5410 O O . GLU A 1 669 ? 38.788 6.439 -51.377 1.00 86.25 669 GLU A O 1
ATOM 5415 N N . GLU A 1 670 ? 37.332 6.428 -53.077 1.00 86.31 670 GLU A N 1
ATOM 5416 C CA . GLU A 1 670 ? 36.495 7.507 -52.551 1.00 86.31 670 GLU A CA 1
ATOM 5417 C C . GLU A 1 670 ? 35.856 7.115 -51.210 1.00 86.31 670 GLU A C 1
ATOM 5419 O O . GLU A 1 670 ? 35.978 7.834 -50.215 1.00 86.31 670 GLU A O 1
ATOM 5424 N N . PHE A 1 671 ? 35.256 5.921 -51.143 1.00 88.12 671 PHE A N 1
ATOM 5425 C CA . PHE A 1 671 ? 34.707 5.373 -49.901 1.00 88.12 671 PHE A CA 1
ATOM 5426 C C . PHE A 1 671 ? 35.783 5.259 -48.810 1.00 88.12 671 PHE A C 1
ATOM 5428 O O . PHE A 1 671 ? 35.551 5.616 -47.649 1.00 88.12 671 PHE A O 1
ATOM 5435 N N . PHE A 1 672 ? 36.975 4.783 -49.182 1.00 91.19 672 PHE A N 1
ATOM 5436 C CA . PHE A 1 672 ? 38.108 4.690 -48.269 1.00 91.19 672 PHE A CA 1
ATOM 5437 C C . PHE A 1 672 ? 38.541 6.067 -47.753 1.00 91.19 672 PHE A C 1
ATOM 5439 O O . PHE A 1 672 ? 38.692 6.230 -46.544 1.00 91.19 672 PHE A O 1
ATOM 5446 N N . ASN A 1 673 ? 38.692 7.065 -48.625 1.00 90.00 673 ASN A N 1
ATOM 5447 C CA . ASN A 1 673 ? 39.148 8.405 -48.257 1.00 90.00 673 ASN A CA 1
ATOM 5448 C C . ASN A 1 673 ? 38.188 9.100 -47.281 1.00 90.00 673 ASN A C 1
ATOM 5450 O O . ASN A 1 673 ? 38.644 9.725 -46.322 1.00 90.00 673 ASN A O 1
ATOM 5454 N N . VAL A 1 674 ? 36.872 8.912 -47.447 1.00 89.81 674 VAL A N 1
ATOM 5455 C CA . VAL A 1 674 ? 35.856 9.434 -46.514 1.00 89.81 674 VAL A CA 1
ATOM 5456 C C . VAL A 1 674 ? 36.007 8.832 -45.109 1.00 89.81 674 VAL A C 1
ATOM 5458 O O . VAL A 1 674 ? 35.826 9.530 -44.107 1.00 89.81 674 VAL A O 1
ATOM 5461 N N . LEU A 1 675 ? 36.353 7.543 -45.004 1.00 91.69 675 LEU A N 1
ATOM 5462 C CA . LEU A 1 675 ? 36.512 6.855 -43.718 1.00 91.69 675 LEU A CA 1
ATOM 5463 C C . LEU A 1 675 ? 37.935 6.880 -43.149 1.00 91.69 675 LEU A C 1
ATOM 5465 O O . LEU A 1 675 ? 38.080 6.709 -41.936 1.00 91.69 675 LEU A O 1
ATOM 5469 N N . LYS A 1 676 ? 38.971 7.113 -43.965 1.00 93.56 676 LYS A N 1
ATOM 5470 C CA . LYS A 1 676 ? 40.399 7.065 -43.594 1.00 93.56 676 LYS A CA 1
ATOM 5471 C C . LYS A 1 676 ? 40.709 7.731 -42.243 1.00 93.56 676 LYS A C 1
ATOM 5473 O O . LYS A 1 676 ? 41.390 7.090 -41.439 1.00 93.56 676 LYS A O 1
ATOM 5478 N N . PRO A 1 677 ? 40.173 8.926 -41.899 1.00 93.12 677 PRO A N 1
ATOM 5479 C CA . PRO A 1 677 ? 40.452 9.577 -40.613 1.00 93.12 677 PRO A CA 1
ATOM 5480 C C . PRO A 1 677 ? 40.008 8.787 -39.371 1.00 93.12 677 PRO A C 1
ATOM 5482 O O . PRO A 1 677 ? 40.441 9.104 -38.258 1.00 93.12 677 PRO A O 1
ATOM 5485 N N . TYR A 1 678 ? 39.125 7.803 -39.541 1.00 94.44 678 TYR A N 1
ATOM 5486 C CA . TYR A 1 678 ? 38.525 6.988 -38.487 1.00 94.44 678 TYR A CA 1
ATOM 5487 C C . TYR A 1 678 ? 38.999 5.536 -38.510 1.00 94.44 678 TYR A C 1
ATOM 5489 O O . TYR A 1 678 ? 38.605 4.769 -37.635 1.00 94.44 678 TYR A O 1
ATOM 5497 N N . LEU A 1 679 ? 39.825 5.143 -39.477 1.00 94.94 679 LEU A N 1
ATOM 5498 C CA . LEU A 1 679 ? 40.353 3.790 -39.587 1.00 94.94 679 LEU A CA 1
ATOM 5499 C C . LEU A 1 679 ? 41.732 3.689 -38.935 1.00 94.94 679 LEU A C 1
ATOM 5501 O O . LEU A 1 679 ? 42.469 4.668 -38.811 1.00 94.94 679 LEU A O 1
ATOM 5505 N N . LEU A 1 680 ? 42.074 2.481 -38.501 1.00 94.81 680 LEU A N 1
ATOM 5506 C CA . LEU A 1 680 ? 43.376 2.154 -37.941 1.00 94.81 680 LEU A CA 1
ATOM 5507 C C . LEU A 1 680 ? 44.015 1.038 -38.762 1.00 94.81 680 LEU A C 1
ATOM 5509 O O . LEU A 1 680 ? 43.349 0.070 -39.116 1.00 94.81 680 LEU A O 1
ATOM 5513 N N . PHE A 1 681 ? 45.322 1.115 -38.978 1.00 92.69 681 PHE A N 1
ATOM 5514 C CA . PHE A 1 681 ? 46.129 0.011 -39.483 1.00 92.69 681 PHE A CA 1
ATOM 5515 C C . PHE A 1 681 ? 47.178 -0.337 -38.430 1.00 92.69 681 PHE A C 1
ATOM 5517 O O . PHE A 1 681 ? 47.851 0.542 -37.898 1.00 92.69 681 PHE A O 1
ATOM 5524 N N . LYS A 1 682 ? 47.268 -1.616 -38.041 1.00 87.00 682 LYS A N 1
ATOM 5525 C CA . LYS A 1 682 ? 48.149 -2.072 -36.944 1.00 87.00 682 LYS A CA 1
ATOM 5526 C C . LYS A 1 682 ? 48.018 -1.219 -35.660 1.00 87.00 682 LYS A C 1
ATOM 5528 O O . LYS A 1 682 ? 49.004 -0.920 -34.996 1.00 87.00 682 LYS A O 1
ATOM 5533 N N . ARG A 1 683 ? 46.779 -0.843 -35.303 1.00 86.88 683 ARG A N 1
ATOM 5534 C CA . ARG A 1 683 ? 46.408 0.001 -34.140 1.00 86.88 683 ARG A CA 1
ATOM 5535 C C . ARG A 1 683 ? 46.876 1.467 -34.194 1.00 86.88 683 ARG A C 1
ATOM 5537 O O . ARG A 1 683 ? 46.733 2.163 -33.193 1.00 86.88 683 ARG A O 1
ATOM 5544 N N . LYS A 1 684 ? 47.369 1.957 -35.335 1.00 91.31 684 LYS A N 1
ATOM 5545 C CA . LYS A 1 684 ? 47.746 3.364 -35.547 1.00 91.31 684 LYS A CA 1
ATOM 5546 C C . LYS A 1 684 ? 46.866 4.019 -36.623 1.00 91.31 684 LYS A C 1
ATOM 5548 O O . LYS A 1 684 ? 46.315 3.289 -37.449 1.00 91.31 684 LYS A O 1
ATOM 5553 N N . PRO A 1 685 ? 46.692 5.355 -36.618 1.00 91.62 685 PRO A N 1
ATOM 5554 C CA . PRO A 1 685 ? 46.053 6.076 -37.720 1.00 91.62 685 PRO A CA 1
ATOM 5555 C C . PRO A 1 685 ? 46.714 5.759 -39.066 1.00 91.62 685 PRO A C 1
ATOM 5557 O O . PRO A 1 685 ? 47.907 5.470 -39.125 1.00 91.62 685 PRO A O 1
ATOM 5560 N N . ILE A 1 686 ? 45.929 5.783 -40.141 1.00 91.00 686 ILE A N 1
ATOM 5561 C CA . ILE A 1 686 ? 46.415 5.439 -41.478 1.00 91.00 686 ILE A CA 1
ATOM 5562 C C . ILE A 1 686 ? 47.018 6.671 -42.153 1.00 91.00 686 ILE A C 1
ATOM 5564 O O . ILE A 1 686 ? 46.307 7.636 -42.429 1.00 91.00 686 ILE A O 1
ATOM 5568 N N . GLU A 1 687 ? 48.301 6.600 -42.492 1.00 87.19 687 GLU A N 1
ATOM 5569 C CA . GLU A 1 687 ? 49.000 7.633 -43.271 1.00 87.19 687 GLU A CA 1
ATOM 5570 C C . GLU A 1 687 ? 49.008 7.293 -44.771 1.00 87.19 687 GLU A C 1
ATOM 5572 O O . GLU A 1 687 ? 48.740 8.159 -45.605 1.00 87.19 687 GLU A O 1
ATOM 5577 N N . SER A 1 688 ? 49.183 6.012 -45.113 1.00 86.00 688 SER A N 1
ATOM 5578 C CA . SER A 1 688 ? 49.236 5.498 -46.490 1.00 86.00 688 SER A CA 1
ATOM 5579 C C . SER A 1 688 ? 47.961 5.762 -47.314 1.00 86.00 688 SER A C 1
ATOM 5581 O O . SER A 1 688 ? 46.862 5.927 -46.772 1.00 86.00 688 SER A O 1
ATOM 5583 N N . ASN A 1 689 ? 48.102 5.810 -48.641 1.00 88.75 689 ASN A N 1
ATOM 5584 C CA . ASN A 1 689 ? 46.978 5.873 -49.584 1.00 88.75 689 ASN A CA 1
ATOM 5585 C C . ASN A 1 689 ? 46.377 4.479 -49.847 1.00 88.75 689 ASN A C 1
ATOM 5587 O O . ASN A 1 689 ? 46.897 3.462 -49.377 1.00 88.75 689 ASN A O 1
ATOM 5591 N N . TYR A 1 690 ? 45.266 4.439 -50.581 1.00 88.75 690 TYR A N 1
ATOM 5592 C CA . TYR A 1 690 ? 44.528 3.207 -50.850 1.00 88.75 690 TYR A CA 1
ATOM 5593 C C . TYR A 1 690 ? 45.381 2.165 -51.602 1.00 88.75 690 TYR A C 1
ATOM 5595 O O . TYR A 1 690 ? 45.445 1.006 -51.202 1.00 88.75 690 TYR A O 1
ATOM 5603 N N . GLN A 1 691 ? 46.128 2.590 -52.619 1.00 88.50 691 GLN A N 1
ATOM 5604 C CA . GLN A 1 691 ? 46.932 1.751 -53.512 1.00 88.50 691 GLN A CA 1
ATOM 5605 C C . GLN A 1 691 ? 48.085 1.068 -52.767 1.00 88.50 691 GLN A C 1
ATOM 5607 O O . GLN A 1 691 ? 48.335 -0.121 -52.958 1.00 88.50 691 GLN A O 1
ATOM 5612 N N . THR A 1 692 ? 48.742 1.786 -51.851 1.00 89.69 692 THR A N 1
ATOM 5613 C CA . THR A 1 692 ? 49.780 1.209 -50.978 1.00 89.69 692 THR A CA 1
ATOM 5614 C C . THR A 1 692 ? 49.203 0.090 -50.108 1.00 89.69 692 THR A C 1
ATOM 5616 O O . THR A 1 692 ? 49.831 -0.949 -49.915 1.00 89.69 692 THR A O 1
ATOM 5619 N N . LEU A 1 693 ? 47.984 0.274 -49.595 1.00 90.38 693 LEU A N 1
ATOM 5620 C CA . LEU A 1 693 ? 47.313 -0.730 -48.773 1.00 90.38 693 LEU A CA 1
ATOM 5621 C C . LEU A 1 693 ? 46.866 -1.952 -49.589 1.00 90.38 693 LEU A C 1
ATOM 5623 O O . LEU A 1 693 ? 46.947 -3.069 -49.081 1.00 90.38 693 LEU A O 1
ATOM 5627 N N . VAL A 1 694 ? 46.464 -1.762 -50.850 1.00 89.56 694 VAL A N 1
ATOM 5628 C CA . VAL A 1 694 ? 46.195 -2.861 -51.794 1.00 89.56 694 VAL A CA 1
ATOM 5629 C C . VAL A 1 694 ? 47.473 -3.663 -52.067 1.00 89.56 694 VAL A C 1
ATOM 5631 O O . VAL A 1 694 ? 47.454 -4.889 -51.980 1.00 89.56 694 VAL A O 1
ATOM 5634 N N . ALA A 1 695 ? 48.610 -2.997 -52.289 1.00 89.38 695 ALA A N 1
ATOM 5635 C CA . ALA A 1 695 ? 49.899 -3.673 -52.463 1.00 89.38 695 ALA A CA 1
ATOM 5636 C C . ALA A 1 695 ? 50.329 -4.455 -51.204 1.00 89.38 695 ALA A C 1
ATOM 5638 O O . ALA A 1 695 ? 50.937 -5.521 -51.302 1.00 89.38 695 ALA A O 1
ATOM 5639 N N . PHE A 1 696 ? 50.000 -3.961 -50.004 1.00 90.88 696 PHE A N 1
ATOM 5640 C CA . PHE A 1 696 ? 50.197 -4.723 -48.767 1.00 90.88 696 PHE A CA 1
ATOM 5641 C C . PHE A 1 696 ? 49.256 -5.923 -48.657 1.00 90.88 696 PHE A C 1
ATOM 5643 O O . PHE A 1 696 ? 49.693 -6.969 -48.188 1.00 90.88 696 PHE A O 1
ATOM 5650 N N . ALA A 1 697 ? 48.001 -5.796 -49.095 1.00 89.56 697 ALA A N 1
ATOM 5651 C CA . ALA A 1 697 ? 47.049 -6.904 -49.125 1.00 89.56 697 ALA A CA 1
ATOM 5652 C C . ALA A 1 697 ? 47.516 -8.043 -50.042 1.00 89.56 697 ALA A C 1
ATOM 5654 O O . ALA A 1 697 ? 47.465 -9.192 -49.618 1.00 89.56 697 ALA A O 1
ATOM 5655 N N . GLN A 1 698 ? 48.060 -7.720 -51.221 1.00 88.38 698 GLN A N 1
ATOM 5656 C CA . GLN A 1 698 ? 48.645 -8.687 -52.168 1.00 88.38 698 GLN A CA 1
ATOM 5657 C C . GLN A 1 698 ? 49.857 -9.444 -51.602 1.00 88.38 698 GLN A C 1
ATOM 5659 O O . GLN A 1 698 ? 50.170 -10.548 -52.034 1.00 88.38 698 GLN A O 1
ATOM 5664 N N . LYS A 1 699 ? 50.570 -8.850 -50.636 1.00 88.06 699 LYS A N 1
ATOM 5665 C CA . LYS A 1 699 ? 51.712 -9.481 -49.952 1.00 88.06 699 LYS A CA 1
ATOM 5666 C C . LYS A 1 699 ? 51.314 -10.211 -48.664 1.00 88.06 699 LYS A C 1
ATOM 5668 O O . LYS A 1 699 ? 52.138 -10.923 -48.090 1.00 88.06 699 LYS A O 1
ATOM 5673 N N . ASP A 1 700 ? 50.092 -10.018 -48.165 1.00 87.50 700 ASP A N 1
ATOM 5674 C CA . ASP A 1 700 ? 49.589 -10.688 -46.964 1.00 87.50 700 ASP A CA 1
ATOM 5675 C C . ASP A 1 700 ? 49.102 -12.094 -47.330 1.00 87.50 700 ASP A C 1
ATOM 5677 O O . ASP A 1 700 ? 48.347 -12.274 -48.279 1.00 87.50 700 ASP A O 1
ATOM 5681 N N . LYS A 1 701 ? 49.475 -13.106 -46.537 1.00 86.25 701 LYS A N 1
ATOM 5682 C CA . LYS A 1 701 ? 49.095 -14.510 -46.782 1.00 86.25 701 LYS A CA 1
ATOM 5683 C C . LYS A 1 701 ? 47.580 -14.744 -46.850 1.00 86.25 701 LYS A C 1
ATOM 5685 O O . LYS A 1 701 ? 47.150 -15.779 -47.343 1.00 86.25 701 LYS A O 1
ATOM 5690 N N . ARG A 1 702 ? 46.773 -13.829 -46.306 1.00 86.69 702 ARG A N 1
ATOM 5691 C CA . ARG A 1 702 ? 45.306 -13.905 -46.332 1.00 86.69 702 ARG A CA 1
ATOM 5692 C C . ARG A 1 702 ? 44.691 -13.299 -47.598 1.00 86.69 702 ARG A C 1
ATOM 5694 O O . ARG A 1 702 ? 43.497 -13.488 -47.802 1.00 86.69 702 ARG A O 1
ATOM 5701 N N . GLY A 1 703 ? 45.452 -12.534 -48.387 1.00 87.44 703 GLY A N 1
ATOM 5702 C CA . GLY A 1 703 ? 44.958 -11.777 -49.547 1.00 87.44 703 GLY A CA 1
ATOM 5703 C C . GLY A 1 703 ? 44.155 -10.514 -49.192 1.00 87.44 703 GLY A C 1
ATOM 5704 O O . GLY A 1 703 ? 43.482 -9.931 -50.043 1.00 87.44 703 GLY A O 1
ATOM 5705 N N . TYR A 1 704 ? 44.159 -10.091 -47.921 1.00 93.00 704 TYR A N 1
ATOM 5706 C CA . TYR A 1 704 ? 43.497 -8.863 -47.473 1.00 93.00 704 TYR A CA 1
ATOM 5707 C C . TYR A 1 704 ? 44.090 -8.314 -46.172 1.00 93.00 704 TYR A C 1
ATOM 5709 O O . TYR A 1 704 ? 44.618 -9.050 -45.335 1.00 93.00 704 TYR A O 1
ATOM 5717 N N . ILE A 1 705 ? 43.925 -7.007 -45.960 1.00 93.06 705 ILE A N 1
ATOM 5718 C CA . ILE A 1 705 ? 44.216 -6.339 -44.687 1.00 93.06 705 ILE A CA 1
ATOM 5719 C C . ILE A 1 705 ? 42.929 -5.912 -43.976 1.00 93.06 705 ILE A C 1
ATOM 5721 O O . ILE A 1 705 ? 41.919 -5.606 -44.607 1.00 93.06 705 ILE A O 1
ATOM 5725 N N . VAL A 1 706 ? 42.976 -5.859 -42.643 1.00 93.38 706 VAL A N 1
ATOM 5726 C CA . VAL A 1 706 ? 41.842 -5.464 -41.792 1.00 93.38 706 VAL A CA 1
ATOM 5727 C C . VAL A 1 706 ? 42.094 -4.082 -41.205 1.00 93.38 706 VAL A C 1
ATOM 5729 O O . VAL A 1 706 ? 43.090 -3.872 -40.508 1.00 93.38 706 VAL A O 1
ATOM 5732 N N . LEU A 1 707 ? 41.154 -3.171 -41.428 1.00 95.25 707 LEU A N 1
ATOM 5733 C CA . LEU A 1 707 ? 41.169 -1.807 -40.919 1.00 95.25 707 LEU A CA 1
ATOM 5734 C C . LEU A 1 707 ? 40.037 -1.620 -39.895 1.00 95.25 707 LEU A C 1
ATOM 5736 O O . LEU A 1 707 ? 38.895 -1.334 -40.269 1.00 95.25 707 LEU A O 1
ATOM 5740 N N . PRO A 1 708 ? 40.297 -1.823 -38.590 1.00 95.19 708 PRO A N 1
ATOM 5741 C CA . PRO A 1 708 ? 39.309 -1.537 -37.557 1.00 95.19 708 PRO A CA 1
ATOM 5742 C C . PRO A 1 708 ? 39.039 -0.033 -37.424 1.00 95.19 708 PRO A C 1
ATOM 5744 O O . PRO A 1 708 ? 39.925 0.801 -37.604 1.00 95.19 708 PRO A O 1
ATOM 5747 N N . VAL A 1 709 ? 37.815 0.310 -37.022 1.00 95.44 709 VAL A N 1
ATOM 5748 C CA . VAL A 1 709 ? 37.410 1.694 -36.740 1.00 95.44 709 VAL A CA 1
ATOM 5749 C C . VAL A 1 709 ? 37.919 2.139 -35.363 1.00 95.44 709 VAL A C 1
ATOM 5751 O O . VAL A 1 709 ? 37.747 1.443 -34.358 1.00 95.44 709 VAL A O 1
ATOM 5754 N N . ASN A 1 710 ? 38.481 3.346 -35.291 1.00 93.69 710 ASN A N 1
ATOM 5755 C CA . ASN A 1 710 ? 38.766 4.068 -34.057 1.00 93.69 710 ASN A CA 1
ATOM 5756 C C . ASN A 1 710 ? 37.445 4.458 -33.369 1.00 93.69 710 ASN A C 1
ATOM 5758 O O . ASN A 1 710 ? 36.868 5.518 -33.620 1.00 93.69 710 ASN A O 1
ATOM 5762 N N . LYS A 1 711 ? 36.955 3.565 -32.502 1.00 91.00 711 LYS A N 1
ATOM 5763 C CA . LYS A 1 711 ? 35.640 3.676 -31.857 1.00 91.00 711 LYS A CA 1
ATOM 5764 C C . LYS A 1 711 ? 35.415 5.011 -31.122 1.00 91.00 711 LYS A C 1
ATOM 5766 O O . LYS A 1 711 ? 34.372 5.607 -31.376 1.00 91.00 711 LYS A O 1
ATOM 5771 N N . PRO A 1 712 ? 36.308 5.500 -30.236 1.00 87.81 712 PRO A N 1
ATOM 5772 C CA . PRO A 1 712 ? 36.104 6.790 -29.570 1.00 87.81 712 PRO A CA 1
ATOM 5773 C C . PRO A 1 712 ? 35.916 7.950 -30.553 1.00 87.81 712 PRO A C 1
ATOM 5775 O O . PRO A 1 712 ? 34.949 8.698 -30.427 1.00 87.81 712 PRO A O 1
ATOM 5778 N N . LYS A 1 713 ? 36.783 8.043 -31.572 1.00 89.50 713 LYS A N 1
ATOM 5779 C CA . LYS A 1 713 ? 36.736 9.108 -32.583 1.00 89.50 713 LYS A CA 1
ATOM 5780 C C . LYS A 1 713 ? 35.466 9.028 -33.439 1.00 89.50 713 LYS A C 1
ATOM 5782 O O . LYS A 1 713 ? 34.825 10.044 -33.692 1.00 89.50 713 LYS A O 1
ATOM 5787 N N . ALA A 1 714 ? 35.069 7.818 -33.834 1.00 90.88 714 ALA A N 1
ATOM 5788 C CA . ALA A 1 714 ? 33.845 7.587 -34.598 1.00 90.88 714 ALA A CA 1
ATOM 5789 C C . ALA A 1 714 ? 32.580 7.928 -33.792 1.00 90.88 714 ALA A C 1
ATOM 5791 O O . ALA A 1 714 ? 31.687 8.597 -34.303 1.00 90.88 714 ALA A O 1
ATOM 5792 N N . LEU A 1 715 ? 32.498 7.516 -32.521 1.00 89.69 715 LEU A N 1
ATOM 5793 C CA . LEU A 1 715 ? 31.345 7.832 -31.670 1.00 89.69 715 LEU A CA 1
ATOM 5794 C C . LEU A 1 715 ? 31.242 9.327 -31.361 1.00 89.69 715 LEU A C 1
ATOM 5796 O O . LEU A 1 715 ? 30.126 9.840 -31.284 1.00 89.69 715 LEU A O 1
ATOM 5800 N N . GLU A 1 716 ? 32.369 10.025 -31.206 1.00 87.25 716 GLU A N 1
ATOM 5801 C CA . GLU A 1 716 ? 32.383 11.480 -31.041 1.00 87.25 716 GLU A CA 1
ATOM 5802 C C . GLU A 1 716 ? 31.825 12.181 -32.285 1.00 87.25 716 GLU A C 1
ATOM 5804 O O . GLU A 1 716 ? 30.903 12.981 -32.151 1.00 87.25 716 GLU A O 1
ATOM 5809 N N . SER A 1 717 ? 32.289 11.802 -33.481 1.00 86.56 717 SER A N 1
ATOM 5810 C CA . SER A 1 717 ? 31.775 12.310 -34.764 1.00 86.56 717 SER A CA 1
ATOM 5811 C C . SER A 1 717 ? 30.266 12.066 -34.923 1.00 86.56 717 SER A C 1
ATOM 5813 O O . SER A 1 717 ? 29.507 13.019 -35.102 1.00 86.56 717 SER A O 1
ATOM 5815 N N . ILE A 1 718 ? 29.787 10.831 -34.712 1.00 86.12 718 ILE A N 1
ATOM 5816 C CA . ILE A 1 718 ? 28.350 10.499 -34.806 1.00 86.12 718 ILE A CA 1
ATOM 5817 C C . ILE A 1 718 ? 27.504 11.333 -33.832 1.00 86.12 718 ILE A C 1
ATOM 5819 O O . ILE A 1 718 ? 26.343 11.640 -34.107 1.00 86.12 718 ILE A O 1
ATOM 5823 N N . SER A 1 719 ? 28.065 11.691 -32.678 1.00 81.38 719 SER A N 1
ATOM 5824 C CA . SER A 1 719 ? 27.351 12.422 -31.632 1.00 81.38 719 SER A CA 1
ATOM 5825 C C . SER A 1 719 ? 27.214 13.926 -31.935 1.00 81.38 719 SER A C 1
ATOM 5827 O O . SER A 1 719 ? 26.326 14.573 -31.388 1.00 81.38 719 SER A O 1
ATOM 5829 N N . GLN A 1 720 ? 27.999 14.493 -32.859 1.00 75.62 720 GLN A N 1
ATOM 5830 C CA . GLN A 1 720 ? 27.953 15.926 -33.201 1.00 75.62 720 GLN A CA 1
ATOM 5831 C C . GLN A 1 720 ? 26.747 16.347 -34.068 1.00 75.62 720 GLN A C 1
ATOM 5833 O O . GLN A 1 720 ? 26.586 17.535 -34.328 1.00 75.62 720 GLN A O 1
ATOM 5838 N N . ARG A 1 721 ? 25.885 15.409 -34.499 1.00 65.50 721 ARG A N 1
ATOM 5839 C CA . ARG A 1 721 ? 24.679 15.644 -35.334 1.00 65.50 721 ARG A CA 1
ATOM 5840 C C . ARG A 1 721 ? 24.913 16.398 -36.653 1.00 65.50 721 ARG A C 1
ATOM 5842 O O . ARG A 1 721 ? 23.977 16.963 -37.207 1.00 65.50 721 ARG A O 1
ATOM 5849 N N . LYS A 1 722 ? 26.131 16.376 -37.189 1.00 68.69 722 LYS A N 1
ATOM 5850 C CA . LYS A 1 722 ? 26.409 16.899 -38.530 1.00 68.69 722 LYS A CA 1
ATOM 5851 C C . LYS A 1 722 ? 26.003 15.871 -39.585 1.00 68.69 722 LYS A C 1
ATOM 5853 O O . LYS A 1 722 ? 26.265 14.676 -39.424 1.00 68.69 722 LYS A O 1
ATOM 5858 N N . SER A 1 723 ? 25.357 16.326 -40.656 1.00 69.19 723 SER A N 1
ATOM 5859 C CA . SER A 1 723 ? 24.942 15.477 -41.781 1.00 69.19 723 SER A CA 1
ATOM 5860 C C . SER A 1 723 ? 26.094 15.266 -42.768 1.00 69.19 723 SER A C 1
ATOM 5862 O O . SER A 1 723 ? 25.971 15.541 -43.959 1.00 69.19 723 SER A O 1
ATOM 5864 N N . ASP A 1 724 ? 27.230 14.785 -42.265 1.00 82.06 724 ASP A N 1
ATOM 5865 C CA . ASP A 1 724 ? 28.415 14.558 -43.086 1.00 82.06 724 ASP A CA 1
ATOM 5866 C C . ASP A 1 724 ? 28.409 13.140 -43.701 1.00 82.06 724 ASP A C 1
ATOM 5868 O O . ASP A 1 724 ? 27.945 12.185 -43.055 1.00 82.06 724 ASP A O 1
ATOM 5872 N N . PRO A 1 725 ? 28.988 12.943 -44.904 1.00 81.88 725 PRO A N 1
ATOM 5873 C CA . PRO A 1 725 ? 29.084 11.628 -45.547 1.00 81.88 725 PRO A CA 1
ATOM 5874 C C . PRO A 1 725 ? 29.745 10.563 -44.658 1.00 81.88 725 PRO A C 1
ATOM 5876 O O . PRO A 1 725 ? 29.235 9.450 -44.534 1.00 81.88 725 PRO A O 1
ATOM 5879 N N . HIS A 1 726 ? 30.825 10.920 -43.953 1.00 86.69 726 HIS A N 1
ATOM 5880 C CA . HIS A 1 726 ? 31.525 10.005 -43.047 1.00 86.69 726 HIS A CA 1
ATOM 5881 C C . HIS A 1 726 ? 30.648 9.566 -41.863 1.00 86.69 726 HIS A C 1
ATOM 5883 O O . HIS A 1 726 ? 30.642 8.389 -41.509 1.00 86.69 726 HIS A O 1
ATOM 5889 N N . THR A 1 727 ? 29.855 10.474 -41.283 1.00 86.69 727 THR A N 1
ATOM 5890 C CA . THR A 1 727 ? 28.942 10.164 -40.169 1.00 86.69 727 THR A CA 1
ATOM 5891 C C . THR A 1 727 ? 27.854 9.185 -40.605 1.00 86.69 727 THR A C 1
ATOM 5893 O O . THR A 1 727 ? 27.527 8.253 -39.867 1.00 86.69 727 THR A O 1
ATOM 5896 N N . SER A 1 728 ? 27.328 9.359 -41.818 1.00 86.25 728 SER A N 1
ATOM 5897 C CA . SER A 1 728 ? 26.329 8.456 -42.398 1.00 86.25 728 SER A CA 1
ATOM 5898 C C . SER A 1 728 ? 26.893 7.051 -42.605 1.00 86.25 728 SER A C 1
ATOM 5900 O O . SER A 1 728 ? 26.286 6.072 -42.175 1.00 86.25 728 SER A O 1
ATOM 5902 N N . ILE A 1 729 ? 28.097 6.937 -43.175 1.00 89.06 729 ILE A N 1
ATOM 5903 C CA . ILE A 1 729 ? 28.755 5.638 -43.365 1.00 89.06 729 ILE A CA 1
ATOM 5904 C C . ILE A 1 729 ? 29.057 4.977 -42.017 1.00 89.06 729 ILE A C 1
ATOM 5906 O O . ILE A 1 729 ? 28.753 3.799 -41.840 1.00 89.06 729 ILE A O 1
ATOM 5910 N N . LEU A 1 730 ? 29.592 5.725 -41.044 1.00 91.44 730 LEU A N 1
ATOM 5911 C CA . LEU A 1 730 ? 29.873 5.210 -39.702 1.00 91.44 730 LEU A CA 1
ATOM 5912 C C . LEU A 1 730 ? 28.607 4.679 -39.009 1.00 91.44 730 LEU A C 1
ATOM 5914 O O . LEU A 1 730 ? 28.678 3.636 -38.363 1.00 91.44 730 LEU A O 1
ATOM 5918 N N . LYS A 1 731 ? 27.450 5.342 -39.164 1.00 89.06 731 LYS A N 1
ATOM 5919 C CA . LYS A 1 731 ? 26.152 4.832 -38.681 1.00 89.06 731 LYS A CA 1
ATOM 5920 C C . LYS A 1 731 ? 25.738 3.539 -39.395 1.00 89.06 731 LYS A C 1
ATOM 5922 O O . LYS A 1 731 ? 25.267 2.625 -38.729 1.00 89.06 731 LYS A O 1
ATOM 5927 N N . ASN A 1 732 ? 25.957 3.436 -40.706 1.00 89.75 732 ASN A N 1
ATOM 5928 C CA . ASN A 1 732 ? 25.586 2.259 -41.504 1.00 89.75 732 ASN A CA 1
ATOM 5929 C C . ASN A 1 732 ? 26.396 0.998 -41.151 1.00 89.75 732 ASN A C 1
ATOM 5931 O O . ASN A 1 732 ? 25.890 -0.113 -41.289 1.00 89.75 732 ASN A O 1
ATOM 5935 N N . ILE A 1 733 ? 27.645 1.157 -40.693 1.00 92.56 733 ILE A N 1
ATOM 5936 C CA . ILE A 1 733 ? 28.516 0.043 -40.270 1.00 92.56 733 ILE A CA 1
ATOM 5937 C C . ILE A 1 733 ? 28.533 -0.180 -38.745 1.00 92.56 733 ILE A C 1
ATOM 5939 O O . ILE A 1 733 ? 29.205 -1.095 -38.256 1.00 92.56 733 ILE A O 1
ATOM 5943 N N . LEU A 1 734 ? 27.824 0.661 -37.983 1.00 92.69 734 LEU A N 1
ATOM 5944 C CA . LEU A 1 734 ? 27.630 0.534 -36.541 1.00 92.69 734 LEU A CA 1
ATOM 5945 C C . LEU A 1 734 ? 26.549 -0.513 -36.259 1.00 92.69 734 LEU A C 1
ATOM 5947 O O . LEU A 1 734 ? 25.435 -0.441 -36.765 1.00 92.69 734 LEU A O 1
ATOM 5951 N N . TYR A 1 735 ? 26.848 -1.448 -35.368 1.00 93.19 735 TYR A N 1
ATOM 5952 C CA . TYR A 1 735 ? 25.877 -2.388 -34.830 1.00 93.19 735 TYR A CA 1
ATOM 5953 C C . TYR A 1 735 ? 25.991 -2.468 -33.308 1.00 93.19 735 TYR A C 1
ATOM 5955 O O . TYR A 1 735 ? 27.008 -2.131 -32.691 1.00 93.19 735 TYR A O 1
ATOM 5963 N N . THR A 1 736 ? 24.908 -2.909 -32.682 1.00 94.31 736 THR A N 1
ATOM 5964 C CA . THR A 1 736 ? 24.773 -2.968 -31.228 1.00 94.31 736 THR A CA 1
ATOM 5965 C C . THR A 1 736 ? 24.729 -4.412 -30.755 1.00 94.31 736 THR A C 1
ATOM 5967 O O . THR A 1 736 ? 24.179 -5.295 -31.415 1.00 94.31 736 THR A O 1
ATOM 5970 N N . VAL A 1 737 ? 25.345 -4.666 -29.605 1.00 94.12 737 VAL A N 1
ATOM 5971 C CA . VAL A 1 737 ? 25.358 -5.974 -28.952 1.00 94.12 737 VAL A CA 1
ATOM 5972 C C . VAL A 1 737 ? 24.902 -5.853 -27.506 1.00 94.12 737 VAL A C 1
ATOM 5974 O O . VAL A 1 737 ? 25.170 -4.858 -26.835 1.00 94.12 737 VAL A O 1
ATOM 5977 N N . SER A 1 738 ? 24.264 -6.895 -26.995 1.00 93.56 738 SER A N 1
ATOM 5978 C CA . SER A 1 738 ? 23.927 -7.032 -25.578 1.00 93.56 738 SER A CA 1
ATOM 5979 C C . SER A 1 738 ? 24.447 -8.371 -25.070 1.00 93.56 738 SER A C 1
ATOM 5981 O O . SER A 1 738 ? 24.464 -9.342 -25.823 1.00 93.56 738 SER A O 1
ATOM 5983 N N . ARG A 1 739 ? 24.909 -8.429 -23.816 1.00 91.25 739 ARG A N 1
ATOM 5984 C CA . ARG A 1 739 ? 25.253 -9.704 -23.174 1.00 91.25 739 ARG A CA 1
ATOM 5985 C C . ARG A 1 739 ? 23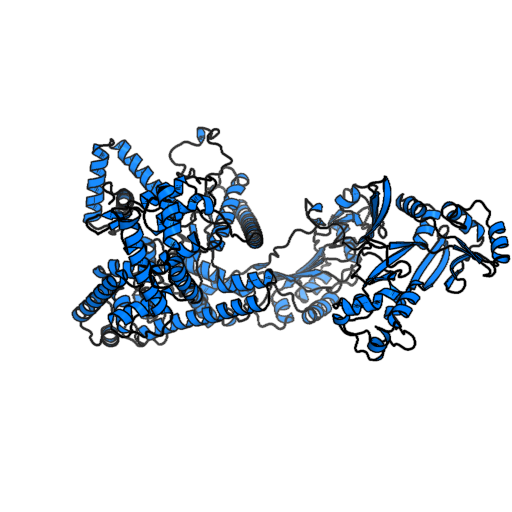.960 -10.375 -22.727 1.00 91.25 739 ARG A C 1
ATOM 5987 O O . ARG A 1 739 ? 23.257 -9.826 -21.883 1.00 91.25 739 ARG A O 1
ATOM 5994 N N . GLU A 1 740 ? 23.659 -11.539 -23.288 1.00 90.69 740 GLU A N 1
ATOM 5995 C CA . GLU A 1 740 ? 22.536 -12.368 -22.852 1.00 90.69 740 GLU A CA 1
ATOM 5996 C C . GLU A 1 740 ? 23.063 -13.507 -21.978 1.00 90.69 740 GLU A C 1
ATOM 5998 O O . GLU A 1 740 ? 24.082 -14.129 -22.292 1.00 90.69 740 GLU A O 1
ATOM 6003 N N . SER A 1 741 ? 22.394 -13.752 -20.848 1.00 90.44 741 SER A N 1
ATOM 6004 C CA . SER A 1 741 ? 22.709 -14.913 -20.018 1.00 90.44 741 SER A CA 1
ATOM 6005 C C . SER A 1 741 ? 22.399 -16.192 -20.788 1.00 90.44 741 SER A C 1
ATOM 6007 O O . SER A 1 741 ? 21.472 -16.217 -21.604 1.00 90.44 741 SER A O 1
ATOM 6009 N N . ILE A 1 742 ? 23.147 -17.260 -20.503 1.00 89.00 742 ILE A N 1
ATOM 6010 C CA . ILE A 1 742 ? 22.986 -18.549 -21.193 1.00 89.00 742 ILE A CA 1
ATOM 6011 C C . ILE A 1 742 ? 21.514 -19.005 -21.189 1.00 89.00 742 ILE A C 1
ATOM 6013 O O . ILE A 1 742 ? 20.988 -19.269 -22.274 1.00 89.00 742 ILE A O 1
ATOM 6017 N N . PRO A 1 743 ? 20.787 -18.993 -20.046 1.00 89.44 743 PRO A N 1
ATOM 6018 C CA . PRO A 1 743 ? 19.402 -19.456 -20.025 1.00 89.44 743 PRO A CA 1
ATOM 6019 C C . PRO A 1 743 ? 18.453 -18.604 -20.874 1.00 89.44 743 PRO A C 1
ATOM 6021 O O . PRO A 1 743 ? 17.508 -19.127 -21.458 1.00 89.44 743 PRO A O 1
ATOM 6024 N N . SER A 1 744 ? 18.706 -17.294 -20.974 1.00 88.25 744 SER A N 1
ATOM 6025 C CA . SER A 1 744 ? 17.833 -16.374 -21.714 1.00 88.25 744 SER A CA 1
ATOM 6026 C C . SER A 1 744 ? 17.835 -16.631 -23.221 1.00 88.25 744 SER A C 1
ATOM 6028 O O . SER A 1 744 ? 16.871 -16.275 -23.899 1.00 88.25 744 SER A O 1
ATOM 6030 N N . LEU A 1 745 ? 18.918 -17.207 -23.758 1.00 87.56 745 LEU A N 1
ATOM 6031 C CA . LEU A 1 745 ? 19.038 -17.477 -25.188 1.00 87.56 745 LEU A CA 1
ATOM 6032 C C . LEU A 1 745 ? 18.500 -18.861 -25.575 1.00 87.56 745 LEU A C 1
ATOM 6034 O O . LEU A 1 745 ? 17.906 -18.979 -26.646 1.00 87.56 745 LEU A O 1
ATOM 6038 N N . ILE A 1 746 ? 18.714 -19.880 -24.732 1.00 87.00 746 ILE A N 1
ATOM 6039 C CA . ILE A 1 746 ? 18.493 -21.293 -25.095 1.00 87.00 746 ILE A CA 1
ATOM 6040 C C . ILE A 1 746 ? 17.169 -21.890 -24.593 1.00 87.00 746 ILE A C 1
ATOM 6042 O O . ILE A 1 746 ? 16.818 -22.987 -25.023 1.00 87.00 746 ILE A O 1
ATOM 6046 N N . PHE A 1 747 ? 16.428 -21.204 -23.713 1.00 87.31 747 PHE A N 1
ATOM 6047 C CA . PHE A 1 747 ? 15.129 -21.670 -23.206 1.00 87.31 747 PHE A CA 1
ATOM 6048 C C . PHE A 1 747 ? 13.955 -20.818 -23.702 1.00 87.31 747 PHE A C 1
ATOM 6050 O O . PHE A 1 747 ? 14.046 -19.593 -23.774 1.00 87.31 747 PHE A O 1
ATOM 6057 N N . ASP A 1 748 ? 12.811 -21.467 -23.929 1.00 82.19 748 ASP A N 1
ATOM 6058 C CA . ASP A 1 748 ? 11.493 -20.830 -24.021 1.00 82.19 748 ASP A CA 1
ATOM 6059 C C . ASP A 1 748 ? 10.591 -21.362 -22.897 1.00 82.19 748 ASP A C 1
ATOM 6061 O O . ASP A 1 748 ? 10.434 -22.574 -22.746 1.00 82.19 748 ASP A O 1
ATOM 6065 N N . LYS A 1 749 ? 10.043 -20.468 -22.062 1.00 74.38 749 LYS A N 1
ATOM 6066 C CA . LYS A 1 749 ? 9.157 -20.787 -20.916 1.00 74.38 749 LYS A CA 1
ATOM 6067 C C . LYS A 1 749 ? 9.606 -22.010 -20.084 1.00 74.38 749 LYS A C 1
ATOM 6069 O O . LYS A 1 749 ? 8.780 -22.810 -19.656 1.00 74.38 749 LYS A O 1
ATOM 6074 N N . ASN A 1 750 ? 10.915 -22.109 -19.823 1.00 79.06 750 ASN A N 1
ATOM 6075 C CA . ASN A 1 750 ? 11.617 -23.169 -19.073 1.00 79.06 750 ASN A CA 1
ATOM 6076 C C . ASN A 1 750 ? 11.915 -24.480 -19.816 1.00 79.06 750 ASN A C 1
ATOM 6078 O O . ASN A 1 750 ? 12.503 -25.383 -19.223 1.00 79.06 750 ASN A O 1
ATOM 6082 N N . THR A 1 751 ? 11.573 -24.580 -21.096 1.00 81.69 751 THR A N 1
ATOM 6083 C CA . THR A 1 751 ? 11.912 -25.728 -21.948 1.00 81.69 751 THR A CA 1
ATOM 6084 C C . THR A 1 751 ? 13.064 -25.391 -22.880 1.00 81.69 751 THR A C 1
ATOM 6086 O O . THR A 1 751 ? 13.114 -24.287 -23.427 1.00 81.69 751 THR A O 1
ATOM 6089 N N . LEU A 1 752 ? 14.033 -26.305 -23.003 1.00 83.94 752 LEU A N 1
ATOM 6090 C CA . LEU A 1 752 ? 15.148 -26.138 -23.933 1.00 83.94 752 LEU A CA 1
ATOM 6091 C C . LEU A 1 752 ? 14.578 -26.036 -25.350 1.00 83.94 752 LEU A C 1
ATOM 6093 O O . LEU A 1 752 ? 13.727 -26.845 -25.727 1.00 83.94 752 LEU A O 1
ATOM 6097 N N . ILE A 1 753 ? 15.038 -25.048 -26.118 1.00 83.69 753 ILE A N 1
ATOM 6098 C CA . ILE A 1 753 ? 14.549 -24.810 -27.477 1.00 83.69 753 ILE A CA 1
ATOM 6099 C C . ILE A 1 753 ? 14.777 -26.084 -28.321 1.00 83.69 753 ILE A C 1
ATOM 6101 O O . ILE A 1 753 ? 15.925 -26.528 -28.436 1.00 83.69 753 ILE A O 1
ATOM 6105 N N . PRO A 1 754 ? 13.713 -26.707 -28.874 1.00 74.62 754 PRO A N 1
ATOM 6106 C CA . PRO A 1 754 ? 13.772 -28.047 -29.466 1.00 74.62 754 PRO A CA 1
ATOM 6107 C C . PRO A 1 754 ? 14.796 -28.236 -30.590 1.00 74.62 754 PRO A C 1
ATOM 6109 O O . PRO A 1 754 ? 15.251 -29.363 -30.814 1.00 74.62 754 PRO A O 1
ATOM 6112 N N . GLU A 1 755 ? 15.114 -27.156 -31.299 1.00 74.88 755 GLU A N 1
ATOM 6113 C CA . GLU A 1 755 ? 16.006 -27.099 -32.452 1.00 74.88 755 GLU A CA 1
ATOM 6114 C C . GLU A 1 755 ? 17.487 -27.275 -32.072 1.00 74.88 755 GLU A C 1
ATOM 6116 O O . GLU A 1 755 ? 18.262 -27.765 -32.896 1.00 74.88 755 GLU A O 1
ATOM 6121 N N . ILE A 1 756 ? 17.869 -26.968 -30.824 1.00 77.06 756 ILE A N 1
ATOM 6122 C CA . ILE A 1 756 ? 19.254 -27.057 -30.336 1.00 77.06 756 ILE A CA 1
ATOM 6123 C C . ILE A 1 756 ? 19.662 -28.534 -30.179 1.00 77.06 756 ILE A C 1
ATOM 6125 O O . ILE A 1 756 ? 19.177 -29.239 -29.295 1.00 77.06 756 ILE A O 1
ATOM 6129 N N . LYS A 1 757 ? 20.576 -29.011 -31.040 1.00 67.44 757 LYS A N 1
ATOM 6130 C CA . LYS A 1 757 ? 21.117 -30.392 -31.060 1.00 67.44 757 LYS A CA 1
ATOM 6131 C C . LYS A 1 757 ? 22.645 -30.411 -30.902 1.00 67.44 757 LYS A C 1
ATOM 6133 O O . LYS A 1 757 ? 23.315 -29.499 -31.368 1.00 67.44 757 LYS A O 1
ATOM 6138 N N . SER A 1 758 ? 23.208 -31.449 -30.272 1.00 59.09 758 SER A N 1
ATOM 6139 C CA . SER A 1 758 ? 24.596 -31.430 -29.764 1.00 59.09 758 SER A CA 1
ATOM 6140 C C . SER A 1 758 ? 25.711 -31.787 -30.755 1.00 59.09 758 SER A C 1
ATOM 6142 O O . SER A 1 758 ? 26.838 -31.382 -30.524 1.00 59.09 758 SER A O 1
ATOM 6144 N N . ASN A 1 759 ? 25.483 -32.575 -31.814 1.00 59.88 759 ASN A N 1
ATOM 6145 C CA . ASN A 1 759 ? 26.612 -33.057 -32.642 1.00 59.88 759 ASN A CA 1
ATOM 6146 C C . ASN A 1 759 ? 27.166 -31.962 -33.576 1.00 59.88 759 ASN A C 1
ATOM 6148 O O . ASN A 1 759 ? 28.354 -31.940 -33.881 1.00 59.88 759 ASN A O 1
ATOM 6152 N N . LYS A 1 760 ? 26.293 -31.036 -33.984 1.00 67.81 760 LYS A N 1
ATOM 6153 C CA . LYS A 1 760 ? 26.576 -29.713 -34.551 1.00 67.81 760 LYS A CA 1
ATOM 6154 C C . LYS A 1 760 ? 25.435 -28.826 -34.064 1.00 67.81 760 LYS A C 1
ATOM 6156 O O . LYS A 1 760 ? 24.280 -29.176 -34.310 1.00 67.81 760 LYS A O 1
ATOM 6161 N N . VAL A 1 761 ? 25.733 -27.744 -33.345 1.00 72.25 761 VAL A N 1
ATOM 6162 C CA . VAL A 1 761 ? 24.693 -26.866 -32.789 1.00 72.25 761 VAL A CA 1
ATOM 6163 C C . VAL A 1 761 ? 23.828 -26.326 -33.927 1.00 72.25 761 VAL A C 1
ATOM 6165 O O . VAL A 1 761 ? 24.274 -25.506 -34.726 1.00 72.25 761 VAL A O 1
ATOM 6168 N N . ASN A 1 762 ? 22.590 -26.809 -34.010 1.00 80.31 762 ASN A N 1
ATOM 6169 C CA . ASN A 1 762 ? 21.588 -26.279 -34.923 1.00 80.31 762 ASN A CA 1
ATOM 6170 C C . ASN A 1 762 ? 20.755 -25.237 -34.173 1.00 80.31 762 ASN A C 1
ATOM 6172 O O . ASN A 1 762 ? 20.096 -25.555 -33.191 1.00 80.31 762 ASN A O 1
ATOM 6176 N N . TRP A 1 763 ? 20.812 -23.984 -34.608 1.00 79.25 763 TRP A N 1
ATOM 6177 C CA . TRP A 1 763 ? 20.088 -22.894 -33.955 1.00 79.25 763 TRP A CA 1
ATOM 6178 C C . TRP A 1 763 ? 18.629 -22.780 -34.436 1.00 79.25 763 TRP A C 1
ATOM 6180 O O . TRP A 1 763 ? 17.818 -22.130 -33.780 1.00 79.25 763 TRP A O 1
ATOM 6190 N N . GLY A 1 764 ? 18.265 -23.403 -35.563 1.00 80.12 764 GLY A N 1
ATOM 6191 C CA . GLY A 1 764 ? 16.987 -23.169 -36.241 1.00 80.12 764 GLY A CA 1
ATOM 6192 C C . GLY A 1 764 ? 16.845 -21.734 -36.779 1.00 80.12 764 GLY A C 1
ATOM 6193 O O . GLY A 1 764 ? 17.545 -20.807 -36.364 1.00 80.12 764 GLY A O 1
ATOM 6194 N N . ASP A 1 765 ? 15.902 -21.506 -37.697 1.00 80.25 765 ASP A N 1
ATOM 6195 C CA . ASP A 1 765 ? 15.802 -20.236 -38.442 1.00 80.25 765 ASP A CA 1
ATOM 6196 C C . ASP A 1 765 ? 15.579 -19.002 -37.558 1.00 80.25 765 ASP A C 1
ATOM 6198 O O . ASP A 1 765 ? 16.040 -17.896 -37.861 1.00 80.25 765 ASP A O 1
ATOM 6202 N N . LYS A 1 766 ? 14.853 -19.170 -36.447 1.00 79.56 766 LYS A N 1
ATOM 6203 C CA . LYS A 1 766 ? 14.491 -18.072 -35.544 1.00 79.56 766 LYS A CA 1
ATOM 6204 C C . LYS A 1 766 ? 15.688 -17.567 -34.737 1.00 79.56 766 LYS A C 1
ATOM 6206 O O . LYS A 1 766 ? 15.846 -16.351 -34.613 1.00 79.56 766 LYS A O 1
ATOM 6211 N N . LEU A 1 767 ? 16.519 -18.458 -34.189 1.00 83.56 767 LEU A N 1
ATOM 6212 C CA . LEU A 1 767 ? 17.725 -18.051 -33.456 1.00 83.56 767 LEU A CA 1
ATOM 6213 C C . LEU A 1 767 ? 18.868 -17.714 -34.410 1.00 83.56 767 LEU A C 1
ATOM 6215 O O . LEU A 1 767 ? 19.637 -16.806 -34.110 1.00 83.56 767 LEU A O 1
ATOM 6219 N N . GLU A 1 768 ? 18.940 -18.345 -35.586 1.00 86.12 768 GLU A N 1
ATOM 6220 C CA . GLU A 1 768 ? 19.943 -18.006 -36.600 1.00 86.12 768 GLU A CA 1
ATOM 6221 C C . GLU A 1 768 ? 19.866 -16.519 -36.981 1.00 86.12 768 GLU A C 1
ATOM 6223 O O . GLU A 1 768 ? 20.889 -15.844 -37.104 1.00 86.12 768 GLU A O 1
ATOM 6228 N N . LYS A 1 769 ? 18.649 -15.960 -37.065 1.00 88.06 769 LYS A N 1
ATOM 6229 C CA . LYS A 1 769 ? 18.422 -14.522 -37.286 1.00 88.06 769 LYS A CA 1
ATOM 6230 C C . LYS A 1 769 ? 18.993 -13.628 -36.177 1.00 88.06 769 LYS A C 1
ATOM 6232 O O . LYS A 1 769 ? 19.377 -12.502 -36.481 1.00 88.06 769 LYS A O 1
ATOM 6237 N N . LYS A 1 770 ? 19.101 -14.098 -34.924 1.00 88.31 770 LYS A N 1
ATOM 6238 C CA . LYS A 1 770 ? 19.705 -13.320 -33.821 1.00 88.31 770 LYS A CA 1
ATOM 6239 C C . LYS A 1 770 ? 21.211 -13.118 -33.999 1.00 88.31 770 LYS A C 1
ATOM 6241 O O . LYS A 1 770 ? 21.759 -12.169 -33.453 1.00 88.31 770 LYS A O 1
ATOM 6246 N N . PHE A 1 771 ? 21.877 -13.977 -34.768 1.00 92.75 771 PHE A N 1
ATOM 6247 C CA . PHE A 1 771 ? 23.310 -13.884 -35.053 1.00 92.75 771 PHE A CA 1
ATOM 6248 C C . PHE A 1 771 ? 23.618 -13.175 -36.376 1.00 92.75 771 PHE A C 1
ATOM 6250 O O . PHE A 1 771 ? 24.745 -13.251 -36.859 1.00 92.75 771 PHE A O 1
ATOM 6257 N N . ARG A 1 772 ? 22.645 -12.485 -36.980 1.00 92.56 772 ARG A N 1
ATOM 6258 C CA . ARG A 1 772 ? 22.841 -11.724 -38.219 1.00 92.56 772 ARG A CA 1
ATOM 6259 C C . ARG A 1 772 ? 22.900 -10.231 -37.922 1.00 92.56 772 ARG A C 1
ATOM 6261 O O . ARG A 1 772 ? 22.074 -9.702 -37.184 1.00 92.56 772 ARG A O 1
ATOM 6268 N N . ILE A 1 773 ? 23.858 -9.552 -38.538 1.00 93.81 773 ILE A N 1
ATOM 6269 C CA . ILE A 1 773 ? 23.958 -8.095 -38.558 1.00 93.81 773 ILE A CA 1
ATOM 6270 C C . ILE A 1 773 ? 23.439 -7.642 -39.920 1.00 93.81 773 ILE A C 1
ATOM 6272 O O . ILE A 1 773 ? 24.035 -7.987 -40.937 1.00 93.81 773 ILE A O 1
ATOM 6276 N N . LYS A 1 774 ? 22.321 -6.913 -39.948 1.00 91.62 774 LYS A N 1
ATOM 6277 C CA . LYS A 1 774 ? 21.806 -6.297 -41.179 1.00 91.62 774 LYS A CA 1
ATOM 6278 C C . LYS A 1 774 ? 22.600 -5.028 -41.472 1.00 91.62 774 LYS A C 1
ATOM 6280 O O . LYS A 1 774 ? 22.771 -4.222 -40.560 1.00 91.62 774 LYS A O 1
ATOM 6285 N N . ILE A 1 775 ? 23.041 -4.854 -42.713 1.00 91.12 775 ILE A N 1
ATOM 6286 C CA . ILE A 1 775 ? 23.851 -3.716 -43.147 1.00 91.12 775 ILE A CA 1
ATOM 6287 C C . ILE A 1 775 ? 23.280 -3.142 -44.432 1.00 91.12 775 ILE A C 1
ATOM 6289 O O . ILE A 1 775 ? 22.996 -3.888 -45.358 1.00 91.12 775 ILE A O 1
ATOM 6293 N N . GLU A 1 776 ? 23.168 -1.819 -44.483 1.00 91.06 776 GLU A N 1
ATOM 6294 C CA . GLU A 1 776 ? 22.801 -1.060 -45.676 1.00 91.06 776 GLU A CA 1
ATOM 6295 C C . GLU A 1 776 ? 23.699 0.179 -45.732 1.00 91.06 776 GLU A C 1
ATOM 6297 O O . GLU A 1 776 ? 23.553 1.094 -44.925 1.00 91.06 776 GLU A O 1
ATOM 6302 N N . ILE A 1 777 ? 24.668 0.193 -46.647 1.00 89.44 777 ILE A N 1
ATOM 6303 C CA . ILE A 1 777 ? 25.656 1.267 -46.762 1.00 89.44 777 ILE A CA 1
ATOM 6304 C C . ILE A 1 777 ? 25.286 2.165 -47.934 1.00 89.44 777 ILE A C 1
ATOM 6306 O O . ILE A 1 777 ? 25.134 1.714 -49.073 1.00 89.44 777 ILE A O 1
ATOM 6310 N N . LYS A 1 778 ? 25.190 3.462 -47.639 1.00 87.06 778 LYS A N 1
ATOM 6311 C CA . LYS A 1 778 ? 24.993 4.528 -48.619 1.00 87.06 778 LYS A CA 1
ATOM 6312 C C . LYS A 1 778 ? 26.167 5.498 -48.608 1.00 87.06 778 LYS A C 1
ATOM 6314 O O . LYS A 1 778 ? 26.618 5.893 -47.532 1.00 87.06 778 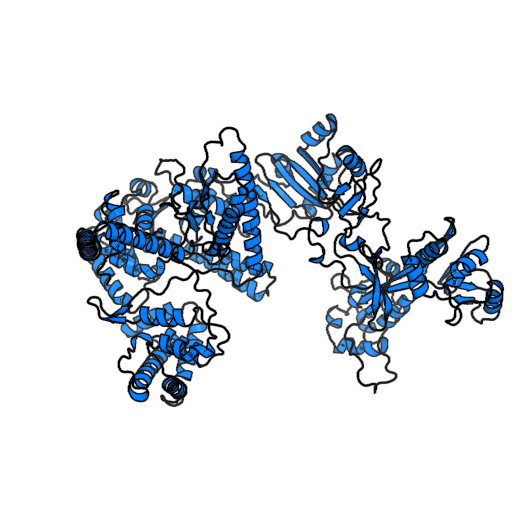LYS A O 1
ATOM 6319 N N . LEU A 1 779 ? 26.604 5.906 -49.795 1.00 84.94 779 LEU A N 1
ATOM 6320 C CA . LEU A 1 779 ? 27.562 6.985 -50.031 1.00 84.94 779 LEU A CA 1
ATOM 6321 C C . LEU A 1 779 ? 26.857 8.042 -50.891 1.00 84.94 779 LEU A C 1
ATOM 6323 O O . LEU A 1 779 ? 26.287 7.700 -51.922 1.00 84.94 779 LEU A O 1
ATOM 6327 N N . TYR A 1 780 ? 26.800 9.291 -50.417 1.00 83.06 780 TYR A N 1
ATOM 6328 C CA . TYR A 1 780 ? 26.043 10.386 -51.056 1.00 83.06 780 TYR A CA 1
ATOM 6329 C C . TYR A 1 780 ? 24.600 10.005 -51.451 1.00 83.06 780 TYR A C 1
ATOM 6331 O O . TYR A 1 780 ? 24.099 10.373 -52.506 1.00 83.06 780 TYR A O 1
ATOM 6339 N N . GLY A 1 781 ? 23.929 9.204 -50.616 1.00 78.12 781 GLY A N 1
ATOM 6340 C CA . GLY A 1 781 ? 22.568 8.717 -50.870 1.00 78.12 781 GLY A CA 1
ATOM 6341 C C . GLY A 1 781 ? 22.468 7.497 -51.798 1.00 78.12 781 GLY A C 1
ATOM 6342 O O . GLY A 1 781 ? 21.466 6.784 -51.730 1.00 78.12 781 GLY A O 1
ATOM 6343 N N . LYS A 1 782 ? 23.507 7.173 -52.581 1.00 84.38 782 LYS A N 1
ATOM 6344 C CA . LYS A 1 782 ? 23.558 5.976 -53.436 1.00 84.38 782 LYS A CA 1
ATOM 6345 C C . LYS A 1 782 ? 23.897 4.739 -52.604 1.00 84.38 782 LYS A C 1
ATOM 6347 O O . LYS A 1 782 ? 24.855 4.730 -51.831 1.00 84.38 782 LYS A O 1
ATOM 6352 N N . LYS A 1 783 ? 23.094 3.684 -52.744 1.00 88.44 783 LYS A N 1
ATOM 6353 C CA . LYS A 1 783 ? 23.292 2.395 -52.069 1.00 88.44 783 LYS A CA 1
ATOM 6354 C C . LYS A 1 783 ? 24.453 1.643 -52.727 1.00 88.44 783 LYS A C 1
ATOM 6356 O O . LYS A 1 783 ? 24.377 1.347 -53.913 1.00 88.44 783 LYS A O 1
ATOM 6361 N N . ILE A 1 784 ? 25.498 1.342 -51.956 1.00 88.44 784 ILE A N 1
ATOM 6362 C CA . ILE A 1 784 ? 26.754 0.738 -52.450 1.00 88.44 784 ILE A CA 1
ATOM 6363 C C . ILE A 1 784 ? 27.021 -0.665 -51.889 1.00 88.44 784 ILE A C 1
ATOM 6365 O O . ILE A 1 784 ? 27.820 -1.403 -52.457 1.00 88.44 784 ILE A O 1
ATOM 6369 N N . ALA A 1 785 ? 26.347 -1.046 -50.799 1.00 88.94 785 ALA A N 1
ATOM 6370 C CA . ALA A 1 785 ? 26.346 -2.409 -50.266 1.00 88.94 785 ALA A CA 1
ATOM 6371 C C . ALA A 1 785 ? 25.089 -2.656 -49.416 1.00 88.94 785 ALA A C 1
ATOM 6373 O O . ALA A 1 785 ? 24.632 -1.760 -48.703 1.00 88.94 785 ALA A O 1
ATOM 6374 N N . ASP A 1 786 ? 24.535 -3.868 -49.466 1.00 90.94 786 ASP A N 1
ATOM 6375 C CA . ASP A 1 786 ? 23.420 -4.308 -48.618 1.00 90.94 786 ASP A CA 1
ATOM 6376 C C . ASP A 1 786 ? 23.430 -5.820 -48.443 1.00 90.94 786 ASP A C 1
ATOM 6378 O O . ASP A 1 786 ? 23.810 -6.562 -49.347 1.00 90.94 786 ASP A O 1
ATOM 6382 N N . GLY A 1 787 ? 23.027 -6.269 -47.262 1.00 92.31 787 GLY A N 1
ATOM 6383 C CA . GLY A 1 787 ? 22.942 -7.680 -46.943 1.00 92.31 787 GLY A CA 1
ATOM 6384 C C . GLY A 1 787 ? 23.081 -7.954 -45.454 1.00 92.31 787 GLY A C 1
ATOM 6385 O O . GLY A 1 787 ? 22.812 -7.112 -44.591 1.00 92.31 787 GLY A O 1
ATOM 6386 N N . PHE A 1 788 ? 23.503 -9.177 -45.148 1.00 92.94 788 PHE A N 1
ATOM 6387 C CA . PHE A 1 788 ? 23.691 -9.645 -43.782 1.00 92.94 788 PHE A CA 1
ATOM 6388 C C . PHE A 1 788 ? 25.108 -10.161 -43.580 1.00 92.94 788 PHE A C 1
ATOM 6390 O O . PHE A 1 788 ? 25.637 -10.888 -44.414 1.00 92.94 788 PHE A O 1
ATOM 6397 N N . ILE A 1 789 ? 25.681 -9.844 -42.424 1.00 94.50 789 ILE A N 1
ATOM 6398 C CA . ILE A 1 789 ? 26.969 -10.371 -41.973 1.00 94.50 789 ILE A CA 1
ATOM 6399 C C . ILE A 1 789 ? 26.717 -11.273 -40.767 1.00 94.50 789 ILE A C 1
ATOM 6401 O O . ILE A 1 789 ? 25.964 -10.921 -39.853 1.00 94.50 789 ILE A O 1
ATOM 6405 N N . ARG A 1 790 ? 27.338 -12.454 -40.747 1.00 94.12 790 ARG A N 1
ATOM 6406 C CA . ARG A 1 790 ? 27.258 -13.384 -39.616 1.00 94.12 790 ARG A CA 1
ATOM 6407 C C . ARG A 1 790 ? 28.063 -12.822 -38.447 1.00 94.12 790 ARG A C 1
ATOM 6409 O O . ARG A 1 790 ? 29.246 -12.513 -38.579 1.00 94.12 790 ARG A O 1
ATOM 6416 N N . TYR A 1 791 ? 27.439 -12.720 -37.279 1.00 94.69 791 TYR A N 1
ATOM 6417 C CA . TYR A 1 791 ? 28.110 -12.289 -36.062 1.00 94.69 791 TYR A CA 1
ATOM 6418 C C . TYR A 1 791 ? 29.132 -13.347 -35.616 1.00 94.69 791 TYR A C 1
ATOM 6420 O O . TYR A 1 791 ? 28.739 -14.488 -35.352 1.00 94.69 791 TYR A O 1
ATOM 6428 N N . PRO A 1 792 ? 30.424 -12.997 -35.474 1.00 91.50 792 PRO A N 1
ATOM 6429 C CA . PRO A 1 792 ? 31.469 -13.967 -35.157 1.00 91.50 792 PRO A CA 1
ATOM 6430 C C . PRO A 1 792 ? 31.278 -14.602 -33.779 1.00 91.50 792 PRO A C 1
ATOM 6432 O O . PRO A 1 792 ? 31.591 -15.769 -33.608 1.00 91.50 792 PRO A O 1
ATOM 6435 N N . GLY A 1 793 ? 30.670 -13.900 -32.813 1.00 90.81 793 GLY A N 1
ATOM 6436 C CA . GLY A 1 793 ? 30.421 -14.466 -31.482 1.00 90.81 793 GLY A CA 1
ATOM 6437 C C . GLY A 1 793 ? 29.484 -15.679 -31.476 1.00 90.81 793 GLY A C 1
ATOM 6438 O O . GLY A 1 793 ? 29.418 -16.369 -30.464 1.00 90.81 793 GLY A O 1
ATOM 6439 N N . LYS A 1 794 ? 28.803 -15.991 -32.591 1.00 91.44 794 LYS A N 1
ATOM 6440 C CA . LYS A 1 794 ? 28.055 -17.246 -32.746 1.00 91.44 794 LYS A CA 1
ATOM 6441 C C . LYS A 1 794 ? 28.945 -18.471 -32.505 1.00 91.44 794 LYS A C 1
ATOM 6443 O O . LYS A 1 794 ? 28.496 -19.409 -31.859 1.00 91.44 794 LYS A O 1
ATOM 6448 N N . THR A 1 795 ? 30.198 -18.454 -32.962 1.00 90.25 795 THR A N 1
ATOM 6449 C CA . THR A 1 795 ? 31.112 -19.592 -32.771 1.00 90.25 795 THR A CA 1
ATOM 6450 C C . THR A 1 795 ? 31.453 -19.815 -31.302 1.00 90.25 795 THR A C 1
ATOM 6452 O O . THR A 1 795 ? 31.620 -20.953 -30.885 1.00 90.25 795 THR A O 1
ATOM 6455 N N . GLU A 1 796 ? 31.513 -18.754 -30.493 1.00 91.12 796 GLU A N 1
ATOM 6456 C CA . GLU A 1 796 ? 31.756 -18.872 -29.049 1.00 91.12 796 GLU A CA 1
ATOM 6457 C C . GLU A 1 796 ? 30.551 -19.483 -28.327 1.00 91.12 796 GLU A C 1
ATOM 6459 O O . GLU A 1 796 ? 30.715 -20.359 -27.482 1.00 91.12 796 GLU A O 1
ATOM 6464 N N . TRP A 1 797 ? 29.331 -19.119 -28.733 1.00 91.06 797 TRP A N 1
ATOM 6465 C CA . TRP A 1 797 ? 28.119 -19.794 -28.262 1.00 91.06 797 TRP A CA 1
ATOM 6466 C C . TRP A 1 797 ? 28.079 -21.275 -28.666 1.00 91.06 797 TRP A C 1
ATOM 6468 O O . TRP A 1 797 ? 27.699 -22.119 -27.857 1.00 91.06 797 TRP A O 1
ATOM 6478 N N . GLU A 1 798 ? 28.479 -21.603 -29.900 1.00 89.94 798 GLU A N 1
ATOM 6479 C CA . GLU A 1 798 ? 28.560 -22.990 -30.377 1.00 89.94 798 GLU A CA 1
ATOM 6480 C C . GLU A 1 798 ? 29.583 -23.794 -29.558 1.00 89.94 798 GLU A C 1
ATOM 6482 O O . GLU A 1 798 ? 29.254 -24.873 -29.075 1.00 89.94 798 GLU A O 1
ATOM 6487 N N . LYS A 1 799 ? 30.782 -23.245 -29.318 1.00 89.75 799 LYS A N 1
ATOM 6488 C CA . LYS A 1 799 ? 31.809 -23.863 -28.462 1.00 89.75 799 LYS A CA 1
ATOM 6489 C C . LYS A 1 799 ? 31.316 -24.082 -27.033 1.00 89.75 799 LYS A C 1
ATOM 6491 O O . LYS A 1 799 ? 31.530 -25.159 -26.490 1.00 89.75 799 LYS A O 1
ATOM 6496 N N . LEU A 1 800 ? 30.636 -23.098 -26.439 1.00 89.69 800 LEU A N 1
ATOM 6497 C CA . LEU A 1 800 ? 30.111 -23.194 -25.075 1.00 89.69 800 LEU A CA 1
ATOM 6498 C C . LEU A 1 800 ? 29.147 -24.375 -24.921 1.00 89.69 800 LEU A C 1
ATOM 6500 O O . LEU A 1 800 ? 29.275 -25.162 -23.988 1.00 89.69 800 LEU A O 1
ATOM 6504 N N . LEU A 1 801 ? 28.202 -24.536 -25.850 1.00 87.31 801 LEU A N 1
ATOM 6505 C CA . LEU A 1 801 ? 27.223 -25.629 -25.800 1.00 87.31 801 LEU A CA 1
ATOM 6506 C C . LEU A 1 801 ? 27.846 -27.016 -26.031 1.00 87.31 801 LEU A C 1
ATOM 6508 O O . LEU A 1 801 ? 27.227 -28.027 -25.701 1.00 87.31 801 LEU A O 1
ATOM 6512 N N . LEU A 1 802 ? 29.062 -27.059 -26.577 1.00 86.56 802 LEU A N 1
ATOM 6513 C CA . LEU A 1 802 ? 29.841 -28.272 -26.812 1.00 86.56 802 LEU A CA 1
ATOM 6514 C C . LEU A 1 802 ? 30.837 -28.581 -25.681 1.00 86.56 802 LEU A C 1
ATOM 6516 O O . LEU A 1 802 ? 31.562 -29.567 -25.783 1.00 86.56 802 LEU A O 1
ATOM 6520 N N . THR A 1 803 ? 30.871 -27.781 -24.609 1.00 87.31 803 THR A N 1
ATOM 6521 C CA . THR A 1 803 ? 31.707 -28.057 -23.427 1.00 87.31 803 THR A CA 1
ATOM 6522 C C . THR A 1 803 ? 31.160 -29.251 -22.640 1.00 87.31 803 THR A C 1
ATOM 6524 O O . THR A 1 803 ? 29.946 -29.462 -22.580 1.00 87.31 803 THR A O 1
ATOM 6527 N N . GLU A 1 804 ? 32.046 -30.034 -22.020 1.00 83.44 804 GLU A N 1
ATOM 6528 C CA . GLU A 1 804 ? 31.696 -31.282 -21.321 1.00 83.44 804 GLU A CA 1
ATOM 6529 C C . GLU A 1 804 ? 30.547 -31.156 -20.287 1.00 83.44 804 GLU A C 1
ATOM 6531 O O . GLU A 1 804 ? 29.663 -32.016 -20.304 1.00 83.44 804 GLU A O 1
ATOM 6536 N N . PRO A 1 805 ? 30.427 -30.073 -19.483 1.00 84.06 805 PRO A N 1
ATOM 6537 C CA . PRO A 1 805 ? 29.308 -29.906 -18.544 1.00 84.06 805 PRO A CA 1
ATOM 6538 C C . PRO A 1 805 ? 27.929 -29.746 -19.205 1.00 84.06 805 PRO A C 1
ATOM 6540 O O . PRO A 1 805 ? 26.911 -30.049 -18.586 1.00 84.06 805 PRO A O 1
ATOM 6543 N N . LEU A 1 806 ? 27.867 -29.251 -20.448 1.00 87.69 806 LEU A N 1
ATOM 6544 C CA . LEU A 1 806 ? 26.606 -28.936 -21.138 1.00 87.69 806 LEU A CA 1
ATOM 6545 C C . LEU A 1 806 ? 26.274 -29.920 -22.259 1.00 87.69 806 LEU A C 1
ATOM 6547 O O . LEU A 1 806 ? 25.101 -30.226 -22.477 1.00 87.69 806 LEU A O 1
ATOM 6551 N N . LYS A 1 807 ? 27.283 -30.446 -22.952 1.00 86.19 807 LYS A N 1
ATOM 6552 C CA . LYS A 1 807 ? 27.143 -31.272 -24.157 1.00 86.19 807 LYS A CA 1
ATOM 6553 C C . LYS A 1 807 ? 26.195 -32.455 -23.961 1.00 86.19 807 LYS A C 1
ATOM 6555 O O . LYS A 1 807 ? 25.285 -32.644 -24.769 1.00 86.19 807 LYS A O 1
ATOM 6560 N N . GLY A 1 808 ? 26.361 -33.219 -22.877 1.00 84.25 808 GLY A N 1
ATOM 6561 C CA . GLY A 1 808 ? 25.498 -34.362 -22.554 1.00 84.25 808 GLY A CA 1
ATOM 6562 C C . GLY A 1 808 ? 24.062 -33.959 -22.200 1.00 84.25 808 GLY A C 1
ATOM 6563 O O . GLY A 1 808 ? 23.107 -34.578 -22.670 1.00 84.25 808 GLY A O 1
ATOM 6564 N N . LEU A 1 809 ? 23.897 -32.877 -21.435 1.00 86.75 809 LEU A N 1
ATOM 6565 C CA . LEU A 1 809 ? 22.590 -32.384 -20.983 1.00 86.75 809 LEU A CA 1
ATOM 6566 C C . LEU A 1 809 ? 21.767 -31.780 -22.127 1.00 86.75 809 LEU A C 1
ATOM 6568 O O . LEU A 1 809 ? 20.551 -31.965 -22.194 1.00 86.75 809 LEU A O 1
ATOM 6572 N N . VAL A 1 810 ? 22.432 -31.084 -23.051 1.00 85.06 810 VAL A N 1
ATOM 6573 C CA . VAL A 1 810 ? 21.824 -30.561 -24.280 1.00 85.06 810 VAL A CA 1
ATOM 6574 C C . VAL A 1 810 ? 21.471 -31.714 -25.222 1.00 85.06 810 VAL A C 1
ATOM 6576 O O . VAL A 1 810 ? 20.353 -31.754 -25.732 1.00 85.06 810 VAL A O 1
ATOM 6579 N N . LYS A 1 811 ? 22.377 -32.689 -25.406 1.00 82.50 811 LYS A N 1
ATOM 6580 C CA . LYS A 1 811 ? 22.137 -33.883 -26.238 1.00 82.50 811 LYS A CA 1
ATOM 6581 C C . LYS A 1 811 ? 20.904 -34.664 -25.785 1.00 82.50 811 LYS A C 1
ATOM 6583 O O . LYS A 1 811 ? 20.065 -35.009 -26.612 1.00 82.50 811 LYS A O 1
ATOM 6588 N N . ASN A 1 812 ? 20.788 -34.898 -24.480 1.00 81.75 812 ASN A N 1
ATOM 6589 C CA . ASN A 1 812 ? 19.717 -35.697 -23.887 1.00 81.75 812 ASN A CA 1
ATOM 6590 C C . ASN A 1 812 ? 18.458 -34.871 -23.563 1.00 81.75 812 ASN A C 1
ATOM 6592 O O . ASN A 1 812 ? 17.499 -35.415 -23.024 1.00 81.75 812 ASN A O 1
ATOM 6596 N N . LYS A 1 813 ? 18.450 -33.564 -23.877 1.00 80.44 813 LYS A N 1
ATOM 6597 C CA . LYS A 1 813 ? 17.371 -32.612 -23.547 1.00 80.44 813 LYS A CA 1
ATOM 6598 C C . LYS A 1 813 ? 16.988 -32.592 -22.058 1.00 80.44 813 LYS A C 1
ATOM 6600 O O . LYS A 1 813 ? 15.847 -32.303 -21.710 1.00 80.44 813 LYS A O 1
ATOM 6605 N N . THR A 1 814 ? 17.945 -32.868 -21.175 1.00 84.25 814 THR A N 1
ATOM 6606 C CA . THR A 1 814 ? 17.759 -32.879 -19.714 1.00 84.25 814 THR A CA 1
ATOM 6607 C C . THR A 1 814 ? 18.195 -31.574 -19.048 1.00 84.25 814 THR A C 1
ATOM 6609 O O . THR A 1 814 ? 17.966 -31.385 -17.853 1.00 84.25 814 THR A O 1
ATOM 6612 N N . LEU A 1 815 ? 18.811 -30.652 -19.798 1.00 87.69 815 LEU A N 1
ATOM 6613 C CA . LEU A 1 815 ? 19.200 -29.341 -19.283 1.00 87.69 815 LEU A CA 1
ATOM 6614 C C . LEU A 1 815 ? 17.957 -28.515 -18.912 1.00 87.69 815 LEU A C 1
ATOM 6616 O O . LEU A 1 815 ? 17.074 -28.300 -19.740 1.00 87.69 815 LEU A O 1
ATOM 6620 N N . THR A 1 816 ? 17.914 -28.000 -17.682 1.00 88.69 816 THR A N 1
ATOM 6621 C CA . THR A 1 816 ? 16.825 -27.143 -17.182 1.00 88.69 816 THR A CA 1
ATOM 6622 C C . THR A 1 816 ? 17.362 -25.785 -16.722 1.00 88.69 816 THR A C 1
ATOM 6624 O O . THR A 1 816 ? 18.544 -25.691 -16.385 1.00 88.69 816 THR A O 1
ATOM 6627 N N . PRO A 1 817 ? 16.530 -24.726 -16.635 1.00 86.38 817 PRO A N 1
ATOM 6628 C CA . PRO A 1 817 ? 16.986 -23.422 -16.145 1.00 86.38 817 PRO A CA 1
ATOM 6629 C C . PRO A 1 817 ? 17.596 -23.481 -14.740 1.00 86.38 817 PRO A C 1
ATOM 6631 O O . PRO A 1 817 ? 18.594 -22.817 -14.486 1.00 86.38 817 PRO A O 1
ATOM 6634 N N . LYS A 1 818 ? 17.058 -24.344 -13.863 1.00 87.00 818 LYS A N 1
ATOM 6635 C CA . LYS A 1 818 ? 17.548 -24.538 -12.487 1.00 87.00 818 LYS A CA 1
ATOM 6636 C C . LYS A 1 818 ? 18.988 -25.036 -12.417 1.00 87.00 818 LYS A C 1
ATOM 6638 O O . LYS A 1 818 ? 19.655 -24.828 -11.410 1.00 87.00 818 LYS A O 1
ATOM 6643 N N . TRP A 1 819 ? 19.478 -25.686 -13.473 1.00 89.44 819 TRP A N 1
ATOM 6644 C CA . TRP A 1 819 ? 20.871 -26.120 -13.539 1.00 89.44 819 TRP A CA 1
ATOM 6645 C C . TRP A 1 819 ? 21.831 -24.935 -13.358 1.00 89.44 819 TRP A C 1
ATOM 6647 O O . TRP A 1 819 ? 22.844 -25.072 -12.676 1.00 89.44 819 TRP A O 1
ATOM 6657 N N . PHE A 1 820 ? 21.461 -23.764 -13.890 1.00 87.31 820 PHE A N 1
ATOM 6658 C CA . PHE A 1 820 ? 22.238 -22.526 -13.819 1.00 87.31 820 PHE A CA 1
ATOM 6659 C C . PHE A 1 820 ? 22.098 -21.776 -12.483 1.00 87.31 820 PHE A C 1
ATOM 6661 O O . PHE A 1 820 ? 22.789 -20.779 -12.291 1.00 87.31 820 PHE A O 1
ATOM 6668 N N . ASP A 1 821 ? 21.246 -22.239 -11.561 1.00 84.50 821 ASP A N 1
ATOM 6669 C CA . ASP A 1 821 ? 21.134 -21.669 -10.210 1.00 84.50 821 ASP A CA 1
ATOM 6670 C C . ASP A 1 821 ? 22.184 -22.266 -9.246 1.00 84.50 821 ASP A C 1
ATOM 6672 O O . ASP A 1 821 ? 22.441 -21.706 -8.179 1.00 84.50 821 ASP A O 1
ATOM 6676 N N . SER A 1 822 ? 22.810 -23.395 -9.612 1.00 86.12 822 SER A N 1
ATOM 6677 C CA . SER A 1 822 ? 23.854 -24.050 -8.814 1.00 86.12 822 SER A CA 1
ATOM 6678 C C . SER A 1 822 ? 25.231 -23.449 -9.093 1.00 86.12 822 SER A C 1
ATOM 6680 O O . SER A 1 822 ? 25.733 -23.492 -10.217 1.00 86.12 822 SER A O 1
ATOM 6682 N N . LEU A 1 823 ? 25.880 -22.938 -8.044 1.00 81.12 823 LEU A N 1
ATOM 6683 C CA . LEU A 1 823 ? 27.243 -22.409 -8.132 1.00 81.12 823 LEU A CA 1
ATOM 6684 C C . LEU A 1 823 ? 28.271 -23.481 -8.520 1.00 81.12 823 LEU A C 1
ATOM 6686 O O . LEU A 1 823 ? 29.242 -23.155 -9.195 1.00 81.12 823 LEU A O 1
ATOM 6690 N N . GLU A 1 824 ? 28.055 -24.735 -8.120 1.00 83.19 824 GLU A N 1
ATOM 6691 C CA . GLU A 1 824 ? 28.934 -25.863 -8.459 1.00 83.19 824 GLU A CA 1
ATOM 6692 C C . GLU A 1 824 ? 28.859 -26.186 -9.954 1.00 83.19 824 GLU A C 1
ATOM 6694 O O . GLU A 1 824 ? 29.883 -26.301 -10.621 1.00 83.19 824 GLU A O 1
ATOM 6699 N N . ASN A 1 825 ? 27.644 -26.221 -10.509 1.00 86.38 825 ASN A N 1
ATOM 6700 C CA . ASN A 1 825 ? 27.431 -26.423 -11.943 1.00 86.38 825 ASN A CA 1
ATOM 6701 C C . ASN A 1 825 ? 28.061 -25.298 -12.770 1.00 86.38 825 ASN A C 1
ATOM 6703 O O . ASN A 1 825 ? 28.713 -25.541 -13.784 1.00 86.38 825 ASN A O 1
ATOM 6707 N N . LEU A 1 826 ? 27.874 -24.054 -12.321 1.00 83.25 826 LEU A N 1
ATOM 6708 C CA . LEU A 1 826 ? 28.438 -22.882 -12.979 1.00 83.25 826 LEU A CA 1
ATOM 6709 C C . LEU A 1 826 ? 29.970 -22.860 -12.935 1.00 83.25 826 LEU A C 1
ATOM 6711 O O . LEU A 1 826 ? 30.583 -22.435 -13.912 1.00 83.25 826 LEU A O 1
ATOM 6715 N N . ALA A 1 827 ? 30.588 -23.349 -11.855 1.00 80.06 827 ALA A N 1
ATOM 6716 C CA . ALA A 1 827 ? 32.042 -23.474 -11.763 1.00 80.06 827 ALA A CA 1
ATOM 6717 C C . ALA A 1 827 ? 32.608 -24.402 -12.850 1.00 80.06 827 ALA A C 1
ATOM 6719 O O . ALA A 1 827 ? 33.688 -24.139 -13.368 1.00 80.06 827 ALA A O 1
ATOM 6720 N N . GLY A 1 828 ? 31.847 -25.413 -13.287 1.00 81.31 828 GLY A N 1
ATOM 6721 C CA . GLY A 1 828 ? 32.219 -26.258 -14.427 1.00 81.31 828 GLY A CA 1
ATOM 6722 C C . GLY A 1 828 ? 32.366 -25.502 -15.756 1.00 81.31 828 GLY A C 1
ATOM 6723 O O . GLY A 1 828 ? 32.986 -26.014 -16.681 1.00 81.31 828 GLY A O 1
ATOM 6724 N N . LEU A 1 829 ? 31.835 -24.279 -15.872 1.00 85.38 829 LEU A N 1
ATOM 6725 C CA . LEU A 1 829 ? 31.975 -23.434 -17.065 1.00 85.38 829 LEU A CA 1
ATOM 6726 C C . LEU A 1 829 ? 33.184 -22.490 -17.000 1.00 85.38 829 LEU A C 1
ATOM 6728 O O . LEU A 1 829 ? 33.397 -21.709 -17.930 1.00 85.38 829 LEU A O 1
ATOM 6732 N N . ASP A 1 830 ? 33.959 -22.518 -15.916 1.00 80.38 830 ASP A N 1
ATOM 6733 C CA . ASP A 1 830 ? 35.036 -21.560 -15.680 1.00 80.38 830 ASP A CA 1
ATOM 6734 C C . ASP A 1 830 ? 36.106 -21.582 -16.765 1.00 80.38 830 ASP A C 1
ATOM 6736 O O . ASP A 1 830 ? 36.494 -20.510 -17.220 1.00 80.38 830 ASP A O 1
ATOM 6740 N N . ASP A 1 831 ? 36.495 -22.755 -17.260 1.00 77.50 831 ASP A N 1
ATOM 6741 C CA . ASP A 1 831 ? 37.519 -22.887 -18.305 1.00 77.50 831 ASP A CA 1
ATOM 6742 C C . ASP A 1 831 ? 37.134 -22.184 -19.616 1.00 77.50 831 ASP A C 1
ATOM 6744 O O . ASP A 1 831 ? 37.997 -21.767 -20.385 1.00 77.50 831 ASP A O 1
ATOM 6748 N N . HIS A 1 832 ? 35.834 -22.005 -19.878 1.00 84.06 832 HIS A N 1
ATOM 6749 C CA . HIS A 1 832 ? 35.365 -21.287 -21.063 1.00 84.06 832 HIS A CA 1
ATOM 6750 C C . HIS A 1 832 ? 35.394 -19.758 -20.887 1.00 84.06 832 HIS A C 1
ATOM 6752 O O . HIS A 1 832 ? 35.488 -19.022 -21.868 1.00 84.06 832 HIS A O 1
ATOM 6758 N N . PHE A 1 833 ? 35.281 -19.252 -19.654 1.00 80.69 833 PHE A N 1
ATOM 6759 C CA . PHE A 1 833 ? 35.093 -17.819 -19.380 1.00 80.69 833 PHE A CA 1
ATOM 6760 C C . PHE A 1 833 ? 36.249 -17.156 -18.625 1.00 80.69 833 PHE A C 1
ATOM 6762 O O . PHE A 1 833 ? 36.350 -15.924 -18.636 1.00 80.69 833 PHE A O 1
ATOM 6769 N N . LYS A 1 834 ? 37.084 -17.930 -17.933 1.00 75.69 834 LYS A N 1
ATOM 6770 C CA . LYS A 1 834 ? 38.181 -17.442 -17.101 1.00 75.69 834 LYS A CA 1
ATOM 6771 C C . LYS A 1 834 ? 39.513 -17.752 -17.759 1.00 75.69 834 LYS A C 1
ATOM 6773 O O . LYS A 1 834 ? 39.739 -18.831 -18.286 1.00 75.69 834 LYS A O 1
ATOM 6778 N N . ASP A 1 835 ? 40.412 -16.785 -17.653 1.00 65.38 835 ASP A N 1
ATOM 6779 C CA . ASP A 1 835 ? 41.818 -17.002 -17.941 1.00 65.38 835 ASP A CA 1
ATOM 6780 C C . ASP A 1 835 ? 42.463 -17.734 -16.752 1.00 65.38 835 ASP A C 1
ATOM 6782 O O . ASP A 1 835 ? 42.679 -17.150 -15.677 1.00 65.38 835 ASP A O 1
ATOM 6786 N N . THR A 1 836 ? 42.696 -19.033 -16.938 1.00 63.69 836 THR A N 1
ATOM 6787 C CA . THR A 1 836 ? 43.295 -19.949 -15.957 1.00 63.69 836 THR A CA 1
ATOM 6788 C C . THR A 1 836 ? 44.826 -19.906 -15.958 1.00 63.69 836 THR A C 1
ATOM 6790 O O . THR A 1 836 ? 45.444 -20.559 -15.123 1.00 63.69 836 THR A O 1
ATOM 6793 N N . SER A 1 837 ? 45.453 -19.087 -16.816 1.00 62.97 837 SER A N 1
ATOM 6794 C CA . SER A 1 837 ? 46.916 -19.026 -16.974 1.00 62.97 837 SER A CA 1
ATOM 6795 C C . SER A 1 837 ? 47.687 -18.525 -15.745 1.00 62.97 837 SER A C 1
ATOM 6797 O O . SER A 1 837 ? 48.874 -18.808 -15.619 1.00 62.97 837 SER A O 1
ATOM 6799 N N . ASN A 1 838 ? 47.040 -17.799 -14.822 1.00 61.81 838 ASN A N 1
ATOM 6800 C CA . ASN A 1 838 ? 47.663 -17.350 -13.571 1.00 61.81 838 ASN A CA 1
ATOM 6801 C C . ASN A 1 838 ? 46.712 -17.519 -12.365 1.00 61.81 838 ASN A C 1
ATOM 6803 O O . ASN A 1 838 ? 45.927 -16.603 -12.059 1.00 61.81 838 ASN A O 1
ATOM 6807 N N . PRO A 1 839 ? 46.741 -18.688 -11.698 1.00 62.31 839 PRO A N 1
ATOM 6808 C CA . PRO A 1 839 ? 45.879 -18.999 -10.559 1.00 62.31 839 PRO A CA 1
ATOM 6809 C C . PRO A 1 839 ? 46.266 -18.259 -9.264 1.00 62.31 839 PRO A C 1
ATOM 6811 O O . PRO A 1 839 ? 45.412 -18.093 -8.396 1.00 62.31 839 PRO A O 1
ATOM 6814 N N . GLU A 1 840 ? 47.495 -17.743 -9.143 1.00 63.22 840 GLU A N 1
ATOM 6815 C CA . GLU A 1 840 ? 48.007 -17.108 -7.912 1.00 63.22 840 GLU A CA 1
ATOM 6816 C C . GLU A 1 840 ? 47.678 -15.612 -7.772 1.00 63.22 840 GLU A C 1
ATOM 6818 O O . GLU A 1 840 ? 47.922 -14.998 -6.729 1.00 63.22 840 GLU A O 1
ATOM 6823 N N . ALA A 1 841 ? 47.107 -14.994 -8.808 1.00 63.28 841 ALA A N 1
ATOM 6824 C CA . ALA A 1 841 ? 46.765 -13.577 -8.796 1.00 63.28 841 ALA A CA 1
ATOM 6825 C C . ALA A 1 841 ? 45.741 -13.238 -7.688 1.00 63.28 841 ALA A C 1
ATOM 6827 O O . ALA A 1 841 ? 44.541 -13.514 -7.800 1.00 63.28 841 ALA A O 1
ATOM 6828 N N . LYS A 1 842 ? 46.214 -12.583 -6.620 1.00 69.56 842 LYS A N 1
ATOM 6829 C CA . LYS A 1 842 ? 45.383 -12.094 -5.510 1.00 69.56 842 LYS A CA 1
ATOM 6830 C C . LYS A 1 842 ? 44.431 -10.986 -5.998 1.00 69.56 842 LYS A C 1
ATOM 6832 O O . LYS A 1 842 ? 44.773 -10.193 -6.867 1.00 69.56 842 LYS A O 1
ATOM 6837 N N . HIS A 1 843 ? 43.224 -10.934 -5.422 1.00 72.19 843 HIS A N 1
ATOM 6838 C CA . HIS A 1 843 ? 42.172 -9.926 -5.688 1.00 72.19 843 HIS A CA 1
ATOM 6839 C C . HIS A 1 843 ? 41.412 -10.043 -7.033 1.00 72.19 843 HIS A C 1
ATOM 6841 O O . HIS A 1 843 ? 40.789 -9.077 -7.484 1.00 72.19 843 HIS A O 1
ATOM 6847 N N . LYS A 1 844 ? 41.357 -11.229 -7.661 1.00 69.94 844 LYS A N 1
ATOM 6848 C CA . LYS A 1 844 ? 40.432 -11.480 -8.785 1.00 69.94 844 LYS A CA 1
ATOM 6849 C C . LYS A 1 844 ? 38.967 -11.468 -8.314 1.00 69.94 844 LYS A C 1
ATOM 6851 O O . LYS A 1 844 ? 38.606 -12.096 -7.320 1.00 69.94 844 LYS A O 1
ATOM 6856 N N . ARG A 1 845 ? 38.089 -10.773 -9.049 1.00 65.25 845 ARG A N 1
ATOM 6857 C CA . ARG A 1 845 ? 36.635 -10.796 -8.795 1.00 65.25 845 ARG A CA 1
ATOM 6858 C C . ARG A 1 845 ? 36.072 -12.187 -9.106 1.00 65.25 845 ARG A C 1
ATOM 6860 O O . ARG A 1 845 ? 36.273 -12.694 -10.207 1.00 65.25 845 ARG A O 1
ATOM 6867 N N . LYS A 1 846 ? 35.303 -12.772 -8.183 1.00 68.69 846 LYS A N 1
ATOM 6868 C CA . LYS A 1 846 ? 34.512 -13.983 -8.453 1.00 68.69 846 LYS A CA 1
ATOM 6869 C C . LYS A 1 846 ? 33.288 -13.599 -9.296 1.00 68.69 846 LYS A C 1
ATOM 6871 O O . LYS A 1 846 ? 32.478 -12.786 -8.855 1.00 68.69 846 LYS A O 1
ATOM 6876 N N . SER A 1 847 ? 33.170 -14.138 -10.511 1.00 65.31 847 SER A N 1
ATOM 6877 C CA . SER A 1 847 ? 31.972 -13.968 -11.345 1.00 65.31 847 SER A CA 1
ATOM 6878 C C . SER A 1 847 ? 31.049 -15.165 -11.164 1.00 65.31 847 SER A C 1
ATOM 6880 O O . SER A 1 847 ? 31.483 -16.292 -11.371 1.00 65.31 847 SER A O 1
ATOM 6882 N N . ASN A 1 848 ? 29.785 -14.904 -10.830 1.00 69.50 848 ASN A N 1
ATOM 6883 C CA . ASN A 1 848 ? 28.709 -15.901 -10.837 1.00 69.50 848 ASN A CA 1
ATOM 6884 C C . ASN A 1 848 ? 27.722 -15.636 -11.993 1.00 69.50 848 ASN A C 1
ATOM 6886 O O . ASN A 1 848 ? 26.589 -16.108 -11.971 1.00 69.50 848 ASN A O 1
ATOM 6890 N N . HIS A 1 849 ? 28.109 -14.808 -12.971 1.00 74.25 849 HIS A N 1
ATOM 6891 C CA . HIS A 1 849 ? 27.250 -14.415 -14.085 1.00 74.25 849 HIS A CA 1
ATOM 6892 C C . HIS A 1 849 ? 27.926 -14.741 -15.417 1.00 74.25 849 HIS A C 1
ATOM 6894 O O . HIS A 1 849 ? 28.881 -14.074 -15.822 1.00 74.25 849 HIS A O 1
ATOM 6900 N N . TYR A 1 850 ? 27.406 -15.765 -16.091 1.00 85.19 850 TYR A N 1
ATOM 6901 C CA . TYR A 1 850 ? 27.924 -16.276 -17.356 1.00 85.19 850 TYR A CA 1
ATOM 6902 C C . TYR A 1 850 ? 27.004 -15.822 -18.489 1.00 85.19 850 TYR A C 1
ATOM 6904 O O . TYR A 1 850 ? 25.817 -16.157 -18.537 1.00 85.19 850 TYR A O 1
ATOM 6912 N N . ALA A 1 851 ? 27.548 -14.991 -19.372 1.00 89.56 851 ALA A N 1
ATOM 6913 C CA . ALA A 1 851 ? 26.803 -14.362 -20.451 1.00 89.56 851 ALA A CA 1
ATOM 6914 C C . ALA A 1 851 ? 27.724 -14.098 -21.640 1.00 89.56 851 ALA A C 1
ATOM 6916 O O . ALA A 1 851 ? 28.859 -13.644 -21.470 1.00 89.56 851 ALA A O 1
ATOM 6917 N N . LEU A 1 852 ? 27.204 -14.314 -22.843 1.00 91.75 852 LEU A N 1
ATOM 6918 C CA . LEU A 1 852 ? 27.899 -14.040 -24.094 1.00 91.75 852 LEU A CA 1
ATOM 6919 C C . LEU A 1 852 ? 27.125 -12.979 -24.895 1.00 91.75 852 LEU A C 1
ATOM 6921 O O . LEU A 1 852 ? 25.918 -12.796 -24.715 1.00 91.75 852 LEU A O 1
ATOM 6925 N N . PRO A 1 853 ? 27.811 -12.195 -25.738 1.00 93.25 853 PRO A N 1
ATOM 6926 C CA . PRO A 1 853 ? 27.166 -11.153 -26.524 1.00 93.25 853 PRO A CA 1
ATOM 6927 C C . PRO A 1 853 ? 26.327 -11.726 -27.677 1.00 93.25 853 PRO A C 1
ATOM 6929 O O . PRO A 1 853 ? 26.687 -12.735 -28.282 1.00 93.25 853 PRO A O 1
ATOM 6932 N N . VAL A 1 854 ? 25.245 -11.027 -28.025 1.00 93.88 854 VAL A N 1
ATOM 6933 C CA . VAL A 1 854 ? 24.457 -11.224 -29.253 1.00 93.88 854 VAL A CA 1
ATOM 6934 C C . VAL A 1 854 ? 24.102 -9.867 -29.882 1.00 93.88 854 VAL A C 1
ATOM 6936 O O . VAL A 1 854 ? 23.940 -8.888 -29.142 1.00 93.88 854 VAL A O 1
ATOM 6939 N N . PRO A 1 855 ? 23.983 -9.765 -31.221 1.00 94.31 855 PRO A N 1
ATOM 6940 C CA . PRO A 1 855 ? 23.443 -8.585 -31.894 1.00 94.31 855 PRO A CA 1
ATOM 6941 C C . PRO A 1 855 ? 22.042 -8.241 -31.380 1.00 94.31 855 PRO A C 1
ATOM 6943 O O . PRO A 1 855 ? 21.114 -9.044 -31.474 1.00 94.31 855 PRO A O 1
ATOM 6946 N N . LYS A 1 856 ? 21.891 -7.050 -30.795 1.00 90.75 856 LYS A N 1
ATOM 6947 C CA . LYS A 1 856 ? 20.627 -6.595 -30.205 1.00 90.75 856 LYS A CA 1
ATOM 6948 C C . LYS A 1 856 ? 20.634 -5.086 -29.996 1.00 90.75 856 LYS A C 1
ATOM 6950 O O . LYS A 1 856 ? 21.508 -4.569 -29.301 1.00 90.75 856 LYS A O 1
ATOM 6955 N N . GLY A 1 857 ? 19.617 -4.416 -30.535 1.00 87.81 857 GLY A N 1
ATOM 6956 C CA . GLY A 1 857 ? 19.403 -2.980 -30.364 1.00 87.81 857 GLY A CA 1
ATOM 6957 C C . GLY A 1 857 ? 18.628 -2.617 -29.093 1.00 87.81 857 GLY A C 1
ATOM 6958 O O . GLY A 1 857 ? 17.776 -3.397 -28.649 1.00 87.81 857 GLY A O 1
ATOM 6959 N N . PRO A 1 858 ? 18.902 -1.444 -28.495 1.00 88.94 858 PRO A N 1
ATOM 6960 C CA . PRO A 1 858 ? 18.054 -0.881 -27.451 1.00 88.94 858 PRO A CA 1
ATOM 6961 C C . PRO A 1 858 ? 16.689 -0.459 -28.012 1.00 88.94 858 PRO A C 1
ATOM 6963 O O . PRO A 1 858 ? 16.567 -0.068 -29.166 1.00 88.94 858 PRO A O 1
ATOM 6966 N N . SER A 1 859 ? 15.651 -0.478 -27.175 1.00 83.19 859 SER A N 1
ATOM 6967 C CA . SER A 1 859 ? 14.356 0.110 -27.539 1.00 83.19 859 SER A CA 1
ATOM 6968 C C . SER A 1 859 ? 14.400 1.613 -27.271 1.00 83.19 859 SER A C 1
ATOM 6970 O O . SER A 1 859 ? 14.356 2.017 -26.107 1.00 83.19 859 SER A O 1
ATOM 6972 N N . GLY A 1 860 ? 14.481 2.421 -28.331 1.00 79.62 860 GLY A N 1
ATOM 6973 C CA . GLY A 1 860 ? 14.630 3.873 -28.243 1.00 79.62 860 GLY A CA 1
ATOM 6974 C C . GLY A 1 860 ? 15.959 4.260 -27.608 1.00 79.62 860 GLY A C 1
ATOM 6975 O O . GLY A 1 860 ? 15.989 4.810 -26.509 1.00 79.62 860 GLY A O 1
ATOM 6976 N N . GLY A 1 861 ? 17.055 3.880 -28.265 1.00 87.44 861 GLY A N 1
ATOM 6977 C CA . GLY A 1 861 ? 18.401 3.987 -27.713 1.00 87.44 861 GLY A CA 1
ATOM 6978 C C . GLY A 1 861 ? 18.871 5.421 -27.494 1.00 87.44 861 GLY A C 1
ATOM 6979 O O . GLY A 1 861 ? 18.698 6.280 -28.360 1.00 87.44 861 GLY A O 1
ATOM 6980 N N . PHE A 1 862 ? 19.538 5.655 -26.363 1.00 89.94 862 PHE A N 1
ATOM 6981 C CA . PHE A 1 862 ? 20.271 6.888 -26.090 1.00 89.94 862 PHE A CA 1
ATOM 6982 C C . PHE A 1 862 ? 21.718 6.594 -25.711 1.00 89.94 862 PHE A C 1
ATOM 6984 O O . PHE A 1 862 ? 21.997 5.843 -24.772 1.00 89.94 862 PHE A O 1
ATOM 6991 N N . ARG A 1 863 ? 22.639 7.227 -26.432 1.00 90.94 863 ARG A N 1
ATOM 6992 C CA . ARG A 1 863 ? 24.057 7.274 -26.108 1.00 90.94 863 ARG A CA 1
ATOM 6993 C C . ARG A 1 863 ? 24.311 8.411 -25.131 1.00 90.94 863 ARG A C 1
ATOM 6995 O O . ARG A 1 863 ? 23.947 9.557 -25.388 1.00 90.94 863 ARG A O 1
ATOM 7002 N N . ILE A 1 864 ? 24.970 8.078 -24.031 1.00 91.31 864 ILE A N 1
ATOM 7003 C CA . ILE A 1 864 ? 25.358 9.004 -22.975 1.00 91.31 864 ILE A CA 1
ATOM 7004 C C . ILE A 1 864 ? 26.880 9.105 -22.971 1.00 91.31 864 ILE A C 1
ATOM 7006 O O . ILE A 1 864 ? 27.571 8.094 -22.814 1.00 91.31 864 ILE A O 1
ATOM 7010 N N . ARG A 1 865 ? 27.395 10.325 -23.126 1.00 90.56 865 ARG A N 1
ATOM 7011 C CA . ARG A 1 865 ? 28.804 10.660 -22.919 1.00 90.56 865 ARG A CA 1
ATOM 7012 C C . ARG A 1 865 ? 29.018 11.031 -21.451 1.00 90.56 865 ARG A C 1
ATOM 7014 O O . ARG A 1 865 ? 28.394 11.961 -20.948 1.00 90.56 865 ARG A O 1
ATOM 7021 N N . ARG A 1 866 ? 29.886 10.303 -20.755 1.00 90.00 866 ARG A N 1
ATOM 7022 C CA . ARG A 1 866 ? 30.254 10.543 -19.352 1.00 90.00 866 ARG A CA 1
ATOM 7023 C C . ARG A 1 866 ? 31.754 10.755 -19.238 1.00 90.00 866 ARG A C 1
ATOM 7025 O O . ARG A 1 866 ? 32.504 10.206 -20.037 1.00 90.00 866 ARG A O 1
ATOM 7032 N N . ASN A 1 867 ? 32.172 11.494 -18.221 1.00 89.06 867 ASN A N 1
ATOM 7033 C CA . ASN A 1 867 ? 33.573 11.548 -17.829 1.00 89.06 867 ASN A CA 1
ATOM 7034 C C . ASN A 1 867 ? 33.804 10.492 -16.748 1.00 89.06 867 ASN A C 1
ATOM 7036 O O . ASN A 1 867 ? 32.997 10.362 -15.823 1.00 89.06 867 ASN A O 1
ATOM 7040 N N . SER A 1 868 ? 34.868 9.713 -16.884 1.00 88.62 868 SER A N 1
ATOM 7041 C CA . SER A 1 868 ? 35.393 8.905 -15.790 1.00 88.62 868 SER A CA 1
ATOM 7042 C C . SER A 1 868 ? 36.105 9.798 -14.766 1.00 88.62 868 SER A C 1
ATOM 7044 O O . SER A 1 868 ? 36.321 10.987 -15.007 1.00 88.62 868 SER A O 1
ATOM 7046 N N . PHE A 1 869 ? 36.440 9.240 -13.599 1.00 87.75 869 PHE A N 1
ATOM 7047 C CA . PHE A 1 869 ? 37.075 10.006 -12.517 1.00 87.75 869 PHE A CA 1
ATOM 7048 C C . PHE A 1 869 ? 38.442 10.590 -12.930 1.00 87.75 869 PHE A C 1
ATOM 7050 O O . PHE A 1 869 ? 38.832 11.646 -12.451 1.00 87.75 869 PHE A O 1
ATOM 7057 N N . ASP A 1 870 ? 39.135 9.907 -13.838 1.00 89.94 870 ASP A N 1
ATOM 7058 C CA . ASP A 1 870 ? 40.434 10.236 -14.430 1.00 89.94 870 ASP A CA 1
ATOM 7059 C C . ASP A 1 870 ? 40.314 11.083 -15.713 1.00 89.94 870 ASP A C 1
ATOM 7061 O O . ASP A 1 870 ? 41.293 11.293 -16.422 1.00 89.94 870 ASP A O 1
ATOM 7065 N N . GLY A 1 871 ? 39.117 11.593 -16.025 1.00 83.19 871 GLY A N 1
ATOM 7066 C CA . GLY A 1 871 ? 38.898 12.556 -17.107 1.00 83.19 871 GLY A CA 1
ATOM 7067 C C . GLY A 1 871 ? 38.715 11.957 -18.506 1.00 83.19 871 GLY A C 1
ATOM 7068 O O . GLY A 1 871 ? 38.487 12.707 -19.457 1.00 83.19 871 GLY A O 1
ATOM 7069 N N . TYR A 1 872 ? 38.743 10.629 -18.668 1.00 85.62 872 TYR A N 1
ATOM 7070 C CA . TYR A 1 872 ? 38.450 10.001 -19.960 1.00 85.62 872 TYR A CA 1
ATOM 7071 C C . TYR A 1 872 ? 36.957 10.048 -20.304 1.00 85.62 872 TYR A C 1
ATOM 7073 O O . TYR A 1 872 ? 36.069 9.879 -19.465 1.00 85.62 872 TYR A O 1
ATOM 7081 N N . LYS A 1 873 ? 36.661 10.225 -21.595 1.00 86.69 873 LYS A N 1
ATOM 7082 C CA . LYS A 1 873 ? 35.289 10.177 -22.112 1.00 86.69 873 LYS A CA 1
ATOM 7083 C C . LYS A 1 873 ? 34.850 8.726 -22.314 1.00 86.69 873 LYS A C 1
ATOM 7085 O O . LYS A 1 873 ? 35.442 7.987 -23.100 1.00 86.69 873 LYS A O 1
ATOM 7090 N N . VAL A 1 874 ? 33.752 8.343 -21.672 1.00 89.06 874 VAL A N 1
ATOM 7091 C CA . VAL A 1 874 ? 33.104 7.035 -21.806 1.00 89.06 874 VAL A CA 1
ATOM 7092 C C . VAL A 1 874 ? 31.755 7.206 -22.499 1.00 89.06 874 VAL A C 1
ATOM 7094 O O . VAL A 1 874 ? 30.935 8.028 -22.096 1.00 89.06 874 VAL A O 1
ATOM 7097 N N . TYR A 1 875 ? 31.506 6.396 -23.527 1.00 89.62 875 TYR A N 1
ATOM 7098 C CA . TYR A 1 875 ? 30.238 6.361 -24.256 1.00 89.62 875 TYR A CA 1
ATOM 7099 C C . TYR A 1 875 ? 29.466 5.094 -23.895 1.00 89.62 875 TYR A C 1
ATOM 7101 O O . TYR A 1 875 ? 29.979 3.982 -24.052 1.00 89.62 875 TYR A O 1
ATOM 7109 N N . GLN A 1 876 ? 28.240 5.259 -23.401 1.00 91.69 876 GLN A N 1
ATOM 7110 C CA . GLN A 1 876 ? 27.382 4.158 -22.964 1.00 91.69 876 GLN A CA 1
ATOM 7111 C C . GLN A 1 876 ? 26.006 4.270 -23.609 1.00 91.69 876 GLN A C 1
ATOM 7113 O O . GLN A 1 876 ? 25.388 5.332 -23.575 1.00 91.69 876 GLN A O 1
ATOM 7118 N N . LEU A 1 877 ? 25.522 3.167 -24.173 1.00 92.56 877 LEU A N 1
ATOM 7119 C CA . LEU A 1 877 ? 24.225 3.102 -24.832 1.00 92.56 877 LEU A CA 1
ATOM 7120 C C . LEU A 1 877 ? 23.197 2.438 -23.918 1.00 92.56 877 LEU A C 1
ATOM 7122 O O . LEU A 1 877 ? 23.407 1.314 -23.459 1.00 92.56 877 LEU A O 1
ATOM 7126 N N . TYR A 1 878 ? 22.076 3.115 -23.697 1.00 92.88 878 TYR A N 1
ATOM 7127 C CA . TYR A 1 878 ? 20.989 2.656 -22.839 1.00 92.88 878 TYR A CA 1
ATOM 7128 C C . TYR A 1 878 ? 19.659 2.601 -23.591 1.00 92.88 878 TYR A C 1
ATOM 7130 O O . TYR A 1 878 ? 19.416 3.375 -24.515 1.00 92.88 878 TYR A O 1
ATOM 7138 N N . SER A 1 879 ? 18.773 1.701 -23.159 1.00 91.69 879 SER A N 1
ATOM 7139 C CA . SER A 1 879 ? 17.352 1.762 -23.528 1.00 91.69 879 SER A CA 1
ATOM 7140 C C . SER A 1 879 ? 16.614 2.747 -22.628 1.00 91.69 879 SER A C 1
ATOM 7142 O O . SER A 1 879 ? 16.862 2.781 -21.421 1.00 91.69 879 SER A O 1
ATOM 7144 N N . VAL A 1 880 ? 15.656 3.485 -23.182 1.00 88.50 880 VAL A N 1
ATOM 7145 C CA . VAL A 1 880 ? 14.753 4.331 -22.388 1.00 88.50 880 VAL A CA 1
ATOM 7146 C C . VAL A 1 880 ? 13.803 3.463 -21.565 1.00 88.50 880 VAL A C 1
ATOM 7148 O O . VAL A 1 880 ? 13.363 2.394 -22.004 1.00 88.50 880 VAL A O 1
ATOM 7151 N N . ASP A 1 881 ? 13.485 3.928 -20.357 1.00 87.38 881 ASP A N 1
ATOM 7152 C CA . ASP A 1 881 ? 12.397 3.363 -19.563 1.00 87.38 881 ASP A CA 1
ATOM 7153 C C . ASP A 1 881 ? 11.104 4.172 -19.766 1.00 87.38 881 ASP A C 1
ATOM 7155 O O . ASP A 1 881 ? 11.023 5.351 -19.415 1.00 87.38 881 ASP A O 1
ATOM 7159 N N . GLY A 1 882 ? 10.088 3.565 -20.381 1.00 83.62 882 GLY A N 1
ATOM 7160 C CA . GLY A 1 882 ? 8.855 4.251 -20.787 1.00 83.62 882 GLY A CA 1
ATOM 7161 C C . GLY A 1 882 ? 9.011 5.122 -22.044 1.00 83.62 882 GLY A C 1
ATOM 7162 O O . GLY A 1 882 ? 9.738 4.765 -22.967 1.00 83.62 882 GLY A O 1
ATOM 7163 N N . ASN A 1 883 ? 8.294 6.250 -22.096 1.00 83.81 883 ASN A N 1
ATOM 7164 C CA . ASN A 1 883 ? 8.307 7.174 -23.236 1.00 83.81 883 ASN A CA 1
ATOM 7165 C C . ASN A 1 883 ? 9.410 8.236 -23.086 1.00 83.81 883 ASN A C 1
ATOM 7167 O O . ASN A 1 883 ? 9.504 8.880 -22.040 1.00 83.81 883 ASN A O 1
ATOM 7171 N N . SER A 1 884 ? 10.198 8.453 -24.144 1.00 84.38 884 SER A N 1
ATOM 7172 C CA . SER A 1 884 ? 11.141 9.580 -24.267 1.00 84.38 884 SER A CA 1
ATOM 7173 C C . SER A 1 884 ? 10.501 10.849 -24.836 1.00 84.38 884 SER A C 1
ATOM 7175 O O . SER A 1 884 ? 11.046 11.932 -24.659 1.00 84.38 884 SER A O 1
ATOM 7177 N N . PHE A 1 885 ? 9.344 10.723 -25.486 1.00 85.69 885 PHE A N 1
ATOM 7178 C CA . PHE A 1 885 ? 8.626 11.800 -26.173 1.00 85.69 885 PHE A CA 1
ATOM 7179 C C . PHE A 1 885 ? 7.275 12.065 -25.502 1.00 85.69 885 PHE A C 1
ATOM 7181 O O . PHE A 1 885 ? 6.692 11.134 -24.937 1.00 85.69 885 PHE A O 1
ATOM 7188 N N . HIS A 1 886 ? 6.765 13.297 -25.587 1.00 85.75 886 HIS A N 1
ATOM 7189 C CA . HIS A 1 886 ? 5.469 13.670 -24.993 1.00 85.75 886 HIS A CA 1
ATOM 7190 C C . HIS A 1 886 ? 4.403 14.128 -25.992 1.00 85.75 886 HIS A C 1
ATOM 7192 O O . HIS A 1 886 ? 3.230 14.211 -25.632 1.00 85.75 886 HIS A O 1
ATOM 7198 N N . ALA A 1 887 ? 4.793 14.468 -27.221 1.00 85.38 887 ALA A N 1
ATOM 7199 C CA . ALA A 1 887 ? 3.892 15.053 -28.206 1.00 85.38 887 ALA A CA 1
ATOM 7200 C C . ALA A 1 887 ? 4.397 14.839 -29.635 1.00 85.38 887 ALA A C 1
ATOM 7202 O O . ALA A 1 887 ? 5.559 14.484 -29.848 1.00 85.38 887 ALA A O 1
ATOM 7203 N N . PHE A 1 888 ? 3.516 15.082 -30.601 1.00 84.31 888 PHE A N 1
ATOM 7204 C CA . PHE A 1 888 ? 3.879 15.286 -32.001 1.00 84.31 888 PHE A CA 1
ATOM 7205 C C . PHE A 1 888 ? 3.829 16.774 -32.353 1.00 84.31 888 PHE A C 1
ATOM 7207 O O . PHE A 1 888 ? 2.986 17.503 -31.821 1.00 84.31 888 PHE A O 1
ATOM 7214 N N . LYS A 1 889 ? 4.717 17.202 -33.255 1.00 80.81 889 LYS A N 1
ATOM 7215 C CA . LYS A 1 889 ? 4.697 18.542 -33.848 1.00 80.81 889 LYS A CA 1
ATOM 7216 C C . LYS A 1 889 ? 3.611 18.643 -34.920 1.00 80.81 889 LYS A C 1
ATOM 7218 O O . LYS A 1 889 ? 3.482 17.743 -35.757 1.00 80.81 889 LYS A O 1
ATOM 7223 N N . ILE A 1 890 ? 2.897 19.765 -34.924 1.00 76.00 890 ILE A N 1
ATOM 7224 C CA . ILE A 1 890 ? 1.975 20.157 -35.992 1.00 76.00 890 ILE A CA 1
ATOM 7225 C C . ILE A 1 890 ? 2.541 21.433 -36.626 1.00 76.00 890 ILE A C 1
ATOM 7227 O O . ILE A 1 890 ? 2.755 22.416 -35.927 1.00 76.00 890 ILE A O 1
ATOM 7231 N N . GLU A 1 891 ? 2.849 21.397 -37.920 1.00 65.56 891 GLU A N 1
ATOM 7232 C CA . GLU A 1 891 ? 3.354 22.549 -38.682 1.00 65.56 891 GLU A CA 1
ATOM 7233 C C . GLU A 1 891 ? 2.953 22.365 -40.144 1.00 65.56 891 GLU A C 1
ATOM 7235 O O . GLU A 1 891 ? 3.343 21.375 -40.761 1.00 65.56 891 GLU A O 1
ATOM 7240 N N . ASN A 1 892 ? 2.116 23.270 -40.669 1.00 59.62 892 ASN A N 1
ATOM 7241 C CA . ASN A 1 892 ? 1.496 23.162 -42.000 1.00 59.62 892 ASN A CA 1
ATOM 7242 C C . ASN A 1 892 ? 0.896 21.766 -42.283 1.00 59.62 892 ASN A C 1
ATOM 7244 O O . ASN A 1 892 ? 0.888 21.289 -43.415 1.00 59.62 892 ASN A O 1
ATOM 7248 N N . GLY A 1 893 ? 0.427 21.095 -41.224 1.00 61.53 893 GLY A N 1
ATOM 7249 C CA . GLY A 1 893 ? -0.068 19.725 -41.241 1.00 61.53 893 GLY A CA 1
ATOM 7250 C C . GLY A 1 893 ? 0.611 18.797 -40.223 1.00 61.53 893 GLY A C 1
ATOM 7251 O O . GLY A 1 893 ? 1.419 19.204 -39.383 1.00 61.53 893 GLY A O 1
ATOM 7252 N N . TRP A 1 894 ? 0.247 17.514 -40.256 1.00 65.56 894 TRP A N 1
ATOM 7253 C CA . TRP A 1 894 ? 0.793 16.495 -39.362 1.00 65.56 894 TRP A CA 1
ATOM 7254 C C . TRP A 1 894 ? 2.160 16.047 -39.869 1.00 65.56 894 TRP A C 1
ATOM 7256 O O . TRP A 1 894 ? 2.266 15.241 -40.790 1.00 65.56 894 TRP A O 1
ATOM 7266 N N . THR A 1 895 ? 3.223 16.530 -39.229 1.00 65.62 895 THR A N 1
ATOM 7267 C CA . THR A 1 895 ? 4.601 16.216 -39.646 1.00 65.62 895 THR A CA 1
ATOM 7268 C C . THR A 1 895 ? 5.063 14.820 -39.211 1.00 65.62 895 THR A C 1
ATOM 7270 O O . THR A 1 895 ? 6.094 14.331 -39.665 1.00 65.62 895 THR A O 1
ATOM 7273 N N . GLY A 1 896 ? 4.346 14.174 -38.280 1.00 69.50 896 GLY A N 1
ATOM 7274 C CA . GLY A 1 896 ? 4.733 12.889 -37.686 1.00 69.50 896 GLY A CA 1
ATOM 7275 C C . GLY A 1 896 ? 5.980 12.937 -36.792 1.00 69.50 896 GLY A C 1
ATOM 7276 O O . GLY A 1 896 ? 6.306 11.921 -36.169 1.00 69.50 896 GLY A O 1
ATOM 7277 N N . LYS A 1 897 ? 6.643 14.096 -36.676 1.00 77.62 897 LYS A N 1
ATOM 7278 C CA . LYS A 1 897 ? 7.849 14.284 -35.866 1.00 77.62 897 LYS A CA 1
ATOM 7279 C C . LYS A 1 897 ? 7.512 14.344 -34.380 1.00 77.62 897 LYS A C 1
ATOM 7281 O O . LYS A 1 897 ? 6.562 15.006 -33.960 1.00 77.62 897 LYS A O 1
ATOM 7286 N N . THR A 1 898 ? 8.292 13.634 -33.574 1.00 83.94 898 THR A N 1
ATOM 7287 C CA . THR A 1 898 ? 8.106 13.553 -32.121 1.00 83.94 898 THR A CA 1
ATOM 7288 C C . THR A 1 898 ? 8.882 14.639 -31.387 1.00 83.94 898 THR A C 1
ATOM 7290 O O . THR A 1 898 ? 10.057 14.856 -31.678 1.00 83.94 898 THR A O 1
ATOM 7293 N N . LEU A 1 899 ? 8.255 15.239 -30.376 1.00 83.62 899 LEU A N 1
ATOM 7294 C CA . LEU A 1 899 ? 8.883 16.192 -29.462 1.00 83.62 899 LEU A CA 1
ATOM 7295 C C . LEU A 1 899 ? 9.431 15.469 -28.233 1.00 83.62 899 LEU A C 1
ATOM 7297 O O . LEU A 1 899 ? 8.710 14.727 -27.549 1.00 83.62 899 LEU A O 1
ATOM 7301 N N . LEU A 1 900 ? 10.729 15.652 -27.991 1.00 83.44 900 LEU A N 1
ATOM 7302 C CA . LEU A 1 900 ? 11.448 15.012 -26.894 1.00 83.44 900 LEU A CA 1
ATOM 7303 C C . LEU A 1 900 ? 11.016 15.613 -25.550 1.00 83.44 900 LEU A C 1
ATOM 7305 O O . LEU A 1 900 ? 10.753 16.801 -25.465 1.00 83.44 900 LEU A O 1
ATOM 7309 N N . LEU A 1 901 ? 10.949 14.819 -24.482 1.00 82.75 901 LEU A N 1
ATOM 7310 C CA . LEU A 1 901 ? 10.736 15.369 -23.139 1.00 82.75 901 LEU A CA 1
ATOM 7311 C C . LEU A 1 901 ? 11.917 16.263 -22.730 1.00 82.75 901 LEU A C 1
ATOM 7313 O O . LEU A 1 901 ? 13.065 15.840 -22.874 1.00 82.75 901 LEU A O 1
ATOM 7317 N N . ASP A 1 902 ? 11.641 17.418 -22.118 1.00 79.44 902 ASP A N 1
ATOM 7318 C CA . ASP A 1 902 ? 12.646 18.419 -21.705 1.00 79.44 902 ASP A CA 1
ATOM 7319 C C . ASP A 1 902 ? 13.831 17.823 -20.930 1.00 79.44 902 ASP A C 1
ATOM 7321 O O . ASP A 1 902 ? 14.989 18.185 -21.133 1.00 79.44 902 ASP A O 1
ATOM 7325 N N . ILE A 1 903 ? 13.570 16.824 -20.080 1.00 82.00 903 ILE A N 1
ATOM 7326 C CA . ILE A 1 903 ? 14.609 16.143 -19.295 1.00 82.00 903 ILE A CA 1
ATOM 7327 C C . ILE A 1 903 ? 15.697 15.471 -20.148 1.00 82.00 903 ILE A C 1
ATOM 7329 O O . ILE A 1 903 ? 16.818 15.290 -19.677 1.00 82.00 903 ILE A O 1
ATOM 7333 N N . TYR A 1 904 ? 15.376 15.097 -21.388 1.00 82.62 904 TYR A N 1
ATOM 7334 C CA . TYR A 1 904 ? 16.326 14.540 -22.348 1.00 82.62 904 TYR A CA 1
ATOM 7335 C C . TYR A 1 904 ? 16.855 15.599 -23.337 1.00 82.62 904 TYR A C 1
ATOM 7337 O O . TYR A 1 904 ? 17.795 15.309 -24.073 1.00 82.62 904 TYR A O 1
ATOM 7345 N N . GLN A 1 905 ? 16.287 16.809 -23.376 1.00 75.75 905 GLN A N 1
ATOM 7346 C CA . GLN A 1 905 ? 16.749 17.891 -24.257 1.00 75.75 905 GLN A CA 1
ATOM 7347 C C . GLN A 1 905 ? 17.942 18.657 -23.671 1.00 75.75 905 GLN A C 1
ATOM 7349 O O . GLN A 1 905 ? 18.853 19.048 -24.396 1.00 75.75 905 GLN A O 1
ATOM 7354 N N . ASN A 1 906 ? 17.987 18.801 -22.346 1.00 63.03 906 ASN A N 1
ATOM 7355 C CA . ASN A 1 906 ? 18.887 19.726 -21.648 1.00 63.03 906 ASN A CA 1
ATOM 7356 C C . ASN A 1 906 ? 20.369 19.289 -21.565 1.00 63.03 906 ASN A C 1
ATOM 7358 O O . ASN A 1 906 ? 21.103 19.779 -20.708 1.00 63.03 906 ASN A O 1
ATOM 7362 N N . SER A 1 907 ? 20.843 18.349 -22.392 1.00 72.12 907 SER A N 1
ATOM 7363 C CA . SER A 1 907 ? 22.227 17.861 -22.310 1.00 72.12 907 SER A CA 1
ATOM 7364 C C . SER A 1 907 ? 22.884 17.629 -23.668 1.00 72.12 907 SER A C 1
ATOM 7366 O O . SER A 1 907 ? 22.505 16.728 -24.412 1.00 72.12 907 SER A O 1
ATOM 7368 N N . GLY A 1 908 ? 23.986 18.342 -23.928 1.00 72.88 908 GLY A N 1
ATOM 7369 C CA . GLY A 1 908 ? 24.876 18.085 -25.070 1.00 72.88 908 GLY A CA 1
ATOM 7370 C C . GLY A 1 908 ? 25.674 16.775 -24.980 1.00 72.88 908 GLY A C 1
ATOM 7371 O O . GLY A 1 908 ? 26.457 16.473 -25.873 1.00 72.88 908 GLY A O 1
ATOM 7372 N N . ASN A 1 909 ? 25.500 16.002 -23.903 1.00 85.81 909 ASN A N 1
ATOM 7373 C CA . ASN A 1 909 ? 26.119 14.689 -23.706 1.00 85.81 909 ASN A CA 1
ATOM 7374 C C . ASN A 1 909 ? 25.169 13.524 -24.028 1.00 85.81 909 ASN A C 1
ATOM 7376 O O . ASN A 1 909 ? 25.528 12.365 -23.805 1.00 85.81 909 ASN A O 1
ATOM 7380 N N . LEU A 1 910 ? 23.951 13.818 -24.490 1.00 87.38 910 LEU A N 1
ATOM 7381 C CA . LEU A 1 910 ? 22.897 12.844 -24.718 1.00 87.38 910 LEU A CA 1
ATOM 7382 C C . LEU A 1 910 ? 22.480 12.834 -26.197 1.00 87.38 910 LEU A C 1
ATOM 7384 O O . LEU A 1 910 ? 22.090 13.856 -26.761 1.00 87.38 910 LEU A O 1
ATOM 7388 N N . HIS A 1 911 ? 22.545 11.659 -26.828 1.00 84.12 911 HIS A N 1
ATOM 7389 C CA . HIS A 1 911 ? 22.303 11.504 -28.266 1.00 84.12 911 HIS A CA 1
ATOM 7390 C C . HIS A 1 911 ? 21.385 10.309 -28.533 1.00 84.12 911 HIS A C 1
ATOM 7392 O O . HIS A 1 911 ? 21.701 9.192 -28.128 1.00 84.12 911 HIS A O 1
ATOM 7398 N N . SER A 1 912 ? 20.255 10.520 -29.212 1.00 81.94 912 SER A N 1
ATOM 7399 C CA . SER A 1 912 ? 19.378 9.414 -29.627 1.00 81.94 912 SER A CA 1
ATOM 7400 C C . SER A 1 912 ? 19.951 8.677 -30.843 1.00 81.94 912 SER A C 1
ATOM 7402 O O . SER A 1 912 ? 20.579 9.302 -31.697 1.00 81.94 912 SER A O 1
ATOM 7404 N N . LEU A 1 913 ? 19.749 7.357 -30.915 1.00 76.25 913 LEU A N 1
ATOM 7405 C CA . LEU A 1 913 ? 20.161 6.534 -32.062 1.00 76.25 913 LEU A CA 1
ATOM 7406 C C . LEU A 1 913 ? 19.120 6.503 -33.188 1.00 76.25 913 LEU A C 1
ATOM 7408 O O . LEU A 1 913 ? 19.505 6.486 -34.353 1.00 76.25 913 LEU A O 1
ATOM 7412 N N . ASP A 1 914 ? 17.834 6.474 -32.829 1.00 61.28 914 ASP A N 1
ATOM 7413 C CA . ASP A 1 914 ? 16.770 5.964 -33.710 1.00 61.28 914 ASP A CA 1
ATOM 7414 C C . ASP A 1 914 ? 15.771 7.033 -34.185 1.00 61.28 914 ASP A C 1
ATOM 7416 O O . ASP A 1 914 ? 14.859 6.711 -34.942 1.00 61.28 914 ASP A O 1
ATOM 7420 N N . TYR A 1 915 ? 15.885 8.283 -33.721 1.00 60.25 915 TYR A N 1
ATOM 7421 C CA . TYR A 1 915 ? 14.855 9.296 -33.960 1.00 60.25 915 TYR A CA 1
ATOM 7422 C C . TYR A 1 915 ? 15.423 10.604 -34.496 1.00 60.25 915 TYR A C 1
ATOM 7424 O O . TYR A 1 915 ? 16.256 11.238 -33.846 1.00 60.25 915 TYR A O 1
ATOM 7432 N N . ASP A 1 916 ? 14.862 11.043 -35.620 1.00 60.72 916 ASP A N 1
ATOM 7433 C CA . ASP A 1 916 ? 14.788 12.458 -35.958 1.00 60.72 916 ASP A CA 1
ATOM 7434 C C . ASP A 1 916 ? 13.727 13.080 -35.044 1.00 60.72 916 ASP A C 1
ATOM 7436 O O . ASP A 1 916 ? 12.530 12.801 -35.153 1.00 60.72 916 ASP A O 1
ATOM 7440 N N . TYR A 1 917 ? 14.177 13.860 -34.068 1.00 69.69 917 TYR A N 1
ATOM 7441 C CA . TYR A 1 917 ? 13.315 14.570 -33.131 1.00 69.69 917 TYR A CA 1
ATOM 7442 C C . TYR A 1 917 ? 13.634 16.057 -33.157 1.00 69.69 917 TYR A C 1
ATOM 7444 O O . TYR A 1 917 ? 14.760 16.457 -33.454 1.00 69.69 917 TYR A O 1
ATOM 7452 N N . GLU A 1 918 ? 12.641 16.865 -32.804 1.00 66.62 918 GLU A N 1
ATOM 7453 C CA . GLU A 1 918 ? 12.792 18.313 -32.674 1.00 66.62 918 GLU A CA 1
ATOM 7454 C C . GLU A 1 918 ? 12.703 18.732 -31.201 1.00 66.62 918 GLU A C 1
ATOM 7456 O O . GLU A 1 918 ? 12.119 18.025 -30.368 1.00 66.62 918 GLU A O 1
ATOM 7461 N N . ASN A 1 919 ? 13.342 19.859 -30.884 1.00 65.50 919 ASN A N 1
ATOM 7462 C CA . ASN A 1 919 ? 13.278 20.490 -29.565 1.00 65.50 919 ASN A CA 1
ATOM 7463 C C . ASN A 1 919 ? 11.995 21.339 -29.448 1.00 65.50 919 ASN A C 1
ATOM 7465 O O . ASN A 1 919 ? 11.358 21.647 -30.453 1.00 65.50 919 ASN A O 1
ATOM 7469 N N . THR A 1 920 ? 11.589 21.678 -28.224 1.00 59.25 920 THR A N 1
ATOM 7470 C CA . THR A 1 920 ? 10.221 22.107 -27.852 1.00 59.25 920 THR A CA 1
ATOM 7471 C C . THR A 1 920 ? 9.774 23.517 -28.287 1.00 59.25 920 THR A C 1
ATOM 7473 O O . THR A 1 920 ? 8.719 23.955 -27.839 1.00 59.25 920 THR A O 1
ATOM 7476 N N . ASP A 1 921 ? 10.491 24.216 -29.170 1.00 56.94 921 ASP A N 1
ATOM 7477 C CA . ASP A 1 921 ? 10.277 25.649 -29.483 1.00 56.94 921 ASP A CA 1
ATOM 7478 C C . ASP A 1 921 ? 9.049 25.974 -30.376 1.00 56.94 921 ASP A C 1
ATOM 7480 O O . ASP A 1 921 ? 9.067 26.932 -31.144 1.00 56.94 921 ASP A O 1
ATOM 7484 N N . ILE A 1 922 ? 7.961 25.190 -30.332 1.00 58.31 922 ILE A N 1
ATOM 7485 C CA . ILE A 1 922 ? 6.850 25.309 -31.304 1.00 58.31 922 ILE A CA 1
ATOM 7486 C C . ILE A 1 922 ? 5.476 25.488 -30.634 1.00 58.31 922 ILE A C 1
ATOM 7488 O O . ILE A 1 922 ? 5.138 24.810 -29.664 1.00 58.31 922 ILE A O 1
ATOM 7492 N N . SER A 1 923 ? 4.656 26.375 -31.214 1.00 59.75 923 SER A N 1
ATOM 7493 C CA . SER A 1 923 ? 3.350 26.844 -30.719 1.00 59.75 923 SER A CA 1
ATOM 7494 C C . SER A 1 923 ? 2.174 25.864 -30.881 1.00 59.75 923 SER A C 1
ATOM 7496 O O . SER A 1 923 ? 1.190 25.996 -30.154 1.00 59.75 923 SER A O 1
ATOM 7498 N N . GLN A 1 924 ? 2.253 24.860 -31.768 1.00 72.62 924 GLN A N 1
ATOM 7499 C CA . GLN A 1 924 ? 1.187 23.865 -31.980 1.00 72.62 924 GLN A CA 1
ATOM 7500 C C . GLN A 1 924 ? 1.679 22.418 -31.821 1.00 72.62 924 GLN A C 1
ATOM 7502 O O . GLN A 1 924 ? 2.589 21.950 -32.509 1.00 72.62 924 GLN A O 1
ATOM 7507 N N . THR A 1 925 ? 1.048 21.672 -30.904 1.00 81.56 925 THR A N 1
ATOM 7508 C CA . THR A 1 925 ? 1.431 20.288 -30.580 1.00 81.56 925 THR A CA 1
ATOM 7509 C C . THR A 1 925 ? 0.221 19.379 -30.340 1.00 81.56 925 THR A C 1
ATOM 7511 O O . THR A 1 925 ? -0.836 19.808 -29.870 1.00 81.56 925 THR A O 1
ATOM 7514 N N . ALA A 1 926 ? 0.381 18.086 -30.634 1.00 83.25 926 ALA A N 1
ATOM 7515 C CA . ALA A 1 926 ? -0.554 17.038 -30.223 1.00 83.25 926 ALA A CA 1
ATOM 7516 C C . ALA A 1 926 ? 0.032 16.235 -29.057 1.00 83.25 926 ALA A C 1
ATOM 7518 O O . ALA A 1 926 ? 0.892 15.369 -29.253 1.00 83.25 926 ALA A O 1
ATOM 7519 N N . LEU A 1 927 ? -0.438 16.520 -27.840 1.00 85.44 927 LEU A N 1
ATOM 7520 C CA . LEU A 1 927 ? -0.002 15.834 -26.622 1.00 85.44 927 LEU A CA 1
ATOM 7521 C C . LEU A 1 927 ? -0.408 14.358 -26.642 1.00 85.44 927 LEU A C 1
ATOM 7523 O O . LEU A 1 927 ? -1.545 14.018 -26.962 1.00 85.44 927 LEU A O 1
ATOM 7527 N N . PHE A 1 928 ? 0.492 13.473 -26.215 1.00 87.31 928 PHE A N 1
ATOM 7528 C CA . PHE A 1 928 ? 0.230 12.031 -26.181 1.00 87.31 928 PHE A CA 1
ATOM 7529 C C . PHE A 1 928 ? -0.913 11.639 -25.237 1.00 87.31 928 PHE A C 1
ATOM 7531 O O . PHE A 1 928 ? -1.580 10.635 -25.483 1.00 87.31 928 PHE A O 1
ATOM 7538 N N . SER A 1 929 ? -1.148 12.416 -24.180 1.00 84.81 929 SER A N 1
ATOM 7539 C CA . SER A 1 929 ? -2.185 12.165 -23.174 1.00 84.81 929 SER A CA 1
ATOM 7540 C C . SER A 1 929 ? -3.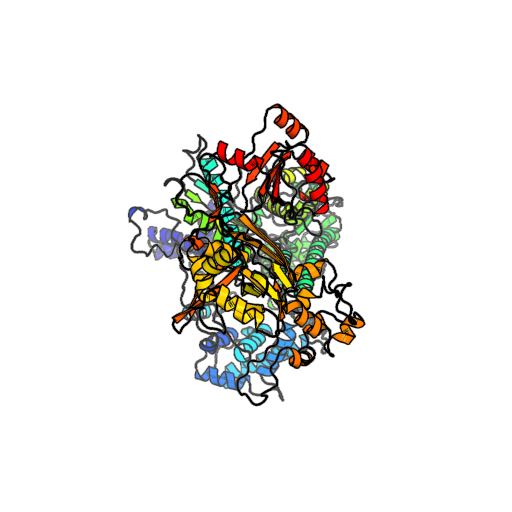541 12.806 -23.491 1.00 84.81 929 SER A C 1
ATOM 7542 O O . SER A 1 929 ? -4.530 12.485 -22.829 1.00 84.81 929 SER A O 1
ATOM 7544 N N . LYS A 1 930 ? -3.625 13.685 -24.500 1.00 87.25 930 LYS A N 1
ATOM 7545 C CA . LYS A 1 930 ? -4.871 14.368 -24.874 1.00 87.25 930 LYS A CA 1
ATOM 7546 C C . LYS A 1 930 ? -5.686 13.492 -25.829 1.00 87.25 930 LYS A C 1
ATOM 7548 O O . LYS A 1 930 ? -5.199 13.091 -26.882 1.00 87.25 930 LYS A O 1
ATOM 7553 N N . PHE A 1 931 ? -6.931 13.204 -25.451 1.00 88.44 931 PHE A N 1
ATOM 7554 C CA . PHE A 1 931 ? -7.903 12.518 -26.304 1.00 88.44 931 PHE A CA 1
ATOM 7555 C C . PHE A 1 931 ? -8.666 13.530 -27.160 1.00 88.44 931 PHE A C 1
ATOM 7557 O O . PHE A 1 931 ? -9.178 14.519 -26.638 1.00 88.44 931 PHE A O 1
ATOM 7564 N N . TYR A 1 932 ? -8.798 13.230 -28.447 1.00 87.12 932 TYR A N 1
ATOM 7565 C CA . TYR A 1 932 ? -9.540 14.013 -29.429 1.00 87.12 932 TYR A CA 1
ATOM 7566 C C . TYR A 1 932 ? -10.754 13.212 -29.893 1.00 87.12 932 TYR A C 1
ATOM 7568 O O . TYR A 1 932 ? -10.629 12.015 -30.153 1.00 87.12 932 TYR A O 1
ATOM 7576 N N . LYS A 1 933 ? -11.928 13.848 -29.959 1.00 89.81 933 LYS A N 1
ATOM 7577 C CA . LYS A 1 933 ? -13.158 13.214 -30.451 1.00 89.81 933 LYS A CA 1
ATOM 7578 C C . LYS A 1 933 ? -13.109 13.151 -31.970 1.00 89.81 933 LYS A C 1
ATOM 7580 O O . LYS A 1 933 ? -12.915 14.191 -32.581 1.00 89.81 933 LYS A O 1
ATOM 7585 N N . ILE A 1 934 ? -13.320 11.978 -32.553 1.00 87.50 934 ILE A N 1
ATOM 7586 C CA . ILE A 1 934 ? -13.427 11.826 -34.005 1.00 87.50 934 ILE A CA 1
ATOM 7587 C C . ILE A 1 934 ? -14.855 12.166 -34.439 1.00 87.50 934 ILE A C 1
ATOM 7589 O O . ILE A 1 934 ? -15.820 11.618 -33.898 1.00 87.50 934 ILE A O 1
ATOM 7593 N N . GLU A 1 935 ? -14.975 13.080 -35.392 1.00 85.88 935 GLU A N 1
ATOM 7594 C CA . GLU A 1 935 ? -16.210 13.445 -36.075 1.00 85.88 935 GLU A CA 1
ATOM 7595 C C . GLU A 1 935 ? -16.303 12.671 -37.383 1.00 85.88 935 GLU A C 1
ATOM 7597 O O . GLU A 1 935 ? -15.319 12.507 -38.104 1.00 85.88 935 GLU A O 1
ATOM 7602 N N . PHE A 1 936 ? -17.503 12.175 -37.654 1.00 84.31 936 PHE A N 1
ATOM 7603 C CA . PHE A 1 936 ? -17.831 11.398 -38.838 1.00 84.31 936 PHE A CA 1
ATOM 7604 C C . PHE A 1 936 ? -18.888 12.156 -39.640 1.00 84.31 936 PHE A C 1
ATOM 7606 O O . PHE A 1 936 ? -19.641 12.959 -39.079 1.00 84.31 936 PHE A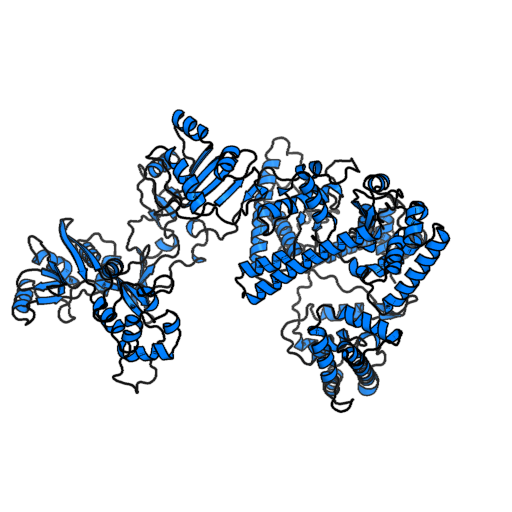 O 1
ATOM 7613 N N . SER A 1 937 ? -18.994 11.875 -40.936 1.00 85.38 937 SER A N 1
ATOM 7614 C CA . SER A 1 937 ? -20.096 12.392 -41.754 1.00 85.38 937 SER A CA 1
ATOM 7615 C C . SER A 1 937 ? -21.458 11.934 -41.208 1.00 85.38 937 SER A C 1
ATOM 7617 O O . SER A 1 937 ? -21.552 11.017 -40.383 1.00 85.38 937 SER A O 1
ATOM 7619 N N . LYS A 1 938 ? -22.553 12.565 -41.654 1.00 85.75 938 LYS A N 1
ATOM 7620 C CA . LYS A 1 938 ? -23.910 12.215 -41.190 1.00 85.75 938 LYS A CA 1
ATOM 7621 C C . LYS A 1 938 ? -24.255 10.743 -41.460 1.00 85.75 938 LYS A C 1
ATOM 7623 O O . LYS A 1 938 ? -24.790 10.079 -40.575 1.00 85.75 938 LYS A O 1
ATOM 7628 N N . GLU A 1 939 ? -23.907 10.231 -42.638 1.00 84.44 939 GLU A N 1
ATOM 7629 C CA . GLU A 1 939 ? -24.156 8.841 -43.045 1.00 84.44 939 GLU A CA 1
ATOM 7630 C C . GLU A 1 939 ? -23.336 7.843 -42.217 1.00 84.44 939 GLU A C 1
ATOM 7632 O O . GLU A 1 939 ? -23.866 6.860 -41.691 1.00 84.44 939 GLU A O 1
ATOM 7637 N N . GLU A 1 940 ? -22.047 8.123 -42.018 1.00 84.12 940 GLU A N 1
ATOM 7638 C CA . GLU A 1 940 ? -21.176 7.306 -41.168 1.00 84.12 940 GLU A CA 1
ATOM 7639 C C . GLU A 1 940 ? -21.641 7.325 -39.715 1.00 84.12 940 GLU A C 1
ATOM 7641 O O . GLU A 1 940 ? -21.679 6.281 -39.066 1.00 84.12 940 GLU A O 1
ATOM 7646 N N . THR A 1 941 ? -22.056 8.489 -39.213 1.00 84.94 941 THR A N 1
ATOM 7647 C CA . THR A 1 941 ? -22.613 8.634 -37.866 1.00 84.94 941 THR A CA 1
ATOM 7648 C C . THR A 1 941 ? -23.860 7.769 -37.697 1.00 84.94 941 THR A C 1
ATOM 7650 O O . THR A 1 941 ? -23.973 7.060 -36.699 1.00 84.94 941 THR A O 1
ATOM 7653 N N . GLN A 1 942 ? -24.774 7.752 -38.673 1.00 84.81 942 GLN A N 1
ATOM 7654 C CA . GLN A 1 942 ? -25.949 6.872 -38.643 1.00 84.81 942 GLN A CA 1
ATOM 7655 C C . GLN A 1 942 ? -25.555 5.388 -38.642 1.00 84.81 942 GLN A C 1
ATOM 7657 O O . GLN A 1 942 ? -26.066 4.616 -37.829 1.00 84.81 942 GLN A O 1
ATOM 7662 N N . LYS A 1 943 ? -24.596 4.987 -39.485 1.00 84.56 943 LYS A N 1
ATOM 7663 C CA . LYS A 1 943 ? -24.082 3.610 -39.544 1.00 84.56 943 LYS A CA 1
ATOM 7664 C C . LYS A 1 943 ? -23.422 3.180 -38.229 1.00 84.56 943 LYS A C 1
ATOM 7666 O O . LYS A 1 943 ? -23.690 2.083 -37.741 1.00 84.56 943 LYS A O 1
ATOM 7671 N N . ILE A 1 944 ? -22.602 4.040 -37.633 1.00 84.88 944 ILE A N 1
ATOM 7672 C CA . ILE A 1 944 ? -21.915 3.811 -36.353 1.00 84.88 944 ILE A CA 1
ATOM 7673 C C . ILE A 1 944 ? -22.934 3.735 -35.201 1.00 84.88 944 ILE A C 1
ATOM 7675 O O . ILE A 1 944 ? -22.909 2.775 -34.424 1.00 84.88 944 ILE A O 1
ATOM 7679 N N . ASN A 1 945 ? -23.896 4.663 -35.148 1.00 85.19 945 ASN A N 1
ATOM 7680 C CA . ASN A 1 945 ? -24.974 4.667 -34.154 1.00 85.19 945 ASN A CA 1
ATOM 7681 C C . ASN A 1 945 ? -25.879 3.430 -34.272 1.00 85.19 945 ASN A C 1
ATOM 7683 O O . ASN A 1 945 ? -26.266 2.869 -33.250 1.00 85.19 945 ASN A O 1
ATOM 7687 N N . SER A 1 946 ? -26.166 2.947 -35.490 1.00 82.81 946 SER A N 1
ATOM 7688 C CA . SER A 1 946 ? -26.973 1.730 -35.717 1.00 82.81 946 SER A CA 1
ATOM 7689 C C . SER A 1 946 ? -26.354 0.464 -35.109 1.00 82.81 946 SER A C 1
ATOM 7691 O O . SER A 1 946 ? -27.037 -0.530 -34.870 1.00 82.81 946 SER A O 1
ATOM 7693 N N . LYS A 1 947 ? -25.044 0.500 -34.845 1.00 80.75 947 LYS A N 1
ATOM 7694 C CA . LYS A 1 947 ? -24.273 -0.569 -34.201 1.00 80.75 947 LYS A CA 1
ATOM 7695 C C . LYS A 1 947 ? -23.973 -0.276 -32.735 1.00 80.75 947 LYS A C 1
ATOM 7697 O O . LYS A 1 947 ? -23.178 -0.988 -32.124 1.00 80.75 947 LYS A O 1
ATOM 7702 N N . GLY A 1 948 ? -24.605 0.754 -32.183 1.00 83.31 948 GLY A N 1
ATOM 7703 C CA . GLY A 1 948 ? -24.576 1.048 -30.765 1.00 83.31 948 GLY A CA 1
ATOM 7704 C C . GLY A 1 948 ? -23.328 1.755 -30.260 1.00 83.31 948 GLY A C 1
ATOM 7705 O O . GLY A 1 948 ? -22.964 1.636 -29.091 1.00 83.31 948 GLY A O 1
ATOM 7706 N N . ILE A 1 949 ? -22.633 2.477 -31.136 1.00 87.19 949 ILE A N 1
ATOM 7707 C CA . ILE A 1 949 ? -21.452 3.265 -30.787 1.00 87.19 949 ILE A CA 1
ATOM 7708 C C . ILE A 1 949 ? -21.853 4.732 -30.813 1.00 87.19 949 ILE A C 1
ATOM 7710 O O . ILE A 1 949 ? -22.262 5.237 -31.848 1.00 87.19 949 ILE A O 1
ATOM 7714 N N . LYS A 1 950 ? -21.707 5.422 -29.683 1.00 88.25 950 LYS A N 1
ATOM 7715 C CA . LYS A 1 950 ? -22.060 6.841 -29.543 1.00 88.25 950 LYS A CA 1
ATOM 7716 C C . LYS A 1 950 ? -20.930 7.773 -29.964 1.00 88.25 950 LYS A C 1
ATOM 7718 O O . LYS A 1 950 ? -21.180 8.876 -30.434 1.00 88.25 950 LYS A O 1
ATOM 7723 N N . SER A 1 951 ? -19.678 7.382 -29.720 1.00 89.44 951 SER A N 1
ATOM 7724 C CA . SER A 1 951 ? -18.515 8.205 -30.076 1.00 89.44 951 SER A CA 1
ATOM 7725 C C . SER A 1 951 ? -17.196 7.437 -30.003 1.00 89.44 951 SER A C 1
ATOM 7727 O O . SER A 1 951 ? -17.069 6.444 -29.279 1.00 89.44 951 SER A O 1
ATOM 7729 N N . LEU A 1 952 ? -16.205 7.953 -30.732 1.00 89.50 952 LEU A N 1
ATOM 7730 C CA . LEU A 1 952 ? -14.823 7.489 -30.747 1.00 89.50 952 LEU A CA 1
ATOM 7731 C C . LEU A 1 952 ? -13.899 8.644 -30.355 1.00 89.50 952 LEU A C 1
ATOM 7733 O O . LEU A 1 952 ? -14.016 9.746 -30.888 1.00 89.50 952 LEU A O 1
ATOM 7737 N N . TYR A 1 953 ? -12.954 8.379 -29.459 1.00 91.38 953 TYR A N 1
ATOM 7738 C CA . TYR A 1 953 ? -11.874 9.298 -29.132 1.00 91.38 953 TYR A CA 1
ATOM 7739 C C . TYR A 1 953 ? -10.523 8.613 -29.307 1.00 91.38 953 TYR A C 1
ATOM 7741 O O . TYR A 1 953 ? -10.351 7.439 -28.968 1.00 91.38 953 TYR A O 1
ATOM 7749 N N . VAL A 1 954 ? -9.542 9.376 -29.778 1.00 89.44 954 VAL A N 1
ATOM 7750 C CA . VAL A 1 954 ? -8.182 8.896 -30.021 1.00 89.44 954 VAL A CA 1
ATOM 7751 C C . VAL A 1 954 ? -7.193 9.844 -29.364 1.00 89.44 954 VAL A C 1
ATOM 7753 O O . VAL A 1 954 ? -7.291 11.058 -29.519 1.00 89.44 954 VAL A O 1
ATOM 7756 N N . ALA A 1 955 ? -6.229 9.291 -28.636 1.00 89.06 955 ALA A N 1
ATOM 7757 C CA . ALA A 1 955 ? -5.042 10.015 -28.204 1.00 89.06 955 ALA A CA 1
ATOM 7758 C C . ALA A 1 955 ? -3.808 9.462 -28.932 1.00 89.06 955 ALA A C 1
ATOM 7760 O O . ALA A 1 955 ? -3.728 8.245 -29.156 1.00 89.06 955 ALA A O 1
ATOM 7761 N N . PRO A 1 956 ? -2.811 10.302 -29.268 1.00 86.38 956 PRO A N 1
ATOM 7762 C CA . PRO A 1 956 ? -1.587 9.826 -29.897 1.00 86.38 956 PRO A CA 1
ATOM 7763 C C . PRO A 1 956 ? -0.849 8.772 -29.063 1.00 86.38 956 PRO A C 1
ATOM 7765 O O . PRO A 1 956 ? -0.240 7.888 -29.654 1.00 86.38 956 PRO A O 1
ATOM 7768 N N . GLY A 1 957 ? -0.939 8.828 -27.725 1.00 85.62 957 GLY A N 1
ATOM 7769 C CA . GLY A 1 957 ? -0.495 7.806 -26.767 1.00 85.62 957 GLY A CA 1
ATOM 7770 C C . GLY A 1 957 ? 1.023 7.646 -26.621 1.00 85.62 957 GLY A C 1
ATOM 7771 O O . GLY A 1 957 ? 1.577 7.757 -25.526 1.00 85.62 957 GLY A O 1
ATOM 7772 N N . SER A 1 958 ? 1.712 7.364 -27.724 1.00 83.81 958 SER A N 1
ATOM 7773 C CA . SER A 1 958 ? 3.162 7.174 -27.805 1.00 83.81 958 SER A CA 1
ATOM 7774 C C . SER A 1 958 ? 3.688 7.474 -29.213 1.00 83.81 958 SER A C 1
ATOM 7776 O O . SER A 1 958 ? 2.928 7.665 -30.165 1.00 83.81 958 SER A O 1
ATOM 7778 N N . SER A 1 959 ? 5.012 7.404 -29.391 1.00 78.38 959 SER A N 1
ATOM 7779 C CA . SER A 1 959 ? 5.643 7.537 -30.710 1.00 78.38 959 SER A CA 1
ATOM 7780 C C . SER A 1 959 ? 5.209 6.463 -31.716 1.00 78.38 959 SER A C 1
ATOM 7782 O O . SER A 1 959 ? 5.366 6.679 -32.913 1.00 78.38 959 SER A O 1
ATOM 7784 N N . SER A 1 960 ? 4.639 5.333 -31.279 1.00 79.69 960 SER A N 1
ATOM 7785 C CA . SER A 1 960 ? 4.344 4.170 -32.139 1.00 79.69 960 SER A CA 1
ATOM 7786 C C . SER A 1 960 ? 2.917 3.624 -32.031 1.00 79.69 960 SER A C 1
ATOM 7788 O O . SER A 1 960 ? 2.511 2.834 -32.880 1.00 79.69 960 SER A O 1
ATOM 7790 N N . ARG A 1 961 ? 2.147 4.016 -31.011 1.00 86.38 961 ARG A N 1
ATOM 7791 C CA . ARG A 1 961 ? 0.826 3.443 -30.703 1.00 86.38 961 ARG A CA 1
ATOM 7792 C C . ARG A 1 961 ? -0.116 4.466 -30.099 1.00 86.38 961 ARG A C 1
ATOM 7794 O O . ARG A 1 961 ? 0.303 5.191 -29.200 1.00 86.38 961 ARG A O 1
ATOM 7801 N N . GLN A 1 962 ? -1.371 4.415 -30.535 1.00 88.00 962 GLN A N 1
ATOM 7802 C CA . GLN A 1 962 ? -2.469 5.271 -30.087 1.00 88.00 962 GLN A CA 1
ATOM 7803 C C . GLN A 1 962 ? -3.233 4.657 -28.908 1.00 88.00 962 GLN A C 1
ATOM 7805 O O . GLN A 1 962 ? -3.279 3.433 -28.744 1.00 88.00 962 GLN A O 1
ATOM 7810 N N . TYR A 1 963 ? -3.864 5.513 -28.106 1.00 89.88 963 TYR A N 1
ATOM 7811 C CA . TYR A 1 963 ? -4.874 5.101 -27.132 1.00 89.88 963 TYR A CA 1
ATOM 7812 C C . TYR A 1 963 ? -6.254 5.369 -27.706 1.00 89.88 963 TYR A C 1
ATOM 7814 O O . TYR A 1 963 ? -6.508 6.444 -28.249 1.00 89.88 963 TYR A O 1
ATOM 7822 N N . ILE A 1 964 ? -7.134 4.384 -27.589 1.00 88.88 964 ILE A N 1
ATOM 7823 C CA . ILE A 1 964 ? -8.476 4.427 -28.153 1.00 88.88 964 ILE A CA 1
ATOM 7824 C C . ILE A 1 964 ? -9.476 4.398 -27.012 1.00 88.88 964 ILE A C 1
ATOM 7826 O O . ILE A 1 964 ? -9.359 3.581 -26.098 1.00 88.88 964 ILE A O 1
ATOM 7830 N N . ARG A 1 965 ? -10.467 5.281 -27.089 1.00 91.12 965 ARG A N 1
ATOM 7831 C CA . ARG A 1 965 ? -11.615 5.323 -26.191 1.00 91.12 965 ARG A CA 1
ATOM 7832 C C . ARG A 1 965 ? -12.886 5.233 -27.020 1.00 91.12 965 ARG A C 1
ATOM 7834 O O . ARG A 1 965 ? -13.091 6.039 -27.923 1.00 91.12 965 ARG A O 1
ATOM 7841 N N . VAL A 1 966 ? -13.747 4.279 -26.691 1.00 88.38 966 VAL A N 1
ATOM 7842 C CA . VAL A 1 966 ? -15.032 4.074 -27.372 1.00 88.38 966 VAL A CA 1
ATOM 7843 C C . VAL A 1 966 ? -16.154 4.201 -26.354 1.00 88.38 966 VAL A C 1
ATOM 7845 O O . VAL A 1 966 ? -16.052 3.652 -25.255 1.00 88.38 966 VAL A O 1
ATOM 7848 N N . ILE A 1 967 ? -17.212 4.926 -26.713 1.00 90.62 967 ILE A N 1
ATOM 7849 C CA . ILE A 1 967 ? -18.436 5.013 -25.913 1.00 90.62 967 ILE A CA 1
ATOM 7850 C C . ILE A 1 967 ? -19.525 4.217 -26.624 1.00 90.62 967 ILE A C 1
ATOM 7852 O O . ILE A 1 967 ? -19.936 4.577 -27.725 1.00 90.62 967 ILE A O 1
ATOM 7856 N N . PHE A 1 968 ? -19.989 3.150 -25.984 1.00 86.62 968 PHE A N 1
ATOM 7857 C CA . PHE A 1 968 ? -21.080 2.300 -26.451 1.00 86.62 968 PHE A CA 1
ATOM 7858 C C . PHE A 1 968 ? -22.401 2.702 -25.807 1.00 86.62 968 PHE A C 1
ATOM 7860 O O . PHE A 1 968 ? -22.409 3.203 -24.682 1.00 86.62 968 PHE A O 1
ATOM 7867 N N . ASP A 1 969 ? -23.524 2.429 -26.465 1.00 86.62 969 ASP A N 1
ATOM 7868 C CA . ASP A 1 969 ? -24.789 2.320 -25.751 1.00 86.62 969 ASP A CA 1
ATOM 7869 C C . ASP A 1 969 ? -24.787 1.069 -24.857 1.00 86.62 969 ASP A C 1
ATOM 7871 O O . ASP A 1 969 ? -24.172 0.036 -25.151 1.00 86.62 969 ASP A O 1
ATOM 7875 N N . LYS A 1 970 ? -25.468 1.180 -23.718 1.00 79.06 970 LYS A N 1
ATOM 7876 C CA . LYS A 1 970 ? -25.434 0.154 -22.674 1.00 79.06 970 LYS A CA 1
ATOM 7877 C C . LYS A 1 970 ? -26.087 -1.164 -23.096 1.00 79.06 970 LYS A C 1
ATOM 7879 O O . LYS A 1 970 ? -25.616 -2.227 -22.686 1.00 79.06 970 LYS A O 1
ATOM 7884 N N . GLN A 1 971 ? -27.161 -1.118 -23.885 1.00 79.19 971 GLN A N 1
ATOM 7885 C CA . GLN A 1 971 ? -27.902 -2.318 -24.286 1.00 79.19 971 GLN A CA 1
ATOM 7886 C C . GLN A 1 971 ? -27.069 -3.163 -25.244 1.00 79.19 971 GLN A C 1
ATOM 7888 O O . GLN A 1 971 ? -26.918 -4.369 -25.053 1.00 79.19 971 GLN A O 1
ATOM 7893 N N . THR A 1 972 ? -26.477 -2.514 -26.237 1.00 78.12 972 THR A N 1
ATOM 7894 C CA . THR A 1 972 ? -25.602 -3.127 -27.223 1.00 78.12 972 THR A CA 1
ATOM 7895 C C . THR A 1 972 ? -24.344 -3.677 -26.570 1.00 78.12 972 THR A C 1
ATOM 7897 O O . THR A 1 972 ? -24.024 -4.848 -26.774 1.00 78.12 972 THR A O 1
ATOM 7900 N N . PHE A 1 973 ? -23.688 -2.902 -25.696 1.00 78.00 973 PHE A N 1
ATOM 7901 C CA . PHE A 1 973 ? -22.542 -3.397 -24.932 1.00 78.00 973 PHE A CA 1
ATOM 7902 C C . PHE A 1 973 ? -22.892 -4.661 -24.129 1.00 78.00 973 PHE A C 1
ATOM 7904 O O . PHE A 1 973 ? -22.145 -5.633 -24.183 1.00 78.00 973 PHE A O 1
ATOM 7911 N N . SER A 1 974 ? -24.054 -4.684 -23.458 1.00 72.94 974 SER A N 1
ATOM 7912 C CA . SER A 1 974 ? -24.524 -5.828 -22.654 1.00 72.94 974 SER A CA 1
ATOM 7913 C C . SER A 1 974 ? -24.832 -7.073 -23.496 1.00 72.94 974 SER A C 1
ATOM 7915 O O . SER A 1 974 ? -24.475 -8.187 -23.108 1.00 72.94 974 SER A O 1
ATOM 7917 N N . LYS A 1 975 ? -25.451 -6.898 -24.673 1.00 72.69 975 LYS A N 1
ATOM 7918 C CA . LYS A 1 975 ? -25.695 -7.993 -25.629 1.00 72.69 975 LYS A CA 1
ATOM 7919 C C . LYS A 1 975 ? -24.382 -8.614 -26.108 1.00 72.69 975 LYS A C 1
ATOM 7921 O O . LYS A 1 975 ? -24.274 -9.837 -26.184 1.00 72.69 975 LYS A O 1
ATOM 7926 N N . PHE A 1 976 ? -23.375 -7.789 -26.394 1.00 68.75 976 PHE A N 1
ATOM 7927 C CA . PHE A 1 976 ? -22.105 -8.250 -26.957 1.00 68.75 976 PHE A CA 1
ATOM 7928 C C . PHE A 1 976 ? -21.303 -9.149 -26.024 1.00 68.75 976 PHE A C 1
ATOM 7930 O O . PHE A 1 976 ? -20.785 -10.181 -26.441 1.00 68.75 976 PHE A O 1
ATOM 7937 N N . ILE A 1 977 ? -21.236 -8.797 -24.747 1.00 66.44 977 ILE A N 1
ATOM 7938 C CA . ILE A 1 977 ? -20.534 -9.597 -23.737 1.00 66.44 977 ILE A CA 1
ATOM 7939 C C . ILE A 1 977 ? -21.295 -10.883 -23.346 1.00 66.44 977 ILE A C 1
ATOM 7941 O O . ILE A 1 977 ? -20.825 -11.604 -22.465 1.00 66.44 977 ILE A O 1
ATOM 7945 N N . LYS A 1 978 ? -22.435 -11.190 -24.004 1.00 58.16 978 LYS A N 1
ATOM 7946 C CA . LYS A 1 978 ? -23.340 -12.326 -23.723 1.00 58.16 978 LYS A CA 1
ATOM 7947 C C . LYS A 1 978 ? -23.679 -12.433 -22.237 1.00 58.16 978 LYS A C 1
ATOM 7949 O O . LYS A 1 978 ? -23.626 -13.508 -21.645 1.00 58.16 978 LYS A O 1
ATOM 7954 N N . PHE A 1 979 ? -23.979 -11.293 -21.630 1.00 54.34 979 PHE A N 1
ATOM 7955 C CA . PHE A 1 979 ? -24.144 -11.183 -20.192 1.00 54.34 979 PHE A CA 1
ATOM 7956 C C . PHE A 1 979 ? -25.574 -10.773 -19.865 1.00 54.34 979 PHE A C 1
ATOM 7958 O O . PHE A 1 979 ? -26.128 -9.864 -20.490 1.00 54.34 979 PHE A O 1
ATOM 7965 N N . GLN A 1 980 ? -26.188 -11.450 -18.897 1.00 48.44 980 GLN A N 1
ATOM 7966 C CA . GLN A 1 980 ? -27.536 -11.127 -18.446 1.00 48.44 980 GLN A CA 1
ATOM 7967 C C . GLN A 1 980 ? -27.495 -9.810 -17.650 1.00 48.44 980 GLN A C 1
ATOM 7969 O O . GLN A 1 980 ? -27.229 -9.774 -16.460 1.00 48.44 980 GLN A O 1
ATOM 7974 N N . SER A 1 981 ? -27.691 -8.701 -18.364 1.00 44.97 981 SER A N 1
ATOM 7975 C CA . SER A 1 981 ? -28.240 -7.409 -17.914 1.00 44.97 981 SER A CA 1
ATOM 7976 C C . SER A 1 981 ? -27.637 -6.631 -16.726 1.00 44.97 981 SER A C 1
ATOM 7978 O O . SER A 1 981 ? -28.113 -5.519 -16.491 1.00 44.97 981 SER A O 1
ATOM 7980 N N . LYS A 1 982 ? -26.623 -7.088 -15.973 1.00 56.06 982 LYS A N 1
ATOM 7981 C CA . LYS A 1 982 ? -26.356 -6.474 -14.651 1.00 56.06 982 LYS A CA 1
ATOM 7982 C C . LYS A 1 982 ? -24.888 -6.118 -14.405 1.00 56.06 982 LYS A C 1
ATOM 7984 O O . LYS A 1 982 ? -24.078 -6.916 -13.959 1.00 56.06 982 LYS A O 1
ATOM 7989 N N . PHE A 1 983 ? -24.575 -4.842 -14.638 1.00 59.53 983 PHE A N 1
ATOM 7990 C CA . PHE A 1 983 ? -23.273 -4.196 -14.405 1.00 59.53 983 PHE A CA 1
ATOM 7991 C C . PHE A 1 983 ? -22.603 -4.523 -13.046 1.00 59.53 983 PHE A C 1
ATOM 7993 O O . PHE A 1 983 ? -21.380 -4.531 -12.933 1.00 59.53 983 PHE A O 1
ATOM 8000 N N . TRP A 1 984 ? -23.398 -4.811 -12.017 1.00 59.41 984 TRP A N 1
ATOM 8001 C CA . TRP A 1 984 ? -22.952 -5.110 -10.654 1.00 59.41 984 TRP A CA 1
ATOM 8002 C C . TRP A 1 984 ? -22.132 -6.399 -10.508 1.00 59.41 984 TRP A C 1
ATOM 8004 O O . TRP A 1 984 ? -21.439 -6.570 -9.509 1.00 59.41 984 TRP A O 1
ATOM 8014 N N . GLU A 1 985 ? -22.190 -7.280 -11.504 1.00 54.09 985 GLU A N 1
ATOM 8015 C CA . GLU A 1 985 ? -21.501 -8.572 -11.519 1.00 54.09 985 GLU A CA 1
ATOM 8016 C C . GLU A 1 985 ? -20.093 -8.494 -12.146 1.00 54.09 985 GLU A C 1
ATOM 8018 O O . GLU A 1 985 ? -19.370 -9.487 -12.187 1.00 54.09 985 GLU A O 1
ATOM 8023 N N . PHE A 1 986 ? -19.671 -7.325 -12.643 1.00 54.06 986 PHE A N 1
ATOM 8024 C CA . PHE A 1 986 ? -18.333 -7.176 -13.209 1.00 54.06 986 PHE A CA 1
ATOM 8025 C C . PHE A 1 986 ? -17.253 -7.049 -12.132 1.00 54.06 986 PHE A C 1
ATOM 8027 O O . PHE A 1 986 ? -17.285 -6.153 -11.278 1.00 54.06 986 PHE A O 1
ATOM 8034 N N . ASP A 1 987 ? -16.187 -7.830 -12.290 1.00 51.28 987 ASP A N 1
ATOM 8035 C CA . ASP A 1 987 ? -14.902 -7.511 -11.685 1.00 51.28 987 ASP A CA 1
ATOM 8036 C C . ASP A 1 987 ? -14.161 -6.451 -12.523 1.00 51.28 987 ASP A C 1
ATOM 8038 O O . ASP A 1 987 ? -13.342 -6.756 -13.383 1.00 51.28 987 ASP A O 1
ATOM 8042 N N . LEU A 1 988 ? -14.525 -5.182 -12.316 1.00 50.69 988 LEU A N 1
ATOM 8043 C CA . LEU A 1 988 ? -14.156 -4.031 -13.162 1.00 50.69 988 LEU A CA 1
ATOM 8044 C C . LEU A 1 988 ? -12.680 -3.616 -13.062 1.00 50.69 988 LEU A C 1
ATOM 8046 O O . LEU A 1 988 ? -12.222 -2.787 -13.849 1.00 50.69 988 LEU A O 1
ATOM 8050 N N . ILE A 1 989 ? -11.931 -4.193 -12.121 1.00 48.22 989 ILE A N 1
ATOM 8051 C CA . ILE A 1 989 ? -10.472 -4.048 -12.032 1.00 48.22 989 ILE A CA 1
ATOM 8052 C C . ILE A 1 989 ? -9.770 -5.098 -12.908 1.00 48.22 989 ILE A C 1
ATOM 8054 O O . ILE A 1 989 ? -8.647 -4.860 -13.365 1.00 48.22 989 ILE A O 1
ATOM 8058 N N . THR A 1 990 ? -10.435 -6.218 -13.205 1.00 52.19 990 THR A N 1
ATOM 8059 C CA . THR A 1 990 ? -9.903 -7.252 -14.086 1.00 52.19 990 THR A CA 1
ATOM 8060 C C . THR A 1 990 ? -10.260 -6.909 -15.535 1.00 52.19 990 THR A C 1
ATOM 8062 O O . THR A 1 990 ? -11.433 -6.763 -15.881 1.00 52.19 990 THR A O 1
ATOM 8065 N N . PRO A 1 991 ? -9.264 -6.726 -16.412 1.00 57.38 991 PRO A N 1
ATOM 8066 C CA . PRO A 1 991 ? -9.538 -6.411 -17.801 1.00 57.38 991 PRO A CA 1
ATOM 8067 C C . PRO A 1 991 ? -10.335 -7.510 -18.500 1.00 57.38 991 PRO A C 1
ATOM 8069 O O . PRO A 1 991 ? -10.200 -8.693 -18.181 1.00 57.38 991 PRO A O 1
ATOM 8072 N N . LEU A 1 992 ? -11.149 -7.118 -19.487 1.00 61.75 992 LEU A N 1
ATOM 8073 C CA . LEU A 1 992 ? -11.874 -8.086 -20.312 1.00 61.75 992 LEU A CA 1
ATOM 8074 C C . LEU A 1 992 ? -10.864 -9.074 -20.926 1.00 61.75 992 LEU A C 1
ATOM 8076 O O . LEU A 1 992 ? -9.915 -8.611 -21.567 1.00 61.75 992 LEU A O 1
ATOM 8080 N N . PRO A 1 993 ? -11.052 -10.403 -20.764 1.00 57.84 993 PRO A N 1
ATOM 8081 C CA . PRO A 1 993 ? -10.122 -11.395 -21.287 1.00 57.84 993 PRO A CA 1
ATOM 8082 C C . PRO A 1 993 ? -9.838 -11.154 -22.767 1.00 57.84 993 PRO A C 1
ATOM 8084 O O . PRO A 1 993 ? -10.771 -10.954 -23.551 1.00 57.84 993 PRO A O 1
ATOM 8087 N N . LYS A 1 994 ? -8.556 -11.197 -23.143 1.00 57.09 994 LYS A N 1
ATOM 8088 C CA . LYS A 1 994 ? -8.058 -10.855 -24.483 1.00 57.09 994 LYS A CA 1
ATOM 8089 C C . LYS A 1 994 ? -8.846 -11.516 -25.620 1.00 57.09 994 LYS A C 1
ATOM 8091 O O . LYS A 1 994 ? -9.086 -10.868 -26.633 1.00 57.09 994 LYS A O 1
ATOM 8096 N N . ASP A 1 995 ? -9.295 -12.753 -25.431 1.00 60.81 995 ASP A N 1
ATOM 8097 C CA . ASP A 1 995 ? -10.040 -13.505 -26.445 1.00 60.81 995 ASP A CA 1
ATOM 8098 C C . ASP A 1 995 ? -11.477 -12.979 -26.624 1.00 60.81 995 ASP A C 1
ATOM 8100 O O . ASP A 1 995 ? -11.906 -12.745 -27.748 1.00 60.81 995 ASP A O 1
ATOM 8104 N N . LYS A 1 996 ? -12.181 -12.642 -25.530 1.00 58.97 996 LYS A N 1
ATOM 8105 C CA . LYS A 1 996 ? -13.518 -12.007 -25.584 1.00 58.97 996 LYS A CA 1
ATOM 8106 C C . LYS A 1 996 ? -13.456 -10.565 -26.108 1.00 58.97 996 LYS A C 1
ATOM 8108 O O . LYS A 1 996 ? -14.366 -10.096 -26.786 1.00 58.97 996 LYS A O 1
ATOM 8113 N N . ALA A 1 997 ? -12.372 -9.859 -25.790 1.00 58.53 997 ALA A N 1
ATOM 8114 C CA . ALA A 1 997 ? -12.086 -8.493 -26.225 1.00 58.53 997 ALA A CA 1
ATOM 8115 C C . ALA A 1 997 ? -11.752 -8.392 -27.726 1.00 58.53 997 ALA A C 1
ATOM 8117 O O . ALA A 1 997 ? -12.105 -7.408 -28.383 1.00 58.53 997 ALA A O 1
ATOM 8118 N N . LYS A 1 998 ? -11.071 -9.406 -28.272 1.00 61.56 998 LYS A N 1
ATOM 8119 C CA . LYS A 1 998 ? -10.665 -9.465 -29.678 1.00 61.56 998 LYS A CA 1
ATOM 8120 C C . LYS A 1 998 ? -11.875 -9.586 -30.602 1.00 61.56 998 LYS A C 1
ATOM 8122 O O . LYS A 1 998 ? -11.958 -8.819 -31.554 1.00 61.56 998 LYS A O 1
ATOM 8127 N N . ASP A 1 999 ? -12.848 -10.429 -30.272 1.00 61.28 999 ASP A N 1
ATOM 8128 C CA . ASP A 1 999 ? -14.076 -10.583 -31.067 1.00 61.28 999 ASP A CA 1
ATOM 8129 C C . ASP A 1 999 ? -14.969 -9.328 -31.018 1.00 61.28 999 ASP A C 1
ATOM 8131 O O . ASP A 1 999 ? -15.499 -8.890 -32.047 1.00 61.28 999 ASP A O 1
ATOM 8135 N N . LEU A 1 1000 ? -15.073 -8.696 -29.838 1.00 63.44 1000 LEU A N 1
ATOM 8136 C CA . LEU A 1 1000 ? -15.780 -7.424 -29.641 1.00 63.44 1000 LEU A CA 1
ATOM 8137 C C . LEU A 1 1000 ? -15.215 -6.338 -30.559 1.00 63.44 1000 LEU A C 1
ATOM 8139 O O . LEU A 1 1000 ? -15.954 -5.665 -31.270 1.00 63.44 1000 LEU A O 1
ATOM 8143 N N . ILE A 1 1001 ? -13.894 -6.164 -30.556 1.00 64.06 1001 ILE A N 1
ATOM 8144 C CA . ILE A 1 1001 ? -13.273 -5.074 -31.299 1.00 64.06 1001 ILE A CA 1
ATOM 8145 C C . ILE A 1 1001 ? -13.147 -5.433 -32.785 1.00 64.06 1001 ILE A C 1
ATOM 8147 O O . ILE A 1 1001 ? -13.444 -4.597 -33.623 1.00 64.06 1001 ILE A O 1
ATOM 8151 N N . GLU A 1 1002 ? -12.847 -6.671 -33.176 1.00 67.00 1002 GLU A N 1
ATOM 8152 C CA . GLU A 1 1002 ? -12.761 -7.042 -34.599 1.00 67.00 1002 GLU A CA 1
ATOM 8153 C C . GLU A 1 1002 ? -14.088 -6.935 -35.365 1.00 67.00 1002 GLU A C 1
ATOM 8155 O O . GLU A 1 1002 ? -14.082 -6.521 -36.529 1.00 67.00 1002 GLU A O 1
ATOM 8160 N N . SER A 1 1003 ? -15.217 -7.257 -34.729 1.00 65.12 1003 SER A N 1
ATOM 8161 C CA . SER A 1 1003 ? -16.549 -7.090 -35.331 1.00 65.12 1003 SER A CA 1
ATOM 8162 C C . SER A 1 1003 ? -16.944 -5.615 -35.484 1.00 65.12 1003 SER A C 1
ATOM 8164 O O . SER A 1 1003 ? -17.624 -5.251 -36.444 1.00 65.12 1003 SER A O 1
ATOM 8166 N N . ILE A 1 1004 ? -16.451 -4.758 -34.587 1.00 67.06 1004 ILE A N 1
ATOM 8167 C CA . ILE A 1 1004 ? -16.789 -3.335 -34.512 1.00 67.06 1004 ILE A CA 1
ATOM 8168 C C . ILE A 1 1004 ? -15.848 -2.461 -35.352 1.00 67.06 1004 ILE A C 1
ATOM 8170 O O . ILE A 1 1004 ? -16.286 -1.514 -36.002 1.00 67.06 1004 ILE A O 1
ATOM 8174 N N . LEU A 1 1005 ? -14.558 -2.802 -35.425 1.00 70.12 1005 LEU A N 1
ATOM 8175 C CA . LEU A 1 1005 ? -13.565 -2.043 -36.189 1.00 70.12 1005 LEU A CA 1
ATOM 8176 C C . LEU A 1 1005 ? -13.908 -1.963 -37.678 1.00 70.12 1005 LEU A C 1
ATOM 8178 O O . LEU A 1 1005 ? -13.615 -0.958 -38.318 1.00 70.12 1005 LEU A O 1
ATOM 8182 N N . LYS A 1 1006 ? -14.563 -2.989 -38.232 1.00 72.62 1006 LYS A N 1
ATOM 8183 C CA . LYS A 1 1006 ? -14.977 -3.014 -39.643 1.00 72.62 1006 LYS A CA 1
ATOM 8184 C C . LYS A 1 1006 ? -16.039 -1.962 -39.989 1.00 72.62 1006 LYS A C 1
ATOM 8186 O O . LYS A 1 1006 ? -16.208 -1.662 -41.165 1.00 72.62 1006 LYS A O 1
ATOM 8191 N N . ILE A 1 1007 ? -16.740 -1.412 -38.994 1.00 77.44 1007 ILE A N 1
ATOM 8192 C CA . ILE A 1 1007 ? -17.794 -0.405 -39.188 1.00 77.44 1007 ILE A CA 1
ATOM 8193 C C . ILE A 1 1007 ? -17.189 0.953 -39.543 1.00 77.44 1007 ILE A C 1
ATOM 8195 O O . ILE A 1 1007 ? -17.770 1.684 -40.344 1.00 77.44 1007 ILE A O 1
ATOM 8199 N N . PHE A 1 1008 ? -16.027 1.269 -38.966 1.00 83.31 1008 PHE A N 1
ATOM 8200 C CA . PHE A 1 1008 ? -15.341 2.527 -39.220 1.00 83.31 1008 PHE A CA 1
ATOM 8201 C C . PHE A 1 1008 ? -14.742 2.561 -40.639 1.00 83.31 1008 PHE A C 1
ATOM 8203 O O . PHE A 1 1008 ? -14.291 1.507 -41.130 1.00 83.31 1008 PHE A O 1
ATOM 8210 N N . PRO A 1 1009 ? -14.701 3.755 -41.264 1.00 82.31 1009 PRO A N 1
ATOM 8211 C CA . PRO A 1 1009 ? -13.989 4.006 -42.520 1.00 82.31 1009 PRO A CA 1
ATOM 8212 C C . PRO A 1 1009 ? -12.548 3.501 -42.454 1.00 82.31 1009 PRO A C 1
ATOM 8214 O O . PRO A 1 1009 ? -11.945 3.495 -41.383 1.00 82.31 1009 PRO A O 1
ATOM 8217 N N . GLU A 1 1010 ? -11.999 3.013 -43.565 1.00 80.88 1010 GLU A N 1
ATOM 8218 C CA . GLU A 1 1010 ? -10.708 2.311 -43.570 1.00 80.88 1010 GLU A CA 1
ATOM 8219 C C . GLU A 1 1010 ? -9.532 3.194 -43.115 1.00 80.88 1010 GLU A C 1
ATOM 8221 O O . GLU A 1 1010 ? -8.649 2.739 -42.382 1.00 80.88 1010 GLU A O 1
ATOM 8226 N N . ASP A 1 1011 ? -9.578 4.470 -43.476 1.00 79.94 1011 ASP A N 1
ATOM 8227 C CA . ASP A 1 1011 ? -8.643 5.537 -43.125 1.00 79.94 1011 ASP A CA 1
ATOM 8228 C C . ASP A 1 1011 ? -8.741 5.978 -41.652 1.00 79.94 1011 ASP A C 1
ATOM 8230 O O . ASP A 1 1011 ? -7.723 6.326 -41.047 1.00 79.94 1011 ASP A O 1
ATOM 8234 N N . LEU A 1 1012 ? -9.928 5.880 -41.043 1.00 82.44 1012 LEU A N 1
ATOM 8235 C CA . LEU A 1 1012 ? -10.199 6.204 -39.632 1.00 82.44 1012 LEU A CA 1
ATOM 8236 C C . LEU A 1 1012 ? -10.466 4.967 -38.762 1.00 82.44 1012 LEU A C 1
ATOM 8238 O O . LEU A 1 1012 ? -10.964 5.073 -37.640 1.00 82.44 1012 LEU A O 1
ATOM 8242 N N . ARG A 1 1013 ? -10.116 3.772 -39.243 1.00 85.88 1013 ARG A N 1
ATOM 8243 C CA . ARG A 1 1013 ? -10.325 2.516 -38.519 1.00 85.88 1013 ARG A CA 1
ATOM 8244 C C . ARG A 1 1013 ? -9.286 2.354 -37.408 1.00 85.88 1013 ARG A C 1
ATOM 8246 O O . ARG A 1 1013 ? -8.094 2.222 -37.713 1.00 85.88 1013 ARG A O 1
ATOM 8253 N N . PRO A 1 1014 ? -9.677 2.278 -36.120 1.00 84.31 1014 PRO A N 1
ATOM 8254 C CA . PRO A 1 1014 ? -8.718 1.997 -35.055 1.00 84.31 1014 PRO A CA 1
ATOM 8255 C C . PRO A 1 1014 ? -8.038 0.633 -35.247 1.00 84.31 1014 PRO A C 1
ATOM 8257 O O . PRO A 1 1014 ? -8.631 -0.313 -35.766 1.00 84.31 1014 PRO A O 1
ATOM 8260 N N . LYS A 1 1015 ? -6.778 0.492 -34.822 1.00 85.94 1015 LYS A N 1
ATOM 8261 C CA . LYS A 1 1015 ? -6.124 -0.828 -34.813 1.00 85.94 1015 LYS A CA 1
ATOM 8262 C C . LYS A 1 1015 ? -6.643 -1.686 -33.654 1.00 85.94 1015 LYS A C 1
ATOM 8264 O O . LYS A 1 1015 ? -7.211 -1.182 -32.679 1.00 85.94 1015 LYS A O 1
ATOM 8269 N N . LYS A 1 1016 ? -6.428 -3.001 -33.774 1.00 84.19 1016 LYS A N 1
ATOM 8270 C CA . LYS A 1 1016 ? -6.811 -3.995 -32.762 1.00 84.19 1016 LYS A CA 1
ATOM 8271 C C . LYS A 1 1016 ? -6.136 -3.696 -31.412 1.00 84.19 1016 LYS A C 1
ATOM 8273 O O . LYS A 1 1016 ? -5.056 -3.094 -31.399 1.00 84.19 1016 LYS A O 1
ATOM 8278 N N . PRO A 1 1017 ? -6.727 -4.118 -30.285 1.00 82.00 1017 PRO A N 1
ATOM 8279 C CA . PRO A 1 1017 ? -6.138 -3.922 -28.969 1.00 82.00 1017 PRO A CA 1
ATOM 8280 C C . PRO A 1 1017 ? -4.876 -4.758 -28.825 1.00 82.00 1017 PRO A C 1
ATOM 8282 O O . PRO A 1 1017 ? -4.862 -5.953 -29.118 1.00 82.00 1017 PRO A O 1
ATOM 8285 N N . ARG A 1 1018 ? -3.812 -4.127 -28.339 1.00 78.50 1018 ARG A N 1
ATOM 8286 C CA . ARG A 1 1018 ? -2.569 -4.815 -27.994 1.00 78.50 1018 ARG A CA 1
ATOM 8287 C C . ARG A 1 1018 ? -2.683 -5.557 -26.669 1.00 78.50 1018 ARG A C 1
ATOM 8289 O O . ARG A 1 1018 ? -2.211 -6.689 -26.531 1.00 78.50 1018 ARG A O 1
ATOM 8296 N N . ASN A 1 1019 ? -3.292 -4.865 -25.715 1.00 73.94 1019 ASN A N 1
ATOM 8297 C CA . ASN A 1 1019 ? -3.523 -5.302 -24.354 1.00 73.94 1019 ASN A CA 1
ATOM 8298 C C . ASN A 1 1019 ? -5.034 -5.346 -24.094 1.00 73.94 1019 ASN A C 1
ATOM 8300 O O . ASN A 1 1019 ? -5.839 -4.843 -24.876 1.00 73.94 1019 ASN A O 1
ATOM 8304 N N . ASP A 1 1020 ? -5.355 -5.933 -22.961 1.00 74.00 1020 ASP A N 1
ATOM 8305 C CA . ASP A 1 1020 ? -6.533 -5.758 -22.130 1.00 74.00 1020 ASP A CA 1
ATOM 8306 C C . ASP A 1 1020 ? -7.313 -4.431 -22.290 1.00 74.00 1020 ASP A C 1
ATOM 8308 O O . ASP A 1 1020 ? -6.737 -3.342 -22.361 1.00 74.00 1020 ASP A O 1
ATOM 8312 N N . ILE A 1 1021 ? -8.647 -4.545 -22.329 1.00 77.25 1021 ILE A N 1
ATOM 8313 C CA . ILE A 1 1021 ? -9.593 -3.420 -22.398 1.00 77.25 1021 ILE A CA 1
ATOM 8314 C C . ILE A 1 1021 ? -10.046 -3.054 -20.983 1.00 77.25 1021 ILE A C 1
ATOM 8316 O O . ILE A 1 1021 ? -10.422 -3.931 -20.202 1.00 77.25 1021 ILE A O 1
ATOM 8320 N N . HIS A 1 1022 ? -10.086 -1.756 -20.686 1.00 79.38 1022 HIS A N 1
ATOM 8321 C CA . HIS A 1 1022 ? -10.512 -1.224 -19.395 1.00 79.38 1022 HIS A CA 1
ATOM 8322 C C . HIS A 1 1022 ? -11.822 -0.445 -19.504 1.00 79.38 1022 HIS A C 1
ATOM 8324 O O . HIS A 1 1022 ? -11.954 0.438 -20.349 1.00 79.38 1022 HIS A O 1
ATOM 8330 N N . ILE A 1 1023 ? -12.766 -0.720 -18.607 1.00 79.94 1023 ILE A N 1
ATOM 8331 C CA . ILE A 1 1023 ? -13.987 0.078 -18.451 1.00 79.94 1023 ILE A CA 1
ATOM 8332 C C . ILE A 1 1023 ? -13.654 1.297 -17.584 1.00 79.94 1023 ILE A C 1
ATOM 8334 O O . ILE A 1 1023 ? -13.076 1.156 -16.511 1.00 79.94 1023 ILE A O 1
ATOM 8338 N N . GLN A 1 1024 ? -14.002 2.496 -18.055 1.00 82.31 1024 GLN A N 1
ATOM 8339 C CA . GLN A 1 1024 ? -13.688 3.756 -17.363 1.00 82.31 1024 GLN A CA 1
ATOM 8340 C C . GLN A 1 1024 ? -14.917 4.431 -16.758 1.00 82.31 1024 GLN A C 1
ATOM 8342 O O . GLN A 1 1024 ? -14.822 5.093 -15.727 1.00 82.31 1024 GLN A O 1
ATOM 8347 N N . ASN A 1 1025 ? -16.073 4.296 -17.402 1.00 84.88 1025 ASN A N 1
ATOM 8348 C CA . ASN A 1 1025 ? -17.307 4.927 -16.953 1.00 84.88 1025 ASN A CA 1
ATOM 8349 C C . ASN A 1 1025 ? -18.507 4.103 -17.408 1.00 84.88 1025 ASN A C 1
ATOM 8351 O O . ASN A 1 1025 ? -18.538 3.654 -18.556 1.00 84.88 1025 ASN A O 1
ATOM 8355 N N . ILE A 1 1026 ? -19.487 3.942 -16.527 1.00 80.81 1026 ILE A N 1
ATOM 8356 C CA . ILE A 1 1026 ? -20.787 3.356 -16.840 1.00 80.81 1026 ILE A CA 1
ATOM 8357 C C . ILE A 1 1026 ? -21.859 4.347 -16.414 1.00 80.81 1026 ILE A C 1
ATOM 8359 O O . ILE A 1 1026 ? -21.987 4.654 -15.233 1.00 80.81 1026 ILE A O 1
ATOM 8363 N N . SER A 1 1027 ? -22.611 4.851 -17.390 1.00 81.56 1027 SER A N 1
ATOM 8364 C CA . SER A 1 1027 ? -23.750 5.735 -17.164 1.00 81.56 1027 SER A CA 1
ATOM 8365 C C . SER A 1 1027 ? -25.073 4.973 -17.250 1.00 81.56 1027 SER A C 1
ATOM 8367 O O . SER A 1 1027 ? -25.123 3.763 -17.513 1.00 81.56 1027 SER A O 1
ATOM 8369 N N . HIS A 1 1028 ? -26.172 5.704 -17.066 1.00 75.19 1028 HIS A N 1
ATOM 8370 C CA . HIS A 1 1028 ? -27.518 5.181 -17.281 1.00 75.19 1028 HIS A CA 1
ATOM 8371 C C . HIS A 1 1028 ? -27.675 4.509 -18.662 1.00 75.19 1028 HIS A C 1
ATOM 8373 O O . HIS A 1 1028 ? -28.238 3.420 -18.763 1.00 75.19 1028 HIS A O 1
ATOM 8379 N N . ASP A 1 1029 ? -27.115 5.117 -19.708 1.00 83.75 1029 ASP A N 1
ATOM 8380 C CA . ASP A 1 1029 ? -27.366 4.804 -21.116 1.00 83.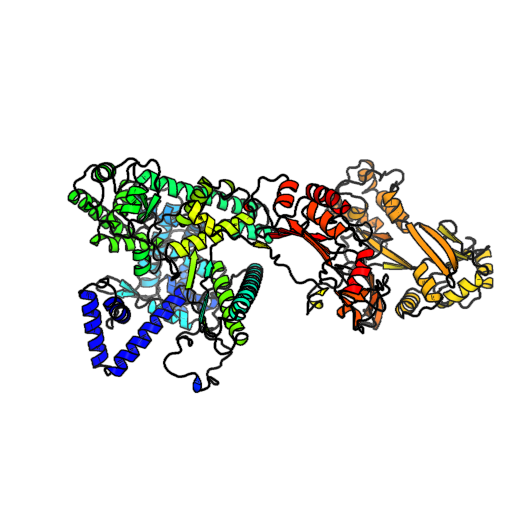75 1029 ASP A CA 1
ATOM 8381 C C . ASP A 1 1029 ? -26.103 4.463 -21.933 1.00 83.75 1029 ASP A C 1
ATOM 8383 O O . ASP A 1 1029 ? -26.201 4.188 -23.134 1.00 83.75 1029 ASP A O 1
ATOM 8387 N N . SER A 1 1030 ? -24.909 4.506 -21.336 1.00 86.88 1030 SER A N 1
ATOM 8388 C CA . SER A 1 1030 ? -23.650 4.305 -22.057 1.00 86.88 1030 SER A CA 1
ATOM 8389 C C . SER A 1 1030 ? -22.559 3.623 -21.233 1.00 86.88 1030 SER A C 1
ATOM 8391 O O . SER A 1 1030 ? -22.581 3.623 -20.002 1.00 86.88 1030 SER A O 1
ATOM 8393 N N . VAL A 1 1031 ? -21.590 3.038 -21.935 1.00 84.94 1031 VAL A N 1
ATOM 8394 C CA . VAL A 1 1031 ? -20.388 2.429 -21.359 1.00 84.94 1031 VAL A CA 1
ATOM 8395 C C . VAL A 1 1031 ? -19.161 2.946 -22.099 1.00 84.94 1031 VAL A C 1
ATOM 8397 O O . VAL A 1 1031 ? -19.060 2.813 -23.317 1.00 84.94 1031 VAL A O 1
ATOM 8400 N N . GLN A 1 1032 ? -18.210 3.511 -21.360 1.00 87.75 1032 GLN A N 1
ATOM 8401 C CA . GLN A 1 1032 ? -16.927 3.968 -21.884 1.00 87.75 1032 GLN A CA 1
ATOM 8402 C C . GLN A 1 1032 ? -15.846 2.917 -21.638 1.00 87.75 1032 GLN A C 1
ATOM 8404 O O . GLN A 1 1032 ? -15.577 2.549 -20.490 1.00 87.75 1032 GLN A O 1
ATOM 8409 N N . VAL A 1 1033 ? -15.160 2.517 -22.708 1.00 84.94 1033 VAL A N 1
ATOM 8410 C CA . VAL A 1 1033 ? -14.004 1.616 -22.649 1.00 84.94 1033 VAL A CA 1
ATOM 8411 C C . VAL A 1 1033 ? -12.757 2.256 -23.243 1.00 84.94 1033 VAL A C 1
ATOM 8413 O O . VAL A 1 1033 ? -12.844 3.076 -24.156 1.00 84.94 1033 VAL A O 1
ATOM 8416 N N . GLU A 1 1034 ? -11.591 1.854 -22.744 1.00 87.44 1034 GLU A N 1
ATOM 8417 C CA . GLU A 1 1034 ? -10.279 2.311 -23.198 1.00 87.44 1034 GLU A CA 1
ATOM 8418 C C . GLU A 1 1034 ? -9.313 1.151 -23.430 1.00 87.44 1034 GLU A C 1
ATOM 8420 O O . GLU A 1 1034 ? -9.283 0.192 -22.657 1.00 87.44 1034 GLU A O 1
ATOM 8425 N N . TYR A 1 1035 ? -8.489 1.257 -24.476 1.00 85.62 1035 TYR A N 1
ATOM 8426 C CA . TYR A 1 1035 ? -7.429 0.292 -24.768 1.00 85.62 1035 TYR A CA 1
ATOM 8427 C C . TYR A 1 1035 ? -6.249 0.917 -25.533 1.00 85.62 1035 TYR A C 1
ATOM 8429 O O . TYR A 1 1035 ? -6.349 1.993 -26.126 1.00 85.62 1035 TYR A O 1
ATOM 8437 N N . ILE A 1 1036 ? -5.111 0.214 -25.538 1.00 87.25 1036 ILE A N 1
ATOM 8438 C CA . ILE A 1 1036 ? -3.918 0.583 -26.318 1.00 87.25 1036 ILE A CA 1
ATOM 8439 C C . ILE A 1 1036 ? -3.948 -0.159 -27.655 1.00 87.25 1036 ILE A C 1
ATOM 8441 O O . ILE A 1 1036 ? -3.983 -1.391 -27.672 1.00 87.25 1036 ILE A O 1
ATOM 8445 N N . ALA A 1 1037 ? -3.904 0.570 -28.767 1.00 86.94 1037 ALA A N 1
ATOM 8446 C CA . ALA A 1 1037 ? -3.903 -0.002 -30.109 1.00 86.94 1037 ALA A CA 1
ATOM 8447 C C . ALA A 1 1037 ? -2.552 -0.661 -30.457 1.00 86.94 1037 ALA A C 1
ATOM 8449 O O . ALA A 1 1037 ? -1.497 -0.218 -30.002 1.00 86.94 1037 ALA A O 1
ATOM 8450 N N . ASP A 1 1038 ? -2.556 -1.713 -31.281 1.00 83.94 1038 ASP A N 1
ATOM 8451 C CA . ASP A 1 1038 ? -1.332 -2.450 -31.648 1.00 83.94 1038 ASP A CA 1
ATOM 8452 C C . ASP A 1 1038 ? -0.389 -1.669 -32.582 1.00 83.94 1038 ASP A C 1
ATOM 8454 O O . ASP A 1 1038 ? 0.819 -1.912 -32.616 1.00 83.94 1038 ASP A O 1
ATOM 8458 N N . GLY A 1 1039 ? -0.914 -0.640 -33.247 1.00 84.19 1039 GLY A N 1
ATOM 8459 C CA . GLY A 1 1039 ? -0.159 0.301 -34.070 1.00 84.19 1039 GLY A CA 1
ATOM 8460 C C . GLY A 1 1039 ? -0.897 1.628 -34.226 1.00 84.19 1039 GLY A C 1
ATOM 8461 O O . GLY A 1 1039 ? -1.869 1.891 -33.515 1.00 84.19 1039 GLY A O 1
ATOM 8462 N N . LYS A 1 1040 ? -0.437 2.460 -35.164 1.00 81.69 1040 LYS A N 1
ATOM 8463 C CA . LYS A 1 1040 ? -1.107 3.710 -35.541 1.00 81.69 1040 LYS A CA 1
ATOM 8464 C C . LYS A 1 1040 ? -2.012 3.514 -36.753 1.00 81.69 1040 LYS A C 1
ATOM 8466 O O . LYS A 1 1040 ? -1.677 2.765 -37.672 1.00 81.69 1040 LYS A O 1
ATOM 8471 N N . THR A 1 1041 ? -3.105 4.257 -36.781 1.00 81.81 1041 THR A N 1
ATOM 8472 C CA . THR A 1 1041 ? -3.884 4.518 -37.993 1.00 81.81 1041 THR A CA 1
ATOM 8473 C C . THR A 1 1041 ? -3.496 5.900 -38.517 1.00 81.81 1041 THR A C 1
ATOM 8475 O O . THR A 1 1041 ? -3.518 6.869 -37.754 1.00 81.81 1041 THR A O 1
ATOM 8478 N N . GLN A 1 1042 ? -3.077 5.977 -39.786 1.00 73.12 1042 GLN A N 1
ATOM 8479 C CA . GLN A 1 1042 ? -2.518 7.197 -40.384 1.00 73.12 1042 GLN A CA 1
ATOM 8480 C C . GLN A 1 1042 ? -3.554 8.327 -40.498 1.00 73.12 1042 GLN A C 1
ATOM 8482 O O . GLN A 1 1042 ? -3.208 9.467 -40.197 1.00 73.12 1042 GLN A O 1
ATOM 8487 N N . GLY A 1 1043 ? -4.819 8.020 -40.816 1.00 71.06 1043 GLY A N 1
ATOM 8488 C CA . GLY A 1 1043 ? -5.872 9.033 -40.984 1.00 71.06 1043 GLY A CA 1
ATOM 8489 C C . GLY A 1 1043 ? -6.167 9.859 -39.728 1.00 71.06 1043 GLY A C 1
ATOM 8490 O O . GLY A 1 1043 ? -6.502 11.035 -39.829 1.00 71.06 1043 GLY A O 1
ATOM 8491 N N . PHE A 1 1044 ? -5.924 9.325 -38.523 1.00 73.56 1044 PHE A N 1
ATOM 8492 C CA . PHE A 1 1044 ? -6.061 10.117 -37.290 1.00 73.56 1044 PHE A CA 1
ATOM 8493 C C . PHE A 1 1044 ? -5.035 11.251 -37.178 1.00 73.56 1044 PHE A C 1
ATOM 8495 O O . PHE A 1 1044 ? -5.302 12.232 -36.491 1.00 73.56 1044 PHE A O 1
ATOM 8502 N N . GLY A 1 1045 ? -3.880 11.134 -37.845 1.00 70.44 1045 GLY A N 1
ATOM 8503 C CA . GLY A 1 1045 ? -2.890 12.210 -37.910 1.00 70.44 1045 GLY A CA 1
ATOM 8504 C C . GLY A 1 1045 ? -3.482 13.481 -38.514 1.00 70.44 1045 GLY A C 1
ATOM 8505 O O . GLY A 1 1045 ? -3.326 14.553 -37.938 1.00 70.44 1045 GLY A O 1
ATOM 8506 N N . GLN A 1 1046 ? -4.243 13.335 -39.605 1.00 68.56 1046 GLN A N 1
ATOM 8507 C CA . GLN A 1 1046 ? -4.924 14.447 -40.269 1.00 68.56 1046 GLN A CA 1
ATOM 8508 C C . GLN A 1 1046 ? -5.985 15.085 -39.364 1.00 68.56 1046 GLN A C 1
ATOM 8510 O O . GLN A 1 1046 ? -6.129 16.302 -39.307 1.00 68.56 1046 GLN A O 1
ATOM 8515 N N . TYR A 1 1047 ? -6.685 14.257 -38.592 1.00 71.56 1047 TYR A N 1
ATOM 8516 C CA . TYR A 1 1047 ? -7.735 14.707 -37.688 1.00 71.56 1047 TYR A CA 1
ATOM 8517 C C . TYR A 1 1047 ? -7.204 15.564 -36.521 1.00 71.56 1047 TYR A C 1
ATOM 8519 O O . TYR A 1 1047 ? -7.855 16.518 -36.103 1.00 71.56 1047 TYR A O 1
ATOM 8527 N N . PHE A 1 1048 ? -6.003 15.268 -36.008 1.00 71.81 1048 PHE A N 1
ATOM 8528 C CA . PHE A 1 1048 ? -5.380 16.080 -34.953 1.00 71.81 1048 PHE A CA 1
ATOM 8529 C C . PHE A 1 1048 ? -5.013 17.498 -35.408 1.00 71.81 1048 PHE A C 1
ATOM 8531 O O . PHE A 1 1048 ? -4.903 18.380 -34.560 1.00 71.81 1048 PHE A O 1
ATOM 8538 N N . ILE A 1 1049 ? -4.818 17.708 -36.714 1.00 63.62 1049 ILE A N 1
ATOM 8539 C CA . ILE A 1 1049 ? -4.542 19.026 -37.301 1.00 63.62 1049 ILE A CA 1
ATOM 8540 C C . ILE A 1 1049 ? -5.808 19.881 -37.263 1.00 63.62 1049 ILE A C 1
ATOM 8542 O O . ILE A 1 1049 ? -5.756 21.018 -36.833 1.00 63.62 1049 ILE A O 1
ATOM 8546 N N . ASN A 1 1050 ? -6.955 19.323 -37.660 1.00 63.06 1050 ASN A N 1
ATOM 8547 C CA . ASN A 1 1050 ? -8.198 20.084 -37.830 1.00 63.06 1050 ASN A CA 1
ATOM 8548 C C . ASN A 1 1050 ? -8.840 20.560 -36.506 1.00 63.06 1050 ASN A C 1
ATOM 8550 O O . ASN A 1 1050 ? -9.809 21.310 -36.537 1.00 63.06 1050 ASN A O 1
ATOM 8554 N N . GLN A 1 1051 ? -8.359 20.084 -35.352 1.00 60.47 1051 GLN A N 1
ATOM 8555 C CA . GLN A 1 1051 ? -8.944 20.323 -34.018 1.00 60.47 1051 GLN A CA 1
ATOM 8556 C C . GLN A 1 1051 ? -8.049 21.165 -33.088 1.00 60.47 1051 GLN A C 1
ATOM 8558 O O . GLN A 1 1051 ? -8.441 21.442 -31.952 1.00 60.47 1051 GLN A O 1
ATOM 8563 N N . ASN A 1 1052 ? -6.831 21.497 -33.523 1.00 53.91 1052 ASN A N 1
ATOM 8564 C CA . ASN A 1 1052 ? -5.850 22.326 -32.812 1.00 53.91 1052 ASN A CA 1
ATOM 8565 C C . ASN A 1 1052 ? -5.632 23.616 -33.605 1.00 53.91 1052 ASN A C 1
ATOM 8567 O O . ASN A 1 1052 ? -5.328 24.634 -32.947 1.00 53.91 1052 ASN A O 1
#

Secondary structure (DSSP, 8-state):
--TT-HHHHHHHHHHTTS---S-HHHHHHHHHHHHHHHHHS-HHHHHHHHHHHHHHHHHHHHHHTT---PPPTTS-TT---GGG-SS--TTS-S-----PPPPBTTTTHHHHHHHHHT----HHHHHHHHHHHHSEEETTEEHHHHHHHHHHHHHH-TTHHHHHHHHHHHHHTT---TT-HHHHHHHHHHHHHHHHHHIIIIIT--SS--GGGTSSHHHHHHHHHHHTS---SB-SS-HHHHHHHHHHH-EE--TTSSEESSPPPP------S-HHHHHHHHHHHHHHHHHHHHHHHHHHHSTTGGG--EEE--EEEE--HHHHHHHHHHHTT--HHHHHHHHHHHHHHHHHHHHHHHHHHHHTTTB-TTT-SB-SSEEEEESS-HHHHHHHHSS----GGGEEEEEHHHHHHHTTPPP-GGGS-HHHHHHHHS---HHHHHHHHHHHHHHHHHHHTTS---GGGS-HHHHHHHHHGGG-TTTHHHHHHHHTTT------HHHHHHHHHHHHHHHHTGGGS-TT-EEE---EEEE-TTSSHHHHHHHHHHHH-GGGSPPSSPPHHHHHHHHHHHHHHHHHTTTTS---S---------HHHHHTTS-S-EE-----PPPGGG-S-GGGS-SEEEEEEEEEEPPEEEESSSEEEESSSTTEEE---S-HHHHHHHHGGGBEETTEE--S-HHHHHHHHHHSTTSEEEE-B-HHHHHHHHHT----HHHHHHHHTEEEEEEEEHHHHHEETTEEPTT--TTTT--HHHHHGGGEEEEEEEETTEEEEEEEEE-TTHHHHHHHHTSHHHHHHHHTT---GGGGG-HHHHHTTHHHHS--S-TT-TTPPPP---EEEEE---TTEEEEEEE-TTS-EEEEEEEESS-SEEEEEESSSEEEEEEEPHHHHS-TTEEESS--EE-S--S-EEETT--EEEP--HHHHHHHHHTTEEEEEEE--SSS--EEEEEEEHHHHHHHTT--S-GGG--TTSPBPHHHHHHHHHHHHTTS-STTPPPPBSS-BEEEEE-SSEEEEEEEBSS--THHHHHHHHT-

pLDDT: mean 78.92, std 13.46, range [26.08, 96.25]

Sequence (1052 aa):
MDPWSLRLQGKAKKEIKTTESLSKTDLQKASDAYEKIKEILSESDTDQFIKLANRYYLEVADIKKGMWLPTAPERKHKEIPKSIAHEENQDISLFHKCNTKTGSKKKNLSSLVGNVLNVKFSQDAFQNFLILWTEKFDGRSSLNSLAKSIEEIRSIQNEFVVEYSILLKKIKKGEIDKKNDVYKVYQNTIKSSERLEQVLKERLGFQNVSKSYFNNPYSIAQLYNLISVDRSGFSKVCRSCQEENHWRSTLIDTDRGPQAQASKQVSDTGRPFDGQLAMLLDRIAFEIVKLKRIEIERLLSNKNSSKIEVVEIPLLIEENSFNFRYELAELKKLSKKKKDQLKKSVEEFDTKLNSKQERIKAASRELCPYTGKKISKGEIDHILPRSWTQKQFGTALNAEANLIYASREGNQSKGNREYGLNDLDEKYLNIIFGTKEVDSIQRNISDTIDRLDIERGTTRIVFDRLAPNERDCLRHALFIKSLRPKVFELLSGQLKARVNGTQLYLAKRIRSLLLKNQDFITKSLIIKVPSFSFYEPRTVDLPYMRKELAEKFPNLGKQNPQPTGSHIIDAAMVMAYAVETDSGNLSFGSKDKSEGFDSESLSRFLPSNIQFLSIKSKDKTDSKYPYKKPLFKDGVFGERFLPILIAEKGLRVGYTLENSLEVNSENPEEFFNVLKPYLLFKRKPIESNYQTLVAFAQKDKRGYIVLPVNKPKALESISQRKSDPHTSILKNILYTVSRESIPSLIFDKNTLIPEIKSNKVNWGDKLEKKFRIKIEIKLYGKKIADGFIRYPGKTEWEKLLLTEPLKGLVKNKTLTPKWFDSLENLAGLDDHFKDTSNPEAKHKRKSNHYALPVPKGPSGGFRIRRNSFDGYKVYQLYSVDGNSFHAFKIENGWTGKTLLLDIYQNSGNLHSLDYDYENTDISQTALFSKFYKIEFSKEETQKINSKGIKSLYVAPGSSSRQYIRVIFDKQTFSKFIKFQSKFWEFDLITPLPKDKAKDLIESILKIFPEDLRPKKPRNDIHIQNISHDSVQVEYIADGKTQGFGQYFINQN

Foldseek 3Di:
DPQLLLVLLLVLVVCVVPDDPDDPVSNVSNVVSLVVVCVVAPPVRSVVVSVVSNLVVVLLVCLVVLNDDADPPVPDPPDPPPVVPDDDPPPHHPDDDPPDDFAALVVCLQLQLCLLQVHRDDPVLVVVVLVQQCDDDPVNDGLLRLLVLLLVLCVVDPPLQAVLQVQVVCVVVVNDDCVDSSVSNLVSLVVSLVSVQCCVCPVSPDDDGDSVSRSDSVSSNSNNCSRPNDRPDGDPDHPVLSVVQSQQQAWDQDPVGTDGNHDRDRDNDFDPPDPVLNVVLLLVLVVVLVVVVVVVVVVCVPPVNPPALEDEDEAEDEDPPLVVVLVVCVVVVHDPVVNVVSVVVVVVVVVVLVVLVVVQCVLLVQAAFQPRDGAPDWDWDFLQAQVRCCVVPVGGPLASLRTHIHHLVRRLVCANHHAALVSTDQNSCCVQPVGSDVVVLVVLLVVLLVVLLVSVVPGQDDLVPDDSNSNSSLSNLSNPPVCVVSSCVSCVVVPDDDDDSSRSSSVVSSVVSNVVCPVVDPPRHHYDHDWYDYDYPSRNQLLVLQVQLCVVPVLLHADVVGAPLVVLLSVLSSVLVCQLSVSIVPPPPDPDHRDDRHNVSSVVSRDQKDFDDDPDDDDLLPDPCSVVDAFFDPFWKDKAFFWWKQFLPAIWTHDAPVQTWGFQDPDRQVVCVLQQQFWDFPNHRDPDGSVVQSVVLCVDPRRIGIIGGNVVVLVVVLLVPDPDQSNQQRLQRMFIKGWDFPCRLQDDPFFGDPQQAQVFGGSPPVSQVQQWDWGFGDGPNHTGTTDIGGRPLVVLVRVQCNQPLRRVCSNVSVDTPVCLVDQVSQVSSCVSPDDPVDPPDPPDDDDSTDTTMITDDAAFKKWFWDADPVGDTDIIITHTDPAQFFWFDADPAGPLATEGDPVQVPDSRMDTSPHDHDYDPDDDIQTQPDKDWDDDPPVLCVLLVVQFWNTKIWGNNHSWWIKIKTKGWPVNVCVLLVHPDDPSNHSQVDFDPLVSQQVVLVVNQVSDDPLPRFAGAPDGKHWGMRHNTITMIMGMHPGDRNSVRRVSNVPD